Protein AF-A0A7S3H9K8-F1 (afdb_monomer)

Mean predicted aligned error: 17.93 Å

Solvent-accessible surface area (backbone atoms only — not comparable to full-atom values): 53953 Å² total; per-residue (Å²): 129,62,68,80,56,48,56,73,74,30,95,43,68,64,47,34,46,53,67,52,57,74,69,69,78,94,83,86,84,90,87,80,91,79,88,90,80,92,52,70,70,64,42,37,64,76,63,70,62,48,68,65,64,42,49,78,62,75,53,47,66,60,54,41,44,74,62,65,53,50,71,68,58,53,50,58,54,46,66,74,45,68,85,49,67,84,59,80,75,43,51,64,49,43,51,51,52,27,53,50,35,33,73,74,67,31,70,87,31,72,70,24,37,48,34,34,35,52,46,10,53,50,27,47,67,54,46,42,54,71,58,11,50,52,35,31,52,51,28,31,54,50,34,36,73,76,64,30,79,85,30,66,70,24,34,54,37,33,37,55,46,8,57,45,29,38,75,71,60,39,47,69,61,8,49,51,35,30,50,53,38,41,60,53,44,45,72,80,39,80,84,42,72,70,36,48,52,41,38,50,52,45,20,53,53,27,44,75,67,52,41,41,70,64,16,36,54,41,24,44,53,43,30,52,52,50,37,48,52,42,40,74,72,72,43,60,78,74,39,46,88,39,46,64,40,47,49,55,31,39,45,39,29,51,76,48,34,44,42,62,59,44,70,80,62,44,56,70,64,28,50,55,46,34,32,74,73,66,34,61,69,31,70,71,47,44,52,51,41,51,54,50,21,52,46,28,45,77,65,48,39,40,67,61,17,32,54,43,25,53,51,43,28,50,36,33,27,71,67,69,30,73,76,32,56,58,23,45,53,36,45,53,53,31,33,46,34,26,55,78,42,57,37,57,74,63,38,64,72,63,43,61,67,62,53,49,52,53,40,31,73,74,63,32,74,76,18,49,68,38,43,51,52,46,51,49,51,20,50,46,27,43,77,72,68,40,38,69,64,15,42,54,42,36,51,53,48,36,56,52,34,31,73,75,67,30,70,80,25,59,76,25,37,54,37,46,51,50,44,19,51,37,28,45,77,68,57,38,48,70,63,15,44,54,44,35,55,55,44,33,55,49,34,32,74,74,67,31,65,67,22,67,66,26,40,48,42,47,50,52,46,22,48,48,28,46,52,45,43,42,50,67,62,16,47,51,43,26,51,53,44,23,53,39,30,30,73,74,55,33,66,61,14,66,68,15,40,49,24,47,45,52,45,20,52,49,27,47,76,71,68,36,38,68,62,16,33,54,39,31,51,52,48,47,63,58,38,60,77,41,53,58,78,57,18,61,74,48,44,53,39,50,52,50,37,22,50,26,30,40,77,71,68,42,43,73,60,16,40,54,42,28,52,52,47,30,55,41,32,34,75,56,52,29,67,72,16,67,73,23,31,52,35,44,40,55,32,20,53,49,38,31,78,74,73,42,40,69,62,17,42,54,48,26,52,52,34,32,52,46,40,27,74,72,63,35,76,81,31,68,70,30,24,52,39,33,33,49,39,10,54,43,32,43,76,76,65,40,42,70,60,13,48,50,32,34,50,53,15,42,56,47,43,33,72,74,64,36,76,86,30,69,69,42,50,54,49,46,55,51,44,25,54,47,28,46,77,64,68,40,50,72,59,19,51,55,46,47,54,53,55,72,66,48,84,80,88,57,82,68,45,61,69,79,72,89,79,90,69,84,88,79,81,93,77,86,90,82,82,88,79,88,81,83,90,79,89,85,84,90,85,84,90,79,94,73,94,74,87,76,80,80,83,70,49,76,65,54,46,49,53,49,48,52,53,45,46,51,52,46,55,35,50,50,49,46,51,53,51,51,53,46,44,54,39,39,76,73,68,45,48,85,79,40,50,65,57,53,53,46,44,62,73,74,47,54,88,59,65,84,52,68,67,55,54,47,51,55,52,48,44,27,50,53,35,38,75,67,74,36,60,68,59,19,49,54,50,48,67,59,45,50,62,58,53,63,74,52,44,97,79,44,75,88,61,54,56,62,53,52,45,54,49,31,52,52,37,43,78,70,70,48,51,81,76,24,47,66,60,45,51,53,49,53,59,49,53,62,74,70,54,64,92,90,67,89,54,71,68,54,55,54,49,50,55,48,50,50,53,52,35,60,75,68,68,45,60,69,57,58,53,52,55,56,50,54,52,50,52,54,50,56,76,73,41,85,72,88,50,74,67,59,53,50,55,50,51,54,51,52,55,49,52,57,62,49,70,79,42,96,74,76,82,78,58,69,65,63,57,50,53,54,53,61,64,50,73,77,52,100,46,76,67,57,52,55,53,52,53,54,52,54,54,52,37,52,76,70,77,43,84,88,130

pLDDT: mean 72.86, std 20.72, range [20.48, 98.12]

Organism: NCBI:txid89044

Foldseek 3Di:
DPLVVLVVVQPALVSSVVVVVVVDDDDDDDDDDDDDDDQPLNCCVVVVPAVLVVVVVVAFLVNVVVSPDDLVSSVVRVVLCLLFADCVSCLVVLVVVLVVCCVPVNCLDPVSLVSLLVNLSSCVQLLVLVSSLVSLVVSLVSCCVNVNCLDVSNLVSLQVNLLSCLVLLVLVSSLVSLVSSLVSVVVVDCQDPSNLVSLLSNLVSCLQLLVLVVSLVSLVSSLVSQLVVCVVVVHDSLALSSQVSLLSNLVSCLQLLNQLCNVVSVNVVSLVVCCVPVNCLRSVSLVSLQSVLVSCVSQQVLVVSLVSLVSSLVSCCVRNNCLGLSSLLSLLSNLVSCLVLLNNVVNVVSVLVVSLVSCCVSSNCLGPSSLSSLQSVLVSCVSLLVLVSSLVSLVSSLVSCCVSSNCLGPVSLVSLLVNLVSCVSVLVLVVSLVSLVVSLVSCCVSSNCLGPSNLVSLQVNLVSCVQQVVLVSSLVSLVVSLVSPCVSSNCSRPSNLSSLLSNLVSCVVVLVLVVSLVSLVVSLVSCVSSHDCLRPSNLVSLLSNLVSCVSVVVLVVSLVSLVVSLVSPCVRSRCLDLVSLVSQLSNLVSCLVVPNLVVSLVSLVVSLVSCCVSSNCLDLVSLVSLLSSLVSCVSVVVLVSSLVSLLSSLVSCCVVQNCLAVVNLVSLVVNLVSCVSVVVNVVSVVSVVVSVVRDPPDDPGNRPDDPPDDDDDDDDDDDDDDDDDDDDDDDDDDDDDDPDDDPDDPVRVVSVVVVVVLVVLLVVLVVLLVVQLVCLLVLNPVVCLVVLVCCLPPSLLSHDDLVSLVSLLVSLVSCVVSVNPVSSLVSLVSSVVVCVVVVVPHPPPNLLSLLVSLVSSVVVPNLVSSQVSLLVSLVVVLVPDDPPDDDVSSVVSVVVNVVSCVVVVVVVVVVVSVVVSLVVVCVPDPDDDPSNVVVLVVVLVVVVVVVPDPPPPPPPPVVVVSLVVLVVDPDPVSVVSVVVVCVVCVVVVHHDD

Sequence (993 aa):
MDAKRVRRIADSPIEFFVLSAVQRIHFATLRKDAFFGGKRIKELADLEVTWLDLQQMEHTCVSLRALGFSVDELMAVDAQLDDMGDRSDIQKFYEDVYNERKASLGEEDRSTVEALHLLGVLFKDMGEHVRGLEYLTRCFKLRYKLFGEDDEDTLVSRQVLGEYYVLLGRSSDGIEHLQACFDIRKKSGEDTPEVLDCMRALGKCMLAVGLAADALKMLEERYVIVVKQTMEEKMRRDHPRTLPARLDYATALAESGCYTSVPALKLHAIMNRQKTIYGADDPATLKLMDQYAELLTKMGRTHQARDQLAECVSEKAATLGPTHSGTIYSKFALAGAYVELGRRMEVEKLQLEACLHEQETRLGETHPSTISSTVKLAAIYNLMNRNQEALDLFKTVHSVRTKVLGKDHELTLGVANNIAAVYISMERYQEGKNMYEETLALMEARLGKSHLLSTATQLNLGQVFQATGNLEKAMSMYKDTLALCTQAYGDKHPRSLLALESIGCVYILQQRWQEAHEIFEKSMALKVGIYEETHPLSLITLENIASCKKWLGQKPQALALFQKLCQLKEAGVGAKHVETIKARVNLAIVMAELGDPGEAIRITVAAVQDATAVLGPAAAPVQEYIGVAGYLYALVGHWDDAIRYTNMSLTGTIKIYGEYHYLVKALLERKAWMLTNAGRTAEAAQVQAIIDAIPTDGAVSGGGGSANVSAKSAGTPTSATASGASAATAATASAGQEESAEVLSPLQRQLQQEAAADANAENLIVAKVQQVMAMVAQGGVDQVQATITDILNKDLLKVQKTETLLLLINLAAVTLNAQRPALALQIMSKLHPVVQANFSKYDEIVLPSMSMLGMAMAYGGKVEGALPILEEYCTRAMKALVPGTPNPTLDASQNLLMQLYGSLKKFDKIIAFFTAQFEHFRDTQGEASEAAITAINNRAQYHFALSNIDAARADHKEVIRLLVVLQGADHPETIQSVEGFKALYASKGLVYE

Radius of gyration: 37.89 Å; Cα contacts (8 Å, |Δi|>4): 1055; chains: 1; bounding box: 85×121×111 Å

Nearest PDB structures (foldseek):
  6swu-assembly1_B  TM=7.196E-01  e=5.472E-07  Mus musculus
  4y6w-assembly1_A-2  TM=7.561E-01  e=3.308E-06  Podospora anserina
  4y6c-assembly1_A-2  TM=7.750E-01  e=4.676E-06  Podospora anserina
  7aie-assembly1_A  TM=7.375E-01  e=4.215E-06  Homo sapiens
  3edt-assembly3_H  TM=6.336E-01  e=1.367E-05  Homo sapiens

InterPro domains:
  IPR011990 Tetratricopeptide-like helical domain superfamily [G3DSA:1.25.40.10] (74-231)
  IPR011990 Tetratricopeptide-like helical domain superfamily [G3DSA:1.25.40.10] (232-373)
  IPR011990 Tetratricopeptide-like helical domain superfamily [G3DSA:1.25.40.10] (385-501)
  IPR011990 Tetratricopeptide-like helical domain superfamily [G3DSA:1.25.40.10] (502-698)
  IPR011990 Tetratricopeptide-like helical domain superfamily [G3DSA:1.25.40.10] (798-992)
  IPR011990 Tetratricopeptide-like helical domain superfamily [SSF48452] (107-259)
  IPR011990 Tetratricopeptide-like helical domain superfamily [SSF48452] (389-609)
  IPR011990 Tetratricopeptide-like helical domain superfamily [SSF48452] (575-686)
  IPR011990 Tetratricopeptide-like helical domain superfamily [SSF48452] (850-976)
  IPR019734 Tetratricopeptide repeat [PS50005] (455-488)
  IPR019734 Tetratricopeptide repeat [SM00028] (113-146)
  IPR019734 Tetratricopeptide repeat [SM00028] (155-188)
  IPR019734 Tetratricopeptide repeat [SM00028] (371-404)
  IPR019734 Tetratricopeptide repeat [SM00028] (413-446)
  IPR019734 Tetratricopeptide repeat [SM00028] (455-488)
  IPR019734 Tetratricopeptide repeat [SM00028] (497-530)
  IPR019734 Tetratricopeptide repeat [SM00028] (539-572)
  IPR019734 Tetratricopeptide repeat [SM00028] (933-966)
  IPR053137 Nucleotide-binding leucine-rich repeat (NLR)-like [PTHR46082] (353-608)

Secondary structure (DSSP, 8-state):
--HHHHTTT-SSHHHHHHHHHTT-------------SS-HHHHHHHTT--HHHHHTTT--HHHHHHTT--HHHHHHHHHTTTTT---TTTHHHHHHHHHHHHHHT-TTSHHHHHHHHHHHHHHHHTT-HHHHHHHHHHHHHHHHHHH-TT-HHHHHHHHHHHHHHHHTT-HHHHHHHHHHHHHHHHHH-TT-HHHHHHHHHHHHHHHHHT-HHHHHHHHHHHHHHHHHHHHHTT--TT-GGGHHHHHHHHHHHHHTT-GGGGGGG-HHHHHHHHHHHH-SS-HHHHHHHHHHHHHHHHTT-HHHHHHHHHHHHHHHHHHT-TTSHHHHHHHHHHHHHHHHTT-HHHHHHT-HHHHHHHHHHHH-TTSHHHHHHHHHHHHHHHHTT-HHHHHHHHHHHHHHHHHHT-TTSHHHHHHHHHHHHHHHHTT-HHHHHHHHHHHHHHHHHHH-TTSHHHHHHHHHHHHHHHHTT-HHHHHHHHHHHHHHHHHHH-TTSHHHHHHHHHHHHHHHHTT-HHHHHHHHHHHHHHHBTTB-TTSHHHHHHHHHHHHHHHHTT-HHHHHHHHHHHHHHHHHHH-TTSHHHHHHHHHHHHHHHHTT-HHHHHHHHHHHHHHHHHHH-TTSHHHHHHHHHHHHHHHHTT-HHHHHHHHHHHHHHHHHHH-TTSHHHHHHHHHHHHHHHHTT-HHHHHHHHHHHHHS----TT---------------------------------------------HHHHHHHHHHHHHHHHHHHHHHHHHHHHHHHHTT-HHHHHHHHHHIIIIIGGG---HHHHHHHHHHHHHHHHTT-HHHHHHHHHHHHHHHHHTGGG-TTTHHHHHHHHHHHHHHTT-HHHHHHHHHHHHHHHHHHPPTT---HHHHHHHHHHHHHHHHTT-HHHHHHHHHHHHHHHHHHSSS--HHHHHHHHHHHHHHHHHTTSTTTTS-HHHHHHHHHHHTT---HHHHHHHHHHHHHHHHTT----

Structure (mmCIF, N/CA/C/O backbone):
data_AF-A0A7S3H9K8-F1
#
_entry.id   AF-A0A7S3H9K8-F1
#
loop_
_atom_site.group_PDB
_atom_site.id
_atom_site.type_symbol
_atom_site.label_atom_id
_atom_site.label_alt_id
_atom_site.label_comp_id
_atom_site.label_asym_id
_atom_site.label_entity_id
_atom_site.label_seq_id
_atom_site.pdbx_PDB_ins_code
_atom_site.Cartn_x
_atom_site.Cartn_y
_atom_site.Cartn_z
_atom_site.occupancy
_atom_site.B_iso_or_equiv
_atom_site.auth_seq_id
_atom_site.auth_comp_id
_atom_site.auth_asym_id
_atom_site.auth_atom_id
_atom_site.pdbx_PDB_model_num
ATOM 1 N N . MET A 1 1 ? 50.992 -29.980 -9.472 1.00 41.84 1 MET A N 1
ATOM 2 C CA . MET A 1 1 ? 52.003 -29.612 -10.501 1.00 41.84 1 MET A CA 1
ATOM 3 C C . MET A 1 1 ? 52.054 -28.093 -10.585 1.00 41.84 1 MET A C 1
ATOM 5 O O . MET A 1 1 ? 51.001 -27.495 -10.455 1.00 41.84 1 MET A O 1
ATOM 9 N N . ASP A 1 2 ? 53.211 -27.467 -10.829 1.00 38.03 2 ASP A N 1
ATOM 10 C CA . ASP A 1 2 ? 53.268 -26.014 -11.093 1.00 38.03 2 ASP A CA 1
ATOM 11 C C . ASP A 1 2 ? 52.457 -25.666 -12.368 1.00 38.03 2 ASP A C 1
ATOM 13 O O . ASP A 1 2 ? 52.510 -26.411 -13.354 1.00 38.03 2 ASP A O 1
ATOM 17 N N . ALA A 1 3 ? 51.695 -24.565 -12.354 1.00 35.00 3 ALA A N 1
ATOM 18 C CA . ALA A 1 3 ? 50.733 -24.161 -13.389 1.00 35.00 3 ALA A CA 1
ATOM 19 C C . ALA A 1 3 ? 51.370 -24.061 -14.787 1.00 35.00 3 ALA A C 1
ATOM 21 O O . ALA A 1 3 ? 50.751 -24.409 -15.792 1.00 35.00 3 ALA A O 1
ATOM 22 N N . LYS A 1 4 ? 52.659 -23.698 -14.857 1.00 36.88 4 LYS A N 1
ATOM 23 C CA . LYS A 1 4 ? 53.450 -23.668 -16.105 1.00 36.88 4 LYS A CA 1
ATOM 24 C C . LYS A 1 4 ? 53.733 -25.049 -16.704 1.00 36.88 4 LYS A C 1
ATOM 26 O O . LYS A 1 4 ? 54.140 -25.145 -17.864 1.00 36.88 4 LYS A O 1
ATOM 31 N N . ARG A 1 5 ? 53.593 -26.115 -15.915 1.00 37.56 5 ARG A N 1
ATOM 32 C CA . ARG A 1 5 ? 53.727 -27.508 -16.355 1.00 37.56 5 ARG A CA 1
ATOM 33 C C . ARG A 1 5 ? 52.365 -28.064 -16.770 1.00 37.56 5 ARG A C 1
ATOM 35 O O . ARG A 1 5 ? 52.309 -28.692 -17.810 1.00 37.56 5 ARG A O 1
ATOM 42 N N . VAL A 1 6 ? 51.280 -27.720 -16.066 1.00 41.84 6 VAL A N 1
ATOM 43 C CA . VAL A 1 6 ? 49.891 -28.064 -16.453 1.00 41.84 6 VAL A CA 1
ATOM 44 C C . VAL A 1 6 ? 49.479 -27.379 -17.764 1.00 41.84 6 VAL A C 1
ATOM 46 O O . VAL A 1 6 ? 48.919 -28.023 -18.641 1.00 41.84 6 VAL A O 1
ATOM 49 N N . ARG A 1 7 ? 49.867 -26.111 -17.971 1.00 38.84 7 ARG A N 1
ATOM 50 C CA . ARG A 1 7 ? 49.662 -25.369 -19.233 1.00 38.84 7 ARG A CA 1
ATOM 51 C C . ARG A 1 7 ? 50.407 -25.972 -20.430 1.00 38.84 7 ARG A C 1
ATOM 53 O O . ARG A 1 7 ? 49.996 -25.762 -21.558 1.00 38.84 7 ARG A O 1
ATOM 60 N N . ARG A 1 8 ? 51.510 -26.692 -20.196 1.00 38.91 8 ARG A N 1
ATOM 61 C CA . ARG A 1 8 ? 52.308 -27.337 -21.256 1.00 38.91 8 ARG A CA 1
ATOM 62 C C . ARG A 1 8 ? 51.761 -28.696 -21.698 1.00 38.91 8 ARG A C 1
ATOM 64 O O . ARG A 1 8 ? 52.271 -29.236 -22.669 1.00 38.91 8 ARG A O 1
ATOM 71 N N . ILE A 1 9 ? 50.797 -29.244 -20.961 1.00 39.53 9 ILE A N 1
ATOM 72 C CA . ILE A 1 9 ? 50.215 -30.576 -21.188 1.00 39.53 9 ILE A CA 1
ATOM 73 C C . ILE A 1 9 ? 48.709 -30.455 -21.507 1.00 39.53 9 ILE A C 1
ATOM 75 O O . ILE A 1 9 ? 48.064 -31.453 -21.781 1.00 39.53 9 ILE A O 1
ATOM 79 N N . ALA A 1 10 ? 48.147 -29.243 -21.448 1.00 42.12 10 ALA A N 1
ATOM 80 C CA . ALA A 1 10 ? 46.758 -28.959 -21.777 1.00 42.12 10 ALA A CA 1
ATOM 81 C C . ALA A 1 10 ? 46.667 -28.383 -23.195 1.00 42.12 10 ALA A C 1
ATOM 83 O O . ALA A 1 10 ? 47.190 -27.297 -23.451 1.00 42.12 10 ALA A O 1
ATOM 84 N N . ASP A 1 11 ? 45.956 -29.075 -24.078 1.00 38.41 11 ASP A N 1
ATOM 85 C CA . ASP A 1 11 ? 45.726 -28.696 -25.472 1.00 38.41 11 ASP A CA 1
ATOM 86 C C . ASP A 1 11 ? 44.545 -27.711 -25.616 1.00 38.41 11 ASP A C 1
ATOM 88 O O . ASP A 1 11 ? 44.320 -27.148 -26.688 1.00 38.41 11 ASP A O 1
ATOM 92 N N . SER A 1 12 ? 43.798 -27.432 -24.533 1.00 39.44 12 SER A N 1
ATOM 93 C CA . SER A 1 12 ? 42.768 -26.379 -24.494 1.00 39.44 12 SER A CA 1
ATOM 94 C C . SER A 1 12 ? 42.631 -25.684 -23.124 1.00 39.44 12 SER A C 1
ATOM 96 O O . SER A 1 12 ? 42.993 -26.265 -22.097 1.00 39.44 12 SER A O 1
ATOM 98 N N . PRO A 1 13 ? 42.042 -24.467 -23.056 1.00 40.09 13 PRO A N 1
ATOM 99 C CA . PRO A 1 13 ? 41.775 -23.767 -21.790 1.00 40.09 13 PRO A CA 1
ATOM 100 C C . PRO A 1 13 ? 40.938 -24.583 -20.793 1.00 40.09 13 PRO A C 1
ATOM 102 O O . PRO A 1 13 ? 41.114 -24.466 -19.585 1.00 40.09 13 PRO A O 1
ATOM 105 N N . ILE A 1 14 ? 40.077 -25.468 -21.298 1.00 43.25 14 ILE A N 1
ATOM 106 C CA . ILE A 1 14 ? 39.225 -26.337 -20.477 1.00 43.25 14 ILE A CA 1
ATOM 107 C C . ILE A 1 14 ? 39.981 -27.564 -19.979 1.00 43.25 14 ILE A C 1
ATOM 109 O O . ILE A 1 14 ? 39.762 -28.011 -18.861 1.00 43.25 14 ILE A O 1
ATOM 113 N N . GLU A 1 15 ? 40.932 -28.078 -20.749 1.00 41.03 15 GLU A N 1
ATOM 114 C CA . GLU A 1 15 ? 41.820 -29.139 -20.271 1.00 41.03 15 GLU A CA 1
ATOM 115 C C . GLU A 1 15 ? 42.760 -28.615 -19.179 1.00 41.03 15 GLU A C 1
ATOM 117 O O . GLU A 1 15 ? 42.998 -29.280 -18.171 1.00 41.03 15 GLU A O 1
ATOM 122 N N . PHE A 1 16 ? 43.193 -27.359 -19.314 1.00 43.47 16 PHE A N 1
ATOM 123 C CA . PHE A 1 16 ? 43.907 -26.640 -18.265 1.00 43.47 16 PHE A CA 1
ATOM 124 C C . PHE A 1 16 ? 43.039 -26.473 -17.008 1.00 43.47 16 PHE A C 1
ATOM 126 O O . PHE A 1 16 ? 43.531 -26.683 -15.898 1.00 43.47 16 PHE A O 1
ATOM 133 N N . PHE A 1 17 ? 41.751 -26.158 -17.176 1.00 42.91 17 PHE A N 1
ATOM 134 C CA . PHE A 1 17 ? 40.782 -26.034 -16.086 1.00 42.91 17 PHE A CA 1
ATOM 135 C C . PHE A 1 17 ? 40.533 -27.372 -15.368 1.00 42.91 17 PHE A C 1
ATOM 137 O O . PHE A 1 17 ? 40.647 -27.437 -14.147 1.00 42.91 17 PHE A O 1
ATOM 144 N N . VAL A 1 18 ? 40.316 -28.469 -16.100 1.00 42.41 18 VAL A N 1
ATOM 145 C CA . VAL A 1 18 ? 40.097 -29.817 -15.537 1.00 42.41 18 VAL A CA 1
ATOM 146 C C . VAL A 1 18 ? 41.335 -30.328 -14.795 1.00 42.41 18 VAL A C 1
ATOM 148 O O . VAL A 1 18 ? 41.231 -30.819 -13.670 1.00 42.41 18 VAL A O 1
ATOM 151 N N . LEU A 1 19 ? 42.530 -30.159 -15.367 1.00 41.69 19 LEU A N 1
ATOM 152 C CA . LEU A 1 19 ? 43.786 -30.561 -14.722 1.00 41.69 19 LEU A CA 1
ATOM 153 C C . LEU A 1 19 ? 44.127 -29.708 -13.486 1.00 41.69 19 LEU A C 1
ATOM 155 O O . LEU A 1 19 ? 44.880 -30.160 -12.615 1.00 41.69 19 LEU A O 1
ATOM 159 N N . SER A 1 20 ? 43.566 -28.498 -13.398 1.00 41.69 20 SER A N 1
ATOM 160 C CA . SER A 1 20 ? 43.684 -27.609 -12.238 1.00 41.69 20 SER A CA 1
ATOM 161 C C . SER A 1 20 ? 42.638 -27.932 -11.161 1.00 41.69 20 SER A C 1
ATOM 163 O O . SER A 1 20 ? 42.986 -28.006 -9.986 1.00 41.69 20 SER A O 1
ATOM 165 N N . ALA A 1 21 ? 41.397 -28.241 -11.550 1.00 42.06 21 ALA A N 1
ATOM 166 C CA . ALA A 1 21 ? 40.305 -28.635 -10.654 1.00 42.06 21 ALA A CA 1
ATOM 167 C C . ALA A 1 21 ? 40.560 -29.985 -9.949 1.00 42.06 21 ALA A C 1
ATOM 169 O O . ALA A 1 21 ? 40.258 -30.147 -8.766 1.00 42.06 21 ALA A O 1
ATOM 170 N N . VAL A 1 22 ? 41.212 -30.942 -10.625 1.00 40.94 22 VAL A N 1
ATOM 171 C CA . VAL A 1 22 ? 41.621 -32.233 -10.029 1.00 40.94 22 VAL A CA 1
ATOM 172 C C . VAL A 1 22 ? 42.643 -32.058 -8.882 1.00 40.94 22 VAL A C 1
ATOM 174 O O . VAL A 1 22 ? 42.775 -32.950 -8.043 1.00 40.94 22 VAL A O 1
ATOM 177 N N . GLN A 1 23 ? 43.316 -30.901 -8.762 1.00 41.00 23 GLN A N 1
ATOM 178 C CA . GLN A 1 23 ? 44.275 -30.614 -7.677 1.00 41.00 23 GLN A CA 1
ATOM 179 C C . GLN A 1 23 ? 43.646 -30.114 -6.354 1.00 41.00 23 GLN A C 1
ATOM 181 O O . GLN A 1 23 ? 44.395 -29.781 -5.440 1.00 41.00 23 GLN A O 1
ATOM 186 N N . ARG A 1 24 ? 42.311 -30.195 -6.203 1.00 34.66 24 ARG A N 1
ATOM 187 C CA . ARG A 1 24 ? 41.532 -30.008 -4.953 1.00 34.66 24 ARG A CA 1
ATOM 188 C C . ARG A 1 24 ? 41.591 -28.605 -4.319 1.00 34.66 24 ARG A C 1
ATOM 190 O O . ARG A 1 24 ? 42.386 -28.358 -3.417 1.00 34.66 24 ARG A O 1
ATOM 197 N N . ILE A 1 25 ? 40.606 -27.771 -4.654 1.00 32.50 25 ILE A N 1
ATOM 198 C CA . ILE A 1 25 ? 40.001 -26.783 -3.738 1.00 32.50 25 ILE A CA 1
ATOM 199 C C . ILE A 1 25 ? 38.498 -27.125 -3.659 1.00 32.50 25 ILE A C 1
ATOM 201 O O . ILE A 1 25 ? 37.911 -27.555 -4.648 1.00 32.50 25 ILE A O 1
ATOM 205 N N . HIS A 1 26 ? 37.936 -27.116 -2.450 1.00 26.03 26 HIS A N 1
ATOM 206 C CA . HIS A 1 26 ? 36.715 -27.834 -2.053 1.00 26.03 26 HIS A CA 1
ATOM 207 C C . HIS A 1 26 ? 35.408 -27.239 -2.621 1.00 26.03 26 HIS A C 1
ATOM 209 O O . HIS A 1 26 ? 35.119 -26.075 -2.381 1.00 26.03 26 HIS A O 1
ATOM 215 N N . PHE A 1 27 ? 34.591 -28.092 -3.253 1.00 31.98 27 PHE A N 1
ATOM 216 C CA . PHE A 1 27 ? 33.158 -27.909 -3.530 1.00 31.98 27 PHE A CA 1
ATOM 217 C C . PHE A 1 27 ? 32.385 -29.082 -2.902 1.00 31.98 27 PHE A C 1
ATOM 219 O O . PHE A 1 27 ? 32.805 -30.237 -3.013 1.00 31.98 27 PHE A O 1
ATOM 226 N N . ALA A 1 28 ? 31.244 -28.794 -2.284 1.00 23.98 28 ALA A N 1
ATOM 227 C CA . ALA A 1 28 ? 30.243 -29.754 -1.819 1.00 23.98 28 ALA A CA 1
ATOM 228 C C . ALA A 1 28 ? 28.907 -29.301 -2.440 1.00 23.98 28 ALA A C 1
ATOM 230 O O . ALA A 1 28 ? 28.564 -28.141 -2.280 1.00 23.98 28 ALA A O 1
ATOM 231 N N . THR A 1 29 ? 28.129 -30.069 -3.208 1.00 26.52 29 THR A N 1
ATOM 232 C CA . THR A 1 29 ? 28.045 -31.521 -3.438 1.00 26.52 29 THR A CA 1
ATOM 233 C C . THR A 1 29 ? 27.275 -31.782 -4.755 1.00 26.52 29 THR A C 1
ATOM 235 O O . THR A 1 29 ? 26.328 -31.073 -5.064 1.00 26.52 29 THR A O 1
ATOM 238 N N . LEU A 1 30 ? 27.718 -32.800 -5.507 1.00 29.53 30 LEU A N 1
ATOM 239 C CA . LEU A 1 30 ? 27.394 -33.238 -6.894 1.00 29.53 30 LEU A CA 1
ATOM 240 C C . LEU A 1 30 ? 25.980 -33.889 -7.052 1.00 29.53 30 LEU A C 1
ATOM 242 O O . LEU A 1 30 ? 25.353 -34.134 -6.031 1.00 29.53 30 LEU A O 1
ATOM 246 N N . ARG A 1 31 ? 25.392 -34.332 -8.191 1.00 27.22 31 ARG A N 1
ATOM 247 C CA . ARG A 1 31 ? 25.764 -34.693 -9.590 1.00 27.22 31 ARG A CA 1
ATOM 248 C C . ARG A 1 31 ? 24.449 -34.952 -10.389 1.00 27.22 31 ARG A C 1
ATOM 250 O O . ARG A 1 31 ? 23.493 -35.432 -9.782 1.00 27.22 31 ARG A O 1
ATOM 257 N N . LYS A 1 32 ? 24.432 -34.857 -11.727 1.00 23.48 32 LYS A N 1
ATOM 258 C CA . LYS A 1 32 ? 23.670 -35.796 -12.589 1.00 23.48 32 LYS A CA 1
ATOM 259 C C . LYS A 1 32 ? 24.323 -35.865 -13.974 1.00 23.48 32 LYS A C 1
ATOM 261 O O . LYS A 1 32 ? 24.385 -34.880 -14.688 1.00 23.48 32 LYS A O 1
ATOM 266 N N . ASP A 1 33 ? 24.908 -37.018 -14.262 1.00 26.91 33 ASP A N 1
ATOM 267 C CA . ASP A 1 33 ? 25.685 -37.388 -15.454 1.00 26.91 33 ASP A CA 1
ATOM 268 C C . ASP A 1 33 ? 25.028 -36.854 -16.756 1.00 26.91 33 ASP A C 1
ATOM 270 O O . ASP A 1 33 ? 23.818 -36.962 -16.911 1.00 26.91 33 ASP A O 1
ATOM 274 N N . ALA A 1 34 ? 25.712 -36.278 -17.749 1.00 30.84 34 ALA A N 1
ATOM 275 C CA . ALA A 1 34 ? 26.989 -36.645 -18.344 1.00 30.84 34 ALA A CA 1
ATOM 276 C C . ALA A 1 34 ? 27.388 -35.640 -19.459 1.00 30.84 34 ALA A C 1
ATOM 278 O O . ALA A 1 34 ? 26.662 -34.690 -19.734 1.00 30.84 34 ALA A O 1
ATOM 279 N N . PHE A 1 35 ? 28.462 -36.002 -20.180 1.00 31.31 35 PHE A N 1
ATOM 280 C CA . PHE A 1 35 ? 28.841 -35.563 -21.532 1.00 31.31 35 PHE A CA 1
ATOM 281 C C . PHE A 1 35 ? 29.591 -34.238 -21.576 1.00 31.31 35 PHE A C 1
ATOM 283 O O . PHE A 1 35 ? 29.203 -33.329 -20.890 1.00 31.31 35 PHE A O 1
ATOM 290 N N . PHE A 1 36 ? 30.672 -34.133 -22.355 1.00 32.00 36 PHE A N 1
ATOM 291 C CA . PHE A 1 36 ? 30.741 -33.172 -23.460 1.00 32.00 36 PHE A CA 1
ATOM 292 C C . PHE A 1 36 ? 31.789 -33.600 -24.462 1.00 32.00 36 PHE A C 1
ATOM 294 O O . PHE A 1 36 ? 32.849 -34.137 -24.141 1.00 32.00 36 PHE A O 1
ATOM 301 N N . GLY A 1 37 ? 31.421 -33.348 -25.706 1.00 30.45 37 GLY A N 1
ATOM 302 C CA . GLY A 1 37 ? 32.197 -33.590 -26.898 1.00 30.45 37 GLY A CA 1
ATOM 303 C C . GLY A 1 37 ? 31.651 -32.677 -27.986 1.00 30.45 37 GLY A C 1
ATOM 304 O O . GLY A 1 37 ? 30.610 -32.983 -28.564 1.00 30.45 37 GLY A O 1
ATOM 305 N N . GLY A 1 38 ? 32.389 -31.584 -28.236 1.00 43.53 38 GLY A N 1
ATOM 306 C CA . GLY A 1 38 ? 32.429 -30.795 -29.481 1.00 43.53 38 GLY A CA 1
ATOM 307 C C . GLY A 1 38 ? 31.420 -29.650 -29.666 1.00 43.53 38 GLY A C 1
ATOM 308 O O . GLY A 1 38 ? 30.871 -29.548 -30.757 1.00 43.53 38 GLY A O 1
ATOM 309 N N . LYS A 1 39 ? 31.014 -28.918 -28.610 1.00 42.69 39 LYS A N 1
ATOM 310 C CA . LYS A 1 39 ? 29.581 -28.572 -28.502 1.00 42.69 39 LYS A CA 1
ATOM 311 C C . LYS A 1 39 ? 29.285 -27.432 -27.456 1.00 42.69 39 LYS A C 1
ATOM 313 O O . LYS A 1 39 ? 28.156 -27.291 -27.039 1.00 42.69 39 LYS A O 1
ATOM 318 N N . ARG A 1 40 ? 30.230 -26.522 -27.113 1.00 37.12 40 ARG A N 1
ATOM 319 C CA . ARG A 1 40 ? 30.254 -25.698 -25.853 1.00 37.12 40 ARG A CA 1
ATOM 320 C C . ARG A 1 40 ? 29.202 -24.589 -25.575 1.00 37.12 40 ARG A C 1
ATOM 322 O O . ARG A 1 40 ? 28.765 -24.512 -24.436 1.00 37.12 40 ARG A O 1
ATOM 329 N N . ILE A 1 41 ? 28.781 -23.728 -26.514 1.00 38.28 41 ILE A N 1
ATOM 330 C CA . ILE A 1 41 ? 27.737 -22.695 -26.227 1.00 38.28 41 ILE A CA 1
ATOM 331 C C . ILE A 1 41 ? 26.341 -23.321 -26.246 1.00 38.28 41 ILE A C 1
ATOM 333 O O . ILE A 1 41 ? 25.499 -23.048 -25.397 1.00 38.28 41 ILE A O 1
ATOM 337 N N . LYS A 1 42 ? 26.113 -24.197 -27.229 1.00 36.19 42 LYS A N 1
ATOM 338 C CA . LYS A 1 42 ? 24.870 -24.953 -27.345 1.00 36.19 42 LYS A CA 1
ATOM 339 C C . LYS A 1 42 ? 24.727 -25.944 -26.192 1.00 36.19 42 LYS A C 1
ATOM 341 O O . LYS A 1 42 ? 23.631 -26.105 -25.708 1.00 36.19 42 LYS A O 1
ATOM 346 N N . GLU A 1 43 ? 25.829 -26.512 -25.696 1.00 36.50 43 GLU A N 1
ATOM 347 C CA . GLU A 1 43 ? 25.881 -27.299 -24.459 1.00 36.50 43 GLU A CA 1
ATOM 348 C C . GLU A 1 43 ? 25.509 -26.455 -23.241 1.00 36.50 43 GLU A C 1
ATOM 350 O O . GLU A 1 43 ? 24.611 -26.867 -22.538 1.00 36.50 43 GLU A O 1
ATOM 355 N N . LEU A 1 44 ? 26.091 -25.273 -22.997 1.00 39.22 44 LEU A N 1
ATOM 356 C CA . LEU A 1 44 ? 25.685 -24.437 -21.848 1.00 39.22 44 LEU A CA 1
ATOM 357 C C . LEU A 1 44 ? 24.179 -24.107 -21.864 1.00 39.22 44 LEU A C 1
ATOM 359 O O . LEU A 1 44 ? 23.533 -24.178 -20.823 1.00 39.22 44 LEU A O 1
ATOM 363 N N . ALA A 1 45 ? 23.622 -23.843 -23.051 1.00 34.91 45 ALA A N 1
ATOM 364 C CA . ALA A 1 45 ? 22.187 -23.638 -23.251 1.00 34.91 45 ALA A CA 1
ATOM 365 C C . ALA A 1 45 ? 21.346 -24.934 -23.143 1.00 34.91 45 ALA A C 1
ATOM 367 O O . ALA A 1 45 ? 20.264 -24.902 -22.570 1.00 34.91 45 ALA A O 1
ATOM 368 N N . ASP A 1 46 ? 21.835 -26.072 -23.651 1.00 37.28 46 ASP A N 1
ATOM 369 C CA . ASP A 1 46 ? 21.186 -27.397 -23.583 1.00 37.28 46 ASP A CA 1
ATOM 370 C C . ASP A 1 46 ? 21.329 -28.050 -22.183 1.00 37.28 46 ASP A C 1
ATOM 372 O O . ASP A 1 46 ? 20.694 -29.066 -21.904 1.00 37.28 46 ASP A O 1
ATOM 376 N N . LEU A 1 47 ? 22.182 -27.494 -21.316 1.00 37.91 47 LEU A N 1
ATOM 377 C CA . LEU A 1 47 ? 22.450 -27.923 -19.935 1.00 37.91 47 LEU A CA 1
ATOM 378 C C . LEU A 1 47 ? 21.865 -26.999 -18.878 1.00 37.91 47 LEU A C 1
ATOM 380 O O . LEU A 1 47 ? 22.067 -27.261 -17.693 1.00 37.91 47 LEU A O 1
ATOM 384 N N . GLU A 1 48 ? 21.232 -25.906 -19.304 1.00 41.34 48 GLU A N 1
ATOM 385 C CA . GLU A 1 48 ? 20.662 -24.904 -18.404 1.00 41.34 48 GLU A CA 1
ATOM 386 C C . GLU A 1 48 ? 21.706 -24.307 -17.434 1.00 41.34 48 GLU A C 1
ATOM 388 O O . GLU A 1 48 ? 21.366 -23.903 -16.328 1.00 41.34 48 GLU A O 1
ATOM 393 N N . VAL A 1 49 ? 22.988 -24.233 -17.833 1.00 40.22 49 VAL A N 1
ATOM 394 C CA . VAL A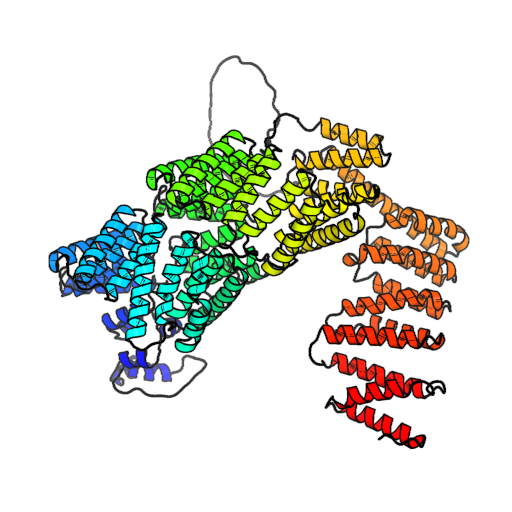 1 49 ? 24.028 -23.584 -17.015 1.00 40.22 49 VAL A CA 1
ATOM 395 C C . VAL A 1 49 ? 23.856 -22.077 -17.139 1.00 40.22 49 VAL A C 1
ATOM 397 O O . VAL A 1 49 ? 24.079 -21.487 -18.198 1.00 40.22 49 VAL A O 1
ATOM 400 N N . THR A 1 50 ? 23.465 -21.453 -16.040 1.00 41.53 50 THR A N 1
ATOM 401 C CA . THR A 1 50 ? 23.172 -20.027 -15.958 1.00 41.53 50 THR A CA 1
ATOM 402 C C . THR A 1 50 ? 24.434 -19.228 -15.626 1.00 41.53 50 THR A C 1
ATOM 404 O O . THR A 1 50 ? 25.399 -19.729 -15.051 1.00 41.53 50 THR A O 1
ATOM 407 N N . TRP A 1 51 ? 24.449 -17.930 -15.929 1.00 43.94 51 TRP A N 1
ATOM 408 C CA . TRP A 1 51 ? 25.492 -17.036 -15.403 1.00 43.94 51 TRP A CA 1
ATOM 409 C C . TRP A 1 51 ? 25.528 -16.976 -13.887 1.00 43.94 51 TRP A C 1
ATOM 411 O O . TRP A 1 51 ? 26.557 -16.676 -13.302 1.00 43.94 51 TRP A O 1
ATOM 421 N N . LEU A 1 52 ? 24.413 -17.291 -13.251 1.00 43.06 52 LEU A N 1
ATOM 422 C CA . LEU A 1 52 ? 24.308 -17.400 -11.813 1.00 43.06 52 LEU A CA 1
ATOM 423 C C . LEU A 1 52 ? 25.182 -18.543 -11.278 1.00 43.06 52 LEU A C 1
ATOM 425 O O . LEU A 1 52 ? 25.852 -18.365 -10.265 1.00 43.06 52 LEU A O 1
ATOM 429 N N . ASP A 1 53 ? 25.290 -19.648 -12.022 1.00 45.56 53 ASP A N 1
ATOM 430 C CA . ASP A 1 53 ? 26.253 -20.719 -11.745 1.00 45.56 53 ASP A CA 1
ATOM 431 C C . ASP A 1 53 ? 27.705 -20.243 -11.924 1.00 45.56 53 ASP A C 1
ATOM 433 O O . ASP A 1 53 ? 28.600 -20.702 -11.221 1.00 45.56 53 ASP A O 1
ATOM 437 N N . LEU A 1 54 ? 27.956 -19.284 -12.825 1.00 46.97 54 LEU A N 1
ATOM 438 C CA . LEU A 1 54 ? 29.271 -18.658 -13.036 1.00 46.97 54 LEU A CA 1
ATOM 439 C C . LEU A 1 54 ? 29.584 -17.565 -11.990 1.00 46.97 54 LEU A C 1
ATOM 441 O O . LEU A 1 54 ? 30.742 -17.393 -11.605 1.00 46.97 54 LEU A O 1
ATOM 445 N N . GLN A 1 55 ? 28.562 -16.880 -11.473 1.00 42.34 55 GLN A N 1
ATOM 446 C CA . GLN A 1 55 ? 28.654 -15.857 -10.430 1.00 42.34 55 GLN A CA 1
ATOM 447 C C . GLN A 1 55 ? 28.864 -16.490 -9.047 1.00 42.34 55 GLN A C 1
ATOM 449 O O . GLN A 1 55 ? 29.683 -16.004 -8.270 1.00 42.34 55 GLN A O 1
ATOM 454 N N . GLN A 1 56 ? 28.225 -17.636 -8.773 1.00 43.03 56 GLN A N 1
ATOM 455 C CA . GLN A 1 56 ? 28.528 -18.488 -7.613 1.00 43.03 56 GLN A CA 1
ATOM 456 C C . GLN A 1 56 ? 29.967 -19.046 -7.645 1.00 43.03 56 GLN A C 1
ATOM 458 O O . GLN A 1 56 ? 30.474 -19.487 -6.614 1.00 43.03 56 GLN A O 1
ATOM 463 N N . MET A 1 57 ? 30.646 -18.996 -8.800 1.00 39.53 57 MET A N 1
ATOM 464 C CA . MET A 1 57 ? 32.069 -19.328 -8.958 1.00 39.53 57 MET A CA 1
ATOM 465 C C . MET A 1 57 ? 33.016 -18.110 -8.866 1.00 39.53 57 MET A C 1
ATOM 467 O O . MET A 1 57 ? 34.201 -18.253 -9.160 1.00 39.53 57 MET A O 1
ATOM 471 N N . GLU A 1 58 ? 32.530 -16.932 -8.445 1.00 46.53 58 GLU A N 1
ATOM 472 C CA . GLU A 1 58 ? 33.306 -15.683 -8.271 1.00 46.53 58 GLU A CA 1
ATOM 473 C C . GLU A 1 58 ? 34.053 -15.200 -9.538 1.00 46.53 58 GLU A C 1
ATOM 475 O O . GLU A 1 58 ? 35.099 -14.545 -9.468 1.00 46.53 58 GLU A O 1
ATOM 480 N N . HIS A 1 59 ? 33.542 -15.508 -10.733 1.00 50.88 59 HIS A N 1
ATOM 481 C CA . HIS A 1 59 ? 34.175 -15.115 -11.992 1.00 50.88 59 HIS A CA 1
ATOM 482 C C . HIS A 1 59 ? 33.461 -13.921 -12.645 1.00 50.88 59 HIS A C 1
ATOM 484 O O . HIS A 1 59 ? 32.328 -14.026 -13.097 1.00 50.88 59 HIS A O 1
ATOM 490 N N . THR A 1 60 ? 34.142 -12.775 -12.759 1.00 53.25 60 THR A N 1
ATOM 491 C CA . THR A 1 60 ? 33.664 -11.603 -13.522 1.00 53.25 60 THR A CA 1
ATOM 492 C C . THR A 1 60 ? 33.752 -11.840 -15.036 1.00 53.25 60 THR A C 1
ATOM 494 O O . THR A 1 60 ? 34.593 -12.625 -15.489 1.00 53.25 60 THR A O 1
ATOM 497 N N . CYS A 1 61 ? 32.982 -11.112 -15.859 1.00 55.66 61 CYS A N 1
ATOM 498 C CA . CYS A 1 61 ? 33.105 -11.164 -17.331 1.00 55.66 61 CYS A CA 1
ATOM 499 C C . CYS A 1 61 ? 34.551 -10.920 -17.805 1.00 55.66 61 CYS A C 1
ATOM 501 O O . CYS A 1 61 ? 35.020 -11.542 -18.757 1.00 55.66 61 CYS A O 1
ATOM 503 N N . VAL A 1 62 ? 35.301 -10.081 -17.080 1.00 55.81 62 VAL A N 1
ATOM 504 C CA . VAL A 1 62 ? 36.735 -9.834 -17.301 1.00 55.81 62 VAL A CA 1
ATOM 505 C C . VAL A 1 62 ? 37.571 -11.103 -17.089 1.00 55.81 62 VAL A C 1
ATOM 507 O O . VAL A 1 62 ? 38.457 -11.410 -17.889 1.00 55.81 62 VAL A O 1
ATOM 510 N N . SER A 1 63 ? 37.283 -11.874 -16.039 1.00 54.53 63 SER A N 1
ATOM 511 C CA . SER A 1 63 ? 37.979 -13.135 -15.760 1.00 54.53 63 SER A CA 1
ATOM 512 C C . SER A 1 63 ? 37.652 -14.231 -16.782 1.00 54.53 63 SER A C 1
ATOM 514 O O . SER A 1 63 ? 38.538 -14.987 -17.176 1.00 54.53 63 SER A O 1
ATOM 516 N N . LEU A 1 64 ? 36.428 -14.266 -17.309 1.00 55.19 64 LEU A N 1
ATOM 517 C CA . LEU A 1 64 ? 36.032 -15.240 -18.333 1.00 55.19 64 LEU A CA 1
ATOM 518 C C . LEU A 1 64 ? 36.565 -14.897 -19.711 1.00 55.19 64 LEU A C 1
ATOM 520 O O . LEU A 1 64 ? 36.973 -15.785 -20.459 1.00 55.19 64 LEU A O 1
ATOM 524 N N . ARG A 1 65 ? 36.686 -13.606 -20.012 1.00 53.16 65 ARG A N 1
ATOM 525 C CA . ARG A 1 65 ? 37.440 -13.144 -21.174 1.00 53.16 65 ARG A CA 1
ATOM 526 C C . ARG A 1 65 ? 38.892 -13.629 -21.115 1.00 53.16 65 ARG A C 1
ATOM 528 O O . ARG A 1 65 ? 39.418 -14.124 -22.109 1.00 53.16 65 ARG A O 1
ATOM 535 N N . ALA A 1 66 ? 39.520 -13.587 -19.937 1.00 52.97 66 ALA A N 1
ATOM 536 C CA . ALA A 1 66 ? 40.863 -14.137 -19.725 1.00 52.97 66 ALA A CA 1
ATOM 537 C C . ALA A 1 66 ? 40.923 -15.679 -19.828 1.00 52.97 66 ALA A C 1
ATOM 539 O O . ALA A 1 66 ? 41.982 -16.240 -20.126 1.00 52.97 66 ALA A O 1
ATOM 540 N N . LEU A 1 67 ? 39.792 -16.365 -19.628 1.00 46.62 67 LEU A N 1
ATOM 541 C CA . LEU A 1 67 ? 39.630 -17.811 -19.822 1.00 46.62 67 LEU A CA 1
ATOM 542 C C . LEU A 1 67 ? 39.322 -18.201 -21.282 1.00 46.62 67 LEU A C 1
ATOM 544 O O . LEU A 1 67 ? 39.329 -19.391 -21.602 1.00 46.62 67 LEU A O 1
ATOM 548 N N . GLY A 1 68 ? 39.154 -17.219 -22.175 1.00 47.03 68 GLY A N 1
ATOM 549 C CA . GLY A 1 68 ? 39.030 -17.416 -23.620 1.00 47.03 68 GLY A CA 1
ATOM 550 C C . GLY A 1 68 ? 37.603 -17.389 -24.167 1.00 47.03 68 GLY A C 1
ATOM 551 O O . GLY A 1 68 ? 37.424 -17.781 -25.318 1.00 47.03 68 GLY A O 1
ATOM 552 N N . PHE A 1 69 ? 36.615 -16.939 -23.384 1.00 51.03 69 PHE A N 1
ATOM 553 C CA . PHE A 1 69 ? 35.274 -16.654 -23.902 1.00 51.03 69 PHE A CA 1
ATOM 554 C C . PHE A 1 69 ? 35.322 -15.469 -24.873 1.00 51.03 69 PHE A C 1
ATOM 556 O O . PHE A 1 69 ? 35.997 -14.463 -24.620 1.00 51.03 69 PHE A O 1
ATOM 563 N N . SER A 1 70 ? 34.623 -15.597 -25.998 1.00 56.50 70 SER A N 1
ATOM 564 C CA . SER A 1 70 ? 34.517 -14.534 -26.992 1.00 56.50 70 SER A CA 1
ATOM 565 C C . SER A 1 70 ? 33.656 -13.379 -26.477 1.00 56.50 70 SER A C 1
ATOM 567 O O . SER A 1 70 ? 32.853 -13.527 -25.556 1.00 56.50 70 SER A O 1
ATOM 569 N N . VAL A 1 71 ? 33.822 -12.204 -27.087 1.00 61.03 71 VAL A N 1
ATOM 570 C CA . VAL A 1 71 ? 33.001 -11.030 -26.763 1.00 61.03 71 VAL A CA 1
ATOM 571 C C . VAL A 1 71 ? 31.519 -11.335 -26.982 1.00 61.03 71 VAL A C 1
ATOM 573 O O . VAL A 1 71 ? 30.709 -11.018 -26.121 1.00 61.03 71 VAL A O 1
ATOM 576 N N . ASP A 1 72 ? 31.177 -12.014 -28.076 1.00 56.97 72 ASP A N 1
ATOM 577 C CA . ASP A 1 72 ? 29.784 -12.303 -28.427 1.00 56.97 72 ASP A CA 1
ATOM 578 C C . ASP A 1 72 ? 29.163 -13.370 -27.505 1.00 56.97 72 ASP A C 1
ATOM 580 O O . ASP A 1 72 ? 27.990 -13.277 -27.157 1.00 56.97 72 ASP A O 1
ATOM 584 N N . GLU A 1 73 ? 29.959 -14.333 -27.027 1.00 53.47 73 GLU A N 1
ATOM 585 C CA . GLU A 1 73 ? 29.544 -15.289 -25.986 1.00 53.47 73 GLU A CA 1
ATOM 586 C C . GLU A 1 73 ? 29.226 -14.586 -24.662 1.00 53.47 73 GLU A C 1
ATOM 588 O O . GLU A 1 73 ? 28.211 -14.879 -24.037 1.00 53.47 73 GLU A O 1
ATOM 593 N N . LEU A 1 74 ? 30.069 -13.639 -24.245 1.00 59.22 74 LEU A N 1
ATOM 594 C CA . LEU A 1 74 ? 29.873 -12.895 -22.999 1.00 59.22 74 LEU A CA 1
ATOM 595 C C . LEU A 1 74 ? 28.690 -11.920 -23.085 1.00 59.22 74 LEU A C 1
ATOM 597 O O . LEU A 1 74 ? 27.962 -11.783 -22.106 1.00 59.22 74 LEU A O 1
ATOM 601 N N . MET A 1 75 ? 28.455 -11.296 -24.245 1.00 58.31 75 MET A N 1
ATOM 602 C CA . MET A 1 75 ? 27.276 -10.443 -24.458 1.00 58.31 75 MET A CA 1
ATOM 603 C C . MET A 1 75 ? 25.971 -11.252 -24.505 1.00 58.31 75 MET A C 1
ATOM 605 O O . MET A 1 75 ? 24.961 -10.804 -23.971 1.00 58.31 75 MET A O 1
ATOM 609 N N . ALA A 1 76 ? 25.976 -12.458 -25.085 1.00 52.09 76 ALA A N 1
ATOM 610 C CA . ALA A 1 76 ? 24.802 -13.338 -25.088 1.00 52.09 76 ALA A CA 1
ATOM 611 C C . ALA A 1 76 ? 24.439 -13.841 -23.680 1.00 52.09 76 ALA A C 1
ATOM 613 O O . ALA A 1 76 ? 23.260 -13.973 -23.354 1.00 52.09 76 ALA A O 1
ATOM 614 N N . VAL A 1 77 ? 25.451 -14.094 -22.846 1.00 50.78 77 VAL A N 1
ATOM 615 C CA . VAL A 1 77 ? 25.271 -14.440 -21.433 1.00 50.78 77 VAL A CA 1
ATOM 616 C C . VAL A 1 77 ? 24.725 -13.241 -20.648 1.00 50.78 77 VAL A C 1
ATOM 618 O O . VAL A 1 77 ? 23.741 -13.406 -19.935 1.00 50.78 77 VAL A O 1
ATOM 621 N N . ASP A 1 78 ? 25.277 -12.033 -20.834 1.00 53.62 78 ASP A N 1
ATOM 622 C CA . ASP A 1 78 ? 24.783 -10.795 -20.202 1.00 53.62 78 ASP A CA 1
ATOM 623 C C . ASP A 1 78 ? 23.319 -10.481 -20.561 1.00 53.62 78 ASP A C 1
ATOM 625 O O . ASP A 1 78 ? 22.523 -10.169 -19.678 1.00 53.62 78 ASP A O 1
ATOM 629 N N . ALA A 1 79 ? 22.925 -10.647 -21.827 1.00 49.53 79 ALA A N 1
ATOM 630 C CA . ALA A 1 79 ? 21.550 -10.421 -22.283 1.00 49.53 79 ALA A CA 1
ATOM 631 C C . ALA A 1 79 ? 20.506 -11.310 -21.570 1.00 49.53 79 ALA A C 1
ATOM 633 O O . ALA A 1 79 ? 19.347 -10.921 -21.445 1.00 49.53 79 ALA A O 1
ATOM 634 N N . GLN A 1 80 ? 20.897 -12.488 -21.068 1.00 44.91 80 GLN A N 1
ATOM 635 C CA . GLN A 1 80 ? 20.013 -13.367 -20.288 1.00 44.91 80 GLN A CA 1
ATOM 636 C C . GLN A 1 80 ? 19.861 -12.931 -18.815 1.00 44.91 80 GLN A C 1
ATOM 638 O O . GLN A 1 80 ? 18.975 -13.423 -18.118 1.00 44.91 80 GLN A O 1
ATOM 643 N N . LEU A 1 81 ? 20.688 -11.995 -18.336 1.00 46.44 81 LEU A N 1
ATOM 644 C CA . LEU A 1 81 ? 20.734 -11.521 -16.938 1.00 46.44 81 LEU A CA 1
ATOM 645 C C . LEU A 1 81 ? 20.438 -10.042 -16.781 1.00 46.44 81 LEU A C 1
ATOM 647 O O . LEU A 1 81 ? 20.204 -9.584 -15.660 1.00 46.44 81 LEU A O 1
ATOM 651 N N . ASP A 1 82 ? 20.448 -9.327 -17.907 1.00 45.34 82 ASP A N 1
ATOM 652 C CA . ASP A 1 82 ? 19.922 -7.978 -18.134 1.00 45.34 82 ASP A CA 1
ATOM 653 C C . ASP A 1 82 ? 18.645 -7.731 -17.312 1.00 45.34 82 ASP A C 1
ATOM 655 O O . ASP A 1 82 ? 18.397 -6.694 -16.702 1.00 45.34 82 ASP A O 1
ATOM 659 N N . ASP A 1 83 ? 17.884 -8.803 -17.167 1.00 39.84 83 ASP A N 1
ATOM 660 C CA . ASP A 1 83 ? 16.630 -8.888 -16.482 1.00 39.84 83 ASP A CA 1
ATOM 661 C C . ASP A 1 83 ? 16.683 -8.799 -14.933 1.00 39.84 83 ASP A C 1
ATOM 663 O O . ASP A 1 83 ? 15.620 -8.654 -14.320 1.00 39.84 83 ASP A O 1
ATOM 667 N N . MET A 1 84 ? 17.857 -8.845 -14.281 1.00 46.12 84 MET A N 1
ATOM 668 C CA . MET A 1 84 ? 17.967 -9.102 -12.831 1.00 46.12 84 MET A CA 1
ATOM 669 C C . MET A 1 84 ? 18.848 -8.122 -12.010 1.00 46.12 84 MET A C 1
ATOM 671 O O . MET A 1 84 ? 18.603 -7.961 -10.813 1.00 46.12 84 MET A O 1
ATOM 675 N N . GLY A 1 85 ? 19.701 -7.297 -12.630 1.00 50.00 85 GLY A N 1
ATOM 676 C CA . GLY A 1 85 ? 20.072 -5.990 -12.046 1.00 50.00 85 GLY A CA 1
ATOM 677 C C . GLY A 1 85 ? 21.265 -5.928 -11.076 1.00 50.00 85 GLY A C 1
ATOM 678 O O . GLY A 1 85 ? 21.176 -5.273 -10.029 1.00 50.00 85 GLY A O 1
ATOM 679 N N . ASP A 1 86 ? 22.400 -6.515 -11.454 1.00 53.62 86 ASP A N 1
ATOM 680 C CA . ASP A 1 86 ? 23.718 -6.022 -11.025 1.00 53.62 86 ASP A CA 1
ATOM 681 C C . ASP A 1 86 ? 24.729 -6.124 -12.174 1.00 53.62 86 ASP A C 1
ATOM 683 O O . ASP A 1 86 ? 25.181 -7.212 -12.522 1.00 53.62 86 ASP A O 1
ATOM 687 N N . ARG A 1 87 ? 25.040 -4.982 -12.802 1.00 59.50 87 ARG A N 1
ATOM 688 C CA . ARG A 1 87 ? 25.932 -4.896 -13.974 1.00 59.50 87 ARG A CA 1
ATOM 689 C C . ARG A 1 87 ? 27.204 -4.083 -13.699 1.00 59.50 87 ARG A C 1
ATOM 691 O O . ARG A 1 87 ? 27.938 -3.744 -14.628 1.00 59.50 87 ARG A O 1
ATOM 698 N N . SER A 1 88 ? 27.473 -3.779 -12.428 1.00 53.62 88 SER A N 1
ATOM 699 C CA . SER A 1 88 ? 28.616 -2.959 -12.001 1.00 53.62 88 SER A CA 1
ATOM 700 C C . SER A 1 88 ? 29.963 -3.544 -12.461 1.00 53.62 88 SER A C 1
ATOM 702 O O . SER A 1 88 ? 30.823 -2.820 -12.962 1.00 53.62 88 SER A O 1
ATOM 704 N N . ASP A 1 89 ? 30.100 -4.871 -12.436 1.00 57.56 89 ASP A N 1
ATOM 705 C CA . ASP A 1 89 ? 31.309 -5.585 -12.871 1.00 57.56 89 ASP A CA 1
ATOM 706 C C . ASP A 1 89 ? 31.486 -5.676 -14.401 1.00 57.56 89 ASP A C 1
ATOM 708 O O . ASP A 1 89 ? 32.561 -6.045 -14.891 1.00 57.56 89 ASP A O 1
ATOM 712 N N . ILE A 1 90 ? 30.447 -5.343 -15.175 1.00 66.88 90 ILE A N 1
ATOM 713 C CA . ILE A 1 90 ? 30.395 -5.530 -16.636 1.00 66.88 90 ILE A CA 1
ATOM 714 C C . ILE A 1 90 ? 30.641 -4.206 -17.380 1.00 66.88 90 ILE A C 1
ATOM 716 O O . ILE A 1 90 ? 31.017 -4.216 -18.553 1.00 66.88 90 ILE A O 1
ATOM 720 N N . GLN A 1 91 ? 30.557 -3.061 -16.691 1.00 72.00 91 GLN A N 1
ATOM 721 C CA . GLN A 1 91 ? 30.885 -1.743 -17.254 1.00 72.00 91 GLN A CA 1
ATOM 722 C C . GLN A 1 91 ? 32.232 -1.740 -17.962 1.00 72.00 91 GLN A C 1
ATOM 724 O O . GLN A 1 91 ? 32.314 -1.438 -19.153 1.00 72.00 91 GLN A O 1
ATOM 729 N N . LYS A 1 92 ? 33.286 -2.130 -17.244 1.00 71.25 92 LYS A N 1
ATOM 730 C CA . LYS A 1 92 ? 34.639 -2.131 -17.795 1.00 71.25 92 LYS A CA 1
ATOM 731 C C . LYS A 1 92 ? 34.766 -3.072 -18.994 1.00 71.25 92 LYS A C 1
ATOM 733 O O . LYS A 1 92 ? 35.458 -2.750 -19.951 1.00 71.25 92 LYS A O 1
ATOM 738 N N . PHE A 1 93 ? 34.066 -4.206 -18.968 1.00 73.88 93 PHE A N 1
ATOM 739 C CA . PHE A 1 93 ? 34.051 -5.143 -20.087 1.00 73.88 93 PHE A CA 1
ATOM 740 C C . PHE A 1 93 ? 33.451 -4.504 -21.346 1.00 73.88 93 PHE A C 1
ATOM 742 O O . PHE A 1 93 ? 34.092 -4.527 -22.395 1.00 73.88 93 PHE A O 1
ATOM 749 N N . TYR A 1 94 ? 32.271 -3.889 -21.248 1.00 75.94 94 TYR A N 1
ATOM 750 C CA . TYR A 1 94 ? 31.641 -3.227 -22.391 1.00 75.94 94 TYR A CA 1
ATOM 751 C C . TYR A 1 94 ? 32.429 -2.002 -22.874 1.00 75.94 94 TYR A C 1
ATOM 753 O O . TYR A 1 94 ? 32.495 -1.754 -24.080 1.00 75.94 94 TYR A O 1
ATOM 761 N N . GLU A 1 95 ? 33.070 -1.265 -21.962 1.00 80.56 95 GLU A N 1
ATOM 762 C CA . GLU A 1 95 ? 33.951 -0.146 -22.311 1.00 80.56 95 GLU A CA 1
ATOM 763 C C . GLU A 1 95 ? 35.176 -0.637 -23.092 1.00 80.56 95 GLU A C 1
ATOM 765 O O . GLU A 1 95 ? 35.495 -0.084 -24.147 1.00 80.56 95 GLU A O 1
ATOM 770 N N . ASP A 1 96 ? 35.832 -1.701 -22.621 1.00 79.06 96 ASP A N 1
ATOM 771 C CA . ASP A 1 96 ? 36.977 -2.319 -23.294 1.00 79.06 96 ASP A CA 1
ATOM 772 C C . ASP A 1 96 ? 36.571 -2.856 -24.676 1.00 79.06 96 ASP A C 1
ATOM 774 O O . ASP A 1 96 ? 37.241 -2.575 -25.670 1.00 79.06 96 ASP A O 1
ATOM 778 N N . VAL A 1 97 ? 35.430 -3.547 -24.773 1.00 78.69 97 VAL A N 1
ATOM 779 C CA . VAL A 1 97 ? 34.882 -4.059 -26.040 1.00 78.69 97 VAL A CA 1
ATOM 780 C C . VAL A 1 97 ? 34.627 -2.931 -27.036 1.00 78.69 97 VAL A C 1
ATOM 782 O O . VAL A 1 97 ? 35.051 -3.018 -28.191 1.00 78.69 97 VAL A O 1
ATOM 785 N N . TYR A 1 98 ? 33.959 -1.860 -26.609 1.00 84.12 98 TYR A N 1
ATOM 786 C CA . TYR A 1 98 ? 33.687 -0.716 -27.472 1.00 84.12 98 TYR A CA 1
ATOM 787 C C . TYR A 1 98 ? 34.980 -0.026 -27.921 1.00 84.12 98 TYR A C 1
ATOM 789 O O . TYR A 1 98 ? 35.135 0.264 -29.107 1.00 84.12 98 TYR A O 1
ATOM 797 N N . ASN A 1 99 ? 35.930 0.198 -27.009 1.00 85.12 99 ASN A N 1
ATOM 798 C CA . ASN A 1 99 ? 37.200 0.851 -27.324 1.00 85.12 99 ASN A CA 1
ATOM 799 C C . ASN A 1 99 ? 38.060 0.014 -28.284 1.00 85.12 99 ASN A C 1
ATOM 801 O O . ASN A 1 99 ? 38.639 0.558 -29.226 1.00 85.12 99 ASN A O 1
ATOM 805 N N . GLU A 1 100 ? 38.112 -1.305 -28.093 1.00 82.56 100 GLU A N 1
ATOM 806 C CA . GLU A 1 100 ? 38.826 -2.225 -28.979 1.00 82.56 100 GLU A CA 1
ATOM 807 C C . GLU A 1 100 ? 38.195 -2.294 -30.374 1.00 82.56 100 GLU A C 1
ATOM 809 O O . GLU A 1 100 ? 38.908 -2.189 -31.378 1.00 82.56 100 GLU A O 1
ATOM 814 N N . ARG A 1 101 ? 36.862 -2.426 -30.465 1.00 83.88 101 ARG A N 1
ATOM 815 C CA . ARG A 1 101 ? 36.138 -2.426 -31.750 1.00 83.88 101 ARG A CA 1
ATOM 816 C C . ARG A 1 101 ? 36.302 -1.091 -32.468 1.00 83.88 101 ARG A C 1
ATOM 818 O O . ARG A 1 101 ? 36.648 -1.059 -33.645 1.00 83.88 101 ARG A O 1
ATOM 825 N N . LYS A 1 102 ? 36.206 0.018 -31.736 1.00 86.81 102 LYS A N 1
ATOM 826 C CA . LYS A 1 102 ? 36.462 1.359 -32.267 1.00 86.81 102 LYS A CA 1
ATOM 827 C C . LYS A 1 102 ? 37.883 1.516 -32.813 1.00 86.81 102 LYS A C 1
ATOM 829 O O . LYS A 1 102 ? 38.057 2.148 -33.852 1.00 86.81 102 LYS A O 1
ATOM 834 N N . ALA A 1 103 ? 38.887 0.959 -32.137 1.00 87.25 103 ALA A N 1
ATOM 835 C CA . ALA A 1 103 ? 40.281 1.034 -32.572 1.00 87.25 103 ALA A CA 1
ATOM 836 C C . ALA A 1 103 ? 40.593 0.125 -33.775 1.00 87.25 103 ALA A C 1
ATOM 838 O O . ALA A 1 103 ? 41.448 0.471 -34.588 1.00 87.25 103 ALA A O 1
ATOM 839 N N . SER A 1 104 ? 39.925 -1.027 -33.885 1.00 85.75 104 SER A N 1
ATOM 840 C CA . SER A 1 104 ? 40.201 -2.046 -34.910 1.00 85.75 104 SER A CA 1
ATOM 841 C C . SER A 1 104 ? 39.338 -1.916 -36.168 1.00 85.75 104 SER A C 1
ATOM 843 O O . SER A 1 104 ? 39.860 -2.034 -37.275 1.00 85.75 104 SER A O 1
ATOM 845 N N . LEU A 1 105 ? 38.038 -1.667 -36.006 1.00 85.19 105 LEU A N 1
ATOM 846 C CA . LEU A 1 105 ? 37.034 -1.635 -37.078 1.00 85.19 105 LEU A CA 1
ATOM 847 C C . LEU A 1 105 ? 36.589 -0.207 -37.427 1.00 85.19 105 LEU A C 1
ATOM 849 O O . LEU A 1 105 ? 36.024 0.027 -38.493 1.00 85.19 105 LEU A O 1
ATOM 853 N N . GLY A 1 106 ? 36.873 0.760 -36.553 1.00 86.31 106 GLY A N 1
ATOM 854 C CA . GLY A 1 106 ? 36.397 2.135 -36.678 1.00 86.31 106 GLY A CA 1
ATOM 855 C C . GLY A 1 106 ? 35.037 2.360 -36.010 1.00 86.31 106 GLY A C 1
ATOM 856 O O . GLY A 1 106 ? 34.349 1.432 -35.587 1.00 86.31 106 GLY A O 1
ATOM 857 N N . GLU A 1 107 ? 34.657 3.633 -35.874 1.00 83.12 107 GLU A N 1
ATOM 858 C CA . GLU A 1 107 ? 33.444 4.039 -35.144 1.00 83.12 107 GLU A CA 1
ATOM 859 C C . GLU A 1 107 ? 32.145 3.827 -35.941 1.00 83.12 107 GLU A C 1
ATOM 861 O O . GLU A 1 107 ? 31.083 3.672 -35.348 1.00 83.12 107 GLU A O 1
ATOM 866 N N . GLU A 1 108 ? 32.225 3.808 -37.274 1.00 85.25 108 GLU A N 1
ATOM 867 C CA . GLU A 1 108 ? 31.068 3.624 -38.164 1.00 85.25 108 GLU A CA 1
ATOM 868 C C . GLU A 1 108 ? 30.757 2.136 -38.449 1.00 85.25 108 GLU A C 1
ATOM 870 O O . GLU A 1 108 ? 29.823 1.834 -39.187 1.00 85.25 108 GLU A O 1
ATOM 875 N N . ASP A 1 109 ? 31.505 1.194 -37.863 1.00 86.81 109 ASP A N 1
ATOM 876 C CA . ASP A 1 109 ? 31.219 -0.240 -37.994 1.00 86.81 109 ASP A CA 1
ATOM 877 C C . ASP A 1 109 ? 29.966 -0.656 -37.195 1.00 86.81 109 ASP A C 1
ATOM 879 O O . ASP A 1 109 ? 29.774 -0.237 -36.049 1.00 86.81 109 ASP A O 1
ATOM 883 N N . ARG A 1 110 ? 29.118 -1.520 -37.779 1.00 83.56 110 ARG A N 1
ATOM 884 C CA . ARG A 1 110 ? 27.827 -1.935 -37.191 1.00 83.56 110 ARG A CA 1
ATOM 885 C C . ARG A 1 110 ? 27.995 -2.567 -35.802 1.00 83.56 110 ARG A C 1
ATOM 887 O O . ARG A 1 110 ? 27.226 -2.239 -34.898 1.00 83.56 110 ARG A O 1
ATOM 894 N N . SER A 1 111 ? 29.040 -3.374 -35.601 1.00 79.50 111 SER A N 1
ATOM 895 C CA . SER A 1 111 ? 29.324 -4.043 -34.321 1.00 79.50 111 SER A CA 1
ATOM 896 C C . SER A 1 111 ? 29.901 -3.096 -33.258 1.00 79.50 111 SER A C 1
ATOM 898 O O . SER A 1 111 ? 29.696 -3.300 -32.056 1.00 79.50 111 SER A O 1
ATOM 900 N N . THR A 1 112 ? 30.594 -2.030 -33.678 1.00 84.94 112 THR A N 1
ATOM 901 C CA . THR A 1 112 ? 31.051 -0.950 -32.787 1.00 84.94 112 THR A CA 1
ATOM 902 C C . THR A 1 112 ? 29.866 -0.120 -32.295 1.00 84.94 112 THR A C 1
ATOM 904 O O . THR A 1 112 ? 29.784 0.212 -31.111 1.00 84.94 112 THR A O 1
ATOM 907 N N . VAL A 1 113 ? 28.919 0.195 -33.185 1.00 87.25 113 VAL A N 1
ATOM 908 C CA . VAL A 1 113 ? 27.706 0.954 -32.840 1.00 87.25 113 VAL A CA 1
ATOM 909 C C . VAL A 1 113 ? 26.756 0.135 -31.953 1.00 87.25 113 VAL A C 1
ATOM 911 O O . VAL A 1 113 ? 26.071 0.700 -31.101 1.00 87.25 113 VAL A O 1
ATOM 914 N N . GLU A 1 114 ? 26.736 -1.190 -32.100 1.00 84.19 114 GLU A N 1
ATOM 915 C CA . GLU A 1 114 ? 26.051 -2.107 -31.180 1.00 84.19 114 GLU A CA 1
ATOM 916 C C . GLU A 1 114 ? 26.681 -2.125 -29.782 1.00 84.19 114 GLU A C 1
ATOM 918 O O . GLU A 1 114 ? 25.969 -1.959 -28.795 1.00 84.19 114 GLU A O 1
ATOM 923 N N . ALA A 1 115 ? 28.011 -2.199 -29.675 1.00 82.81 115 ALA A N 1
ATOM 924 C CA . ALA A 1 115 ? 28.685 -2.078 -28.379 1.00 82.81 115 ALA A CA 1
ATOM 925 C C . ALA A 1 115 ? 28.395 -0.719 -27.703 1.00 82.81 115 ALA A C 1
ATOM 927 O O . ALA A 1 115 ? 28.191 -0.651 -26.491 1.00 82.81 115 ALA A O 1
ATOM 928 N N . LEU A 1 116 ? 28.302 0.360 -28.492 1.00 88.19 116 LEU A N 1
ATOM 929 C CA . LEU A 1 116 ? 27.893 1.688 -28.020 1.00 88.19 116 LEU A CA 1
ATOM 930 C C . LEU A 1 116 ? 26.441 1.708 -27.499 1.00 88.19 116 LEU A C 1
ATOM 932 O O . LEU A 1 116 ? 26.158 2.393 -26.516 1.00 88.19 116 LEU A O 1
ATOM 936 N N . HIS A 1 117 ? 25.527 0.976 -28.149 1.00 88.00 117 HIS A N 1
ATOM 937 C CA . HIS A 1 117 ? 24.137 0.825 -27.704 1.00 88.00 117 HIS A CA 1
ATOM 938 C C . HIS A 1 117 ? 24.072 0.143 -26.334 1.00 88.00 117 HIS A C 1
ATOM 940 O O . HIS A 1 117 ? 23.472 0.687 -25.408 1.00 88.00 117 HIS A O 1
ATOM 946 N N . LEU A 1 118 ? 24.737 -1.008 -26.196 1.00 82.62 118 LEU A N 1
ATOM 947 C CA . LEU A 1 118 ? 24.748 -1.803 -24.965 1.00 82.62 118 LEU A CA 1
ATOM 948 C C . LEU A 1 118 ? 25.378 -1.035 -23.796 1.00 82.62 118 LEU A C 1
ATOM 950 O O . LEU A 1 118 ? 24.817 -1.018 -22.705 1.00 82.62 118 LEU A O 1
ATOM 954 N N . LEU A 1 119 ? 26.463 -0.289 -24.040 1.00 83.94 119 LEU A N 1
ATOM 955 C CA . LEU A 1 119 ? 27.021 0.649 -23.057 1.00 83.94 119 LEU A CA 1
ATOM 956 C C . LEU A 1 119 ? 26.004 1.693 -22.590 1.00 83.94 119 LEU A C 1
ATOM 958 O O . LEU A 1 119 ? 25.920 2.014 -21.407 1.00 83.94 119 LEU A O 1
ATOM 962 N N . GLY A 1 120 ? 25.227 2.237 -23.523 1.00 86.94 120 GLY A N 1
ATOM 963 C CA . GLY A 1 120 ? 24.186 3.204 -23.216 1.00 86.94 120 GLY A CA 1
ATOM 964 C C . GLY A 1 120 ? 23.071 2.631 -22.333 1.00 86.94 120 GLY A C 1
ATOM 965 O O . GLY A 1 120 ? 22.657 3.289 -21.374 1.00 86.94 120 GLY A O 1
ATOM 966 N N . VAL A 1 121 ? 22.627 1.402 -22.620 1.00 83.44 121 VAL A N 1
ATOM 967 C CA . VAL A 1 121 ? 21.657 0.655 -21.795 1.00 83.44 121 VAL A CA 1
ATOM 968 C C . VAL A 1 121 ? 22.232 0.367 -20.408 1.00 83.44 121 VAL A C 1
ATOM 970 O O . VAL A 1 121 ? 21.579 0.630 -19.404 1.00 83.44 121 VAL A O 1
ATOM 973 N N . LEU A 1 122 ? 23.489 -0.057 -20.336 1.00 80.31 122 LEU A N 1
ATOM 974 C CA . LEU A 1 122 ? 24.172 -0.336 -19.080 1.00 80.31 122 LEU A CA 1
ATOM 975 C C . LEU A 1 122 ? 24.248 0.891 -18.161 1.00 80.31 122 LEU A C 1
ATOM 977 O O . LEU A 1 122 ? 23.892 0.821 -16.986 1.00 80.31 122 LEU A O 1
ATOM 981 N N . PHE A 1 123 ? 24.654 2.046 -18.695 1.00 83.50 123 PHE A N 1
ATOM 982 C CA . PHE A 1 123 ? 24.676 3.288 -17.920 1.00 83.50 123 PHE A CA 1
ATOM 983 C C . PHE A 1 123 ? 23.277 3.733 -17.475 1.00 83.50 123 PHE A C 1
ATOM 985 O O . PHE A 1 123 ? 23.147 4.328 -16.404 1.00 83.50 123 PHE A O 1
ATOM 992 N N . LYS A 1 124 ? 22.227 3.439 -18.257 1.00 82.19 124 LYS A N 1
ATOM 993 C CA . LYS A 1 124 ? 20.835 3.652 -17.830 1.00 82.19 124 LYS A CA 1
ATOM 994 C C . LYS A 1 124 ? 20.516 2.814 -16.591 1.00 82.19 124 LYS A C 1
ATOM 996 O O . LYS A 1 124 ? 19.991 3.369 -15.626 1.00 82.19 124 LYS A O 1
ATOM 1001 N N . ASP A 1 125 ? 20.864 1.531 -16.594 1.00 77.12 125 ASP A N 1
ATOM 1002 C CA . ASP A 1 125 ? 20.553 0.609 -15.494 1.00 77.12 125 ASP A CA 1
ATOM 1003 C C . ASP A 1 125 ? 21.344 0.928 -14.216 1.00 77.12 125 ASP A C 1
ATOM 1005 O O . ASP A 1 125 ? 20.802 0.838 -13.115 1.00 77.12 125 ASP A O 1
ATOM 1009 N N . MET A 1 126 ? 22.591 1.392 -14.359 1.00 75.44 126 MET A N 1
ATOM 1010 C CA . MET A 1 126 ? 23.417 1.864 -13.237 1.00 75.44 126 MET A CA 1
ATOM 1011 C C . MET A 1 126 ? 22.978 3.231 -12.682 1.00 75.44 126 MET A C 1
ATOM 1013 O O . MET A 1 126 ? 23.456 3.656 -11.631 1.00 75.44 126 MET A O 1
ATOM 1017 N N . GLY A 1 127 ? 22.074 3.940 -13.368 1.00 76.19 127 GLY A N 1
ATOM 1018 C CA . GLY A 1 127 ? 21.619 5.282 -12.987 1.00 76.19 127 GLY A CA 1
ATOM 1019 C C . GLY A 1 127 ? 22.556 6.423 -13.398 1.00 76.19 127 GLY A C 1
ATOM 1020 O O . GLY A 1 127 ? 22.341 7.569 -12.999 1.00 76.19 127 GLY A O 1
ATOM 1021 N N . GLU A 1 128 ? 23.574 6.158 -14.225 1.00 82.81 128 GLU A N 1
ATOM 1022 C CA . GLU A 1 128 ? 24.447 7.179 -14.821 1.00 82.81 128 GLU A CA 1
ATOM 1023 C C . GLU A 1 128 ? 23.741 7.879 -15.992 1.00 82.81 128 GLU A C 1
ATOM 1025 O O . GLU A 1 128 ? 24.092 7.737 -17.170 1.00 82.81 128 GLU A O 1
ATOM 1030 N N . HIS A 1 129 ? 22.710 8.660 -15.659 1.00 82.38 129 HIS A N 1
ATOM 1031 C CA . HIS A 1 129 ? 21.728 9.067 -16.651 1.00 82.38 129 HIS A CA 1
ATOM 1032 C C . HIS A 1 129 ? 22.266 9.943 -17.787 1.00 82.38 129 HIS A C 1
ATOM 1034 O O . HIS A 1 129 ? 21.899 9.771 -18.951 1.00 82.38 129 HIS A O 1
ATOM 1040 N N . VAL A 1 130 ? 23.189 10.847 -17.454 1.00 83.00 130 VAL A N 1
ATOM 1041 C CA . VAL A 1 130 ? 23.830 11.757 -18.413 1.00 83.00 130 VAL A CA 1
ATOM 1042 C C . VAL A 1 130 ? 24.624 10.979 -19.460 1.00 83.00 130 VAL A C 1
ATOM 1044 O O . VAL A 1 130 ? 24.451 11.202 -20.658 1.00 83.00 130 VAL A O 1
ATOM 1047 N N . ARG A 1 131 ? 25.458 10.034 -19.012 1.00 84.81 131 ARG A N 1
ATOM 1048 C CA . ARG A 1 131 ? 26.278 9.205 -19.897 1.00 84.81 131 ARG A CA 1
ATOM 1049 C C . ARG A 1 131 ? 25.404 8.288 -20.730 1.00 84.81 131 ARG A C 1
ATOM 1051 O O . ARG A 1 131 ? 25.505 8.330 -21.951 1.00 84.81 131 ARG A O 1
ATOM 1058 N N . GLY A 1 132 ? 24.498 7.533 -20.110 1.00 88.06 132 GLY A N 1
ATOM 1059 C CA . GLY A 1 132 ? 23.621 6.627 -20.854 1.00 88.06 132 GLY A CA 1
ATOM 1060 C C . GLY A 1 132 ? 22.877 7.343 -21.983 1.00 88.06 132 GLY A C 1
ATOM 1061 O O . GLY A 1 132 ? 22.824 6.842 -23.106 1.00 88.06 132 GLY A O 1
ATOM 1062 N N . LEU A 1 133 ? 22.364 8.552 -21.719 1.00 88.69 133 LEU A N 1
ATOM 1063 C CA . LEU A 1 133 ? 21.658 9.331 -22.731 1.00 88.69 133 LEU A CA 1
ATOM 1064 C C . LEU A 1 133 ? 22.590 9.805 -23.855 1.00 88.69 133 LEU A C 1
ATOM 1066 O O . LEU A 1 133 ? 22.199 9.769 -25.022 1.00 88.69 133 LEU A O 1
ATOM 1070 N N . GLU A 1 134 ? 23.814 10.227 -23.531 1.00 89.62 134 GLU A N 1
ATOM 1071 C CA . GLU A 1 134 ? 24.830 10.606 -24.519 1.00 89.62 134 GLU A CA 1
ATOM 1072 C C . GLU A 1 134 ? 25.171 9.432 -25.449 1.00 89.62 134 GLU A C 1
ATOM 1074 O O . GLU A 1 134 ? 25.112 9.578 -26.675 1.00 89.62 134 GLU A O 1
ATOM 1079 N N . TYR A 1 135 ? 25.454 8.258 -24.874 1.00 89.88 135 TYR A N 1
ATOM 1080 C CA . TYR A 1 135 ? 25.776 7.031 -25.604 1.00 89.88 135 TYR A CA 1
ATOM 1081 C C . TYR A 1 135 ? 24.619 6.589 -26.514 1.00 89.88 135 TYR A C 1
ATOM 1083 O O . TYR A 1 135 ? 24.827 6.387 -27.713 1.00 89.88 135 TYR A O 1
ATOM 1091 N N . LEU A 1 136 ? 23.387 6.529 -25.993 1.00 91.44 136 LEU A N 1
ATOM 1092 C CA . LEU A 1 136 ? 22.206 6.131 -26.770 1.00 91.44 136 LEU A CA 1
ATOM 1093 C C . LEU A 1 136 ? 21.851 7.148 -27.860 1.00 91.44 136 LEU A C 1
ATOM 1095 O O . LEU A 1 136 ? 21.552 6.760 -28.989 1.00 91.44 136 LEU A O 1
ATOM 1099 N N . THR A 1 137 ? 21.954 8.450 -27.575 1.00 92.06 137 THR A N 1
ATOM 1100 C CA . THR A 1 137 ? 21.704 9.501 -28.576 1.00 92.06 137 THR A CA 1
ATOM 1101 C C . THR A 1 137 ? 22.744 9.452 -29.695 1.00 92.06 137 THR A C 1
ATOM 1103 O O . THR A 1 137 ? 22.402 9.599 -30.871 1.00 92.06 137 THR A O 1
ATOM 1106 N N . ARG A 1 138 ? 24.024 9.243 -29.355 1.00 91.88 138 ARG A N 1
ATOM 1107 C CA . ARG A 1 138 ? 25.102 9.087 -30.341 1.00 91.88 138 ARG A CA 1
ATOM 1108 C C . ARG A 1 138 ? 24.899 7.827 -31.179 1.00 91.88 138 ARG A C 1
ATOM 1110 O O . ARG A 1 138 ? 25.002 7.912 -32.400 1.00 91.88 138 ARG A O 1
ATOM 1117 N N . CYS A 1 139 ? 24.557 6.705 -30.545 1.00 93.00 139 CYS A N 1
ATOM 1118 C CA . CYS A 1 139 ? 24.235 5.453 -31.224 1.00 93.00 139 CYS A CA 1
ATOM 1119 C C . CYS A 1 139 ? 23.087 5.641 -32.221 1.00 93.00 139 CYS A C 1
ATOM 1121 O O . CYS A 1 139 ? 23.255 5.341 -33.401 1.00 93.00 139 CYS A O 1
ATOM 1123 N N . PHE A 1 140 ? 21.964 6.221 -31.788 1.00 92.81 140 PHE A N 1
ATOM 1124 C CA . PHE A 1 140 ? 20.825 6.493 -32.663 1.00 92.81 140 PHE A CA 1
ATOM 1125 C C . PHE A 1 140 ? 21.218 7.368 -33.862 1.00 92.81 140 PHE A C 1
ATOM 1127 O O . PHE A 1 140 ? 20.913 7.016 -34.996 1.00 92.81 140 PHE A O 1
ATOM 1134 N N . LYS A 1 141 ? 21.969 8.459 -33.645 1.00 92.50 141 LYS A N 1
ATOM 1135 C CA . LYS A 1 141 ? 22.439 9.334 -34.736 1.00 92.50 141 LYS A CA 1
ATOM 1136 C C . LYS A 1 141 ? 23.353 8.614 -35.732 1.00 92.50 141 LYS A C 1
ATOM 1138 O O . LYS A 1 141 ? 23.244 8.861 -36.931 1.00 92.50 141 LYS A O 1
ATOM 1143 N N . LEU A 1 142 ? 24.250 7.748 -35.252 1.00 91.88 142 LEU A N 1
ATOM 1144 C CA . LEU A 1 142 ? 25.131 6.955 -36.112 1.00 91.88 142 LEU A CA 1
ATOM 1145 C C . LEU A 1 142 ? 24.336 5.926 -36.921 1.00 91.88 142 LEU A C 1
ATOM 1147 O O . LEU A 1 142 ? 24.474 5.903 -38.142 1.00 91.88 142 LEU A O 1
ATOM 1151 N N . ARG A 1 143 ? 23.459 5.143 -36.276 1.00 93.56 143 ARG A N 1
ATOM 1152 C CA . ARG A 1 143 ? 22.605 4.157 -36.963 1.00 93.56 143 ARG A CA 1
ATOM 1153 C C . ARG A 1 143 ? 21.700 4.823 -38.002 1.00 93.56 143 ARG A C 1
ATOM 1155 O O . ARG A 1 143 ? 21.685 4.400 -39.152 1.00 93.56 143 ARG A O 1
ATOM 1162 N N . TYR A 1 144 ? 21.081 5.949 -37.650 1.00 91.38 144 TYR A N 1
ATOM 1163 C CA . TYR A 1 144 ? 20.246 6.729 -38.566 1.00 91.38 144 TYR A CA 1
ATOM 1164 C C . TYR A 1 144 ? 21.020 7.214 -39.803 1.00 91.38 144 TYR A C 1
ATOM 1166 O O . TYR A 1 144 ? 20.515 7.145 -40.920 1.00 91.38 144 TYR A O 1
ATOM 1174 N N . LYS A 1 145 ? 22.263 7.688 -39.627 1.00 92.81 145 LYS A N 1
ATOM 1175 C CA . LYS A 1 145 ? 23.115 8.155 -40.734 1.00 92.81 145 LYS A CA 1
ATOM 1176 C C . LYS A 1 145 ? 23.600 7.006 -41.628 1.00 92.81 145 LYS A C 1
ATOM 1178 O O . LYS A 1 145 ? 23.708 7.197 -42.835 1.00 92.81 145 LYS A O 1
ATOM 1183 N N . LEU A 1 146 ? 23.955 5.865 -41.038 1.00 90.00 146 LEU A N 1
ATOM 1184 C CA . LEU A 1 146 ? 24.620 4.757 -41.732 1.00 90.00 146 LEU A CA 1
ATOM 1185 C C . LEU A 1 146 ? 23.636 3.773 -42.369 1.00 90.00 146 LEU A C 1
ATOM 1187 O O . LEU A 1 146 ? 23.873 3.311 -43.482 1.00 90.00 146 LEU A O 1
ATOM 1191 N N . PHE A 1 147 ? 22.551 3.458 -41.664 1.00 88.56 147 PHE A N 1
ATOM 1192 C CA . PHE A 1 147 ? 21.607 2.403 -42.039 1.00 88.56 147 PHE A CA 1
ATOM 1193 C C . PHE A 1 147 ? 20.230 2.947 -42.438 1.00 88.56 147 PHE A C 1
ATOM 1195 O O . PHE A 1 147 ? 19.458 2.246 -43.085 1.00 88.56 147 PHE A O 1
ATOM 1202 N N . GLY A 1 148 ? 19.946 4.216 -42.129 1.00 89.25 148 GLY A N 1
ATOM 1203 C CA . GLY A 1 148 ? 18.663 4.853 -42.415 1.00 89.25 148 GLY A CA 1
ATOM 1204 C C . GLY A 1 148 ? 17.631 4.655 -41.303 1.00 89.25 148 GLY A C 1
ATOM 1205 O O . GLY A 1 148 ? 17.886 4.002 -40.291 1.00 89.25 148 GLY A O 1
ATOM 1206 N N . GLU A 1 149 ? 16.465 5.277 -41.488 1.00 88.19 149 GLU A N 1
ATOM 1207 C CA . GLU A 1 149 ? 15.377 5.309 -40.501 1.00 88.19 149 GLU A CA 1
ATOM 1208 C C . GLU A 1 149 ? 14.627 3.970 -40.378 1.00 88.19 149 GLU A C 1
ATOM 1210 O O . GLU A 1 149 ? 14.165 3.641 -39.288 1.00 88.19 149 GLU A O 1
ATOM 1215 N N . ASP A 1 150 ? 14.564 3.191 -41.463 1.00 87.06 150 ASP A N 1
ATOM 1216 C CA . ASP A 1 150 ? 13.827 1.920 -41.533 1.00 87.06 150 ASP A CA 1
ATOM 1217 C C . ASP A 1 150 ? 14.660 0.693 -41.096 1.00 87.06 150 ASP A C 1
ATOM 1219 O O . ASP A 1 150 ? 14.138 -0.420 -41.059 1.00 87.06 150 ASP A O 1
ATOM 1223 N N . ASP A 1 151 ? 15.956 0.857 -40.794 1.00 89.75 151 ASP A N 1
ATOM 1224 C CA . ASP A 1 151 ? 16.806 -0.247 -40.322 1.00 89.75 151 ASP A CA 1
ATOM 1225 C C . ASP A 1 151 ? 16.437 -0.658 -38.886 1.00 89.75 151 ASP A C 1
ATOM 1227 O O . ASP A 1 151 ? 16.276 0.187 -38.001 1.00 89.75 151 ASP A O 1
ATOM 1231 N N . GLU A 1 152 ? 16.333 -1.967 -38.639 1.00 87.31 152 GLU A N 1
ATOM 1232 C CA . GLU A 1 152 ? 15.846 -2.498 -37.360 1.00 87.31 152 GLU A CA 1
ATOM 1233 C C . GLU A 1 152 ? 16.739 -2.105 -36.173 1.00 87.31 152 GLU A C 1
ATOM 1235 O O . GLU A 1 152 ? 16.228 -1.766 -35.106 1.00 87.31 152 GLU A O 1
ATOM 1240 N N . ASP A 1 153 ? 18.061 -2.023 -36.352 1.00 85.88 153 ASP A N 1
ATOM 1241 C CA . ASP A 1 153 ? 18.953 -1.588 -35.273 1.00 85.88 153 ASP A CA 1
ATOM 1242 C C . ASP A 1 153 ? 18.731 -0.101 -34.951 1.00 85.88 153 ASP A C 1
ATOM 1244 O O . ASP A 1 153 ? 18.836 0.324 -33.789 1.00 85.88 153 ASP A O 1
ATOM 1248 N N . THR A 1 154 ? 18.417 0.718 -35.962 1.00 90.38 154 THR A N 1
ATOM 1249 C CA . THR A 1 154 ? 18.019 2.119 -35.762 1.00 90.38 154 THR A CA 1
ATOM 1250 C C . THR A 1 154 ? 16.721 2.199 -34.957 1.00 90.38 154 THR A C 1
ATOM 1252 O O . THR A 1 154 ? 16.640 2.998 -34.017 1.00 90.38 154 THR A O 1
ATOM 1255 N N . LEU A 1 155 ? 15.735 1.353 -35.270 1.00 90.62 155 LEU A N 1
ATOM 1256 C CA . LEU A 1 155 ? 14.439 1.299 -34.587 1.00 90.62 155 LEU A CA 1
ATOM 1257 C C . LEU A 1 155 ? 14.558 0.815 -33.135 1.00 90.62 155 LEU A C 1
ATOM 1259 O O . LEU A 1 155 ? 13.971 1.435 -32.246 1.00 90.62 155 LEU A O 1
ATOM 1263 N N . VAL A 1 156 ? 15.387 -0.199 -32.861 1.00 88.69 156 VAL A N 1
ATOM 1264 C CA . VAL A 1 156 ? 15.709 -0.651 -31.494 1.00 88.69 156 VAL A CA 1
ATOM 1265 C C . VAL A 1 156 ? 16.336 0.485 -30.682 1.00 88.69 156 VAL A C 1
ATOM 1267 O O . VAL A 1 156 ? 15.873 0.794 -29.583 1.00 88.69 156 VAL A O 1
ATOM 1270 N N . SER A 1 157 ? 17.335 1.184 -31.237 1.00 89.81 157 SER A N 1
ATOM 1271 C CA . SER A 1 157 ? 17.929 2.354 -30.572 1.00 89.81 157 SER A CA 1
ATOM 1272 C C . SER A 1 157 ? 16.916 3.472 -30.339 1.00 89.81 157 SER A C 1
ATOM 1274 O O . SER A 1 157 ? 16.953 4.115 -29.290 1.00 89.81 157 SER A O 1
ATOM 1276 N N . ARG A 1 158 ? 16.001 3.704 -31.287 1.00 92.56 158 ARG A N 1
ATOM 1277 C CA . ARG A 1 158 ? 14.936 4.705 -31.155 1.00 92.56 158 ARG A CA 1
ATOM 1278 C C . ARG A 1 158 ? 13.957 4.346 -30.042 1.00 92.56 158 ARG A C 1
ATOM 1280 O O . ARG A 1 158 ? 13.590 5.227 -29.270 1.00 92.56 158 ARG A O 1
ATOM 1287 N N . GLN A 1 159 ? 13.561 3.076 -29.945 1.00 92.00 159 GLN A N 1
ATOM 1288 C CA . GLN A 1 159 ? 12.664 2.593 -28.899 1.00 92.00 159 GLN A CA 1
ATOM 1289 C C . GLN A 1 159 ? 13.293 2.766 -27.513 1.00 92.00 159 GLN A C 1
ATOM 1291 O O . GLN A 1 159 ? 12.696 3.408 -26.652 1.00 92.00 159 GLN A O 1
ATOM 1296 N N . VAL A 1 160 ? 14.521 2.271 -27.322 1.00 89.56 160 VAL A N 1
ATOM 1297 C CA . VAL A 1 160 ? 15.249 2.385 -26.048 1.00 89.56 160 VAL A CA 1
ATOM 1298 C C . VAL A 1 160 ? 15.451 3.850 -25.655 1.00 89.56 160 VAL A C 1
ATOM 1300 O O . VAL A 1 160 ? 15.267 4.214 -24.495 1.00 89.56 160 VAL A O 1
ATOM 1303 N N . LEU A 1 161 ? 15.791 4.714 -26.617 1.00 90.31 161 LEU A N 1
ATOM 1304 C CA . LEU A 1 161 ? 15.919 6.151 -26.379 1.00 90.31 161 LEU A CA 1
ATOM 1305 C C . LEU A 1 161 ? 14.575 6.783 -25.977 1.00 90.31 161 LEU A C 1
ATOM 1307 O O . LEU A 1 161 ? 14.543 7.625 -25.083 1.00 90.31 161 LEU A O 1
ATOM 1311 N N . GLY A 1 162 ? 13.473 6.352 -26.597 1.00 89.25 162 GLY A N 1
ATOM 1312 C CA . GLY A 1 162 ? 12.122 6.786 -26.255 1.00 89.25 162 GLY A CA 1
ATOM 1313 C C . GLY A 1 162 ? 11.724 6.412 -24.826 1.00 89.25 162 GLY A C 1
ATOM 1314 O O . GLY A 1 162 ? 11.354 7.288 -24.044 1.00 89.25 162 GLY A O 1
ATOM 1315 N N . GLU A 1 163 ? 11.890 5.141 -24.445 1.00 86.88 163 GLU A N 1
ATOM 1316 C CA . GLU A 1 163 ? 11.679 4.663 -23.068 1.00 86.88 163 GLU A CA 1
ATOM 1317 C C . GLU A 1 163 ? 12.541 5.442 -22.065 1.00 86.88 163 GLU A C 1
ATOM 1319 O O . GLU A 1 163 ? 12.087 5.808 -20.977 1.00 86.88 163 GLU A O 1
ATOM 1324 N N . TYR A 1 164 ? 13.779 5.757 -22.449 1.00 87.38 164 TYR A N 1
ATOM 1325 C CA . TYR A 1 164 ? 14.686 6.496 -21.591 1.00 87.38 164 TYR A CA 1
ATOM 1326 C C . TYR A 1 164 ? 14.287 7.966 -21.416 1.00 87.38 164 TYR A C 1
ATOM 1328 O O . TYR A 1 164 ? 14.344 8.496 -20.306 1.00 87.38 164 TYR A O 1
ATOM 1336 N N . TYR A 1 165 ? 13.829 8.637 -22.474 1.00 86.88 165 TYR A N 1
ATOM 1337 C CA . TYR A 1 165 ? 13.304 9.995 -22.345 1.00 86.88 165 TYR A CA 1
ATOM 1338 C C . TYR A 1 165 ? 12.110 10.056 -21.394 1.00 86.88 165 TYR A C 1
ATOM 1340 O O . TYR A 1 165 ? 12.038 10.983 -20.587 1.00 86.88 165 TYR A O 1
ATOM 1348 N N . VAL A 1 166 ? 11.229 9.051 -21.415 1.00 81.44 166 VAL A N 1
ATOM 1349 C CA . VAL A 1 166 ? 10.128 8.952 -20.444 1.00 81.44 166 VAL A CA 1
ATOM 1350 C C . VAL A 1 166 ? 10.662 8.797 -19.020 1.00 81.44 166 VAL A C 1
ATOM 1352 O O . VAL A 1 166 ? 10.230 9.535 -18.139 1.00 81.44 166 VAL A O 1
ATOM 1355 N N . LEU A 1 167 ? 11.651 7.923 -18.795 1.00 79.88 167 LEU A N 1
ATOM 1356 C CA . LEU A 1 167 ? 12.277 7.752 -17.475 1.00 79.88 167 LEU A CA 1
ATOM 1357 C C . LEU A 1 167 ? 12.875 9.060 -16.925 1.00 79.88 167 LEU A C 1
ATOM 1359 O O . LEU A 1 167 ? 12.807 9.295 -15.722 1.00 79.88 167 LEU A O 1
ATOM 1363 N N . LEU A 1 168 ? 13.428 9.910 -17.798 1.00 79.88 168 LEU A N 1
ATOM 1364 C CA . LEU A 1 168 ? 13.999 11.221 -17.450 1.00 79.88 168 LEU A CA 1
ATOM 1365 C C . LEU A 1 168 ? 12.950 12.350 -17.360 1.00 79.88 168 LEU A C 1
ATOM 1367 O O . LEU A 1 168 ? 13.294 13.534 -17.244 1.00 79.88 168 LEU A O 1
ATOM 1371 N N . GLY A 1 169 ? 11.663 12.010 -17.455 1.00 74.19 169 GLY A N 1
ATOM 1372 C CA . GLY A 1 169 ? 10.552 12.953 -17.392 1.00 74.19 169 GLY A CA 1
ATOM 1373 C C . GLY A 1 169 ? 10.462 13.887 -18.603 1.00 74.19 169 GLY A C 1
ATOM 1374 O O . GLY A 1 169 ? 9.980 15.011 -18.451 1.00 74.19 169 GLY A O 1
ATOM 1375 N N . ARG A 1 170 ? 10.972 13.464 -19.771 1.00 79.75 170 ARG A N 1
ATOM 1376 C CA . ARG A 1 170 ? 10.799 14.089 -21.099 1.00 79.75 170 ARG A CA 1
ATOM 1377 C C . ARG A 1 170 ? 9.786 13.285 -21.914 1.00 79.75 170 ARG A C 1
ATOM 1379 O O . ARG A 1 170 ? 10.080 12.759 -22.987 1.00 79.75 170 ARG A O 1
ATOM 1386 N N . SER A 1 171 ? 8.590 13.134 -21.363 1.00 76.50 171 SER A N 1
ATOM 1387 C CA . SER A 1 171 ? 7.656 12.120 -21.841 1.00 76.50 171 SER A CA 1
ATOM 1388 C C . SER A 1 171 ? 7.048 12.422 -23.213 1.00 76.50 171 SER A C 1
ATOM 1390 O O . SER A 1 171 ? 6.737 11.484 -23.938 1.00 76.50 171 SER A O 1
ATOM 1392 N N . SER A 1 172 ? 6.943 13.698 -23.609 1.00 77.94 172 SER A N 1
ATOM 1393 C CA . SER A 1 172 ? 6.553 14.092 -24.974 1.00 77.94 172 SER A CA 1
ATOM 1394 C C . SER A 1 172 ? 7.520 13.538 -26.015 1.00 77.94 172 SER A C 1
ATOM 1396 O O . SER A 1 172 ? 7.104 12.869 -26.955 1.00 77.94 172 SER A O 1
ATOM 1398 N N . ASP A 1 173 ? 8.814 13.761 -25.791 1.00 83.00 173 ASP A N 1
ATOM 1399 C CA . ASP A 1 173 ? 9.881 13.352 -26.700 1.00 83.00 173 ASP A CA 1
ATOM 1400 C C . ASP A 1 173 ? 9.957 11.822 -26.741 1.00 83.00 173 ASP A C 1
ATOM 1402 O O . ASP A 1 173 ? 10.094 11.215 -27.801 1.00 83.00 173 ASP A O 1
ATOM 1406 N N . GLY A 1 174 ? 9.805 11.182 -25.577 1.00 88.25 174 GLY A N 1
ATOM 1407 C CA . GLY A 1 174 ? 9.765 9.730 -25.468 1.00 88.25 174 GLY A CA 1
ATOM 1408 C C . GLY A 1 174 ? 8.616 9.096 -26.253 1.00 88.25 174 GLY A C 1
ATOM 1409 O O . GLY A 1 174 ? 8.847 8.171 -27.033 1.00 88.25 174 GLY A O 1
ATOM 1410 N N . ILE A 1 175 ? 7.396 9.626 -26.107 1.00 86.69 175 ILE A N 1
ATOM 1411 C CA . ILE A 1 175 ? 6.224 9.171 -26.867 1.00 86.69 175 ILE A CA 1
ATOM 1412 C C . ILE A 1 175 ? 6.413 9.429 -28.364 1.00 86.69 175 ILE A C 1
ATOM 1414 O O . ILE A 1 175 ? 6.082 8.556 -29.154 1.00 86.69 175 ILE A O 1
ATOM 1418 N N . GLU A 1 176 ? 6.984 10.564 -28.775 1.00 89.69 176 GLU A N 1
ATOM 1419 C CA . GLU A 1 176 ? 7.263 10.848 -30.190 1.00 89.69 176 GLU A CA 1
ATOM 1420 C C . GLU A 1 176 ? 8.234 9.822 -30.797 1.00 89.69 176 GLU A C 1
ATOM 1422 O O . GLU A 1 176 ? 7.987 9.277 -31.877 1.00 89.69 176 GLU A O 1
ATOM 1427 N N . HIS A 1 177 ? 9.319 9.499 -30.085 1.00 91.00 177 HIS A N 1
ATOM 1428 C CA . HIS A 1 177 ? 10.270 8.477 -30.518 1.00 91.00 177 HIS A CA 1
ATOM 1429 C C . HIS A 1 177 ? 9.624 7.092 -30.636 1.00 91.00 177 HIS A C 1
ATOM 1431 O O . HIS A 1 177 ? 9.854 6.405 -31.636 1.00 91.00 177 HIS A O 1
ATOM 1437 N N . LEU A 1 178 ? 8.811 6.701 -29.649 1.00 91.75 178 LEU A N 1
ATOM 1438 C CA . LEU A 1 178 ? 8.112 5.415 -29.629 1.00 91.75 178 LEU A CA 1
ATOM 1439 C C . LEU A 1 178 ? 7.014 5.336 -30.694 1.00 91.75 178 LEU A C 1
ATOM 1441 O O . LEU A 1 178 ? 6.926 4.329 -31.390 1.00 91.75 178 LEU A O 1
ATOM 1445 N N . GLN A 1 179 ? 6.228 6.398 -30.877 1.00 91.62 179 GLN A N 1
ATOM 1446 C CA . GLN A 1 179 ? 5.172 6.464 -31.885 1.00 91.62 179 GLN A CA 1
ATOM 1447 C C . GLN A 1 179 ? 5.755 6.370 -33.294 1.00 91.62 179 GLN A C 1
ATOM 1449 O O . GLN A 1 179 ? 5.269 5.592 -34.105 1.00 91.62 179 GLN A O 1
ATOM 1454 N N . ALA A 1 180 ? 6.839 7.095 -33.576 1.00 90.94 180 ALA A N 1
ATOM 1455 C CA . ALA A 1 180 ? 7.498 7.001 -34.872 1.00 90.94 180 ALA A CA 1
ATOM 1456 C C . ALA A 1 180 ? 8.099 5.606 -35.117 1.00 90.94 180 ALA A C 1
ATOM 1458 O O . ALA A 1 180 ? 7.992 5.084 -36.223 1.00 90.94 180 ALA A O 1
ATOM 1459 N N . CYS A 1 181 ? 8.688 4.979 -34.089 1.00 92.06 181 CYS A N 1
ATOM 1460 C CA . CYS A 1 181 ? 9.159 3.593 -34.175 1.00 92.06 181 CYS A CA 1
ATOM 1461 C C . CYS A 1 181 ? 8.004 2.629 -34.502 1.00 92.06 181 CYS A C 1
ATOM 1463 O O . CYS A 1 181 ? 8.108 1.820 -35.426 1.00 92.06 181 CYS A O 1
ATOM 1465 N N . PHE A 1 182 ? 6.873 2.778 -33.808 1.00 91.75 182 PHE A N 1
ATOM 1466 C CA . PHE A 1 182 ? 5.659 2.005 -34.052 1.00 91.75 182 PHE A CA 1
ATOM 1467 C C . PHE A 1 182 ? 5.117 2.209 -35.473 1.00 91.75 182 PHE A C 1
ATOM 1469 O O . PHE A 1 182 ? 4.844 1.230 -36.162 1.00 91.75 182 PHE A O 1
ATOM 1476 N N . ASP A 1 183 ? 5.011 3.452 -35.947 1.00 90.81 183 ASP A N 1
ATOM 1477 C CA . ASP A 1 183 ? 4.468 3.773 -37.272 1.00 90.81 183 ASP A CA 1
ATOM 1478 C C . ASP A 1 183 ? 5.323 3.205 -38.416 1.00 90.81 183 ASP A C 1
ATOM 1480 O O . ASP A 1 183 ? 4.789 2.853 -39.471 1.00 90.81 183 ASP A O 1
ATOM 1484 N N . ILE A 1 184 ? 6.644 3.112 -38.226 1.00 90.00 184 ILE A N 1
ATOM 1485 C CA . ILE A 1 184 ? 7.562 2.497 -39.193 1.00 90.00 184 ILE A CA 1
ATOM 1486 C C . ILE A 1 184 ? 7.403 0.974 -39.176 1.00 90.00 184 ILE A C 1
ATOM 1488 O O . ILE A 1 184 ? 7.108 0.390 -40.220 1.00 90.00 184 ILE A O 1
ATOM 1492 N N . ARG A 1 185 ? 7.508 0.329 -38.004 1.00 89.69 185 ARG A N 1
ATOM 1493 C CA . ARG A 1 185 ? 7.372 -1.136 -37.891 1.00 89.69 185 ARG A CA 1
ATOM 1494 C C . ARG A 1 185 ? 5.988 -1.632 -38.317 1.00 89.69 185 ARG A C 1
ATOM 1496 O O . ARG A 1 185 ? 5.854 -2.668 -38.958 1.00 89.69 185 ARG A O 1
ATOM 1503 N N . LYS A 1 186 ? 4.935 -0.856 -38.056 1.00 87.56 186 LYS A N 1
ATOM 1504 C CA . LYS A 1 186 ? 3.575 -1.204 -38.484 1.00 87.56 186 LYS A CA 1
ATOM 1505 C C . LYS A 1 186 ? 3.441 -1.291 -40.010 1.00 87.56 186 LYS A C 1
ATOM 1507 O O . LYS A 1 186 ? 2.642 -2.083 -40.504 1.00 87.56 186 LYS A O 1
ATOM 1512 N N . LYS A 1 187 ? 4.225 -0.516 -40.774 1.00 86.94 187 LYS A N 1
ATOM 1513 C CA . LYS A 1 187 ? 4.234 -0.587 -42.249 1.00 86.94 187 LYS A CA 1
ATOM 1514 C C . LYS A 1 187 ? 4.903 -1.858 -42.774 1.00 86.94 187 LYS A C 1
ATOM 1516 O O . LYS A 1 187 ? 4.536 -2.301 -43.861 1.00 86.94 187 LYS A O 1
ATOM 1521 N N . SER A 1 188 ? 5.866 -2.426 -42.044 1.00 75.25 188 SER A N 1
ATOM 1522 C CA . SER A 1 188 ? 6.540 -3.676 -42.420 1.00 75.25 188 SER A CA 1
ATOM 1523 C C . SER A 1 188 ? 5.758 -4.933 -42.005 1.00 75.25 188 SER A C 1
ATOM 1525 O O . SER A 1 188 ? 5.952 -5.983 -42.616 1.00 75.25 188 SER A O 1
ATOM 1527 N N . GLY A 1 189 ? 4.813 -4.821 -41.063 1.00 76.75 189 GLY A N 1
ATOM 1528 C CA . GLY A 1 189 ? 3.790 -5.832 -40.765 1.00 76.75 189 GLY A CA 1
ATOM 1529 C C . GLY A 1 189 ? 3.146 -5.629 -39.389 1.00 76.75 189 GLY A C 1
ATOM 1530 O O . GLY A 1 189 ? 3.840 -5.318 -38.435 1.00 76.75 189 GLY A O 1
ATOM 1531 N N . GLU A 1 190 ? 1.827 -5.819 -39.254 1.00 72.25 190 GLU A N 1
ATOM 1532 C CA . GLU A 1 190 ? 1.107 -5.530 -37.992 1.00 72.25 190 GLU A CA 1
ATOM 1533 C C . GLU A 1 190 ? 1.333 -6.572 -36.876 1.00 72.25 190 GLU A C 1
ATOM 1535 O O . GLU A 1 190 ? 1.136 -6.265 -35.703 1.00 72.25 190 GLU A O 1
ATOM 1540 N N . ASP A 1 191 ? 1.781 -7.780 -37.230 1.00 77.12 191 ASP A N 1
ATOM 1541 C CA . ASP A 1 191 ? 1.809 -8.958 -36.351 1.00 77.12 191 ASP A CA 1
ATOM 1542 C C . ASP A 1 191 ? 3.250 -9.401 -35.972 1.00 77.12 191 ASP A C 1
ATOM 1544 O O . ASP A 1 191 ? 3.463 -10.548 -35.581 1.00 77.12 191 ASP A O 1
ATOM 1548 N N . THR A 1 192 ? 4.278 -8.552 -36.092 1.00 84.31 192 THR A N 1
ATOM 1549 C CA . THR A 1 192 ? 5.656 -8.961 -35.732 1.00 84.31 192 THR A CA 1
ATOM 1550 C C . THR A 1 192 ? 5.947 -8.802 -34.226 1.00 84.31 192 THR A C 1
ATOM 1552 O O . THR A 1 192 ? 5.360 -7.927 -33.579 1.00 84.31 192 THR A O 1
ATOM 1555 N N . PRO A 1 193 ? 6.848 -9.613 -33.627 1.00 84.06 193 PRO A N 1
ATOM 1556 C CA . PRO A 1 193 ? 7.242 -9.469 -32.219 1.00 84.06 193 PRO A CA 1
ATOM 1557 C C . PRO A 1 193 ? 7.715 -8.053 -31.857 1.00 84.06 193 PRO A C 1
ATOM 1559 O O . PRO A 1 193 ? 7.357 -7.524 -30.807 1.00 84.06 193 PRO A O 1
ATOM 1562 N N . GLU A 1 194 ? 8.439 -7.399 -32.764 1.00 85.25 194 GLU A N 1
ATOM 1563 C CA . GLU A 1 194 ? 9.016 -6.067 -32.571 1.00 85.25 194 GLU A CA 1
ATOM 1564 C C . GLU A 1 194 ? 7.940 -4.970 -32.530 1.00 85.25 194 GLU A C 1
ATOM 1566 O O . GLU A 1 194 ? 8.084 -3.973 -31.812 1.00 85.25 194 GLU A O 1
ATOM 1571 N N . VAL A 1 195 ? 6.837 -5.146 -33.271 1.00 88.50 195 VAL A N 1
ATOM 1572 C CA . VAL A 1 195 ? 5.655 -4.277 -33.166 1.00 88.50 195 VAL A CA 1
ATOM 1573 C C . VAL A 1 195 ? 4.991 -4.469 -31.811 1.00 88.50 195 VAL A C 1
ATOM 1575 O O . VAL A 1 195 ? 4.701 -3.486 -31.132 1.00 88.50 195 VAL A O 1
ATOM 1578 N N . LEU A 1 196 ? 4.797 -5.717 -31.378 1.00 90.06 196 LEU A N 1
ATOM 1579 C CA . LEU A 1 196 ? 4.153 -6.023 -30.099 1.00 90.06 196 LEU A CA 1
ATOM 1580 C C . LEU A 1 196 ? 4.960 -5.496 -28.906 1.00 90.06 196 LEU A C 1
ATOM 1582 O O . LEU A 1 196 ? 4.368 -5.030 -27.929 1.00 90.06 196 LEU A O 1
ATOM 1586 N N . ASP A 1 197 ? 6.287 -5.532 -28.968 1.00 87.44 197 ASP A N 1
ATOM 1587 C CA . ASP A 1 197 ? 7.145 -4.950 -27.934 1.00 87.44 197 ASP A CA 1
ATOM 1588 C C . ASP A 1 197 ? 7.116 -3.419 -27.955 1.00 87.44 197 ASP A C 1
ATOM 1590 O O . ASP A 1 197 ? 7.022 -2.794 -26.896 1.00 87.44 197 ASP A O 1
ATOM 1594 N N . CYS A 1 198 ? 7.062 -2.803 -29.139 1.00 89.94 198 CYS A N 1
ATOM 1595 C CA . CYS A 1 198 ? 6.872 -1.358 -29.258 1.00 89.94 198 CYS A CA 1
ATOM 1596 C C . CYS A 1 198 ? 5.507 -0.910 -28.702 1.00 89.94 198 CYS A C 1
ATOM 1598 O O . CYS A 1 198 ? 5.440 0.046 -27.930 1.00 89.94 198 CYS A O 1
ATOM 1600 N N . MET A 1 199 ? 4.425 -1.645 -28.997 1.00 93.31 199 MET A N 1
ATOM 1601 C CA . MET A 1 199 ? 3.088 -1.402 -28.430 1.00 93.31 199 MET A CA 1
ATOM 1602 C C . MET A 1 199 ? 3.096 -1.492 -26.903 1.00 93.31 199 MET A C 1
ATOM 1604 O O . MET A 1 199 ? 2.434 -0.705 -26.226 1.00 93.31 199 MET A O 1
ATOM 1608 N N . ARG A 1 200 ? 3.856 -2.444 -26.343 1.00 92.25 200 ARG A N 1
ATOM 1609 C CA . ARG A 1 200 ? 4.030 -2.581 -24.894 1.00 92.25 200 ARG A CA 1
ATOM 1610 C C . ARG A 1 200 ? 4.720 -1.357 -24.300 1.00 92.25 200 ARG A C 1
ATOM 1612 O O . ARG A 1 200 ? 4.226 -0.817 -23.310 1.00 92.25 200 ARG A O 1
ATOM 1619 N N . ALA A 1 201 ? 5.849 -0.950 -24.878 1.00 90.00 201 ALA A N 1
ATOM 1620 C CA . ALA A 1 201 ? 6.621 0.202 -24.427 1.00 90.00 201 ALA A CA 1
ATOM 1621 C C . ALA A 1 201 ? 5.780 1.482 -24.495 1.00 90.00 201 ALA A C 1
ATOM 1623 O O . ALA A 1 201 ? 5.602 2.161 -23.485 1.00 90.00 201 ALA A O 1
ATOM 1624 N N . LEU A 1 202 ? 5.162 1.743 -25.649 1.00 90.88 202 LEU A N 1
ATOM 1625 C CA . LEU A 1 202 ? 4.294 2.893 -25.877 1.00 90.88 202 LEU A CA 1
ATOM 1626 C C . LEU A 1 202 ? 3.104 2.911 -24.908 1.00 90.88 202 LEU A C 1
ATOM 1628 O O . LEU A 1 202 ? 2.861 3.931 -24.270 1.00 90.88 202 LEU A O 1
ATOM 1632 N N . GLY A 1 203 ? 2.417 1.777 -24.725 1.00 90.81 203 GLY A N 1
ATOM 1633 C CA . GLY A 1 203 ? 1.304 1.658 -23.782 1.00 90.81 203 GLY A CA 1
ATOM 1634 C C . GLY A 1 203 ? 1.713 1.950 -22.334 1.00 90.81 203 GLY A C 1
ATOM 1635 O O . GLY A 1 203 ? 1.044 2.722 -21.652 1.00 90.81 203 GLY A O 1
ATOM 1636 N N . LYS A 1 204 ? 2.846 1.408 -21.866 1.00 86.25 204 LYS A N 1
ATOM 1637 C CA . LYS A 1 204 ? 3.374 1.698 -20.518 1.00 86.25 204 LYS A CA 1
ATOM 1638 C C . LYS A 1 204 ? 3.766 3.166 -20.349 1.00 86.25 204 LYS A C 1
ATOM 1640 O O . LYS A 1 204 ? 3.474 3.764 -19.317 1.00 86.25 204 LYS A O 1
ATOM 1645 N N . CYS A 1 205 ? 4.394 3.759 -21.361 1.00 85.56 205 CYS A N 1
ATOM 1646 C CA . CYS A 1 205 ? 4.749 5.174 -21.353 1.00 85.56 205 CYS A CA 1
ATOM 1647 C C . CYS A 1 205 ? 3.507 6.077 -21.342 1.00 85.56 205 CYS A C 1
ATOM 1649 O O . CYS A 1 205 ? 3.469 7.051 -20.596 1.00 85.56 205 CYS A O 1
ATOM 1651 N N . MET A 1 206 ? 2.469 5.735 -22.107 1.00 86.44 206 MET A N 1
ATOM 1652 C CA . MET A 1 206 ? 1.189 6.447 -22.097 1.00 86.44 206 MET A CA 1
ATOM 1653 C C . MET A 1 206 ? 0.510 6.381 -20.722 1.00 86.44 206 MET A C 1
ATOM 1655 O O . MET A 1 206 ? 0.029 7.409 -20.245 1.00 86.44 206 MET A O 1
ATOM 1659 N N . LEU A 1 207 ? 0.526 5.220 -20.050 1.00 80.25 207 LEU A N 1
ATOM 1660 C CA . LEU A 1 207 ? 0.031 5.090 -18.671 1.00 80.25 207 LEU A CA 1
ATOM 1661 C C . LEU A 1 207 ? 0.782 6.015 -17.707 1.00 80.25 207 LEU A C 1
ATOM 1663 O O . LEU A 1 207 ? 0.145 6.740 -16.944 1.00 80.25 207 LEU A O 1
ATOM 1667 N N . ALA A 1 208 ? 2.116 6.051 -17.789 1.00 75.12 208 ALA A N 1
ATOM 1668 C CA . ALA A 1 208 ? 2.947 6.892 -16.926 1.00 75.12 208 ALA A CA 1
ATOM 1669 C C . ALA A 1 208 ? 2.627 8.394 -17.058 1.00 75.12 208 ALA A C 1
ATOM 1671 O O . ALA A 1 208 ? 2.675 9.116 -16.071 1.00 75.12 208 ALA A O 1
ATOM 1672 N N . VAL A 1 209 ? 2.243 8.850 -18.256 1.00 73.56 209 VAL A N 1
ATOM 1673 C CA . VAL A 1 209 ? 1.887 10.255 -18.545 1.00 73.56 209 VAL A CA 1
ATOM 1674 C C . VAL A 1 209 ? 0.404 10.558 -18.274 1.00 73.56 209 VAL A C 1
ATOM 1676 O O . VAL A 1 209 ? -0.037 11.704 -18.364 1.00 73.56 209 VAL A O 1
ATOM 1679 N N . GLY A 1 210 ? -0.398 9.546 -17.931 1.00 72.38 210 GLY A N 1
ATOM 1680 C CA . GLY A 1 210 ? -1.834 9.692 -17.683 1.00 72.38 210 GLY A CA 1
ATOM 1681 C C . GLY A 1 210 ? -2.715 9.641 -18.938 1.00 72.38 210 GLY A C 1
ATOM 1682 O O . GLY A 1 210 ? -3.898 9.966 -18.857 1.00 72.38 210 GLY A O 1
ATOM 1683 N N . LEU A 1 211 ? -2.194 9.191 -20.087 1.00 79.44 211 LEU A N 1
ATOM 1684 C CA . LEU A 1 211 ? -2.966 8.909 -21.309 1.00 79.44 211 LEU A CA 1
ATOM 1685 C C . LEU A 1 211 ? -3.607 7.510 -21.243 1.00 79.44 211 LEU A C 1
ATOM 1687 O O . LEU A 1 211 ? -3.386 6.650 -22.097 1.00 79.44 211 LEU A O 1
ATOM 1691 N N . ALA A 1 212 ? -4.392 7.263 -20.192 1.00 77.44 212 ALA A N 1
ATOM 1692 C CA . ALA A 1 212 ? -4.884 5.927 -19.853 1.00 77.44 212 ALA A CA 1
ATOM 1693 C C . ALA A 1 212 ? -5.794 5.308 -20.932 1.00 77.44 212 ALA A C 1
ATOM 1695 O O . ALA A 1 212 ? -5.707 4.111 -21.192 1.00 77.44 212 ALA A O 1
ATOM 1696 N N . ALA A 1 213 ? -6.630 6.112 -21.599 1.00 81.62 213 ALA A N 1
ATOM 1697 C CA . ALA A 1 213 ? -7.535 5.627 -22.644 1.00 81.62 213 ALA A CA 1
ATOM 1698 C C . ALA A 1 213 ? -6.783 5.122 -23.889 1.00 81.62 213 ALA A C 1
ATOM 1700 O O . ALA A 1 213 ? -7.083 4.040 -24.398 1.00 81.62 213 ALA A O 1
ATOM 1701 N N . ASP A 1 214 ? -5.782 5.879 -24.346 1.00 85.75 214 ASP A N 1
ATOM 1702 C CA . ASP A 1 214 ? -4.952 5.499 -25.493 1.00 85.75 214 ASP A CA 1
ATOM 1703 C C . ASP A 1 214 ? -4.083 4.284 -25.154 1.00 85.75 214 ASP A C 1
ATOM 1705 O O . ASP A 1 214 ? -4.003 3.335 -25.938 1.00 85.75 214 ASP A O 1
ATOM 1709 N N . ALA A 1 215 ? -3.516 4.259 -23.943 1.00 88.94 215 ALA A N 1
ATOM 1710 C CA . ALA A 1 215 ? -2.764 3.115 -23.447 1.00 88.94 215 ALA A CA 1
ATOM 1711 C C . ALA A 1 215 ? -3.612 1.840 -23.384 1.00 88.94 215 ALA A C 1
ATOM 1713 O O . ALA A 1 215 ? -3.151 0.769 -23.783 1.00 88.94 215 ALA A O 1
ATOM 1714 N N . LEU A 1 216 ? -4.852 1.948 -22.895 1.00 89.69 216 LEU A N 1
ATOM 1715 C CA . LEU A 1 216 ? -5.767 0.818 -22.786 1.00 89.69 216 LEU A CA 1
ATOM 1716 C C . LEU A 1 216 ? -6.060 0.226 -24.163 1.00 89.69 216 LEU A C 1
ATOM 1718 O O . LEU A 1 216 ? -5.957 -0.986 -24.329 1.00 89.69 216 LEU A O 1
ATOM 1722 N N . LYS A 1 217 ? -6.357 1.077 -25.152 1.00 91.25 217 LYS A N 1
ATOM 1723 C CA . LYS A 1 217 ? -6.601 0.646 -26.530 1.00 91.25 217 LYS A CA 1
ATOM 1724 C C . LYS A 1 217 ? -5.370 -0.038 -27.131 1.00 91.25 217 LYS A C 1
ATOM 1726 O O . LYS A 1 217 ? -5.488 -1.130 -27.679 1.00 91.25 217 LYS A O 1
ATOM 1731 N N . MET A 1 218 ? -4.190 0.563 -26.973 1.00 92.62 218 MET A N 1
ATOM 1732 C CA . MET A 1 218 ? -2.926 0.008 -27.467 1.00 92.62 218 MET A CA 1
ATOM 1733 C C . MET A 1 218 ? -2.634 -1.375 -26.860 1.00 92.62 218 MET A C 1
ATOM 1735 O O . MET A 1 218 ? -2.300 -2.327 -27.563 1.00 92.62 218 MET A O 1
ATOM 1739 N N . LEU A 1 219 ? -2.788 -1.516 -25.541 1.00 94.38 219 LEU A N 1
ATOM 1740 C CA . LEU A 1 219 ? -2.501 -2.768 -24.839 1.00 94.38 219 LEU A CA 1
ATOM 1741 C C . LEU A 1 219 ? -3.588 -3.831 -25.056 1.00 94.38 219 LEU A C 1
ATOM 1743 O O . LEU A 1 219 ? -3.273 -5.022 -25.042 1.00 94.38 219 LEU A O 1
ATOM 1747 N N . GLU A 1 220 ? -4.834 -3.424 -25.314 1.00 93.81 220 GLU A N 1
ATOM 1748 C CA . GLU A 1 220 ? -5.907 -4.319 -25.754 1.00 93.81 220 GLU A CA 1
ATOM 1749 C C . GLU A 1 220 ? -5.614 -4.898 -27.140 1.00 93.81 220 GLU A C 1
ATOM 1751 O O . GLU A 1 220 ? -5.659 -6.117 -27.313 1.00 93.81 220 GLU A O 1
ATOM 1756 N N . GLU A 1 221 ? -5.256 -4.048 -28.110 1.00 93.12 221 GLU A N 1
ATOM 1757 C CA . GLU A 1 221 ? -4.886 -4.474 -29.464 1.00 93.12 221 GLU A CA 1
ATOM 1758 C C . GLU A 1 221 ? -3.725 -5.478 -29.416 1.00 93.12 221 GLU A C 1
ATOM 1760 O O . GLU A 1 221 ? -3.825 -6.574 -29.975 1.00 93.12 221 GLU A O 1
ATOM 1765 N N . ARG A 1 222 ? -2.676 -5.174 -28.638 1.00 94.19 222 ARG A N 1
ATOM 1766 C CA . ARG A 1 222 ? -1.550 -6.092 -28.412 1.00 94.19 222 ARG A CA 1
ATOM 1767 C C . ARG A 1 222 ? -2.007 -7.427 -27.819 1.00 94.19 222 ARG A C 1
ATOM 1769 O O . ARG A 1 222 ? -1.586 -8.487 -28.280 1.00 94.19 222 ARG A O 1
ATOM 1776 N N . TYR A 1 223 ? -2.853 -7.394 -26.787 1.00 93.12 223 TYR A N 1
ATOM 1777 C CA . TYR A 1 223 ? -3.399 -8.602 -26.165 1.00 93.12 223 TYR A CA 1
ATOM 1778 C C . TYR A 1 223 ? -4.155 -9.472 -27.180 1.00 93.12 223 TYR A C 1
ATOM 1780 O O . TYR A 1 223 ? -3.948 -10.690 -27.219 1.00 93.12 223 TYR A O 1
ATOM 1788 N N . VAL A 1 224 ? -5.001 -8.864 -28.015 1.00 91.94 224 VAL A N 1
ATOM 1789 C CA . VAL A 1 224 ? -5.793 -9.576 -29.025 1.00 91.94 224 VAL A CA 1
ATOM 1790 C C . VAL A 1 224 ? -4.892 -10.236 -30.070 1.00 91.94 224 VAL A C 1
ATOM 1792 O O . VAL A 1 224 ? -5.095 -11.418 -30.364 1.00 91.94 224 VAL A O 1
ATOM 1795 N N . ILE A 1 225 ? -3.880 -9.523 -30.576 1.00 91.00 225 ILE A N 1
ATOM 1796 C CA . ILE A 1 225 ? -2.926 -10.058 -31.560 1.00 91.00 225 ILE A CA 1
ATOM 1797 C C . ILE A 1 225 ? -2.157 -11.249 -30.974 1.00 91.00 225 ILE A C 1
ATOM 1799 O O . ILE A 1 225 ? -2.171 -12.333 -31.557 1.00 91.00 225 ILE A O 1
ATOM 1803 N N . VAL A 1 226 ? -1.580 -11.106 -29.774 1.00 89.44 226 VAL A N 1
ATOM 1804 C CA . VAL A 1 226 ? -0.816 -12.184 -29.112 1.00 89.44 226 VAL A CA 1
ATOM 1805 C C . VAL A 1 226 ? -1.675 -13.434 -28.901 1.00 89.44 226 VAL A C 1
ATOM 1807 O O . VAL A 1 226 ? -1.229 -14.561 -29.139 1.00 89.44 226 VAL A O 1
ATOM 1810 N N . VAL A 1 227 ? -2.929 -13.267 -28.465 1.00 87.81 227 VAL A N 1
ATOM 1811 C CA . VAL A 1 227 ? -3.849 -14.399 -28.290 1.00 87.81 227 VAL A CA 1
ATOM 1812 C C . VAL A 1 227 ? -4.181 -15.056 -29.627 1.00 87.81 227 VAL A C 1
ATOM 1814 O O . VAL A 1 227 ? -4.218 -16.284 -29.691 1.00 87.81 227 VAL A O 1
ATOM 1817 N N . LYS A 1 228 ? -4.416 -14.271 -30.683 1.00 88.00 228 LYS A N 1
ATOM 1818 C CA . LYS A 1 228 ? -4.700 -14.784 -32.027 1.00 88.00 228 LYS A CA 1
ATOM 1819 C C . LYS A 1 228 ? -3.524 -15.605 -32.565 1.00 88.00 228 LYS A C 1
ATOM 1821 O O . LYS A 1 228 ? -3.737 -16.758 -32.925 1.00 88.00 228 LYS A O 1
ATOM 1826 N N . GLN A 1 229 ? -2.301 -15.076 -32.507 1.00 85.75 229 GLN A N 1
ATOM 1827 C CA . GLN A 1 229 ? -1.083 -15.782 -32.930 1.00 85.75 229 GLN A CA 1
ATOM 1828 C C . GLN A 1 229 ? -0.897 -17.101 -32.179 1.00 85.75 229 GLN A C 1
ATOM 1830 O O . GLN A 1 229 ? -0.704 -18.155 -32.778 1.00 85.75 229 GLN A O 1
ATOM 1835 N N . THR A 1 230 ? -1.067 -17.069 -30.856 1.00 83.94 230 THR A N 1
ATOM 1836 C CA . THR A 1 230 ? -0.963 -18.271 -30.018 1.00 83.94 230 THR A CA 1
ATOM 1837 C C . THR A 1 230 ? -1.983 -19.346 -30.433 1.00 83.94 230 THR A C 1
ATOM 1839 O O . THR A 1 230 ? -1.694 -20.543 -30.395 1.00 83.94 230 THR A O 1
ATOM 1842 N N . MET A 1 231 ? -3.187 -18.941 -30.847 1.00 83.25 231 MET A N 1
ATOM 1843 C CA . MET A 1 231 ? -4.226 -19.861 -31.328 1.00 83.25 231 MET A CA 1
ATOM 1844 C C . MET A 1 231 ? -3.929 -20.402 -32.732 1.00 83.25 231 MET A C 1
ATOM 1846 O O . MET A 1 231 ? -4.198 -21.574 -33.000 1.00 83.25 231 MET A O 1
ATOM 1850 N N . GLU A 1 232 ? -3.358 -19.582 -33.616 1.00 84.50 232 GLU A N 1
ATOM 1851 C CA . GLU A 1 232 ? -2.905 -19.990 -34.954 1.00 84.50 232 GLU A CA 1
ATOM 1852 C C . GLU A 1 232 ? -1.754 -21.005 -34.884 1.00 84.50 232 GLU A C 1
ATOM 1854 O O . GLU A 1 232 ? -1.739 -21.980 -35.638 1.00 84.50 232 GLU A O 1
ATOM 1859 N N . GLU A 1 233 ? -0.878 -20.882 -33.882 1.00 80.94 233 GLU A N 1
ATOM 1860 C CA . GLU A 1 233 ? 0.152 -21.872 -33.527 1.00 80.94 233 GLU A CA 1
ATOM 1861 C C . GLU A 1 233 ? -0.420 -23.181 -32.932 1.00 80.94 233 GLU A C 1
ATOM 1863 O O . GLU A 1 233 ? 0.324 -24.044 -32.463 1.00 80.94 233 GLU A O 1
ATOM 1868 N N . LYS A 1 234 ? -1.751 -23.365 -32.952 1.00 76.00 234 LYS A N 1
ATOM 1869 C CA . LYS A 1 234 ? -2.490 -24.512 -32.388 1.00 76.00 234 LYS A CA 1
ATOM 1870 C C . LYS A 1 234 ? -2.310 -24.688 -30.877 1.00 76.00 234 LYS A C 1
ATOM 1872 O O . LYS A 1 234 ? -2.610 -25.759 -30.338 1.00 76.00 234 LYS A O 1
ATOM 1877 N N . MET A 1 235 ? -1.860 -23.654 -30.169 1.00 78.25 235 MET A N 1
ATOM 1878 C CA . MET A 1 235 ? -1.841 -23.660 -28.711 1.00 78.25 235 MET A CA 1
ATOM 1879 C C . MET A 1 235 ? -3.232 -23.314 -28.160 1.00 78.25 235 MET A C 1
ATOM 1881 O O . MET A 1 235 ? -4.111 -22.808 -28.857 1.00 78.25 235 MET A O 1
ATOM 1885 N N . ARG A 1 236 ? -3.474 -23.609 -26.876 1.00 79.19 236 ARG A N 1
ATOM 1886 C CA . ARG A 1 236 ? -4.729 -23.204 -26.215 1.00 79.19 236 ARG A CA 1
ATOM 1887 C C . ARG A 1 236 ? -4.714 -21.697 -25.937 1.00 79.19 236 ARG A C 1
ATOM 1889 O O . ARG A 1 236 ? -3.673 -21.153 -25.597 1.00 79.19 236 ARG A O 1
ATOM 1896 N N . ARG A 1 237 ? -5.889 -21.052 -25.928 1.00 76.31 237 ARG A N 1
ATOM 1897 C CA . ARG A 1 237 ? -6.052 -19.611 -25.609 1.00 76.31 237 ARG A CA 1
ATOM 1898 C C . ARG A 1 237 ? -5.369 -19.182 -24.312 1.00 7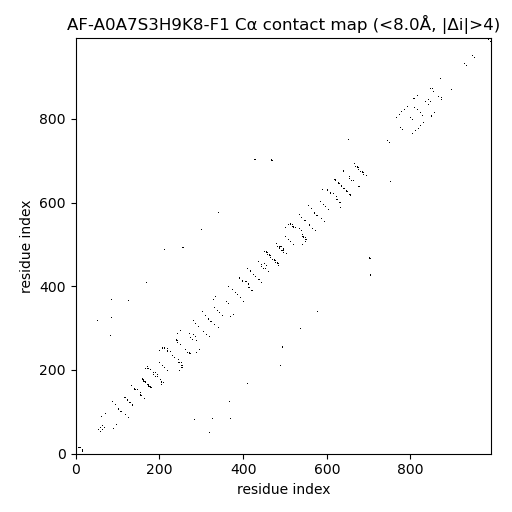6.31 237 ARG A C 1
ATOM 1900 O O . ARG A 1 237 ? -4.898 -18.058 -24.185 1.00 76.31 237 ARG A O 1
ATOM 1907 N N . ASP A 1 238 ? -5.378 -20.082 -23.337 1.00 80.31 238 ASP A N 1
ATOM 1908 C CA . ASP A 1 238 ? -4.850 -19.882 -21.989 1.00 80.31 238 ASP A CA 1
ATOM 1909 C C . ASP A 1 238 ? -3.404 -20.421 -21.869 1.00 80.31 238 ASP A C 1
ATOM 1911 O O . ASP A 1 238 ? -2.992 -20.892 -20.809 1.00 80.31 238 ASP A O 1
ATOM 1915 N N . HIS A 1 239 ? -2.642 -20.422 -22.971 1.00 85.19 239 HIS A N 1
ATOM 1916 C CA . HIS A 1 239 ? -1.225 -20.780 -22.974 1.00 85.19 239 HIS A CA 1
ATOM 1917 C C . HIS A 1 239 ? -0.391 -19.699 -22.260 1.00 85.19 239 HIS A C 1
ATOM 1919 O O . HIS A 1 239 ? -0.685 -18.506 -22.431 1.00 85.19 239 HIS A O 1
ATOM 1925 N N . PRO A 1 240 ? 0.664 -20.067 -21.506 1.00 86.12 240 PRO A N 1
ATOM 1926 C CA . PRO A 1 240 ? 1.408 -19.092 -20.711 1.00 86.12 240 PRO A CA 1
ATOM 1927 C C . PRO A 1 240 ? 2.143 -18.003 -21.508 1.00 86.12 240 PRO A C 1
ATOM 1929 O O . PRO A 1 240 ? 2.294 -16.899 -21.004 1.00 86.12 240 PRO A O 1
ATOM 1932 N N . ARG A 1 241 ? 2.456 -18.228 -22.795 1.00 84.94 241 ARG A N 1
ATOM 1933 C CA . ARG A 1 241 ? 2.947 -17.169 -23.714 1.00 84.94 241 ARG A CA 1
ATOM 1934 C C . ARG A 1 241 ? 2.049 -15.924 -23.770 1.00 84.94 241 ARG A C 1
ATOM 1936 O O . ARG A 1 241 ? 2.528 -14.835 -24.054 1.00 84.94 241 ARG A O 1
ATOM 1943 N N . THR A 1 242 ? 0.754 -16.065 -23.478 1.00 90.00 242 THR A N 1
ATOM 1944 C CA . THR A 1 242 ? -0.185 -14.929 -23.451 1.00 90.00 242 THR A CA 1
ATOM 1945 C C . THR A 1 242 ? -0.139 -14.134 -22.142 1.00 90.00 242 THR A C 1
ATOM 1947 O O . THR A 1 242 ? -0.714 -13.048 -22.071 1.00 90.00 242 THR A O 1
ATOM 1950 N N . LEU A 1 243 ? 0.514 -14.656 -21.096 1.00 91.81 243 LEU A N 1
ATOM 1951 C CA . LEU A 1 243 ? 0.514 -14.077 -19.753 1.00 91.81 243 LEU A CA 1
ATOM 1952 C C . LEU A 1 243 ? 1.111 -12.663 -19.698 1.00 91.81 243 LEU A C 1
ATOM 1954 O O . LEU A 1 243 ? 0.446 -11.810 -19.112 1.00 91.81 243 LEU A O 1
ATOM 1958 N N . PRO A 1 244 ? 2.265 -12.358 -20.330 1.00 91.62 244 PRO A N 1
ATOM 1959 C CA . PRO A 1 244 ? 2.810 -11.001 -20.312 1.00 91.62 244 PRO A CA 1
ATOM 1960 C C . PRO A 1 244 ? 1.826 -9.977 -20.892 1.00 91.62 244 PRO A C 1
ATOM 1962 O O . PRO A 1 244 ? 1.545 -8.963 -20.262 1.00 91.62 244 PRO A O 1
ATOM 1965 N N . ALA A 1 245 ? 1.218 -10.279 -22.044 1.00 92.50 245 ALA A N 1
ATOM 1966 C CA . ALA A 1 245 ? 0.249 -9.386 -22.678 1.00 92.50 245 ALA A CA 1
ATOM 1967 C C . ALA A 1 245 ? -1.041 -9.223 -21.874 1.00 92.50 245 ALA A C 1
ATOM 1969 O O . ALA A 1 245 ? -1.572 -8.118 -21.773 1.00 92.50 245 ALA A O 1
ATOM 1970 N N . ARG A 1 246 ? -1.514 -10.302 -21.241 1.00 94.75 246 ARG A N 1
ATOM 1971 C CA . ARG A 1 246 ? -2.655 -10.236 -20.323 1.00 94.75 246 ARG A CA 1
ATOM 1972 C C . ARG A 1 246 ? -2.341 -9.405 -19.078 1.00 94.75 246 ARG A C 1
ATOM 1974 O O . ARG A 1 246 ? -3.219 -8.676 -18.639 1.00 94.75 246 ARG A O 1
ATOM 1981 N N . LEU A 1 247 ? -1.135 -9.503 -18.514 1.00 94.44 247 LEU A N 1
ATOM 1982 C CA . LEU A 1 247 ? -0.721 -8.714 -17.348 1.00 94.44 247 LEU A CA 1
ATOM 1983 C C . LEU A 1 247 ? -0.571 -7.229 -17.686 1.00 94.44 247 LEU A C 1
ATOM 1985 O O . LEU A 1 247 ? -1.067 -6.396 -16.931 1.00 94.44 247 LEU A O 1
ATOM 1989 N N . ASP A 1 248 ? 0.046 -6.896 -18.825 1.00 93.06 248 ASP A N 1
ATOM 1990 C CA . ASP A 1 248 ? 0.167 -5.503 -19.267 1.00 93.06 248 ASP A CA 1
ATOM 1991 C C . ASP A 1 248 ? -1.238 -4.885 -19.469 1.00 93.06 248 ASP A C 1
ATOM 1993 O O . ASP A 1 248 ? -1.532 -3.820 -18.926 1.00 93.06 248 ASP A O 1
ATOM 1997 N N . TYR A 1 249 ? -2.149 -5.593 -20.156 1.00 94.38 249 TYR A N 1
ATOM 1998 C CA . TYR A 1 249 ? -3.535 -5.140 -20.346 1.00 94.38 249 TYR A CA 1
ATOM 1999 C C . TYR A 1 249 ? -4.323 -5.059 -19.028 1.00 94.38 249 TYR A C 1
ATOM 2001 O O . TYR A 1 249 ? -5.041 -4.091 -18.787 1.00 94.38 249 TYR A O 1
ATOM 2009 N N . ALA A 1 250 ? -4.161 -6.036 -18.131 1.00 92.94 250 ALA A N 1
ATOM 2010 C CA . ALA A 1 250 ? -4.795 -6.014 -16.815 1.00 92.94 250 ALA A CA 1
ATOM 2011 C C . ALA A 1 250 ? -4.319 -4.843 -15.948 1.00 92.94 250 ALA A C 1
ATOM 2013 O O . ALA A 1 250 ? -5.114 -4.261 -15.213 1.00 92.94 250 ALA A O 1
ATOM 2014 N N . THR A 1 251 ? -3.038 -4.487 -16.046 1.00 90.12 251 THR A N 1
ATOM 2015 C CA . THR A 1 251 ? -2.472 -3.330 -15.345 1.00 90.12 251 THR A CA 1
ATOM 2016 C C . THR A 1 251 ? -3.082 -2.038 -15.872 1.00 90.12 251 THR A C 1
ATOM 2018 O O . THR A 1 251 ? -3.542 -1.225 -15.075 1.00 90.12 251 THR A O 1
ATOM 2021 N N . ALA A 1 252 ? -3.201 -1.894 -17.195 1.00 89.06 252 ALA A N 1
ATOM 2022 C CA . ALA A 1 252 ? -3.873 -0.750 -17.811 1.00 89.06 252 ALA A CA 1
ATOM 2023 C C . ALA A 1 252 ? -5.350 -0.640 -17.398 1.00 89.06 252 ALA A C 1
ATOM 2025 O O . ALA A 1 252 ? -5.836 0.451 -17.094 1.00 89.06 252 ALA A O 1
ATOM 2026 N N . LEU A 1 253 ? -6.062 -1.772 -17.337 1.00 88.25 253 LEU A N 1
ATOM 2027 C CA . LEU A 1 253 ? -7.437 -1.834 -16.839 1.00 88.25 253 LEU A CA 1
ATOM 2028 C C . LEU A 1 253 ? -7.529 -1.375 -15.380 1.00 88.25 253 LEU A C 1
ATOM 2030 O O . LEU A 1 253 ? -8.395 -0.564 -15.059 1.00 88.25 253 LEU A O 1
ATOM 2034 N N . ALA A 1 254 ? -6.643 -1.864 -14.509 1.00 85.06 254 ALA A N 1
ATOM 2035 C CA . ALA A 1 254 ? -6.619 -1.487 -13.098 1.00 85.06 254 ALA A CA 1
ATOM 2036 C C . ALA A 1 254 ? -6.312 0.008 -12.909 1.00 85.06 254 ALA A C 1
ATOM 2038 O O . ALA A 1 254 ? -7.009 0.683 -12.155 1.00 85.06 254 ALA A O 1
ATOM 2039 N N . GLU A 1 255 ? -5.331 0.546 -13.637 1.00 80.56 255 GLU A N 1
ATOM 2040 C CA . GLU A 1 255 ? -4.983 1.974 -13.596 1.00 80.56 255 GLU A CA 1
ATOM 2041 C C . GLU A 1 255 ? -6.090 2.863 -14.163 1.00 80.56 255 GLU A C 1
ATOM 2043 O O . GLU A 1 255 ? -6.310 3.957 -13.662 1.00 80.56 255 GLU A O 1
ATOM 2048 N N . SER A 1 256 ? -6.868 2.365 -15.123 1.00 78.38 256 SER A N 1
ATOM 2049 C CA . SER A 1 256 ? -8.052 3.059 -15.645 1.00 78.38 256 SER A CA 1
ATOM 2050 C C . SER A 1 256 ? -9.301 2.890 -14.762 1.00 78.38 256 SER A C 1
ATOM 2052 O O . SER A 1 256 ? -10.375 3.377 -15.108 1.00 78.38 256 SER A O 1
ATOM 2054 N N . GLY A 1 257 ? -9.215 2.168 -13.637 1.00 77.00 257 GLY A N 1
ATOM 2055 C CA . GLY A 1 257 ? -10.355 1.877 -12.759 1.00 77.00 257 GLY A CA 1
ATOM 2056 C C . GLY A 1 257 ? -11.347 0.830 -13.294 1.00 77.00 257 GLY A C 1
ATOM 2057 O O . GLY A 1 257 ? -12.432 0.663 -12.738 1.00 77.00 257 GLY A O 1
ATOM 2058 N N . CYS A 1 258 ? -11.000 0.104 -14.359 1.00 79.94 258 CYS A N 1
ATOM 2059 C CA . CYS A 1 258 ? -11.833 -0.896 -15.039 1.00 79.94 258 CYS A CA 1
ATOM 2060 C C . CYS A 1 258 ? -11.581 -2.327 -14.523 1.00 79.94 258 CYS A C 1
ATOM 2062 O O . CYS A 1 258 ? -11.282 -3.251 -15.281 1.00 79.94 258 CYS A O 1
ATOM 2064 N N . TYR A 1 259 ? -11.724 -2.528 -13.215 1.00 78.00 259 TYR A N 1
ATOM 2065 C CA . TYR A 1 259 ? -11.402 -3.791 -12.538 1.00 78.00 259 TYR A CA 1
ATOM 2066 C C . TYR A 1 259 ? -12.290 -4.988 -12.939 1.00 78.00 259 TYR A C 1
ATOM 2068 O O . TYR A 1 259 ? -11.861 -6.138 -12.839 1.00 78.00 259 TYR A O 1
ATOM 2076 N N . THR A 1 260 ? -13.499 -4.741 -13.453 1.00 75.81 260 THR A N 1
ATOM 2077 C CA . THR A 1 260 ? -14.495 -5.777 -13.806 1.00 75.81 260 THR A CA 1
ATOM 2078 C C . THR A 1 260 ? -14.033 -6.739 -14.893 1.00 75.81 260 THR A C 1
ATOM 2080 O O . THR A 1 260 ? -14.435 -7.902 -14.915 1.00 75.81 260 THR A O 1
ATOM 2083 N N . SER A 1 261 ? -13.174 -6.258 -15.787 1.00 82.00 261 SER A N 1
ATOM 2084 C CA . SER A 1 261 ? -12.675 -7.019 -16.929 1.00 82.00 261 SER A CA 1
ATOM 2085 C C . SER A 1 261 ? -11.473 -7.896 -16.570 1.00 82.00 261 SER A C 1
ATOM 2087 O O . SER A 1 261 ? -11.185 -8.862 -17.275 1.00 82.00 261 SER A O 1
ATOM 2089 N N . VAL A 1 262 ? -10.781 -7.616 -15.457 1.00 85.81 262 VAL A N 1
ATOM 2090 C CA . VAL A 1 262 ? -9.538 -8.313 -15.084 1.00 85.81 262 VAL A CA 1
ATOM 2091 C C . VAL A 1 262 ? -9.751 -9.810 -14.800 1.00 85.81 262 VAL A C 1
ATOM 2093 O O . VAL A 1 262 ? -8.976 -10.620 -15.318 1.00 85.81 262 VAL A O 1
ATOM 2096 N N . PRO A 1 263 ? -10.798 -10.251 -14.066 1.00 84.12 263 PRO A N 1
ATOM 2097 C CA . PRO A 1 263 ? -11.039 -11.678 -13.835 1.00 84.12 263 PRO A CA 1
ATOM 2098 C C . PRO A 1 263 ? -11.199 -12.504 -15.122 1.00 84.12 263 PRO A C 1
ATOM 2100 O O . PRO A 1 263 ? -10.767 -13.660 -15.167 1.00 84.12 263 PRO A O 1
ATOM 2103 N N . ALA A 1 264 ? -11.747 -11.915 -16.193 1.00 86.06 264 ALA A N 1
ATOM 2104 C CA . ALA A 1 264 ? -11.923 -12.588 -17.483 1.00 86.06 264 ALA A CA 1
ATOM 2105 C C . ALA A 1 264 ? -10.586 -12.987 -18.141 1.00 86.06 264 ALA A C 1
ATOM 2107 O O . ALA A 1 264 ? -10.545 -13.905 -18.964 1.00 86.06 264 ALA A O 1
ATOM 2108 N N . LEU A 1 265 ? -9.477 -12.359 -17.733 1.00 89.56 265 LEU A N 1
ATOM 2109 C CA . LEU A 1 265 ? -8.132 -12.653 -18.226 1.00 89.56 265 LEU A CA 1
ATOM 2110 C C . LEU A 1 265 ? -7.506 -13.903 -17.587 1.00 89.56 265 LEU A C 1
ATOM 2112 O O . LEU A 1 265 ? -6.434 -14.315 -18.028 1.00 89.56 265 LEU A O 1
ATOM 2116 N N . LYS A 1 266 ? -8.155 -14.545 -16.602 1.00 90.50 266 LYS A N 1
ATOM 2117 C CA . LYS A 1 266 ? -7.725 -15.820 -15.980 1.00 90.50 266 LYS A CA 1
ATOM 2118 C C . LYS A 1 266 ? -6.257 -15.853 -15.513 1.00 90.50 266 LYS A C 1
ATOM 2120 O O . LYS A 1 266 ? -5.619 -16.906 -15.546 1.00 90.50 266 LYS A O 1
ATOM 2125 N N . LEU A 1 267 ? -5.728 -14.714 -15.062 1.00 92.69 267 LEU A N 1
ATOM 2126 C CA . LEU A 1 267 ? -4.304 -14.534 -14.750 1.00 92.69 267 LEU A CA 1
ATOM 2127 C C . LEU A 1 267 ? -3.767 -15.569 -13.759 1.00 92.69 267 LEU A C 1
ATOM 2129 O O . LEU A 1 267 ? -2.720 -16.147 -14.009 1.00 92.69 267 LEU A O 1
ATOM 2133 N N . HIS A 1 268 ? -4.517 -15.872 -12.696 1.00 90.94 268 HIS A N 1
ATOM 2134 C CA . HIS A 1 268 ? -4.104 -16.851 -11.686 1.00 90.94 268 HIS A CA 1
ATOM 2135 C C . HIS A 1 268 ? -3.848 -18.247 -12.280 1.00 90.94 268 HIS A C 1
ATOM 2137 O O . HIS A 1 268 ? -2.807 -18.857 -12.051 1.00 90.94 268 HIS A O 1
ATOM 2143 N N . ALA A 1 269 ? -4.785 -18.750 -13.090 1.00 90.12 269 ALA A N 1
ATOM 2144 C CA . ALA A 1 269 ? -4.678 -20.080 -13.686 1.00 90.12 269 ALA A CA 1
ATOM 2145 C C . ALA A 1 269 ? -3.523 -20.162 -14.694 1.00 90.12 269 ALA A C 1
ATOM 2147 O O . ALA A 1 269 ? -2.828 -21.174 -14.762 1.00 90.12 269 ALA A O 1
ATOM 2148 N N . ILE A 1 270 ? -3.311 -19.093 -15.467 1.00 91.81 270 ILE A N 1
ATOM 2149 C CA . ILE A 1 270 ? -2.228 -19.024 -16.451 1.00 91.81 270 ILE A CA 1
ATOM 2150 C C . ILE A 1 270 ? -0.877 -18.854 -15.751 1.00 91.81 270 ILE A C 1
ATOM 2152 O O . ILE A 1 270 ? 0.085 -19.478 -16.179 1.00 91.81 270 ILE A O 1
ATOM 2156 N N . MET A 1 271 ? -0.815 -18.099 -14.651 1.00 93.81 271 MET A N 1
ATOM 2157 C CA . MET A 1 271 ? 0.375 -17.982 -13.807 1.00 93.81 271 MET A CA 1
ATOM 2158 C C . MET A 1 271 ? 0.774 -19.338 -13.223 1.00 93.81 271 MET A C 1
ATOM 2160 O O . MET A 1 271 ? 1.912 -19.759 -13.380 1.00 93.81 271 MET A O 1
ATOM 2164 N N . ASN A 1 272 ? -0.161 -20.088 -12.635 1.00 90.31 272 ASN A N 1
ATOM 2165 C CA . ASN A 1 272 ? 0.147 -21.437 -12.149 1.00 90.31 272 ASN A CA 1
ATOM 2166 C C . ASN A 1 272 ? 0.606 -22.351 -13.293 1.00 90.31 272 ASN A C 1
ATOM 2168 O O . ASN A 1 272 ? 1.527 -23.142 -13.125 1.00 90.31 272 ASN A O 1
ATOM 2172 N N . ARG A 1 273 ? 0.019 -22.202 -14.487 1.00 86.75 273 ARG A N 1
ATOM 2173 C CA . ARG A 1 273 ? 0.456 -22.949 -15.667 1.00 86.75 273 ARG A CA 1
ATOM 2174 C C . ARG A 1 273 ? 1.862 -22.554 -16.137 1.00 86.75 273 ARG A C 1
ATOM 2176 O O . ARG A 1 273 ? 2.614 -23.446 -16.519 1.00 86.75 273 ARG A O 1
ATOM 2183 N N . GLN A 1 274 ? 2.211 -21.266 -16.103 1.00 86.00 274 GLN A N 1
ATOM 2184 C CA . GLN A 1 274 ? 3.560 -20.758 -16.378 1.00 86.00 274 GLN A CA 1
ATOM 2185 C C . GLN A 1 274 ? 4.564 -21.482 -15.476 1.00 86.00 274 GLN A C 1
ATOM 2187 O O . GLN A 1 274 ? 5.449 -22.149 -16.000 1.00 86.00 274 GLN A O 1
ATOM 2192 N N . LYS A 1 275 ? 4.322 -21.487 -14.156 1.00 84.19 275 LYS A N 1
ATOM 2193 C CA . LYS A 1 275 ? 5.165 -22.196 -13.179 1.00 84.19 275 LYS A CA 1
ATOM 2194 C C . LYS A 1 275 ? 5.286 -23.694 -13.475 1.00 84.19 275 LYS A C 1
ATOM 2196 O O . LYS A 1 275 ? 6.366 -24.254 -13.385 1.00 84.19 275 LYS A O 1
ATOM 2201 N N . THR A 1 276 ? 4.193 -24.362 -13.862 1.00 81.62 276 THR A N 1
ATOM 2202 C CA . THR A 1 276 ? 4.240 -25.811 -14.153 1.00 81.62 276 THR A CA 1
ATOM 2203 C C . THR A 1 276 ? 4.969 -26.175 -15.446 1.00 81.62 276 THR A C 1
ATOM 2205 O O . THR A 1 276 ? 5.433 -27.302 -15.566 1.00 81.62 276 THR A O 1
ATOM 2208 N N . ILE A 1 277 ? 4.994 -25.278 -16.440 1.00 79.38 277 ILE A N 1
ATOM 2209 C CA . ILE A 1 277 ? 5.579 -25.560 -17.761 1.00 79.38 277 ILE A CA 1
ATOM 2210 C C . ILE A 1 277 ? 7.039 -25.124 -17.814 1.00 79.38 277 ILE A C 1
ATOM 2212 O O . ILE A 1 277 ? 7.855 -25.864 -18.351 1.00 79.38 277 ILE A O 1
ATOM 2216 N N . TYR A 1 278 ? 7.336 -23.933 -17.297 1.00 75.44 278 TYR A N 1
ATOM 2217 C CA . TYR A 1 278 ? 8.655 -23.311 -17.393 1.00 75.44 278 TYR A CA 1
ATOM 2218 C C . TYR A 1 278 ? 9.469 -23.417 -16.100 1.00 75.44 278 TYR A C 1
ATOM 2220 O O . TYR A 1 278 ? 10.662 -23.171 -16.143 1.00 75.44 278 TYR A O 1
ATOM 2228 N N . GLY A 1 279 ? 8.854 -23.817 -14.983 1.00 74.00 279 GLY A N 1
ATOM 2229 C CA . GLY A 1 279 ? 9.473 -23.759 -13.657 1.00 74.00 279 GLY A CA 1
ATOM 2230 C C . GLY A 1 279 ? 9.075 -22.487 -12.908 1.00 74.00 279 GLY A C 1
ATOM 2231 O O . GLY A 1 279 ? 8.713 -21.478 -13.514 1.00 74.00 279 GLY A O 1
ATOM 2232 N N . ALA A 1 280 ? 9.065 -22.548 -11.576 1.00 72.06 280 ALA A N 1
ATOM 2233 C CA . ALA A 1 280 ? 8.847 -21.366 -10.733 1.00 72.06 280 ALA A CA 1
ATOM 2234 C C . ALA A 1 280 ? 10.137 -20.540 -10.563 1.00 72.06 280 ALA A C 1
ATOM 2236 O O . ALA A 1 280 ? 10.070 -19.346 -10.294 1.00 72.06 280 ALA A O 1
ATOM 2237 N N . ASP A 1 281 ? 11.280 -21.190 -10.767 1.00 71.50 281 ASP A N 1
ATOM 2238 C CA . ASP A 1 281 ? 12.652 -20.693 -10.739 1.00 71.50 281 ASP A CA 1
ATOM 2239 C C . ASP A 1 281 ? 13.087 -19.995 -12.040 1.00 71.50 281 ASP A C 1
ATOM 2241 O O . ASP A 1 281 ? 14.057 -19.238 -12.037 1.00 71.50 281 ASP A O 1
ATOM 2245 N N . ASP A 1 282 ? 12.352 -20.190 -13.138 1.00 70.69 282 ASP A N 1
ATOM 2246 C CA . ASP A 1 282 ? 12.619 -19.532 -14.420 1.00 70.69 282 ASP A CA 1
ATOM 2247 C C . ASP A 1 282 ? 12.604 -17.987 -14.292 1.00 70.69 282 ASP A C 1
ATOM 2249 O O . ASP A 1 282 ? 11.606 -17.413 -13.829 1.00 70.69 282 ASP A O 1
ATOM 2253 N N . PRO A 1 283 ? 13.657 -17.271 -14.747 1.00 70.00 283 PRO A N 1
ATOM 2254 C CA . PRO A 1 283 ? 13.765 -15.816 -14.606 1.00 70.00 283 PRO A CA 1
ATOM 2255 C C . PRO A 1 283 ? 12.574 -15.032 -15.173 1.00 70.00 283 PRO A C 1
ATOM 2257 O O . PRO A 1 283 ? 12.103 -14.068 -14.556 1.00 70.00 283 PRO A O 1
ATOM 2260 N N . ALA A 1 284 ? 12.040 -15.452 -16.325 1.00 75.12 284 ALA A N 1
ATOM 2261 C CA . ALA A 1 284 ? 10.876 -14.803 -16.924 1.00 75.12 284 ALA A CA 1
ATOM 2262 C C . ALA A 1 284 ? 9.618 -15.022 -16.068 1.00 75.12 284 ALA A C 1
ATOM 2264 O O . ALA A 1 284 ? 8.818 -14.100 -15.876 1.00 75.12 284 ALA A O 1
ATOM 2265 N N . THR A 1 285 ? 9.463 -16.215 -15.495 1.00 80.75 285 THR A N 1
ATOM 2266 C CA . THR A 1 285 ? 8.383 -16.544 -14.562 1.00 80.75 285 THR A CA 1
ATOM 2267 C C . THR A 1 285 ? 8.461 -15.693 -13.299 1.00 80.75 285 THR A C 1
ATOM 2269 O O . THR A 1 285 ? 7.464 -15.055 -12.957 1.00 80.75 285 THR A O 1
ATOM 2272 N N . LEU A 1 286 ? 9.634 -15.560 -12.676 1.00 82.25 286 LEU A N 1
ATOM 2273 C CA . LEU A 1 286 ? 9.843 -14.724 -11.484 1.00 82.25 286 LEU A CA 1
ATOM 2274 C C . LEU A 1 286 ? 9.445 -13.254 -11.708 1.00 82.25 286 LEU A C 1
ATOM 2276 O O . LEU A 1 286 ? 8.825 -12.623 -10.847 1.00 82.25 286 LEU A O 1
ATOM 2280 N N . LYS A 1 287 ? 9.724 -12.703 -12.894 1.00 84.38 287 LYS A N 1
ATOM 2281 C CA . LYS A 1 287 ? 9.269 -11.352 -13.269 1.00 84.38 287 LYS A CA 1
ATOM 2282 C C . LYS A 1 287 ? 7.761 -11.235 -13.390 1.00 84.38 287 LYS A C 1
ATOM 2284 O O . LYS A 1 287 ? 7.167 -10.250 -12.947 1.00 84.38 287 LYS A O 1
ATOM 2289 N N . LEU A 1 288 ? 7.135 -12.223 -14.021 1.00 90.19 288 LEU A N 1
ATOM 2290 C CA . LEU A 1 288 ? 5.684 -12.255 -14.155 1.00 90.19 288 LEU A CA 1
ATOM 2291 C C . LEU A 1 288 ? 5.033 -12.419 -12.775 1.00 90.19 288 LEU A C 1
ATOM 2293 O O . LEU A 1 288 ? 3.975 -11.835 -12.543 1.00 90.19 288 LEU A O 1
ATOM 2297 N N . MET A 1 289 ? 5.663 -13.152 -11.848 1.00 93.19 289 MET A N 1
ATOM 2298 C CA . MET A 1 289 ? 5.197 -13.289 -10.467 1.00 93.19 289 MET A CA 1
ATOM 2299 C C . MET A 1 289 ? 5.150 -11.941 -9.739 1.00 93.19 289 MET A C 1
ATOM 2301 O O . MET A 1 289 ? 4.130 -11.654 -9.112 1.00 93.19 289 MET A O 1
ATOM 2305 N N . ASP A 1 290 ? 6.181 -11.100 -9.871 1.00 90.88 290 ASP A N 1
ATOM 2306 C CA . ASP A 1 290 ? 6.173 -9.737 -9.317 1.00 90.88 290 ASP A CA 1
ATOM 2307 C C . ASP A 1 290 ? 5.086 -8.860 -9.943 1.00 90.88 290 ASP A C 1
ATOM 2309 O O . ASP A 1 290 ? 4.331 -8.209 -9.224 1.00 90.88 290 ASP A O 1
ATOM 2313 N N . GLN A 1 291 ? 4.976 -8.856 -11.277 1.00 91.94 291 GLN A N 1
ATOM 2314 C CA . GLN A 1 291 ? 3.965 -8.056 -11.982 1.00 91.94 291 GLN A CA 1
ATOM 2315 C C . GLN A 1 291 ? 2.549 -8.468 -11.577 1.00 91.94 291 GLN A C 1
ATOM 2317 O O . GLN A 1 291 ? 1.670 -7.632 -11.369 1.00 91.94 291 GLN A O 1
ATOM 2322 N N . TYR A 1 292 ? 2.324 -9.773 -11.433 1.00 95.25 292 TYR A N 1
ATOM 2323 C CA . TYR A 1 292 ? 1.047 -10.292 -10.979 1.00 95.25 292 TYR A CA 1
ATOM 2324 C C . TYR A 1 292 ? 0.765 -9.921 -9.520 1.00 95.25 292 TYR A C 1
ATOM 2326 O O . TYR A 1 292 ? -0.358 -9.532 -9.204 1.00 95.25 292 TYR A O 1
ATOM 2334 N N . ALA A 1 293 ? 1.770 -9.978 -8.644 1.00 94.38 293 ALA A N 1
ATOM 2335 C CA . ALA A 1 293 ? 1.639 -9.515 -7.269 1.00 94.38 293 ALA A CA 1
ATOM 2336 C C . ALA A 1 293 ? 1.321 -8.014 -7.178 1.00 94.38 293 ALA A C 1
ATOM 2338 O O . ALA A 1 293 ? 0.425 -7.634 -6.428 1.00 94.38 293 ALA A O 1
ATOM 2339 N N . GLU A 1 294 ? 1.991 -7.169 -7.966 1.00 90.75 294 GLU A N 1
ATOM 2340 C CA . GLU A 1 294 ? 1.714 -5.728 -8.016 1.00 90.75 294 GLU A CA 1
ATOM 2341 C C . GLU A 1 294 ? 0.266 -5.456 -8.441 1.00 90.75 294 GLU A C 1
ATOM 2343 O O . GLU A 1 294 ? -0.437 -4.664 -7.807 1.00 90.75 294 GLU A O 1
ATOM 2348 N N . LEU A 1 295 ? -0.216 -6.162 -9.469 1.00 91.56 295 LEU A N 1
ATOM 2349 C CA . LEU A 1 295 ? -1.608 -6.081 -9.895 1.00 91.56 295 LEU A CA 1
ATOM 2350 C C . LEU A 1 295 ? -2.566 -6.521 -8.778 1.00 91.56 295 LEU A C 1
ATOM 2352 O O . LEU A 1 295 ? -3.566 -5.849 -8.537 1.00 91.56 295 LEU A O 1
ATOM 2356 N N . LEU A 1 296 ? -2.277 -7.623 -8.078 1.00 90.62 296 LEU A N 1
ATOM 2357 C CA . LEU A 1 296 ? -3.094 -8.088 -6.951 1.00 90.62 296 LEU A CA 1
ATOM 2358 C C . LEU A 1 296 ? -3.179 -7.034 -5.839 1.00 90.62 296 LEU A C 1
ATOM 2360 O O . LEU A 1 296 ? -4.275 -6.796 -5.330 1.00 90.62 296 LEU A O 1
ATOM 2364 N N . THR A 1 297 ? -2.072 -6.360 -5.518 1.00 87.31 297 THR A N 1
ATOM 2365 C CA . THR A 1 297 ? -2.051 -5.237 -4.567 1.00 87.31 297 THR A CA 1
ATOM 2366 C C . THR A 1 297 ? -2.897 -4.063 -5.068 1.00 87.31 297 THR A C 1
ATOM 2368 O O . THR A 1 297 ? -3.745 -3.570 -4.329 1.00 87.31 297 THR A O 1
ATOM 2371 N N . LYS A 1 298 ? -2.766 -3.661 -6.344 1.00 84.06 298 LYS A N 1
ATOM 2372 C CA . LYS A 1 298 ? -3.595 -2.595 -6.955 1.00 84.06 298 LYS A CA 1
ATOM 2373 C C . LYS A 1 298 ? -5.093 -2.923 -6.962 1.00 84.06 298 LYS A C 1
ATOM 2375 O O . LYS A 1 298 ? -5.918 -2.013 -6.942 1.00 84.06 298 LYS A O 1
ATOM 2380 N N . MET A 1 299 ? -5.447 -4.207 -7.007 1.00 83.25 299 MET A N 1
ATOM 2381 C CA . MET A 1 299 ? -6.824 -4.699 -6.901 1.00 83.25 299 MET A CA 1
ATOM 2382 C C . MET A 1 299 ? -7.289 -4.906 -5.450 1.00 83.25 299 MET A C 1
ATOM 2384 O O . MET A 1 299 ? -8.361 -5.471 -5.245 1.00 83.25 299 MET A O 1
ATOM 2388 N N . GLY A 1 300 ? -6.486 -4.546 -4.444 1.00 81.81 300 GLY A N 1
ATOM 2389 C CA . GLY A 1 300 ? -6.812 -4.734 -3.027 1.00 81.81 300 GLY A CA 1
ATOM 2390 C C . GLY A 1 300 ? -6.874 -6.197 -2.571 1.00 81.81 300 GLY A C 1
ATOM 2391 O O . GLY A 1 300 ? -7.400 -6.486 -1.498 1.00 81.81 300 GLY A O 1
ATOM 2392 N N . ARG A 1 301 ? -6.342 -7.142 -3.360 1.00 86.19 301 ARG A N 1
ATOM 2393 C CA . ARG A 1 301 ? -6.276 -8.574 -3.022 1.00 86.19 301 ARG A CA 1
ATOM 2394 C C . ARG A 1 301 ? -5.004 -8.890 -2.231 1.00 86.19 301 ARG A C 1
ATOM 2396 O O . ARG A 1 301 ? -4.228 -9.772 -2.605 1.00 86.19 301 ARG A O 1
ATOM 2403 N N . THR A 1 302 ? -4.795 -8.182 -1.122 1.00 86.19 302 THR A N 1
ATOM 2404 C CA . THR A 1 302 ? -3.536 -8.185 -0.357 1.00 86.19 302 THR A CA 1
ATOM 2405 C C . THR A 1 302 ? -3.123 -9.578 0.138 1.00 86.19 302 THR A C 1
ATOM 2407 O O . THR A 1 302 ? -1.940 -9.904 0.132 1.00 86.19 302 THR A O 1
ATOM 2410 N N . HIS A 1 303 ? -4.069 -10.459 0.493 1.00 87.94 303 HIS A N 1
ATOM 2411 C CA . HIS A 1 303 ? -3.753 -11.850 0.858 1.00 87.94 303 HIS A CA 1
ATOM 2412 C C . HIS A 1 303 ? -3.128 -12.646 -0.295 1.00 87.94 303 HIS A C 1
ATOM 2414 O O . HIS A 1 303 ? -2.115 -13.310 -0.086 1.00 87.94 303 HIS A O 1
ATOM 2420 N N . GLN A 1 304 ? -3.706 -12.554 -1.498 1.00 89.94 304 GLN A N 1
ATOM 2421 C CA . GLN A 1 304 ? -3.180 -13.229 -2.688 1.00 89.94 304 GLN A CA 1
ATOM 2422 C C . GLN A 1 304 ? -1.843 -12.613 -3.107 1.00 89.94 304 GLN A C 1
ATOM 2424 O O . GLN A 1 304 ? -0.926 -13.344 -3.471 1.00 89.94 304 GLN A O 1
ATOM 2429 N N . ALA A 1 305 ? -1.720 -11.282 -3.020 1.00 93.06 305 ALA A N 1
ATOM 2430 C CA . ALA A 1 305 ? -0.470 -10.582 -3.293 1.00 93.06 305 ALA A CA 1
ATOM 2431 C C . ALA A 1 305 ? 0.644 -11.052 -2.349 1.00 93.06 305 ALA A C 1
ATOM 2433 O O . ALA A 1 305 ? 1.722 -11.405 -2.813 1.00 93.06 305 ALA A O 1
ATOM 2434 N N . ARG A 1 306 ? 0.370 -11.138 -1.039 1.00 94.38 306 ARG A N 1
ATOM 2435 C CA . ARG A 1 306 ? 1.308 -11.676 -0.044 1.00 94.38 306 ARG A CA 1
ATOM 2436 C C . ARG A 1 306 ? 1.747 -13.093 -0.398 1.00 94.38 306 ARG A C 1
ATOM 2438 O O . ARG A 1 306 ? 2.942 -13.353 -0.377 1.00 94.38 306 ARG A O 1
ATOM 2445 N N . ASP A 1 307 ? 0.813 -14.000 -0.684 1.00 93.62 307 ASP A N 1
ATOM 2446 C CA . ASP A 1 307 ? 1.155 -15.402 -0.966 1.00 93.62 307 ASP A CA 1
ATOM 2447 C C . ASP A 1 307 ? 2.033 -15.520 -2.216 1.00 93.62 307 ASP A C 1
ATOM 2449 O O . ASP A 1 307 ? 3.076 -16.168 -2.185 1.00 93.62 307 ASP A O 1
ATOM 2453 N N . GLN A 1 308 ? 1.671 -14.789 -3.272 1.00 94.62 308 GLN A N 1
ATOM 2454 C CA . GLN A 1 308 ? 2.451 -14.711 -4.502 1.00 94.62 308 GLN A CA 1
ATOM 2455 C C . GLN A 1 308 ? 3.848 -14.101 -4.273 1.00 94.62 308 GLN A C 1
ATOM 2457 O O . GLN A 1 308 ? 4.825 -14.575 -4.847 1.00 94.62 308 GLN A O 1
ATOM 2462 N N . LEU A 1 309 ? 3.958 -13.060 -3.438 1.00 95.38 309 LEU A N 1
ATOM 2463 C CA . LEU A 1 309 ? 5.231 -12.414 -3.099 1.00 95.38 309 LEU A CA 1
ATOM 2464 C C . LEU A 1 309 ? 6.111 -13.293 -2.212 1.00 95.38 309 LEU A C 1
ATOM 2466 O O . LEU A 1 309 ? 7.320 -13.305 -2.403 1.00 95.38 309 LEU A O 1
ATOM 2470 N N . ALA A 1 310 ? 5.533 -14.026 -1.259 1.00 95.19 310 ALA A N 1
ATOM 2471 C CA . ALA A 1 310 ? 6.273 -14.937 -0.392 1.00 95.19 310 ALA A CA 1
ATOM 2472 C C . ALA A 1 310 ? 6.902 -16.080 -1.200 1.00 95.19 310 ALA A C 1
ATOM 2474 O O . ALA A 1 310 ? 8.085 -16.368 -1.028 1.00 95.19 310 ALA A O 1
ATOM 2475 N N . GLU A 1 311 ? 6.139 -16.663 -2.128 1.00 93.56 311 GLU A N 1
ATOM 2476 C CA . GLU A 1 311 ? 6.646 -17.645 -3.091 1.00 93.56 311 GLU A CA 1
ATOM 2477 C C . GLU A 1 311 ? 7.735 -17.022 -3.980 1.00 93.56 311 GLU A C 1
ATOM 2479 O O . GLU A 1 311 ? 8.843 -17.543 -4.035 1.00 93.56 311 GLU A O 1
ATOM 2484 N N . CYS A 1 312 ? 7.479 -15.851 -4.580 1.00 92.31 312 CYS A N 1
ATOM 2485 C CA . CYS A 1 312 ? 8.451 -15.146 -5.428 1.00 92.31 312 CYS A CA 1
ATOM 2486 C C . CYS A 1 312 ? 9.774 -14.863 -4.696 1.00 92.31 312 CYS A C 1
ATOM 2488 O O . CYS A 1 312 ? 10.848 -15.086 -5.245 1.00 92.31 312 CYS A O 1
ATOM 2490 N N . VAL A 1 313 ? 9.714 -14.396 -3.444 1.00 93.12 313 VAL A N 1
ATOM 2491 C CA . VAL A 1 313 ? 10.902 -14.139 -2.615 1.00 93.12 313 VAL A CA 1
ATOM 2492 C C . VAL A 1 313 ? 11.657 -15.430 -2.316 1.00 93.12 313 VAL A C 1
ATOM 2494 O O . VAL A 1 313 ? 12.884 -15.416 -2.363 1.00 93.12 313 VAL A O 1
ATOM 2497 N N . SER A 1 314 ? 10.952 -16.524 -2.016 1.00 88.62 314 SER A N 1
ATOM 2498 C CA . SER A 1 314 ? 11.569 -17.829 -1.757 1.00 88.62 314 SER A CA 1
ATOM 2499 C C . SER A 1 314 ? 12.305 -18.348 -2.992 1.00 88.62 314 SER A C 1
ATOM 2501 O O . SER A 1 314 ? 13.493 -18.653 -2.908 1.00 88.62 314 SER A O 1
ATOM 2503 N N . GLU A 1 315 ? 11.634 -18.375 -4.144 1.00 82.31 315 GLU A N 1
ATOM 2504 C CA . GLU A 1 315 ? 12.215 -18.862 -5.400 1.00 82.31 315 GLU A CA 1
ATOM 2505 C C . GLU A 1 315 ? 13.369 -17.968 -5.874 1.00 82.31 315 GLU A C 1
ATOM 2507 O O . GLU A 1 315 ? 14.432 -18.466 -6.239 1.00 82.31 315 GLU A O 1
ATOM 2512 N N . LYS A 1 316 ? 13.236 -16.637 -5.772 1.00 79.88 316 LYS A N 1
ATOM 2513 C CA . LYS A 1 316 ? 14.336 -15.699 -6.059 1.00 79.88 316 LYS A CA 1
ATOM 2514 C C . LYS A 1 316 ? 15.512 -15.840 -5.105 1.00 79.88 316 LYS A C 1
ATOM 2516 O O . LYS A 1 316 ? 16.651 -15.680 -5.523 1.00 79.88 316 LYS A O 1
ATOM 2521 N N . ALA A 1 317 ? 15.265 -16.102 -3.824 1.00 81.06 317 ALA A N 1
ATOM 2522 C CA . ALA A 1 317 ? 16.342 -16.307 -2.864 1.00 81.06 317 ALA A CA 1
ATOM 2523 C C . ALA A 1 317 ? 17.081 -17.628 -3.117 1.00 81.06 317 ALA A C 1
ATOM 2525 O O . ALA A 1 317 ? 18.293 -17.672 -2.922 1.00 81.06 317 ALA A O 1
ATOM 2526 N N . ALA A 1 318 ? 16.369 -18.673 -3.552 1.00 74.81 318 ALA A N 1
ATOM 2527 C CA . ALA A 1 318 ? 16.950 -19.968 -3.896 1.00 74.81 318 ALA A CA 1
ATOM 2528 C C . ALA A 1 318 ? 17.746 -19.926 -5.208 1.00 74.81 318 ALA A C 1
ATOM 2530 O O . ALA A 1 318 ? 18.821 -20.512 -5.287 1.00 74.81 318 ALA A O 1
ATOM 2531 N N . THR A 1 319 ? 17.234 -19.210 -6.209 1.00 69.44 319 THR A N 1
ATOM 2532 C CA . THR A 1 319 ? 17.905 -19.024 -7.500 1.00 69.44 319 THR A CA 1
ATOM 2533 C C . THR A 1 319 ? 19.012 -17.982 -7.374 1.00 69.44 319 THR A C 1
ATOM 2535 O O . THR A 1 319 ? 20.190 -18.321 -7.368 1.00 69.44 319 THR A O 1
ATOM 2538 N N . LEU A 1 320 ? 18.643 -16.710 -7.214 1.00 69.81 320 LEU A N 1
ATOM 2539 C CA . LEU A 1 320 ? 19.520 -15.534 -7.325 1.00 69.81 320 LEU A CA 1
ATOM 2540 C C . LEU A 1 320 ? 20.348 -15.251 -6.073 1.00 69.81 320 LEU A C 1
ATOM 2542 O O . LEU A 1 320 ? 21.262 -14.430 -6.098 1.00 69.81 320 LEU A O 1
ATOM 2546 N N . GLY A 1 321 ? 19.990 -15.882 -4.961 1.00 70.31 321 GLY A N 1
ATOM 2547 C CA . GLY A 1 321 ? 20.520 -15.565 -3.648 1.00 70.31 321 GLY A CA 1
ATOM 2548 C C . GLY A 1 321 ? 19.684 -14.515 -2.895 1.00 70.31 321 GLY A C 1
ATOM 2549 O O . GLY A 1 321 ? 18.925 -13.724 -3.475 1.00 70.31 321 GLY A O 1
ATOM 2550 N N . PRO A 1 322 ? 19.809 -14.479 -1.556 1.00 76.62 322 PRO A N 1
ATOM 2551 C CA . PRO A 1 322 ? 18.970 -13.649 -0.690 1.00 76.62 322 PRO A CA 1
ATOM 2552 C C . PRO A 1 322 ? 19.264 -12.143 -0.766 1.00 76.62 322 PRO A C 1
ATOM 2554 O O . PRO A 1 322 ? 18.438 -11.354 -0.287 1.00 76.62 322 PRO A O 1
ATOM 2557 N N . THR A 1 323 ? 20.409 -11.762 -1.336 1.00 74.75 323 THR A N 1
ATOM 2558 C CA . THR A 1 323 ? 20.976 -10.398 -1.335 1.00 74.75 323 THR A CA 1
ATOM 2559 C C . THR A 1 323 ? 20.966 -9.752 -2.723 1.00 74.75 323 THR A C 1
ATOM 2561 O O . THR A 1 323 ? 21.321 -8.587 -2.911 1.00 74.75 323 THR A O 1
ATOM 2564 N N . HIS A 1 324 ? 20.483 -10.497 -3.715 1.00 76.25 324 HIS A N 1
ATOM 2565 C CA . HIS A 1 324 ? 20.311 -10.018 -5.069 1.00 76.25 324 HIS A CA 1
ATOM 2566 C C . HIS A 1 324 ? 19.226 -8.924 -5.151 1.00 76.25 324 HIS A C 1
ATOM 2568 O O . HIS A 1 324 ? 18.179 -9.007 -4.499 1.00 76.25 324 HIS A O 1
ATOM 2574 N N . SER A 1 325 ? 19.447 -7.907 -5.992 1.00 78.88 325 SER A N 1
ATOM 2575 C CA . SER A 1 325 ? 18.616 -6.692 -6.089 1.00 78.88 325 SER A CA 1
ATOM 2576 C C . SER A 1 325 ? 17.136 -7.007 -6.341 1.00 78.88 325 SER A C 1
ATOM 2578 O O . SER A 1 325 ? 16.247 -6.437 -5.706 1.00 78.88 325 SER A O 1
ATOM 2580 N N . GLY A 1 326 ? 16.864 -7.968 -7.230 1.00 78.56 326 GLY A N 1
ATOM 2581 C CA . GLY A 1 326 ? 15.511 -8.440 -7.526 1.00 78.56 326 GLY A CA 1
ATOM 2582 C C . GLY A 1 326 ? 14.837 -9.177 -6.360 1.00 78.56 326 GLY A C 1
ATOM 2583 O O . GLY A 1 326 ? 13.623 -9.063 -6.200 1.00 78.56 326 GLY A O 1
ATOM 2584 N N . THR A 1 327 ? 15.600 -9.893 -5.527 1.00 84.12 327 THR A N 1
ATOM 2585 C CA . THR A 1 327 ? 15.091 -10.569 -4.319 1.00 84.12 327 THR A CA 1
ATOM 2586 C C . THR A 1 327 ? 14.742 -9.538 -3.254 1.00 84.12 327 THR A C 1
ATOM 2588 O O . THR A 1 327 ? 13.665 -9.586 -2.660 1.00 84.12 327 THR A O 1
ATOM 2591 N N . ILE A 1 328 ? 15.628 -8.558 -3.055 1.00 88.75 328 ILE A N 1
ATOM 2592 C CA . ILE A 1 328 ? 15.419 -7.447 -2.126 1.00 88.75 328 ILE A CA 1
ATOM 2593 C C . ILE A 1 328 ? 14.178 -6.640 -2.528 1.00 88.75 328 ILE A C 1
ATOM 2595 O O . ILE A 1 328 ? 13.321 -6.370 -1.686 1.00 88.75 328 ILE A O 1
ATOM 2599 N N . TYR A 1 329 ? 14.011 -6.330 -3.817 1.00 87.19 329 TYR A N 1
ATOM 2600 C CA . TYR A 1 329 ? 12.823 -5.638 -4.321 1.00 87.19 329 TYR A CA 1
ATOM 2601 C C . TYR A 1 329 ? 11.516 -6.357 -3.944 1.00 87.19 329 TYR A C 1
ATOM 2603 O O . TYR A 1 329 ? 10.586 -5.717 -3.434 1.00 87.19 329 TYR A O 1
ATOM 2611 N N . SER A 1 330 ? 11.447 -7.676 -4.158 1.00 90.88 330 SER A N 1
ATOM 2612 C CA . SER A 1 330 ? 10.270 -8.481 -3.812 1.00 90.88 330 SER A CA 1
ATOM 2613 C C . SER A 1 330 ? 10.086 -8.606 -2.295 1.00 90.88 330 SER A C 1
ATOM 2615 O O . SER A 1 330 ? 8.948 -8.560 -1.830 1.00 90.88 330 SER A O 1
ATOM 2617 N N . LYS A 1 331 ? 11.168 -8.658 -1.497 1.00 94.38 331 LYS A N 1
ATOM 2618 C CA . LYS A 1 331 ? 11.099 -8.599 -0.020 1.00 94.38 331 LYS A CA 1
ATOM 2619 C C . LYS A 1 331 ? 10.453 -7.301 0.463 1.00 94.38 331 LYS A C 1
ATOM 2621 O O . LYS A 1 331 ? 9.587 -7.341 1.332 1.00 94.38 331 LYS A O 1
ATOM 2626 N N . PHE A 1 332 ? 10.812 -6.159 -0.124 1.00 93.44 332 PHE A N 1
ATOM 2627 C CA . PHE A 1 332 ? 10.180 -4.875 0.197 1.00 93.44 332 PHE A CA 1
ATOM 2628 C C . PHE A 1 332 ? 8.695 -4.839 -0.186 1.00 93.44 332 PHE A C 1
ATOM 2630 O O . PHE A 1 332 ? 7.875 -4.321 0.570 1.00 93.44 332 PHE A O 1
ATOM 2637 N N . ALA A 1 333 ? 8.324 -5.404 -1.338 1.00 92.56 333 ALA A N 1
ATOM 2638 C CA . ALA A 1 333 ? 6.916 -5.522 -1.719 1.00 92.56 333 ALA A CA 1
ATOM 2639 C C . ALA A 1 333 ? 6.138 -6.436 -0.751 1.00 92.56 333 ALA A C 1
ATOM 2641 O O . ALA A 1 333 ? 5.037 -6.085 -0.323 1.00 92.56 333 ALA A O 1
ATOM 2642 N N . LEU A 1 334 ? 6.731 -7.566 -0.348 1.00 95.62 334 LEU A N 1
ATOM 2643 C CA . LEU A 1 334 ? 6.162 -8.487 0.638 1.00 95.62 334 LEU A CA 1
ATOM 2644 C C . LEU A 1 334 ? 5.974 -7.812 2.000 1.00 95.62 334 LEU A C 1
ATOM 2646 O O . LEU A 1 334 ? 4.933 -7.975 2.631 1.00 95.62 334 LEU A O 1
ATOM 2650 N N . ALA A 1 335 ? 6.952 -7.017 2.433 1.00 94.62 335 ALA A N 1
ATOM 2651 C CA . ALA A 1 335 ? 6.856 -6.231 3.653 1.00 94.62 335 ALA A CA 1
ATOM 2652 C C . ALA A 1 335 ? 5.686 -5.241 3.608 1.00 94.62 335 ALA A C 1
ATOM 2654 O O . ALA A 1 335 ? 4.925 -5.168 4.569 1.00 94.62 335 ALA A O 1
ATOM 2655 N N . GLY A 1 336 ? 5.486 -4.546 2.483 1.00 92.12 336 GLY A N 1
ATOM 2656 C CA . GLY A 1 336 ? 4.311 -3.693 2.275 1.00 92.12 336 GLY A CA 1
ATOM 2657 C C . GLY A 1 336 ? 2.998 -4.461 2.463 1.00 92.12 336 GLY A C 1
ATOM 2658 O O . GLY A 1 336 ? 2.152 -4.046 3.253 1.00 92.12 336 GLY A O 1
ATOM 2659 N N . ALA A 1 337 ? 2.874 -5.637 1.838 1.00 91.81 337 ALA A N 1
ATOM 2660 C CA . ALA A 1 337 ? 1.702 -6.499 2.006 1.00 91.81 337 ALA A CA 1
ATOM 2661 C C . ALA A 1 337 ? 1.527 -6.981 3.461 1.00 91.81 337 ALA A C 1
ATOM 2663 O O . ALA A 1 337 ? 0.405 -7.065 3.957 1.00 91.81 337 ALA A O 1
ATOM 2664 N N . TYR A 1 338 ? 2.612 -7.272 4.186 1.00 91.12 338 TYR A N 1
ATOM 2665 C CA . TYR A 1 338 ? 2.528 -7.608 5.608 1.00 91.12 338 TYR A CA 1
ATOM 2666 C C . TYR A 1 338 ? 2.064 -6.436 6.470 1.00 91.12 338 TYR A C 1
ATOM 2668 O O . TYR A 1 338 ? 1.253 -6.657 7.372 1.00 91.12 338 TYR A O 1
ATOM 2676 N N . VAL A 1 339 ? 2.526 -5.212 6.198 1.00 87.81 339 VAL A N 1
ATOM 2677 C CA . VAL A 1 339 ? 2.061 -4.019 6.917 1.00 87.81 339 VAL A CA 1
ATOM 2678 C C . VAL A 1 339 ? 0.572 -3.783 6.673 1.00 87.81 339 VAL A C 1
ATOM 2680 O O . VAL A 1 339 ? -0.161 -3.586 7.641 1.00 87.81 339 VAL A O 1
ATOM 2683 N N . GLU A 1 340 ? 0.107 -3.889 5.425 1.00 84.31 340 GLU A N 1
ATOM 2684 C CA . GLU A 1 340 ? -1.320 -3.778 5.076 1.00 84.31 340 GLU A CA 1
ATOM 2685 C C . GLU A 1 340 ? -2.193 -4.852 5.742 1.00 84.31 340 GLU A C 1
ATOM 2687 O O . GLU A 1 340 ? -3.367 -4.618 6.005 1.00 84.31 340 GLU A O 1
ATOM 2692 N N . LEU A 1 341 ? -1.630 -6.027 6.038 1.00 84.75 341 LEU A N 1
ATOM 2693 C CA . LEU A 1 341 ? -2.303 -7.097 6.782 1.00 84.75 341 LEU A CA 1
ATOM 2694 C C . LEU A 1 341 ? -2.098 -6.999 8.303 1.00 84.75 341 LEU A C 1
ATOM 2696 O O . LEU A 1 341 ? -2.504 -7.900 9.040 1.00 84.75 341 LEU A O 1
ATOM 2700 N N . GLY A 1 342 ? -1.449 -5.942 8.801 1.00 78.94 342 GLY A N 1
ATOM 2701 C CA . GLY A 1 342 ? -1.166 -5.745 10.226 1.00 78.94 342 GLY A CA 1
ATOM 2702 C C . GLY A 1 342 ? -0.154 -6.737 10.818 1.00 78.94 342 GLY A C 1
ATOM 2703 O O . GLY A 1 342 ? -0.042 -6.859 12.037 1.00 78.94 342 GLY A O 1
ATOM 2704 N N . ARG A 1 343 ? 0.604 -7.456 9.983 1.00 83.69 343 ARG A N 1
ATOM 2705 C CA . ARG A 1 343 ? 1.570 -8.495 10.380 1.00 83.69 343 ARG A CA 1
ATOM 2706 C C . ARG A 1 343 ? 2.964 -7.915 10.630 1.00 83.69 343 ARG A C 1
ATOM 2708 O O . ARG A 1 343 ? 3.936 -8.307 9.993 1.00 83.69 343 ARG A O 1
ATOM 2715 N N . ARG A 1 344 ? 3.072 -6.995 11.593 1.00 81.12 344 ARG A N 1
ATOM 2716 C CA . ARG A 1 344 ? 4.325 -6.275 11.910 1.00 81.12 344 ARG A CA 1
ATOM 2717 C C . ARG A 1 344 ? 5.502 -7.201 12.243 1.00 81.12 344 ARG A C 1
ATOM 2719 O O . ARG A 1 344 ? 6.599 -6.976 11.754 1.00 81.12 344 ARG A O 1
ATOM 2726 N N . MET A 1 345 ? 5.267 -8.279 12.993 1.00 82.50 345 MET A N 1
ATOM 2727 C CA . MET A 1 345 ? 6.318 -9.252 13.338 1.00 82.50 345 MET A CA 1
ATOM 2728 C C . MET A 1 345 ? 6.936 -9.937 12.111 1.00 82.50 345 MET A C 1
ATOM 2730 O O . MET A 1 345 ? 8.115 -10.271 12.131 1.00 82.50 345 MET A O 1
ATOM 2734 N N . GLU A 1 346 ? 6.160 -10.150 11.044 1.00 88.81 346 GLU A N 1
ATOM 2735 C CA . GLU A 1 346 ? 6.677 -10.747 9.807 1.00 88.81 346 GLU A CA 1
ATOM 2736 C C . GLU A 1 346 ? 7.526 -9.750 9.007 1.00 88.81 346 GLU A C 1
ATOM 2738 O O . GLU A 1 346 ? 8.460 -10.162 8.329 1.00 88.81 346 GLU A O 1
ATOM 2743 N N . VAL A 1 347 ? 7.262 -8.444 9.132 1.00 89.50 347 VAL A N 1
ATOM 2744 C CA . VAL A 1 347 ? 8.090 -7.389 8.523 1.00 89.50 347 VAL A CA 1
ATOM 2745 C C . VAL A 1 347 ? 9.484 -7.373 9.148 1.00 89.50 347 VAL A C 1
ATOM 2747 O O . VAL A 1 347 ? 10.474 -7.378 8.423 1.00 89.50 347 VAL A O 1
ATOM 2750 N N . GLU A 1 348 ? 9.568 -7.429 10.480 1.00 85.38 348 GLU A N 1
ATOM 2751 C CA . GLU A 1 348 ? 10.850 -7.434 11.203 1.00 85.38 348 GLU A CA 1
ATOM 2752 C C . GLU A 1 348 ? 11.714 -8.658 10.843 1.00 85.38 348 GLU A C 1
ATOM 2754 O O . GLU A 1 348 ? 12.931 -8.554 10.687 1.00 85.38 348 GLU A O 1
ATOM 2759 N N . LYS A 1 349 ? 11.090 -9.822 10.606 1.00 89.69 349 LYS A N 1
ATOM 2760 C CA . LYS A 1 349 ? 11.794 -11.041 10.163 1.00 89.69 349 LYS A CA 1
ATOM 2761 C C . LYS A 1 349 ? 12.451 -10.909 8.787 1.00 89.69 349 LYS A C 1
ATOM 2763 O O . LYS A 1 349 ? 13.375 -11.665 8.501 1.00 89.69 349 LYS A O 1
ATOM 2768 N N . LEU A 1 350 ? 12.001 -9.983 7.935 1.00 91.38 350 LEU A N 1
ATOM 2769 C CA . LEU A 1 350 ? 12.570 -9.787 6.597 1.00 91.38 350 LEU A CA 1
ATOM 2770 C C . LEU A 1 350 ? 13.915 -9.044 6.608 1.00 91.38 350 LEU A C 1
ATOM 2772 O O . LEU A 1 350 ? 14.568 -9.010 5.566 1.00 91.38 350 LEU A O 1
ATOM 2776 N N . GLN A 1 351 ? 14.332 -8.473 7.749 1.00 90.50 351 GLN A N 1
ATOM 2777 C CA . GLN A 1 351 ? 15.632 -7.806 7.931 1.00 90.50 351 GLN A CA 1
ATOM 2778 C C . GLN A 1 351 ? 15.945 -6.780 6.824 1.00 90.50 351 GLN A C 1
ATOM 2780 O O . GLN A 1 351 ? 17.022 -6.776 6.223 1.00 90.50 351 GLN A O 1
ATOM 2785 N N . LEU A 1 352 ? 14.975 -5.909 6.531 1.00 91.50 352 LEU A N 1
ATOM 2786 C CA . LEU A 1 352 ? 15.039 -4.979 5.398 1.00 91.50 352 LEU A CA 1
ATOM 2787 C C . LEU A 1 352 ? 16.201 -3.980 5.493 1.00 91.50 352 LEU A C 1
ATOM 2789 O O . LEU A 1 352 ? 16.788 -3.646 4.468 1.00 91.50 352 LEU A O 1
ATOM 2793 N N . GLU A 1 353 ? 16.555 -3.531 6.701 1.00 90.69 353 GLU A N 1
ATOM 2794 C CA . GLU A 1 353 ? 17.696 -2.630 6.925 1.00 90.69 353 GLU A CA 1
ATOM 2795 C C . GLU A 1 353 ? 19.026 -3.295 6.557 1.00 90.69 353 GLU A C 1
ATOM 2797 O O . GLU A 1 353 ? 19.845 -2.689 5.873 1.00 90.69 353 GLU A O 1
ATOM 2802 N N . ALA A 1 354 ? 19.219 -4.560 6.945 1.00 90.00 354 ALA A N 1
ATOM 2803 C CA . ALA A 1 354 ? 20.418 -5.316 6.594 1.00 90.00 354 ALA A CA 1
ATOM 2804 C C . ALA A 1 354 ? 20.511 -5.534 5.077 1.00 90.00 354 ALA A C 1
ATOM 2806 O O . ALA A 1 354 ? 21.572 -5.330 4.491 1.00 90.00 354 ALA A O 1
ATOM 2807 N N . CYS A 1 355 ? 19.383 -5.866 4.433 1.00 89.25 355 CYS A N 1
ATOM 2808 C CA . CYS A 1 355 ? 19.313 -5.995 2.976 1.00 89.25 355 CYS A CA 1
ATOM 2809 C C . CYS A 1 355 ? 19.677 -4.677 2.273 1.00 89.25 355 CYS A C 1
ATOM 2811 O O . CYS A 1 355 ? 20.424 -4.687 1.297 1.00 89.25 355 CYS A O 1
ATOM 2813 N N . LEU A 1 356 ? 19.159 -3.544 2.762 1.00 90.31 356 LEU A N 1
ATOM 2814 C CA . LEU A 1 356 ? 19.468 -2.231 2.200 1.00 90.31 356 LEU A CA 1
ATOM 2815 C C . LEU A 1 356 ? 20.947 -1.873 2.389 1.00 90.31 356 LEU A C 1
ATOM 2817 O O . LEU A 1 356 ? 21.580 -1.452 1.429 1.00 90.31 356 LEU A O 1
ATOM 2821 N N . HIS A 1 357 ? 21.505 -2.093 3.580 1.00 89.44 357 HIS A N 1
ATOM 2822 C CA . HIS A 1 357 ? 22.905 -1.787 3.877 1.00 89.44 357 HIS A CA 1
ATOM 2823 C C . HIS A 1 3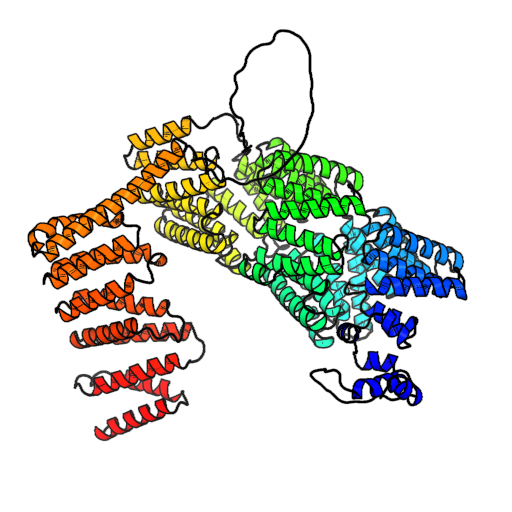57 ? 23.887 -2.595 3.013 1.00 89.44 357 HIS A C 1
ATOM 2825 O O . HIS A 1 357 ? 24.874 -2.062 2.501 1.00 89.44 357 HIS A O 1
ATOM 2831 N N . GLU A 1 358 ? 23.610 -3.883 2.806 1.00 84.88 358 GLU A N 1
ATOM 2832 C CA . GLU A 1 358 ? 24.408 -4.717 1.905 1.00 84.88 358 GLU A CA 1
ATOM 2833 C C . GLU A 1 358 ? 24.305 -4.227 0.455 1.00 84.88 358 GLU A C 1
ATOM 2835 O O . GLU A 1 358 ? 25.311 -4.114 -0.250 1.00 84.88 358 GLU A O 1
ATOM 2840 N N . GLN A 1 359 ? 23.095 -3.871 0.019 1.00 84.12 359 GLN A N 1
ATOM 2841 C CA . GLN A 1 359 ? 22.868 -3.330 -1.314 1.00 84.12 359 GLN A CA 1
ATOM 2842 C C . GLN A 1 359 ? 23.576 -1.978 -1.522 1.00 84.12 359 GLN A C 1
ATOM 2844 O O . GLN A 1 359 ? 24.175 -1.769 -2.576 1.00 84.12 359 GLN A O 1
ATOM 2849 N N . GLU A 1 360 ? 23.564 -1.091 -0.524 1.00 86.50 360 GLU A N 1
ATOM 2850 C CA . GLU A 1 360 ? 24.316 0.172 -0.507 1.00 86.50 360 GLU A CA 1
ATOM 2851 C C . GLU A 1 360 ? 25.827 -0.064 -0.585 1.00 86.50 360 GLU A C 1
ATOM 2853 O O . GLU A 1 360 ? 26.512 0.610 -1.350 1.00 86.50 360 GLU A O 1
ATOM 2858 N N . THR A 1 361 ? 26.345 -1.050 0.152 1.00 83.75 361 THR A N 1
ATOM 2859 C CA . THR A 1 361 ? 27.777 -1.390 0.153 1.00 83.75 361 THR A CA 1
ATOM 2860 C C . THR A 1 361 ? 28.238 -1.919 -1.207 1.00 83.75 361 THR A C 1
ATOM 2862 O O . THR A 1 361 ? 29.338 -1.594 -1.650 1.00 83.75 361 THR A O 1
ATOM 2865 N N . ARG A 1 362 ? 27.400 -2.718 -1.881 1.00 78.50 362 ARG A N 1
ATOM 2866 C CA . ARG A 1 362 ? 27.712 -3.332 -3.180 1.00 78.50 362 ARG A CA 1
ATOM 2867 C C . ARG A 1 362 ? 27.529 -2.370 -4.357 1.00 78.50 362 ARG A C 1
ATOM 2869 O O . ARG A 1 362 ? 28.407 -2.284 -5.206 1.00 78.50 362 ARG A O 1
ATOM 2876 N N . LEU A 1 363 ? 26.393 -1.671 -4.423 1.00 76.94 363 LEU A N 1
ATOM 2877 C CA . LEU A 1 363 ? 25.989 -0.873 -5.593 1.00 76.94 363 LEU A CA 1
ATOM 2878 C C . LEU A 1 363 ? 26.220 0.635 -5.421 1.00 76.94 363 LEU A C 1
ATOM 2880 O O . LEU A 1 363 ? 26.196 1.382 -6.398 1.00 76.94 363 LEU A O 1
ATOM 2884 N N . GLY A 1 364 ? 26.403 1.098 -4.186 1.00 82.50 364 GLY A N 1
ATOM 2885 C CA . GLY A 1 364 ? 26.442 2.514 -3.841 1.00 82.50 364 GLY A CA 1
ATOM 2886 C C . GLY A 1 364 ? 25.058 3.148 -3.646 1.00 82.50 364 GLY A C 1
ATOM 2887 O O . GLY A 1 364 ? 24.015 2.618 -4.041 1.00 82.50 364 GLY A O 1
ATOM 2888 N N . GLU A 1 365 ? 25.061 4.335 -3.037 1.00 82.94 365 GLU A N 1
ATOM 2889 C CA . GLU A 1 365 ? 23.857 5.094 -2.653 1.00 82.94 365 GLU A CA 1
ATOM 2890 C C . GLU A 1 365 ? 23.112 5.720 -3.847 1.00 82.94 365 GLU A C 1
ATOM 2892 O O . GLU A 1 365 ? 21.914 5.994 -3.769 1.00 82.94 365 GLU A O 1
ATOM 2897 N N . THR A 1 366 ? 23.804 5.968 -4.965 1.00 83.25 366 THR A N 1
ATOM 2898 C CA . THR A 1 366 ? 23.222 6.601 -6.163 1.00 83.25 366 THR A CA 1
ATOM 2899 C C . THR A 1 366 ? 22.566 5.607 -7.117 1.00 83.25 366 THR A C 1
ATOM 2901 O O . THR A 1 366 ? 21.901 6.028 -8.062 1.00 83.25 366 THR A O 1
ATOM 2904 N N . HIS A 1 367 ? 22.742 4.303 -6.891 1.00 81.75 367 HIS A N 1
ATOM 2905 C CA . HIS A 1 367 ? 22.227 3.275 -7.787 1.00 81.75 367 HIS A CA 1
ATOM 2906 C C . HIS A 1 367 ? 20.683 3.232 -7.759 1.00 81.75 367 HIS A C 1
ATOM 2908 O O . HIS A 1 367 ? 20.095 3.259 -6.669 1.00 81.75 367 HIS A O 1
ATOM 2914 N N . PRO A 1 368 ? 19.985 3.103 -8.910 1.00 82.75 368 PRO A N 1
ATOM 2915 C CA . PRO A 1 368 ? 18.520 3.122 -8.979 1.00 82.75 368 PRO A CA 1
ATOM 2916 C C . PRO A 1 368 ? 17.842 2.102 -8.062 1.00 82.75 368 PRO A C 1
ATOM 2918 O O . PRO A 1 368 ? 16.881 2.435 -7.364 1.00 82.75 368 PRO A O 1
ATOM 2921 N N . SER A 1 369 ? 18.371 0.876 -8.009 1.00 82.69 369 SER A N 1
ATOM 2922 C CA . SER A 1 369 ? 17.875 -0.169 -7.105 1.00 82.69 369 SER A CA 1
ATOM 2923 C C . SER A 1 369 ? 17.987 0.242 -5.638 1.00 82.69 369 SER A C 1
ATOM 2925 O O . SER A 1 369 ? 17.063 -0.020 -4.871 1.00 82.69 369 SER A O 1
ATOM 2927 N N . THR A 1 370 ? 19.096 0.873 -5.233 1.00 87.06 370 THR A N 1
ATOM 2928 C CA . THR A 1 370 ? 19.330 1.294 -3.841 1.00 87.06 370 THR A CA 1
ATOM 2929 C C . THR A 1 370 ? 18.337 2.373 -3.463 1.00 87.06 370 THR A C 1
ATOM 2931 O O . THR A 1 370 ? 17.564 2.196 -2.528 1.00 87.06 370 THR A O 1
ATOM 2934 N N . ILE A 1 371 ? 18.232 3.411 -4.296 1.00 89.50 371 ILE A N 1
ATOM 2935 C CA . ILE A 1 371 ? 17.253 4.486 -4.136 1.00 89.50 371 ILE A CA 1
ATOM 2936 C C . ILE A 1 371 ? 15.823 3.929 -4.042 1.00 89.50 371 ILE A C 1
ATOM 2938 O O . ILE A 1 371 ? 15.041 4.364 -3.197 1.00 89.50 371 ILE A O 1
ATOM 2942 N N . SER A 1 372 ? 15.459 2.976 -4.907 1.00 88.00 372 SER A N 1
ATOM 2943 C CA . SER A 1 372 ? 14.140 2.336 -4.882 1.00 88.00 372 SER A CA 1
ATOM 2944 C C . SER A 1 372 ? 13.890 1.592 -3.565 1.00 88.00 372 SER A C 1
ATOM 2946 O O . SER A 1 372 ? 12.828 1.762 -2.964 1.00 88.00 372 SER A O 1
ATOM 2948 N N . SER A 1 373 ? 14.857 0.800 -3.096 1.00 90.62 373 SER A N 1
ATOM 2949 C CA . SER A 1 373 ? 14.782 0.096 -1.810 1.00 90.62 373 SER A CA 1
ATOM 2950 C C . SER A 1 373 ? 14.647 1.076 -0.635 1.00 90.62 373 SER A C 1
ATOM 2952 O O . SER A 1 373 ? 13.755 0.902 0.194 1.00 90.62 373 SER A O 1
ATOM 2954 N N . THR A 1 374 ? 15.425 2.166 -0.608 1.00 94.25 374 THR A N 1
ATOM 2955 C CA . THR A 1 374 ? 15.342 3.213 0.428 1.00 94.25 374 THR A CA 1
ATOM 2956 C C . THR A 1 374 ? 13.968 3.894 0.455 1.00 94.25 374 THR A C 1
ATOM 2958 O O . THR A 1 374 ? 13.389 4.077 1.525 1.00 94.25 374 THR A O 1
ATOM 2961 N N . VAL A 1 375 ? 13.393 4.224 -0.713 1.00 93.69 375 VAL A N 1
ATOM 2962 C CA . VAL A 1 375 ? 12.033 4.797 -0.817 1.00 93.69 375 VAL A CA 1
ATOM 2963 C C . VAL A 1 375 ? 10.980 3.835 -0.273 1.00 93.69 375 VAL A C 1
ATOM 2965 O O . VAL A 1 375 ? 10.073 4.262 0.444 1.00 93.69 375 VAL A O 1
ATOM 2968 N N . LYS A 1 376 ? 11.082 2.543 -0.607 1.00 93.50 376 LYS A N 1
ATOM 2969 C CA . LYS A 1 376 ? 10.141 1.527 -0.122 1.00 93.50 376 LYS A CA 1
ATOM 2970 C C . LYS A 1 376 ? 10.263 1.322 1.387 1.00 93.50 376 LYS A C 1
ATOM 2972 O O . LYS A 1 376 ? 9.233 1.254 2.052 1.00 93.50 376 LYS A O 1
ATOM 2977 N N . LEU A 1 377 ? 11.482 1.290 1.932 1.00 95.12 377 LEU A N 1
ATOM 2978 C CA . LEU A 1 377 ? 11.707 1.220 3.378 1.00 95.12 377 LEU A CA 1
ATOM 2979 C C . LEU A 1 377 ? 11.078 2.418 4.097 1.00 95.12 377 LEU A C 1
ATOM 2981 O O . LEU A 1 377 ? 10.336 2.240 5.059 1.00 95.12 377 LEU A O 1
ATOM 2985 N N . ALA A 1 378 ? 11.298 3.630 3.583 1.00 95.12 378 ALA A N 1
ATOM 2986 C CA . ALA A 1 378 ? 10.707 4.844 4.135 1.00 95.12 378 ALA A CA 1
ATOM 2987 C C . ALA A 1 378 ? 9.167 4.805 4.108 1.00 95.12 378 ALA A C 1
ATOM 2989 O O . ALA A 1 378 ? 8.514 5.179 5.082 1.00 95.12 378 ALA A O 1
ATOM 2990 N N . ALA A 1 379 ? 8.570 4.295 3.025 1.00 92.56 379 ALA A N 1
ATOM 2991 C CA . ALA A 1 379 ? 7.122 4.109 2.936 1.00 92.56 379 ALA A CA 1
ATOM 2992 C C . ALA A 1 379 ? 6.600 3.080 3.958 1.00 92.56 379 ALA A C 1
ATOM 2994 O O . ALA A 1 379 ? 5.593 3.336 4.616 1.00 92.56 379 ALA A O 1
ATOM 2995 N N . ILE A 1 380 ? 7.302 1.956 4.139 1.00 93.06 380 ILE A N 1
ATOM 2996 C CA . ILE A 1 380 ? 6.987 0.938 5.157 1.00 93.06 380 ILE A CA 1
ATOM 2997 C C . ILE A 1 380 ? 7.051 1.544 6.563 1.00 93.06 380 ILE A C 1
ATOM 2999 O O . ILE A 1 380 ? 6.130 1.348 7.354 1.00 93.06 380 ILE A O 1
ATOM 3003 N N . TYR A 1 381 ? 8.083 2.335 6.863 1.00 91.62 381 TYR A N 1
ATOM 3004 C CA . TYR A 1 381 ? 8.214 3.028 8.146 1.00 91.62 381 TYR A CA 1
ATOM 3005 C C . TYR A 1 381 ? 7.088 4.021 8.388 1.00 91.62 381 TYR A C 1
ATOM 3007 O O . TYR A 1 381 ? 6.488 3.998 9.462 1.00 91.62 381 TYR A O 1
ATOM 3015 N N . ASN A 1 382 ? 6.710 4.806 7.380 1.00 88.94 382 ASN A N 1
ATOM 3016 C CA . ASN A 1 382 ? 5.562 5.699 7.492 1.00 88.94 382 ASN A CA 1
ATOM 3017 C C . ASN A 1 382 ? 4.265 4.918 7.792 1.00 88.94 382 ASN A C 1
ATOM 3019 O O . ASN A 1 382 ? 3.529 5.272 8.708 1.00 88.94 382 ASN A O 1
ATOM 3023 N N . LEU A 1 383 ? 4.017 3.796 7.103 1.00 84.62 383 LEU A N 1
ATOM 3024 C CA . LEU A 1 383 ? 2.848 2.937 7.362 1.00 84.62 383 LEU A CA 1
ATOM 3025 C C . LEU A 1 383 ? 2.880 2.268 8.752 1.00 84.62 383 LEU A C 1
ATOM 3027 O O . LEU A 1 383 ? 1.838 1.943 9.322 1.00 84.62 383 LEU A O 1
ATOM 3031 N N . MET A 1 384 ? 4.066 2.069 9.329 1.00 83.06 384 MET A N 1
ATOM 3032 C CA . MET A 1 384 ? 4.240 1.552 10.690 1.00 83.06 384 MET A CA 1
ATOM 3033 C C . MET A 1 384 ? 4.155 2.640 11.778 1.00 83.06 384 MET A C 1
ATOM 3035 O O . MET A 1 384 ? 4.196 2.291 12.962 1.00 83.06 384 MET A O 1
ATOM 3039 N N . ASN A 1 385 ? 3.955 3.913 11.408 1.00 80.19 385 ASN A N 1
ATOM 3040 C CA . ASN A 1 385 ? 4.035 5.112 12.260 1.00 80.19 385 ASN A CA 1
ATOM 3041 C C . ASN A 1 385 ? 5.451 5.430 12.785 1.00 80.19 385 ASN A C 1
ATOM 3043 O O . ASN A 1 385 ? 5.616 6.157 13.765 1.00 80.19 385 ASN A O 1
ATOM 3047 N N . ARG A 1 386 ? 6.489 4.916 12.121 1.00 85.81 386 ARG A N 1
ATOM 3048 C CA . ARG A 1 386 ? 7.909 5.238 12.339 1.00 85.81 386 ARG A CA 1
ATOM 3049 C C . ARG A 1 386 ? 8.290 6.493 11.535 1.00 85.81 386 ARG A C 1
ATOM 3051 O O . ARG A 1 386 ? 9.155 6.479 10.662 1.00 85.81 386 ARG A O 1
ATOM 3058 N N . ASN A 1 387 ? 7.580 7.593 11.796 1.00 88.69 387 ASN A N 1
ATOM 3059 C CA . ASN A 1 387 ? 7.562 8.769 10.914 1.00 88.69 387 ASN A CA 1
ATOM 3060 C C . ASN A 1 387 ? 8.911 9.503 10.840 1.00 88.69 387 ASN A C 1
ATOM 3062 O O . ASN A 1 387 ? 9.279 9.985 9.774 1.00 88.69 387 ASN A O 1
ATOM 3066 N N . GLN A 1 388 ? 9.668 9.571 11.940 1.00 90.62 388 GLN A N 1
ATOM 3067 C CA . GLN A 1 388 ? 10.973 10.242 11.942 1.00 90.62 388 GLN A CA 1
ATOM 3068 C C . GLN A 1 388 ? 11.997 9.492 11.075 1.00 90.62 388 GLN A C 1
ATOM 3070 O O . GLN A 1 388 ? 12.667 10.104 10.250 1.00 90.62 388 GLN A O 1
ATOM 3075 N N . GLU A 1 389 ? 12.054 8.165 11.184 1.00 93.31 389 GLU A N 1
ATOM 3076 C CA . GLU A 1 389 ? 12.951 7.339 10.366 1.00 93.31 389 GLU A CA 1
ATOM 3077 C C . GLU A 1 389 ? 12.548 7.381 8.885 1.00 93.31 389 GLU A C 1
ATOM 3079 O O . GLU A 1 389 ? 13.401 7.503 8.006 1.00 93.31 389 GLU A O 1
ATOM 3084 N N . ALA A 1 390 ? 11.240 7.368 8.595 1.00 95.81 390 ALA A N 1
ATOM 3085 C CA . ALA A 1 390 ? 10.735 7.585 7.241 1.00 95.81 390 ALA A CA 1
ATOM 3086 C C . ALA A 1 390 ? 11.162 8.952 6.676 1.00 95.81 390 ALA A C 1
ATOM 3088 O O . ALA A 1 390 ? 11.588 9.040 5.523 1.00 95.81 390 ALA A O 1
ATOM 3089 N N . LEU A 1 391 ? 11.069 10.015 7.484 1.00 96.12 391 LEU A N 1
ATOM 3090 C CA . LEU A 1 391 ? 11.450 11.372 7.091 1.00 96.12 391 LEU A CA 1
ATOM 3091 C C . LEU A 1 391 ? 12.933 11.460 6.724 1.00 96.12 391 LEU A C 1
ATOM 3093 O O . LEU A 1 391 ? 13.274 12.065 5.705 1.00 96.12 391 LEU A O 1
ATOM 3097 N N . ASP A 1 392 ? 13.801 10.865 7.540 1.00 96.06 392 ASP A N 1
ATOM 3098 C CA . ASP A 1 392 ? 15.248 10.906 7.338 1.00 96.06 392 ASP A CA 1
ATOM 3099 C C . ASP A 1 392 ? 15.645 10.155 6.058 1.00 96.06 392 ASP A C 1
ATOM 3101 O O . ASP A 1 392 ? 16.355 10.707 5.213 1.00 96.06 392 ASP A O 1
ATOM 3105 N N . LEU A 1 393 ? 15.082 8.962 5.831 1.00 96.31 393 LEU A N 1
ATOM 3106 C CA . LEU A 1 393 ? 15.297 8.197 4.598 1.00 96.31 393 LEU A CA 1
ATOM 3107 C C . LEU A 1 393 ? 14.780 8.935 3.353 1.00 96.31 393 LEU A C 1
ATOM 3109 O O . LEU A 1 393 ? 15.491 9.031 2.348 1.00 96.31 393 LEU A O 1
ATOM 3113 N N . PHE A 1 394 ? 13.570 9.510 3.400 1.00 97.12 394 PHE A N 1
ATOM 3114 C CA . PHE A 1 394 ? 13.049 10.278 2.267 1.00 97.12 394 PHE A CA 1
ATOM 3115 C C . PHE A 1 394 ? 13.885 11.530 1.977 1.00 97.12 394 PHE A C 1
ATOM 3117 O O . PHE A 1 394 ? 14.092 11.852 0.807 1.00 97.12 394 PHE A O 1
ATOM 3124 N N . LYS A 1 395 ? 14.407 12.224 2.999 1.00 96.12 395 LYS A N 1
ATOM 3125 C CA . LYS A 1 395 ? 15.309 13.375 2.812 1.00 96.12 395 LYS A CA 1
ATOM 3126 C C . LYS A 1 395 ? 16.624 12.976 2.151 1.00 96.12 395 LYS A C 1
ATOM 3128 O O . LYS A 1 395 ? 17.068 13.679 1.239 1.00 96.12 395 LYS A O 1
ATOM 3133 N N . THR A 1 396 ? 17.211 11.850 2.555 1.00 94.69 396 THR A N 1
ATOM 3134 C CA . THR A 1 396 ? 18.407 11.292 1.908 1.00 94.69 396 THR A CA 1
ATOM 3135 C C . THR A 1 396 ? 18.139 11.026 0.430 1.00 94.69 396 THR A C 1
ATOM 3137 O O . THR A 1 396 ? 18.845 11.556 -0.431 1.00 94.69 396 THR A O 1
ATOM 3140 N N . VAL A 1 397 ? 17.047 10.322 0.112 1.00 95.00 397 VAL A N 1
ATOM 3141 C CA . VAL A 1 397 ? 16.660 10.058 -1.281 1.00 95.00 397 VAL A CA 1
ATOM 3142 C C . VAL A 1 397 ? 16.404 11.350 -2.057 1.00 95.00 397 VAL A C 1
ATOM 3144 O O . VAL A 1 397 ? 16.839 11.472 -3.201 1.00 95.00 397 VAL A O 1
ATOM 3147 N N . HIS A 1 398 ? 15.704 12.321 -1.469 1.00 95.12 398 HIS A N 1
ATOM 3148 C CA . HIS A 1 398 ? 15.404 13.587 -2.132 1.00 95.12 398 HIS A CA 1
ATOM 3149 C C . HIS A 1 398 ? 16.684 14.354 -2.486 1.00 95.12 398 HIS A C 1
ATOM 3151 O O . HIS A 1 398 ? 16.797 14.872 -3.596 1.00 95.12 398 HIS A O 1
ATOM 3157 N N . SER A 1 399 ? 17.678 14.364 -1.591 1.00 94.19 399 SER A N 1
ATOM 3158 C CA . SER A 1 399 ? 19.002 14.947 -1.845 1.00 94.19 399 SER A CA 1
ATOM 3159 C C . SER A 1 399 ? 19.727 14.243 -2.996 1.00 94.19 399 SER A C 1
ATOM 3161 O O . SER A 1 399 ? 20.201 14.905 -3.924 1.00 94.19 399 SER A O 1
ATOM 3163 N N . VAL A 1 400 ? 19.759 12.905 -2.987 1.00 91.31 400 VAL A N 1
ATOM 3164 C CA . VAL A 1 400 ? 20.388 12.103 -4.049 1.00 91.31 400 VAL A CA 1
ATOM 3165 C C . VAL A 1 400 ? 19.693 12.333 -5.395 1.00 91.31 400 VAL A C 1
ATOM 3167 O O . VAL A 1 400 ? 20.348 12.710 -6.367 1.00 91.31 400 VAL A O 1
ATOM 3170 N N . ARG A 1 401 ? 18.361 12.208 -5.461 1.00 90.69 401 ARG A N 1
ATOM 3171 C CA . ARG A 1 401 ? 17.590 12.423 -6.698 1.00 90.69 401 ARG A CA 1
ATOM 3172 C C . ARG A 1 401 ? 17.689 13.855 -7.212 1.00 90.69 401 ARG A C 1
ATOM 3174 O O . ARG A 1 401 ? 17.804 14.049 -8.415 1.00 90.69 401 ARG A O 1
ATOM 3181 N N . THR A 1 402 ? 17.730 14.852 -6.330 1.00 91.62 402 THR A N 1
ATOM 3182 C CA . THR A 1 402 ? 17.922 16.251 -6.742 1.00 91.62 402 THR A CA 1
ATOM 3183 C C . THR A 1 402 ? 19.268 16.457 -7.436 1.00 91.62 402 THR A C 1
ATOM 3185 O O . THR A 1 402 ? 19.331 17.192 -8.418 1.00 91.62 402 THR A O 1
ATOM 3188 N N . LYS A 1 403 ? 20.334 15.790 -6.971 1.00 88.31 403 LYS A N 1
ATOM 3189 C CA . LYS A 1 403 ? 21.659 15.852 -7.610 1.00 88.31 403 LYS A CA 1
ATOM 3190 C C . LYS A 1 403 ? 21.706 15.110 -8.948 1.00 88.31 403 LYS A C 1
ATOM 3192 O O . LYS A 1 403 ? 22.357 15.593 -9.867 1.00 88.31 403 LYS A O 1
ATOM 3197 N N . VAL A 1 404 ? 21.049 13.951 -9.043 1.00 84.12 404 VAL A N 1
ATOM 3198 C CA . VAL A 1 404 ? 21.137 13.057 -10.214 1.00 84.12 404 VAL A CA 1
ATOM 3199 C C . VAL A 1 404 ? 20.141 13.430 -11.321 1.00 84.12 404 VAL A C 1
ATOM 3201 O O . VAL A 1 404 ? 20.510 13.465 -12.490 1.00 84.12 404 VAL A O 1
ATOM 3204 N N . LEU A 1 405 ? 18.886 13.708 -10.963 1.00 84.00 405 LEU A N 1
ATOM 3205 C CA . LEU A 1 405 ? 17.769 13.927 -11.894 1.00 84.00 405 LEU A CA 1
ATOM 3206 C C . LEU A 1 405 ? 17.300 15.388 -11.951 1.00 84.00 405 LEU A C 1
ATOM 3208 O O . LEU A 1 405 ? 16.613 15.777 -12.894 1.00 84.00 405 LEU A O 1
ATOM 3212 N N . GLY A 1 406 ? 17.651 16.195 -10.948 1.00 86.56 406 GLY A N 1
ATOM 3213 C CA . GLY A 1 406 ? 17.139 17.552 -10.775 1.00 86.56 406 GLY A CA 1
ATOM 3214 C C . GLY A 1 406 ? 15.935 17.629 -9.831 1.00 86.56 406 GLY A C 1
ATOM 3215 O O . GLY A 1 406 ? 15.278 16.632 -9.515 1.00 86.56 406 GLY A O 1
ATOM 3216 N N . LYS A 1 407 ? 15.659 18.846 -9.346 1.00 87.81 407 LYS A N 1
ATOM 3217 C CA . LYS A 1 407 ? 14.615 19.130 -8.341 1.00 87.81 407 LYS A CA 1
ATOM 3218 C C . LYS A 1 407 ? 13.185 19.023 -8.877 1.00 87.81 407 LYS A C 1
ATOM 3220 O O . LYS A 1 407 ? 12.261 18.754 -8.122 1.00 87.81 407 LYS A O 1
ATOM 3225 N N . ASP A 1 408 ? 13.012 19.262 -10.169 1.00 85.50 408 ASP A N 1
ATOM 3226 C CA . ASP A 1 408 ? 11.733 19.314 -10.876 1.00 85.50 408 ASP A CA 1
ATOM 3227 C C . ASP A 1 408 ? 11.404 17.995 -11.591 1.00 85.50 408 ASP A C 1
ATOM 3229 O O . ASP A 1 408 ? 10.369 17.886 -12.240 1.00 85.50 408 ASP A O 1
ATOM 3233 N N . HIS A 1 409 ? 12.268 16.984 -11.475 1.00 84.75 409 HIS A N 1
ATOM 3234 C CA . HIS A 1 409 ? 12.021 15.662 -12.031 1.00 84.75 409 HIS A CA 1
ATOM 3235 C C . HIS A 1 409 ? 10.870 14.955 -11.304 1.00 84.75 409 HIS A C 1
ATOM 3237 O O . HIS A 1 409 ? 10.783 14.993 -10.077 1.00 84.75 409 HIS A O 1
ATOM 3243 N N . GLU A 1 410 ? 10.039 14.222 -12.046 1.00 83.62 410 GLU A N 1
ATOM 3244 C CA . GLU A 1 410 ? 8.849 13.528 -11.537 1.00 83.62 410 GLU A CA 1
ATOM 3245 C C . GLU A 1 410 ? 9.142 12.646 -10.311 1.00 83.62 410 GLU A C 1
ATOM 3247 O O . GLU A 1 410 ? 8.530 12.802 -9.256 1.00 83.62 410 GLU A O 1
ATOM 3252 N N . LEU A 1 411 ? 10.149 11.772 -10.409 1.00 85.44 411 LEU A N 1
ATOM 3253 C CA . LEU A 1 411 ? 10.593 10.927 -9.294 1.00 85.44 411 LEU A CA 1
ATOM 3254 C C . LEU A 1 411 ? 11.111 11.722 -8.078 1.00 85.44 411 LEU A C 1
ATOM 3256 O O . LEU A 1 411 ? 11.005 11.238 -6.949 1.00 85.44 411 LEU A O 1
ATOM 3260 N N . THR A 1 412 ? 11.677 12.917 -8.270 1.00 90.75 412 THR A N 1
ATOM 3261 C CA . THR A 1 412 ? 12.130 13.787 -7.169 1.00 90.75 412 THR A CA 1
ATOM 3262 C C . THR A 1 412 ? 10.937 14.454 -6.488 1.00 90.75 412 THR A C 1
ATOM 3264 O O . THR A 1 412 ? 10.852 14.454 -5.257 1.00 90.75 412 THR A O 1
ATOM 3267 N N . LEU A 1 413 ? 9.983 14.946 -7.283 1.00 91.75 413 LEU A N 1
ATOM 3268 C CA . LEU A 1 413 ? 8.733 15.545 -6.813 1.00 91.75 413 LEU A CA 1
ATOM 3269 C C . LEU A 1 413 ? 7.847 14.521 -6.091 1.00 91.75 413 LEU A C 1
ATOM 3271 O O . LEU A 1 413 ? 7.252 14.844 -5.067 1.00 91.75 413 LEU A O 1
ATOM 3275 N N . GLY A 1 414 ? 7.816 13.266 -6.548 1.00 90.31 414 GLY A N 1
ATOM 3276 C CA . GLY A 1 414 ? 7.128 12.179 -5.846 1.00 90.31 414 GLY A CA 1
ATOM 3277 C C . GLY A 1 414 ? 7.676 11.944 -4.433 1.00 90.31 414 GLY A C 1
ATOM 3278 O O . GLY A 1 414 ? 6.909 11.732 -3.495 1.00 90.31 414 GLY A O 1
ATOM 3279 N N . VAL A 1 415 ? 8.996 12.059 -4.242 1.00 93.31 415 VAL A N 1
ATOM 3280 C CA . VAL A 1 415 ? 9.610 11.970 -2.905 1.00 93.31 415 VAL A CA 1
ATOM 3281 C C . VAL A 1 415 ? 9.302 13.215 -2.076 1.00 93.31 415 VAL A C 1
ATOM 3283 O O . VAL A 1 415 ? 8.992 13.072 -0.899 1.00 93.31 415 VAL A O 1
ATOM 3286 N N . ALA A 1 416 ? 9.312 14.414 -2.667 1.00 95.25 416 ALA A N 1
ATOM 3287 C CA . ALA A 1 416 ? 8.908 15.640 -1.970 1.00 95.25 416 ALA A CA 1
ATOM 3288 C C . ALA A 1 416 ? 7.451 15.567 -1.471 1.00 95.25 416 ALA A C 1
ATOM 3290 O O . ALA A 1 416 ? 7.174 15.891 -0.317 1.00 95.25 416 ALA A O 1
ATOM 3291 N N . ASN A 1 417 ? 6.540 15.035 -2.293 1.00 93.81 417 ASN A N 1
ATOM 3292 C CA . ASN A 1 417 ? 5.161 14.753 -1.896 1.00 93.81 417 ASN A CA 1
ATOM 3293 C C . ASN A 1 417 ? 5.098 13.764 -0.712 1.00 93.81 417 ASN A C 1
ATOM 3295 O O . ASN A 1 417 ? 4.325 13.974 0.219 1.00 93.81 417 ASN A O 1
ATOM 3299 N N . ASN A 1 418 ? 5.936 12.722 -0.694 1.00 94.75 418 ASN A N 1
ATOM 3300 C CA . ASN A 1 418 ? 5.995 11.790 0.437 1.00 94.75 418 ASN A CA 1
ATOM 3301 C C . ASN A 1 418 ? 6.582 12.431 1.705 1.00 94.75 418 ASN A C 1
ATOM 3303 O O . ASN A 1 418 ? 6.067 12.187 2.791 1.00 94.75 418 ASN A O 1
ATOM 3307 N N . ILE A 1 419 ? 7.608 13.284 1.592 1.00 96.38 419 ILE A N 1
ATOM 3308 C CA . ILE A 1 419 ? 8.150 14.049 2.731 1.00 96.38 419 ILE A CA 1
ATOM 3309 C C . ILE A 1 419 ? 7.058 14.934 3.335 1.00 96.38 419 ILE A C 1
ATOM 3311 O O . ILE A 1 419 ? 6.877 14.946 4.552 1.00 96.38 419 ILE A O 1
ATOM 3315 N N . ALA A 1 420 ? 6.303 15.641 2.491 1.00 94.81 420 ALA A N 1
ATOM 3316 C CA . ALA A 1 420 ? 5.173 16.442 2.935 1.00 94.81 420 ALA A CA 1
ATOM 3317 C C . ALA A 1 420 ? 4.127 15.580 3.658 1.00 94.81 420 ALA A C 1
ATOM 3319 O O . ALA A 1 420 ? 3.693 15.958 4.744 1.00 94.81 420 ALA A O 1
ATOM 3320 N N . ALA A 1 421 ? 3.797 14.395 3.134 1.00 92.69 421 ALA A N 1
ATOM 3321 C CA . ALA A 1 421 ? 2.899 13.448 3.798 1.00 92.69 421 ALA A CA 1
ATOM 3322 C C . ALA A 1 421 ? 3.408 13.030 5.183 1.00 92.69 421 ALA A C 1
ATOM 3324 O O . ALA A 1 421 ? 2.632 13.030 6.135 1.00 92.69 421 ALA A O 1
ATOM 3325 N N . VAL A 1 422 ? 4.707 12.748 5.325 1.00 93.81 422 VAL A N 1
ATOM 3326 C CA . VAL A 1 422 ? 5.309 12.420 6.625 1.00 93.81 422 VAL A CA 1
ATOM 3327 C C . VAL A 1 422 ? 5.225 13.605 7.591 1.00 93.81 422 VAL A C 1
ATOM 3329 O O . VAL A 1 422 ? 4.887 13.404 8.756 1.00 93.81 422 VAL A O 1
ATOM 3332 N N . TYR A 1 423 ? 5.443 14.846 7.133 1.00 92.12 423 TYR A N 1
ATOM 3333 C CA . TYR A 1 423 ? 5.212 16.023 7.978 1.00 92.12 423 TYR A CA 1
ATOM 3334 C C . TYR A 1 423 ? 3.764 16.099 8.473 1.00 92.12 423 TYR A C 1
ATOM 3336 O O . TYR A 1 423 ? 3.550 16.401 9.646 1.00 92.12 423 TYR A O 1
ATOM 3344 N N . ILE A 1 424 ? 2.778 15.774 7.631 1.00 89.56 424 ILE A N 1
ATOM 3345 C CA . ILE A 1 424 ? 1.370 15.712 8.051 1.00 89.56 424 ILE A CA 1
ATOM 3346 C C . ILE A 1 424 ? 1.136 14.597 9.075 1.00 89.56 424 ILE A C 1
ATOM 3348 O O . ILE A 1 424 ? 0.493 14.851 10.089 1.00 89.56 424 ILE A O 1
ATOM 3352 N N . SER A 1 425 ? 1.705 13.405 8.873 1.00 84.88 425 SER A N 1
ATOM 3353 C CA . SER A 1 425 ? 1.629 12.300 9.844 1.00 84.88 425 SER A CA 1
ATOM 3354 C C . SER A 1 425 ? 2.299 12.621 11.188 1.00 84.88 425 SER A C 1
ATOM 3356 O O . SER A 1 425 ? 1.996 11.989 12.195 1.00 84.88 425 SER A O 1
ATOM 3358 N N . MET A 1 426 ? 3.210 13.596 11.219 1.00 83.19 426 MET A N 1
ATOM 3359 C CA . MET A 1 426 ? 3.824 14.141 12.437 1.00 83.19 426 MET A CA 1
ATOM 3360 C C . MET A 1 426 ? 3.105 15.393 12.970 1.00 83.19 426 MET A C 1
ATOM 3362 O O . MET A 1 426 ? 3.655 16.082 13.823 1.00 83.19 426 MET A O 1
ATOM 3366 N N . GLU A 1 427 ? 1.931 15.736 12.431 1.00 82.62 427 GLU A N 1
ATOM 3367 C CA . GLU A 1 427 ? 1.148 16.935 12.775 1.00 82.62 427 GLU A CA 1
ATOM 3368 C C . GLU A 1 427 ? 1.874 18.272 12.519 1.00 82.62 427 GLU A C 1
ATOM 3370 O O . GLU A 1 427 ? 1.455 19.345 12.958 1.00 82.62 427 GLU A O 1
ATOM 3375 N N . ARG A 1 428 ? 2.944 18.250 11.717 1.00 85.88 428 ARG A N 1
ATOM 3376 C CA . ARG A 1 428 ? 3.705 19.429 11.276 1.00 85.88 428 ARG A CA 1
ATOM 3377 C C . ARG A 1 428 ? 3.045 20.046 10.044 1.00 85.88 428 ARG A C 1
ATOM 3379 O O . ARG A 1 428 ? 3.644 20.169 8.973 1.00 85.88 428 ARG A O 1
ATOM 3386 N N . TYR A 1 429 ? 1.780 20.441 10.202 1.00 86.94 429 TYR A N 1
ATOM 3387 C CA . TYR A 1 429 ? 0.903 20.849 9.101 1.00 86.94 429 TYR A CA 1
ATOM 3388 C C . TYR A 1 429 ? 1.454 22.011 8.270 1.00 86.94 429 TYR A C 1
ATOM 3390 O O . TYR A 1 429 ? 1.305 21.999 7.053 1.00 86.94 429 TYR A O 1
ATOM 3398 N N . GLN A 1 430 ? 2.117 22.997 8.886 1.00 89.06 430 GLN A N 1
ATOM 3399 C CA . GLN A 1 430 ? 2.651 24.153 8.157 1.00 89.06 430 GLN A CA 1
ATOM 3400 C C . GLN A 1 430 ? 3.816 23.776 7.230 1.00 89.06 430 GLN A C 1
ATOM 3402 O O . GLN A 1 430 ? 3.904 24.284 6.113 1.00 89.06 430 GLN A O 1
ATOM 3407 N N . GLU A 1 431 ? 4.695 22.877 7.672 1.00 92.62 431 GLU A N 1
ATOM 3408 C CA . GLU A 1 431 ? 5.821 22.400 6.866 1.00 92.62 431 GLU A CA 1
ATOM 3409 C C . GLU A 1 431 ? 5.333 21.515 5.720 1.00 92.62 431 GLU A C 1
ATOM 3411 O O . GLU A 1 431 ? 5.724 21.730 4.572 1.00 92.62 431 GLU A O 1
ATOM 3416 N N . GLY A 1 432 ? 4.413 20.588 6.012 1.00 94.12 432 GLY A N 1
ATOM 3417 C CA . GLY A 1 432 ? 3.773 19.766 4.987 1.00 94.12 432 GLY A CA 1
ATOM 3418 C C . GLY A 1 432 ? 3.001 20.608 3.968 1.00 94.12 432 GLY A C 1
ATOM 3419 O O . GLY A 1 432 ? 3.143 20.393 2.768 1.00 94.12 432 GLY A O 1
ATOM 3420 N N . LYS A 1 433 ? 2.258 21.629 4.419 1.00 94.62 433 LYS A N 1
ATOM 3421 C CA . LYS A 1 433 ? 1.542 22.569 3.544 1.00 94.62 433 LYS A CA 1
ATOM 3422 C C . LYS A 1 433 ? 2.485 23.287 2.582 1.00 94.62 433 LYS A C 1
ATOM 3424 O O . LYS A 1 433 ? 2.254 23.242 1.379 1.00 94.62 433 LYS A O 1
ATOM 3429 N N . ASN A 1 434 ? 3.529 23.937 3.103 1.00 94.75 434 ASN A N 1
ATOM 3430 C CA . ASN A 1 434 ? 4.472 24.701 2.281 1.00 94.75 434 ASN A CA 1
ATOM 3431 C C . ASN A 1 434 ? 5.122 23.805 1.219 1.00 94.75 434 ASN A C 1
ATOM 3433 O O . ASN A 1 434 ? 5.224 24.187 0.056 1.00 94.75 434 ASN A O 1
ATOM 3437 N N . MET A 1 435 ? 5.516 22.592 1.617 1.00 95.12 435 MET A N 1
ATOM 3438 C CA . MET A 1 435 ? 6.136 21.637 0.706 1.00 95.12 435 MET A CA 1
ATOM 3439 C C . MET A 1 435 ? 5.153 21.115 -0.348 1.00 95.12 435 MET A C 1
ATOM 3441 O O . MET A 1 435 ? 5.539 20.993 -1.510 1.00 95.12 435 MET A O 1
ATOM 3445 N N . TYR A 1 436 ? 3.890 20.853 0.005 1.00 96.12 436 TYR A N 1
ATOM 3446 C CA . TYR A 1 436 ? 2.866 20.502 -0.981 1.00 96.12 436 TYR A CA 1
ATOM 3447 C C . TYR A 1 436 ? 2.571 21.645 -1.954 1.00 96.12 436 TYR A C 1
ATOM 3449 O O . TYR A 1 436 ? 2.445 21.379 -3.143 1.00 96.12 436 TYR A O 1
ATOM 3457 N N . GLU A 1 437 ? 2.487 22.898 -1.495 1.00 95.56 437 GLU A N 1
ATOM 3458 C CA . GLU A 1 437 ? 2.265 24.059 -2.371 1.00 95.56 437 GLU A CA 1
ATOM 3459 C C . GLU A 1 437 ? 3.418 24.235 -3.377 1.00 95.56 437 GLU A C 1
ATOM 3461 O O . GLU A 1 437 ? 3.169 24.394 -4.574 1.00 95.56 437 GLU A O 1
ATOM 3466 N N . GLU A 1 438 ? 4.674 24.131 -2.925 1.00 95.19 438 GLU A N 1
ATOM 3467 C CA . GLU A 1 438 ? 5.852 24.185 -3.804 1.00 95.19 438 GLU A CA 1
ATOM 3468 C C . GLU A 1 438 ? 5.886 23.004 -4.788 1.00 95.19 438 GLU A C 1
ATOM 3470 O O . GLU A 1 438 ? 6.054 23.194 -5.996 1.00 95.19 438 GLU A O 1
ATOM 3475 N N . THR A 1 439 ? 5.678 21.784 -4.285 1.00 94.62 439 THR A N 1
ATOM 3476 C CA . THR A 1 439 ? 5.697 20.558 -5.097 1.00 94.62 439 THR A CA 1
ATOM 3477 C C . THR A 1 439 ? 4.588 20.576 -6.144 1.00 94.62 439 THR A C 1
ATOM 3479 O O . THR A 1 439 ? 4.837 20.250 -7.304 1.00 94.62 439 THR A O 1
ATOM 3482 N N . LEU A 1 440 ? 3.378 21.003 -5.768 1.00 95.25 440 LEU A N 1
ATOM 3483 C CA . LEU A 1 440 ? 2.240 21.102 -6.675 1.00 95.25 440 LEU A CA 1
ATOM 3484 C C . LEU A 1 440 ? 2.505 22.116 -7.789 1.00 95.25 440 LEU A C 1
ATOM 3486 O O . LEU A 1 440 ? 2.249 21.808 -8.948 1.00 95.25 440 LEU A O 1
ATOM 3490 N N . ALA A 1 441 ? 3.059 23.289 -7.468 1.00 95.00 441 ALA A N 1
ATOM 3491 C CA . ALA A 1 441 ? 3.387 24.294 -8.478 1.00 95.00 441 ALA A CA 1
ATOM 3492 C C . ALA A 1 441 ? 4.382 23.755 -9.524 1.00 95.00 441 ALA A C 1
ATOM 3494 O O . ALA A 1 441 ? 4.203 23.979 -10.722 1.00 95.00 441 ALA A O 1
ATOM 3495 N N . LEU A 1 442 ? 5.398 23.002 -9.085 1.00 93.19 442 LEU A N 1
ATOM 3496 C CA . LEU A 1 442 ? 6.360 22.356 -9.983 1.00 93.19 442 LEU A CA 1
ATOM 3497 C C . LEU A 1 442 ? 5.716 21.232 -10.812 1.00 93.19 442 LEU A C 1
ATOM 3499 O O . LEU A 1 442 ? 5.945 21.161 -12.020 1.00 93.19 442 LEU A O 1
ATOM 3503 N N . MET A 1 443 ? 4.885 20.386 -10.194 1.00 90.56 443 MET A N 1
ATOM 3504 C CA . MET A 1 443 ? 4.168 19.313 -10.894 1.00 90.56 443 MET A CA 1
ATOM 3505 C C . MET A 1 443 ? 3.195 19.863 -11.943 1.00 90.56 443 MET A C 1
ATOM 3507 O O . MET A 1 443 ? 3.188 19.382 -13.073 1.00 90.56 443 MET A O 1
ATOM 3511 N N . GLU A 1 444 ? 2.412 20.895 -11.618 1.00 91.00 444 GLU A N 1
ATOM 3512 C CA . GLU A 1 444 ? 1.476 21.512 -12.563 1.00 91.00 444 GLU A CA 1
ATOM 3513 C C . GLU A 1 444 ? 2.199 22.179 -13.735 1.00 91.00 444 GLU A C 1
ATOM 3515 O O . GLU A 1 444 ? 1.742 22.061 -14.872 1.00 91.00 444 GLU A O 1
ATOM 3520 N N . ALA A 1 445 ? 3.330 22.846 -13.479 1.00 89.00 445 ALA A N 1
ATOM 3521 C CA . ALA A 1 445 ? 4.127 23.482 -14.524 1.00 89.00 445 ALA A CA 1
ATOM 3522 C C . ALA A 1 445 ? 4.751 22.466 -15.493 1.00 89.00 445 ALA A C 1
ATOM 3524 O O . ALA A 1 445 ? 4.877 22.757 -16.681 1.00 89.00 445 ALA A O 1
ATOM 3525 N N . ARG A 1 446 ? 5.143 21.285 -14.995 1.00 82.56 446 ARG A N 1
ATOM 3526 C CA . ARG A 1 446 ? 5.853 20.271 -15.785 1.00 82.56 446 ARG A CA 1
ATOM 3527 C C . ARG A 1 446 ? 4.939 19.229 -16.429 1.00 82.56 446 ARG A C 1
ATOM 3529 O O . ARG A 1 446 ? 5.144 18.882 -17.585 1.00 82.56 446 ARG A O 1
ATOM 3536 N N . LEU A 1 447 ? 3.971 18.710 -15.677 1.00 80.19 447 LEU A N 1
ATOM 3537 C CA . LEU A 1 447 ? 3.127 17.569 -16.062 1.00 80.19 447 LEU A CA 1
ATOM 3538 C C . LEU A 1 447 ? 1.696 17.994 -16.422 1.00 80.19 447 LEU A C 1
ATOM 3540 O O . LEU A 1 447 ? 0.941 17.223 -17.010 1.00 80.19 447 LEU A O 1
ATOM 3544 N N . GLY A 1 448 ? 1.306 19.218 -16.062 1.00 84.25 448 GLY A N 1
ATOM 3545 C CA . GLY A 1 448 ? -0.061 19.707 -16.192 1.00 84.25 448 GLY A CA 1
ATOM 3546 C C . GLY A 1 448 ? -0.938 19.384 -14.980 1.00 84.25 448 GLY A C 1
ATOM 3547 O O . GLY A 1 448 ? -0.620 18.554 -14.124 1.00 84.25 448 GLY A O 1
ATOM 3548 N N . LYS A 1 449 ? -2.081 20.071 -14.896 1.00 87.75 449 LYS A N 1
ATOM 3549 C CA . LYS A 1 449 ? -2.989 20.009 -13.735 1.00 87.75 449 LYS A CA 1
ATOM 3550 C C . LYS A 1 449 ? -3.747 18.693 -13.605 1.00 87.75 449 LYS A C 1
ATOM 3552 O O . LYS A 1 449 ? -4.039 18.269 -12.494 1.00 87.75 449 LYS A O 1
ATOM 3557 N N . SER A 1 450 ? -4.082 18.063 -14.728 1.00 83.56 450 SER A N 1
ATOM 3558 C CA . SER A 1 450 ? -4.843 16.811 -14.755 1.00 83.56 450 SER A CA 1
ATOM 3559 C C . SER A 1 450 ? -3.988 15.579 -14.466 1.00 83.56 450 SER A C 1
ATOM 3561 O O . SER A 1 450 ? -4.559 14.520 -14.223 1.00 83.56 450 SER A O 1
ATOM 3563 N N . HIS A 1 451 ? -2.654 15.690 -14.463 1.00 81.44 451 HIS A N 1
ATOM 3564 C CA . HIS A 1 451 ? -1.754 14.556 -14.249 1.00 81.44 451 HIS A CA 1
ATOM 3565 C C . HIS A 1 451 ? -2.012 13.850 -12.906 1.00 81.44 451 HIS A C 1
ATOM 3567 O O . HIS A 1 451 ? -2.379 14.484 -11.908 1.00 81.44 451 HIS A O 1
ATOM 3573 N N . LEU A 1 452 ? -1.794 12.530 -12.857 1.00 81.25 452 LEU A N 1
ATOM 3574 C CA . LEU A 1 452 ? -2.066 11.701 -11.674 1.00 81.25 452 LEU A CA 1
ATOM 3575 C C . LEU A 1 452 ? -1.313 12.182 -10.426 1.00 81.25 452 LEU A C 1
ATOM 3577 O O . LEU A 1 452 ? -1.877 12.190 -9.333 1.00 81.25 452 LEU A O 1
ATOM 3581 N N . LEU A 1 453 ? -0.062 12.622 -10.583 1.00 83.31 453 LEU A N 1
ATOM 3582 C CA . LEU A 1 453 ? 0.733 13.157 -9.471 1.00 83.31 453 LEU A CA 1
ATOM 3583 C C . LEU A 1 453 ? 0.289 14.559 -9.030 1.00 83.31 453 LEU A C 1
ATOM 3585 O O . LEU A 1 453 ? 0.223 14.822 -7.828 1.00 83.31 453 LEU A O 1
ATOM 3589 N N . SER A 1 454 ? -0.081 15.436 -9.969 1.00 90.00 454 SER A N 1
ATOM 3590 C CA . SER A 1 454 ? -0.598 16.776 -9.655 1.00 90.00 454 SER A CA 1
ATOM 3591 C C . SER A 1 454 ? -1.898 16.673 -8.861 1.00 90.00 454 SER A C 1
ATOM 3593 O O . SER A 1 454 ? -2.022 17.235 -7.776 1.00 90.00 454 SER A O 1
ATOM 3595 N N . THR A 1 455 ? -2.842 15.864 -9.345 1.00 91.25 455 THR A N 1
ATOM 3596 C CA . THR A 1 455 ? -4.127 15.628 -8.668 1.00 91.25 455 THR A CA 1
ATOM 3597 C C . THR A 1 455 ? -3.960 14.899 -7.332 1.00 91.25 455 THR A C 1
ATOM 3599 O O . THR A 1 455 ? -4.672 15.211 -6.380 1.00 91.25 455 THR A O 1
ATOM 3602 N N . ALA A 1 456 ? -2.994 13.980 -7.198 1.00 90.50 456 ALA A N 1
ATOM 3603 C CA . ALA A 1 456 ? -2.654 13.379 -5.906 1.00 90.50 456 ALA A CA 1
ATOM 3604 C C . ALA A 1 456 ? -2.177 14.429 -4.892 1.00 90.50 456 ALA A C 1
ATOM 3606 O O . ALA A 1 456 ? -2.661 14.456 -3.762 1.00 90.50 456 ALA A O 1
ATOM 3607 N N . THR A 1 457 ? -1.284 15.322 -5.319 1.00 93.38 457 THR A N 1
ATOM 3608 C CA . THR A 1 457 ? -0.751 16.399 -4.476 1.00 93.38 457 THR A CA 1
ATOM 3609 C C . THR A 1 457 ? -1.845 17.405 -4.101 1.00 93.38 457 THR A C 1
ATOM 3611 O O . THR A 1 457 ? -1.904 17.834 -2.952 1.00 93.38 457 THR A O 1
ATOM 3614 N N . GLN A 1 458 ? -2.772 17.721 -5.017 1.00 95.19 458 GLN A N 1
ATOM 3615 C CA . GLN A 1 458 ? -3.955 18.542 -4.717 1.00 95.19 458 GLN A CA 1
ATOM 3616 C C . GLN A 1 458 ? -4.849 17.897 -3.651 1.00 95.19 458 GLN A C 1
ATOM 3618 O O . GLN A 1 458 ? -5.251 18.569 -2.707 1.00 95.19 458 GLN A O 1
ATOM 3623 N N . LEU A 1 459 ? -5.142 16.595 -3.753 1.00 94.69 459 LEU A N 1
ATOM 3624 C CA . LEU A 1 459 ? -5.925 15.906 -2.720 1.00 94.69 459 LEU A CA 1
ATOM 3625 C C . LEU A 1 459 ? -5.217 15.937 -1.367 1.00 94.69 459 LEU A C 1
ATOM 3627 O O . LEU A 1 459 ? -5.853 16.230 -0.357 1.00 94.69 459 LEU A O 1
ATOM 3631 N N . ASN A 1 460 ? -3.908 15.693 -1.346 1.00 94.69 460 ASN A N 1
ATOM 3632 C CA . ASN A 1 460 ? -3.130 15.732 -0.113 1.00 94.69 460 ASN A CA 1
ATOM 3633 C C . ASN A 1 460 ? -3.112 17.140 0.500 1.00 94.69 460 ASN A C 1
ATOM 3635 O O . ASN A 1 460 ? -3.319 17.293 1.701 1.00 94.69 460 ASN A O 1
ATOM 3639 N N . LEU A 1 461 ? -2.943 18.189 -0.309 1.00 95.25 461 LEU A N 1
ATOM 3640 C CA . LEU A 1 461 ? -3.021 19.575 0.155 1.00 95.25 461 LEU A CA 1
ATOM 3641 C C . LEU A 1 461 ? -4.431 19.930 0.662 1.00 95.25 461 LEU A C 1
ATOM 3643 O O . LEU A 1 461 ? -4.571 20.608 1.683 1.00 95.25 461 LEU A O 1
ATOM 3647 N N . GLY A 1 462 ? -5.477 19.414 0.013 1.00 94.62 462 GLY A N 1
ATOM 3648 C CA . GLY A 1 462 ? -6.856 19.501 0.488 1.00 94.62 462 GLY A CA 1
ATOM 3649 C C . GLY A 1 462 ? -7.032 18.868 1.870 1.00 94.62 462 GLY A C 1
ATOM 3650 O O . GLY A 1 462 ? -7.679 19.466 2.733 1.00 94.62 462 GLY A O 1
ATOM 3651 N N . GLN A 1 463 ? -6.382 17.726 2.127 1.00 92.38 463 GLN A N 1
ATOM 3652 C CA . GLN A 1 463 ? -6.377 17.082 3.447 1.00 92.38 463 GLN A CA 1
ATOM 3653 C C . GLN A 1 463 ? -5.678 17.944 4.498 1.00 92.38 463 GLN A C 1
ATOM 3655 O O . GLN A 1 463 ? -6.144 18.007 5.633 1.00 92.38 463 GLN A O 1
ATOM 3660 N N . VAL A 1 464 ? -4.619 18.672 4.132 1.00 92.69 464 VAL A N 1
ATOM 3661 C CA . VAL A 1 464 ? -3.982 19.632 5.047 1.00 92.69 464 VAL A CA 1
ATOM 3662 C C . VAL A 1 464 ? -4.929 20.774 5.400 1.00 92.69 464 VAL A C 1
ATOM 3664 O O . VAL A 1 464 ? -5.064 21.124 6.574 1.00 92.69 464 VAL A O 1
ATOM 3667 N N . PHE A 1 465 ? -5.629 21.345 4.415 1.00 91.50 465 PHE A N 1
ATOM 3668 C CA . PHE A 1 465 ? -6.643 22.368 4.685 1.00 91.50 465 PHE A CA 1
ATOM 3669 C C . PHE A 1 465 ? -7.784 21.828 5.548 1.00 91.50 465 PHE A C 1
ATOM 3671 O O . PHE A 1 465 ? -8.242 22.521 6.453 1.00 91.50 465 PHE A O 1
ATOM 3678 N N . GLN A 1 466 ? -8.201 20.583 5.321 1.00 88.62 466 GLN A N 1
ATOM 3679 C CA . GLN A 1 466 ? -9.204 19.912 6.136 1.00 88.62 466 GLN A CA 1
ATOM 3680 C C . GLN A 1 466 ? -8.734 19.738 7.589 1.00 88.62 466 GLN A C 1
ATOM 3682 O O . GLN A 1 466 ? -9.466 20.101 8.507 1.00 88.62 466 GLN A O 1
ATOM 3687 N N . ALA A 1 467 ? -7.517 19.231 7.804 1.00 83.44 467 ALA A N 1
ATOM 3688 C CA . ALA A 1 467 ? -6.949 19.006 9.135 1.00 83.44 467 ALA A CA 1
ATOM 3689 C C . ALA A 1 467 ? -6.730 20.314 9.914 1.00 83.44 467 ALA A C 1
ATOM 3691 O O . ALA A 1 467 ? -6.983 20.376 11.115 1.00 83.44 467 ALA A O 1
ATOM 3692 N N . THR A 1 468 ? -6.343 21.383 9.214 1.00 83.56 468 THR A N 1
ATOM 3693 C CA . THR A 1 468 ? -6.157 22.724 9.796 1.00 83.56 468 THR A CA 1
ATOM 3694 C C . THR A 1 468 ? -7.457 23.524 9.940 1.00 83.56 468 THR A C 1
ATOM 3696 O O . THR A 1 468 ? -7.420 24.663 10.401 1.00 83.56 468 THR A O 1
ATOM 3699 N N . GLY A 1 469 ? -8.608 22.950 9.564 1.00 82.88 469 GLY A N 1
ATOM 3700 C CA . GLY A 1 469 ? -9.931 23.559 9.731 1.00 82.88 469 GLY A CA 1
ATOM 3701 C C . GLY A 1 469 ? -10.359 24.541 8.639 1.00 82.88 469 GLY A C 1
ATOM 3702 O O . GLY A 1 469 ? -11.464 25.082 8.689 1.00 82.88 469 GLY A O 1
ATOM 3703 N N . ASN A 1 470 ? -9.546 24.747 7.600 1.00 91.44 470 ASN A N 1
ATOM 3704 C CA . ASN A 1 470 ? -9.918 25.560 6.442 1.00 91.44 470 ASN A CA 1
ATOM 3705 C C . ASN A 1 470 ? -10.807 24.763 5.468 1.00 91.44 470 ASN A C 1
ATOM 3707 O O . ASN A 1 470 ? -10.414 24.417 4.350 1.00 91.44 470 ASN A O 1
ATOM 3711 N N . LEU A 1 471 ? -12.025 24.456 5.922 1.00 92.31 471 LEU A N 1
ATOM 3712 C CA . LEU A 1 471 ? -12.964 23.588 5.211 1.00 92.31 471 LEU A CA 1
ATOM 3713 C C . LEU A 1 471 ? -13.420 24.171 3.865 1.00 92.31 471 LEU A C 1
ATOM 3715 O O . LEU A 1 471 ? -13.710 23.408 2.948 1.00 92.31 471 LEU A O 1
ATOM 3719 N N . GLU A 1 472 ? -13.457 25.499 3.716 1.00 94.12 472 GLU A N 1
ATOM 3720 C CA . GLU A 1 472 ? -13.812 26.155 2.450 1.00 94.12 472 GLU A CA 1
ATOM 3721 C C . GLU A 1 472 ? -12.759 25.909 1.364 1.00 94.12 472 GLU A C 1
ATOM 3723 O O . GLU A 1 472 ? -13.105 25.493 0.255 1.00 94.12 472 GLU A O 1
ATOM 3728 N N . LYS A 1 473 ? -11.468 26.094 1.683 1.00 93.94 473 LYS A N 1
ATOM 3729 C CA . LYS A 1 473 ? -10.382 25.793 0.739 1.00 93.94 473 LYS A CA 1
ATOM 3730 C C . LYS A 1 473 ? -10.293 24.304 0.436 1.00 93.94 473 LYS A C 1
ATOM 3732 O O . LYS A 1 473 ? -10.135 23.952 -0.730 1.00 93.94 473 LYS A O 1
ATOM 3737 N N . ALA A 1 474 ? -10.442 23.447 1.450 1.00 95.62 474 ALA A N 1
ATOM 3738 C CA . ALA A 1 474 ? -10.485 22.000 1.251 1.00 95.62 474 ALA A CA 1
ATOM 3739 C C . ALA A 1 474 ? -11.617 21.609 0.283 1.00 95.62 474 ALA A C 1
ATOM 3741 O O . ALA A 1 474 ? -11.382 20.910 -0.698 1.00 95.62 474 ALA A O 1
ATOM 3742 N N . MET A 1 475 ? -12.827 22.138 0.500 1.00 96.75 475 MET A N 1
ATOM 3743 C CA . MET A 1 475 ? -13.988 21.897 -0.360 1.00 96.75 475 MET A CA 1
ATOM 3744 C C . MET A 1 475 ? -13.760 22.366 -1.803 1.00 96.75 475 MET A C 1
ATOM 3746 O O . MET A 1 475 ? -14.081 21.625 -2.731 1.00 96.75 475 MET A O 1
ATOM 3750 N N . SER A 1 476 ? -13.227 23.578 -2.003 1.00 96.56 476 SER A N 1
ATOM 3751 C CA . SER A 1 476 ? -12.918 24.092 -3.347 1.00 96.56 476 SER A CA 1
ATOM 3752 C C . SER A 1 476 ? -11.926 23.177 -4.055 1.00 96.56 476 SER A C 1
ATOM 3754 O O . SER A 1 476 ? -12.194 22.717 -5.160 1.00 96.56 476 SER A O 1
ATOM 3756 N N . MET A 1 477 ? -10.829 22.840 -3.376 1.00 95.88 477 MET A N 1
ATOM 3757 C CA . MET A 1 477 ? -9.769 22.010 -3.932 1.00 95.88 477 MET A CA 1
ATOM 3758 C C . MET A 1 477 ? -10.275 20.616 -4.309 1.00 95.88 477 MET A C 1
ATOM 3760 O O . MET A 1 477 ? -10.042 20.168 -5.425 1.00 95.88 477 MET A O 1
ATOM 3764 N N . TYR A 1 478 ? -11.040 19.952 -3.436 1.00 97.44 478 TYR A N 1
ATOM 3765 C CA . TYR A 1 478 ? -11.599 18.636 -3.751 1.00 97.44 478 TYR A CA 1
ATOM 3766 C C . TYR A 1 478 ? -12.600 18.670 -4.911 1.00 97.44 478 TYR A C 1
ATOM 3768 O O . TYR A 1 478 ? -12.621 17.737 -5.712 1.00 97.44 478 TYR A O 1
ATOM 3776 N N . LYS A 1 479 ? -13.409 19.731 -5.043 1.00 97.44 479 LYS A N 1
ATOM 3777 C CA . LYS A 1 479 ? -14.321 19.902 -6.187 1.00 97.44 479 LYS A CA 1
ATOM 3778 C C . LYS A 1 479 ? -13.566 20.126 -7.493 1.00 97.44 479 LYS A C 1
ATOM 3780 O O . LYS A 1 479 ? -13.907 19.493 -8.492 1.00 97.44 479 LYS A O 1
ATOM 3785 N N . ASP A 1 480 ? -12.539 20.969 -7.470 1.00 95.81 480 ASP A N 1
ATOM 3786 C CA . ASP A 1 480 ? -11.691 21.233 -8.632 1.00 95.81 480 ASP A CA 1
ATOM 3787 C C . ASP A 1 480 ? -10.963 19.953 -9.065 1.00 95.81 480 ASP A C 1
ATOM 3789 O O . ASP A 1 480 ? -11.013 19.568 -10.235 1.00 95.81 480 ASP A O 1
ATOM 3793 N N . THR A 1 481 ? -10.373 19.219 -8.115 1.00 96.00 481 THR A N 1
ATOM 3794 C CA . THR A 1 481 ? -9.719 17.937 -8.397 1.00 96.00 481 THR A CA 1
ATOM 3795 C C . THR A 1 481 ? -10.710 16.876 -8.877 1.00 96.00 481 THR A C 1
ATOM 3797 O O . THR A 1 481 ? -10.384 16.132 -9.801 1.00 96.00 481 THR A O 1
ATOM 3800 N N . LEU A 1 482 ? -11.928 16.810 -8.324 1.00 96.81 482 LEU A N 1
ATOM 3801 C CA . LEU A 1 482 ? -12.975 15.903 -8.808 1.00 96.81 482 LEU A CA 1
ATOM 3802 C C . LEU A 1 482 ? -13.341 16.208 -10.264 1.00 96.81 482 LEU A C 1
ATOM 3804 O O . LEU A 1 482 ? -13.460 15.277 -11.059 1.00 96.81 482 LEU A O 1
ATOM 3808 N N . ALA A 1 483 ? -13.499 17.485 -10.625 1.00 95.62 483 ALA A N 1
ATOM 3809 C CA . ALA A 1 483 ? -13.799 17.890 -11.995 1.00 95.62 483 ALA A CA 1
ATOM 3810 C C . ALA A 1 483 ? -12.664 17.501 -12.956 1.00 95.62 483 ALA A C 1
ATOM 3812 O O . ALA A 1 483 ? -12.925 16.855 -13.972 1.00 95.62 483 ALA A O 1
ATOM 3813 N N . LEU A 1 484 ? -11.412 17.806 -12.592 1.00 92.50 484 LEU A N 1
ATOM 3814 C CA . LEU A 1 484 ? -10.227 17.432 -13.371 1.00 92.50 484 LEU A CA 1
ATOM 3815 C C . LEU A 1 484 ? -10.124 15.913 -13.559 1.00 92.50 484 LEU A C 1
ATOM 3817 O O . LEU A 1 484 ? -9.948 15.443 -14.681 1.00 92.50 484 LEU A O 1
ATOM 3821 N N . CYS A 1 485 ? -10.270 15.138 -12.480 1.00 90.75 485 CYS A N 1
ATOM 3822 C CA . CYS A 1 485 ? -10.151 13.682 -12.535 1.00 90.75 485 CYS A CA 1
ATOM 3823 C C . CYS A 1 485 ? -11.309 13.037 -13.301 1.00 90.75 485 CYS A C 1
ATOM 3825 O O . CYS A 1 485 ? -11.082 12.120 -14.081 1.00 90.75 485 CYS A O 1
ATOM 3827 N N . THR A 1 486 ? -12.536 13.535 -13.127 1.00 90.88 486 THR A N 1
ATOM 3828 C CA . THR A 1 486 ? -13.705 13.021 -13.855 1.00 90.88 486 THR A CA 1
ATOM 3829 C C . THR A 1 486 ? -13.574 13.288 -15.350 1.00 90.88 486 THR A C 1
ATOM 3831 O O . THR A 1 486 ? -13.898 12.418 -16.153 1.00 90.88 486 THR A O 1
ATOM 3834 N N . GLN A 1 487 ? -13.066 14.464 -15.733 1.00 87.88 487 GLN A N 1
ATOM 3835 C CA . GLN A 1 487 ? -12.833 14.804 -17.135 1.00 87.88 487 GLN A CA 1
ATOM 3836 C C . GLN A 1 487 ? -11.703 13.971 -17.756 1.00 87.88 487 GLN A C 1
ATOM 3838 O O . GLN A 1 487 ? -11.837 13.540 -18.898 1.00 87.88 487 GLN A O 1
ATOM 3843 N N . ALA A 1 488 ? -10.601 13.760 -17.031 1.00 82.75 488 ALA A N 1
ATOM 3844 C CA . ALA A 1 488 ? -9.426 13.066 -17.556 1.00 82.75 488 ALA A CA 1
ATOM 3845 C C . ALA A 1 488 ? -9.556 11.532 -17.533 1.00 82.75 488 ALA A C 1
ATOM 3847 O O . ALA A 1 488 ? -9.108 10.869 -18.464 1.00 82.75 488 ALA A O 1
ATOM 3848 N N . TYR A 1 489 ? -10.170 10.971 -16.487 1.00 81.12 489 TYR A N 1
ATOM 3849 C CA . TYR A 1 489 ? -10.143 9.530 -16.196 1.00 81.12 489 TYR A CA 1
ATOM 3850 C C . TYR A 1 489 ? -11.533 8.896 -16.034 1.00 81.12 489 TYR A C 1
ATOM 3852 O O . TYR A 1 489 ? -11.644 7.679 -15.894 1.00 81.12 489 TYR A O 1
ATOM 3860 N N . GLY A 1 490 ? -12.602 9.694 -16.029 1.00 84.50 490 GLY A N 1
ATOM 3861 C CA . GLY A 1 490 ? -13.959 9.231 -15.739 1.00 84.50 490 GLY A CA 1
ATOM 3862 C C . GLY A 1 490 ? -14.305 9.228 -14.245 1.00 84.50 490 GLY A C 1
ATOM 3863 O O . GLY A 1 490 ? -13.464 9.409 -13.363 1.00 84.50 490 GLY A O 1
ATOM 3864 N N . ASP A 1 491 ? -15.587 9.034 -13.947 1.00 87.56 491 ASP A N 1
ATOM 3865 C CA . ASP A 1 491 ? -16.165 9.103 -12.596 1.00 87.56 491 ASP A CA 1
ATOM 3866 C C . ASP A 1 491 ? -15.835 7.887 -11.713 1.00 87.56 491 ASP A C 1
ATOM 3868 O O . ASP A 1 491 ? -15.781 7.998 -10.488 1.00 87.56 491 ASP A O 1
ATOM 3872 N N . LYS A 1 492 ? -15.575 6.736 -12.338 1.00 86.00 492 LYS A N 1
ATOM 3873 C CA . LYS A 1 492 ? -15.249 5.458 -11.685 1.00 86.00 492 LYS A CA 1
ATOM 3874 C C . LYS A 1 492 ? -13.776 5.292 -11.315 1.00 86.00 492 LYS A C 1
ATOM 3876 O O . LYS A 1 492 ? -13.431 4.371 -10.575 1.00 86.00 492 LYS A O 1
ATOM 3881 N N . HIS A 1 493 ? -12.904 6.159 -11.820 1.00 84.00 493 HIS A N 1
ATOM 3882 C CA . HIS A 1 493 ? -11.475 6.072 -11.553 1.00 84.00 493 HIS A CA 1
ATOM 3883 C C . HIS A 1 493 ? -11.179 6.271 -10.047 1.00 84.00 493 HIS A C 1
ATOM 3885 O O . HIS A 1 493 ? -11.780 7.160 -9.430 1.00 84.00 493 HIS A O 1
ATOM 3891 N N . PRO A 1 494 ? -10.235 5.514 -9.439 1.00 85.44 494 PRO A N 1
ATOM 3892 C CA . PRO A 1 494 ? -9.920 5.610 -8.009 1.00 85.44 494 PRO A CA 1
ATOM 3893 C C . PRO A 1 494 ? -9.693 7.043 -7.507 1.00 85.44 494 PRO A C 1
ATOM 3895 O O . PRO A 1 494 ? -10.145 7.404 -6.422 1.00 85.44 494 PRO A O 1
ATOM 3898 N N . ARG A 1 495 ? -9.033 7.890 -8.310 1.00 87.31 495 ARG A N 1
ATOM 3899 C CA . ARG A 1 495 ? -8.762 9.295 -7.957 1.00 87.31 495 ARG A CA 1
ATOM 3900 C C . ARG A 1 495 ? -10.028 10.160 -7.929 1.00 87.31 495 ARG A C 1
ATOM 3902 O O . ARG A 1 495 ? -10.157 10.994 -7.036 1.00 87.31 495 ARG A O 1
ATOM 3909 N N . SER A 1 496 ? -10.962 9.939 -8.855 1.00 91.50 496 SER A N 1
ATOM 3910 C CA . SER A 1 496 ? -12.256 10.635 -8.893 1.00 91.50 496 SER A CA 1
ATOM 3911 C C . SER A 1 496 ? -13.110 10.246 -7.689 1.00 91.50 496 SER A C 1
ATOM 3913 O O . SER A 1 496 ? -13.657 11.111 -7.009 1.00 91.50 496 SER A O 1
ATOM 3915 N N . LEU A 1 497 ? -13.146 8.951 -7.362 1.00 92.38 497 LEU A N 1
ATOM 3916 C CA . LEU A 1 497 ? -13.841 8.446 -6.178 1.00 92.38 497 LEU A CA 1
ATOM 3917 C C . LEU A 1 497 ? -13.238 9.004 -4.884 1.00 92.38 497 LEU A C 1
ATOM 3919 O O . LEU A 1 497 ? -13.985 9.442 -4.015 1.00 92.38 497 LEU A O 1
ATOM 3923 N N . LEU A 1 498 ? -11.907 9.060 -4.770 1.00 92.50 498 LEU A N 1
ATOM 3924 C CA . LEU A 1 498 ? -11.245 9.642 -3.601 1.00 92.50 498 LEU A CA 1
ATOM 3925 C C . LEU A 1 498 ? -11.575 11.135 -3.444 1.00 92.50 498 LEU A C 1
ATOM 3927 O O . LEU A 1 498 ? -11.897 11.571 -2.344 1.00 92.50 498 LEU A O 1
ATOM 3931 N N . ALA A 1 499 ? -11.553 11.914 -4.531 1.00 95.31 499 ALA A N 1
ATOM 3932 C CA . ALA A 1 499 ? -11.945 13.325 -4.502 1.00 95.31 499 ALA A CA 1
ATOM 3933 C C . ALA A 1 499 ? -13.413 13.509 -4.070 1.00 95.31 499 ALA A C 1
ATOM 3935 O O . ALA A 1 499 ? -13.718 14.366 -3.239 1.00 95.31 499 ALA A O 1
ATOM 3936 N N . LEU A 1 500 ? -14.315 12.668 -4.594 1.00 96.94 500 LEU A N 1
ATOM 3937 C CA . LEU A 1 500 ? -15.729 12.648 -4.221 1.00 96.94 500 LEU A CA 1
ATOM 3938 C C . LEU A 1 500 ? -15.917 12.320 -2.732 1.00 96.94 500 LEU A C 1
ATOM 3940 O O . LEU A 1 500 ? -16.671 12.998 -2.041 1.00 96.94 500 LEU A O 1
ATOM 3944 N N . GLU A 1 501 ? -15.219 11.314 -2.214 1.00 95.75 501 GLU A N 1
ATOM 3945 C CA . GLU A 1 501 ? -15.320 10.920 -0.805 1.00 95.75 501 GLU A CA 1
ATOM 3946 C C . GLU A 1 501 ? -14.728 11.957 0.142 1.00 95.75 501 GLU A C 1
ATOM 3948 O O . GLU A 1 501 ? -15.304 12.209 1.200 1.00 95.75 501 GLU A O 1
ATOM 3953 N N . SER A 1 502 ? -13.647 12.626 -0.259 1.00 96.88 502 SER A N 1
ATOM 3954 C CA . SER A 1 502 ? -13.086 13.750 0.489 1.00 96.88 502 SER A CA 1
ATOM 3955 C C . SER A 1 502 ? -14.090 14.899 0.646 1.00 96.88 502 SER A C 1
ATOM 3957 O O . SER A 1 502 ? -14.175 15.488 1.723 1.00 96.88 502 SER A O 1
ATOM 3959 N N . ILE A 1 503 ? -14.932 15.171 -0.362 1.00 97.56 503 ILE A N 1
ATOM 3960 C CA . ILE A 1 503 ? -16.060 16.116 -0.233 1.00 97.56 503 ILE A CA 1
ATOM 3961 C C . ILE A 1 503 ? -17.053 15.639 0.840 1.00 97.56 503 ILE A C 1
ATOM 3963 O O . ILE A 1 503 ? -17.478 16.432 1.683 1.00 97.56 503 ILE A O 1
ATOM 3967 N N . GLY A 1 504 ? -17.389 14.345 0.851 1.00 96.31 504 GLY A N 1
ATOM 3968 C CA . GLY A 1 504 ? -18.234 13.731 1.882 1.00 96.31 504 GLY A CA 1
ATOM 3969 C C . GLY A 1 504 ? -17.656 13.900 3.292 1.00 96.31 504 GLY A C 1
ATOM 3970 O O . GLY A 1 504 ? -18.377 14.267 4.221 1.00 96.31 504 GLY A O 1
ATOM 3971 N N . CYS A 1 505 ? -16.342 13.727 3.447 1.00 94.81 505 CYS A N 1
ATOM 3972 C CA . CYS A 1 505 ? -15.635 13.961 4.708 1.00 94.81 505 CYS A CA 1
ATOM 3973 C C . CYS A 1 505 ? -15.700 15.430 5.157 1.00 94.81 505 CYS A C 1
ATOM 3975 O O . CYS A 1 505 ? -15.869 15.696 6.348 1.00 94.81 505 CYS A O 1
ATOM 3977 N N . VAL A 1 506 ? -15.630 16.399 4.236 1.00 94.94 506 VAL A N 1
ATOM 3978 C CA . VAL A 1 506 ? -15.830 17.816 4.594 1.00 94.94 506 VAL A CA 1
ATOM 3979 C C . VAL A 1 506 ? -17.262 18.064 5.073 1.00 94.94 506 VAL A C 1
ATOM 3981 O O . VAL A 1 506 ? -17.454 18.768 6.064 1.00 94.94 506 VAL A O 1
ATOM 3984 N N . TYR A 1 507 ? -18.272 17.453 4.443 1.00 96.25 507 TYR A N 1
ATOM 3985 C CA . TYR A 1 507 ? -19.653 17.544 4.927 1.00 96.25 507 TYR A CA 1
ATOM 3986 C C . TYR A 1 507 ? -19.836 16.939 6.326 1.00 96.25 507 TYR A C 1
ATOM 3988 O O . TYR A 1 507 ? -20.538 17.536 7.143 1.00 96.25 507 TYR A O 1
ATOM 3996 N N . ILE A 1 508 ? -19.165 15.821 6.640 1.00 92.19 508 ILE A N 1
ATOM 3997 C CA . ILE A 1 508 ? -19.098 15.271 8.008 1.00 92.19 508 ILE A CA 1
ATOM 3998 C C . ILE A 1 508 ? -18.553 16.329 8.977 1.00 92.19 508 ILE A C 1
ATOM 4000 O O . ILE A 1 508 ? -19.178 16.604 9.997 1.00 92.19 508 ILE A O 1
ATOM 4004 N N . LEU A 1 509 ? -17.426 16.973 8.664 1.00 89.69 509 LEU A N 1
ATOM 4005 C CA . LEU A 1 509 ? -16.829 17.984 9.550 1.00 89.69 509 LEU A CA 1
ATOM 4006 C C . LEU A 1 509 ? -17.711 19.229 9.731 1.00 89.69 509 LEU A C 1
ATOM 4008 O O . LEU A 1 509 ? -17.682 19.858 10.785 1.00 89.69 509 LEU A O 1
ATOM 4012 N N . GLN A 1 510 ? -18.540 19.553 8.737 1.00 90.75 510 GLN A N 1
ATOM 4013 C CA . GLN A 1 510 ? -19.556 20.608 8.820 1.00 90.75 510 GLN A CA 1
ATOM 4014 C C . GLN A 1 510 ? -20.849 20.166 9.529 1.00 90.75 510 GLN A C 1
ATOM 4016 O O . GLN A 1 510 ? -21.796 20.946 9.596 1.00 90.75 510 GLN A O 1
ATOM 4021 N N . GLN A 1 511 ? -20.919 18.929 10.032 1.00 93.06 511 GLN A N 1
ATOM 4022 C CA . GLN A 1 511 ? -22.116 18.319 10.626 1.00 93.06 511 GLN A CA 1
ATOM 4023 C C . GLN A 1 511 ? -23.314 18.211 9.667 1.00 93.06 511 GLN A C 1
ATOM 4025 O O . GLN A 1 511 ? -24.473 18.118 10.074 1.00 93.06 511 GLN A O 1
ATOM 4030 N N . ARG A 1 512 ? -23.044 18.187 8.360 1.00 95.94 512 ARG A N 1
ATOM 4031 C CA . ARG A 1 512 ? -24.038 18.061 7.286 1.00 95.94 512 ARG A CA 1
ATOM 4032 C C . ARG A 1 512 ? -24.174 16.594 6.890 1.00 95.94 512 ARG A C 1
ATOM 4034 O O . ARG A 1 512 ? -23.851 16.186 5.776 1.00 95.94 512 ARG A O 1
ATOM 4041 N N . TRP A 1 513 ? -24.640 15.785 7.841 1.00 95.25 513 TRP A N 1
ATOM 4042 C CA . TRP A 1 513 ? -24.646 14.317 7.755 1.00 95.25 513 TRP A CA 1
ATOM 4043 C C . TRP A 1 513 ? -25.451 13.768 6.574 1.00 95.25 513 TRP A C 1
ATOM 4045 O O . TRP A 1 513 ? -25.085 12.740 6.012 1.00 95.25 513 TRP A O 1
ATOM 4055 N N . GLN A 1 514 ? -26.533 14.452 6.191 1.00 97.38 514 GLN A N 1
ATOM 4056 C CA . GLN A 1 514 ? -27.389 14.040 5.078 1.00 97.38 514 GLN A CA 1
ATOM 4057 C C . GLN A 1 514 ? -26.673 14.181 3.726 1.00 97.38 514 GLN A C 1
ATOM 4059 O O . GLN A 1 514 ? -26.670 13.245 2.934 1.00 97.38 514 GLN A O 1
ATOM 4064 N N . GLU A 1 515 ? -25.998 15.307 3.489 1.00 97.69 515 GLU A N 1
ATOM 4065 C CA . GLU A 1 515 ? -25.218 15.517 2.261 1.00 97.69 515 GLU A CA 1
ATOM 4066 C C . GLU A 1 515 ? -24.003 14.590 2.203 1.00 97.69 515 GLU A C 1
ATOM 4068 O O . GLU A 1 515 ? -23.709 14.016 1.157 1.00 97.69 515 GLU A O 1
ATOM 4073 N N . ALA A 1 516 ? -23.328 14.376 3.338 1.00 97.50 516 ALA A N 1
ATOM 4074 C CA . ALA A 1 516 ? -22.258 13.387 3.431 1.00 97.50 516 ALA A CA 1
ATOM 4075 C C . ALA A 1 516 ? -22.755 11.982 3.052 1.00 97.50 516 ALA A C 1
ATOM 4077 O O . ALA A 1 516 ? -22.137 11.304 2.233 1.00 97.50 516 ALA A O 1
ATOM 4078 N N . HIS A 1 517 ? -23.899 11.569 3.604 1.00 97.50 517 HIS A N 1
ATOM 4079 C CA . HIS A 1 517 ? -24.527 10.288 3.297 1.00 97.50 517 HIS A CA 1
ATOM 4080 C C . HIS A 1 517 ? -24.826 10.138 1.798 1.00 97.50 517 HIS A C 1
ATOM 4082 O O . HIS A 1 517 ? -24.495 9.111 1.215 1.00 97.50 517 HIS A O 1
ATOM 4088 N N . GLU A 1 518 ? -25.406 11.155 1.155 1.00 97.88 518 GLU A N 1
ATOM 4089 C CA . GLU A 1 518 ? -25.691 11.144 -0.289 1.00 97.88 518 GLU A CA 1
ATOM 4090 C C . GLU A 1 518 ? -24.421 10.998 -1.139 1.00 97.88 518 GLU A C 1
ATOM 4092 O O . GLU A 1 518 ? -24.407 10.243 -2.114 1.00 97.88 518 GLU A O 1
ATOM 4097 N N . ILE A 1 519 ? -23.334 11.668 -0.747 1.00 98.12 519 ILE A N 1
ATOM 4098 C CA . ILE A 1 519 ? -22.034 11.549 -1.415 1.00 98.12 519 ILE A CA 1
ATOM 4099 C C . ILE A 1 519 ? -21.459 10.134 -1.274 1.00 98.12 519 ILE A C 1
ATOM 4101 O O . ILE A 1 519 ? -21.011 9.560 -2.270 1.00 98.12 519 ILE A O 1
ATOM 4105 N N . PHE A 1 520 ? -21.488 9.548 -0.073 1.00 97.44 520 PHE A N 1
ATOM 4106 C CA . PHE A 1 520 ? -20.959 8.197 0.136 1.00 97.44 520 PHE A CA 1
ATOM 4107 C C . PHE A 1 520 ? -21.820 7.115 -0.525 1.00 97.44 520 PHE A C 1
ATOM 4109 O O . PHE A 1 520 ? -21.261 6.178 -1.087 1.00 97.44 520 PHE A O 1
ATOM 4116 N N . GLU A 1 521 ? -23.147 7.262 -0.549 1.00 97.00 521 GLU A N 1
ATOM 4117 C CA . GLU A 1 521 ? -24.046 6.386 -1.319 1.00 97.00 521 GLU A CA 1
ATOM 4118 C C . GLU A 1 521 ? -23.755 6.470 -2.822 1.00 97.00 521 GLU A C 1
ATOM 4120 O O . GLU A 1 521 ? -23.636 5.446 -3.494 1.00 97.00 521 GLU A O 1
ATOM 4125 N N . LYS A 1 522 ? -23.550 7.683 -3.355 1.00 96.25 522 LYS A N 1
ATOM 4126 C CA . LYS A 1 522 ? -23.144 7.869 -4.754 1.00 96.25 522 LYS A CA 1
ATOM 4127 C C . LYS A 1 522 ? -21.804 7.189 -5.045 1.00 96.25 522 LYS A C 1
ATOM 4129 O O . LYS A 1 522 ? -21.681 6.506 -6.059 1.00 96.25 522 LYS A O 1
ATOM 4134 N N . SER A 1 523 ? -20.813 7.354 -4.167 1.00 95.19 523 SER A N 1
ATOM 4135 C CA . SER A 1 523 ? -19.516 6.679 -4.297 1.00 95.19 523 SER A CA 1
ATOM 4136 C C . SER A 1 523 ? -19.667 5.155 -4.258 1.00 95.19 523 SER A C 1
ATOM 4138 O O . SER A 1 523 ? -19.130 4.459 -5.118 1.00 95.19 523 SER A O 1
ATOM 4140 N N . MET A 1 524 ? -20.460 4.625 -3.320 1.00 94.88 524 MET A N 1
ATOM 4141 C CA . MET A 1 524 ? -20.729 3.190 -3.216 1.00 94.88 524 MET A CA 1
ATOM 4142 C C . MET A 1 524 ? -21.395 2.655 -4.486 1.00 94.88 524 MET A C 1
ATOM 4144 O O . MET A 1 524 ? -20.945 1.650 -5.029 1.00 94.88 524 MET A O 1
ATOM 4148 N N . ALA A 1 525 ? -22.399 3.354 -5.020 1.00 93.12 525 ALA A N 1
ATOM 4149 C CA . ALA A 1 525 ? -23.068 2.972 -6.262 1.00 93.12 525 ALA A CA 1
ATOM 4150 C C . ALA A 1 525 ? -22.111 2.923 -7.467 1.00 93.12 525 ALA A C 1
ATOM 4152 O O . ALA A 1 525 ? -22.259 2.056 -8.326 1.00 93.12 525 ALA A O 1
ATOM 4153 N N . LEU A 1 526 ? -21.109 3.811 -7.520 1.00 90.38 526 LEU A N 1
ATOM 4154 C CA . LEU A 1 526 ? -20.062 3.776 -8.546 1.00 90.38 526 LEU A CA 1
ATOM 4155 C C . LEU A 1 526 ? -19.070 2.621 -8.341 1.00 90.38 526 LEU A C 1
ATOM 4157 O O . LEU A 1 526 ? -18.548 2.099 -9.322 1.00 90.38 526 LEU A O 1
ATOM 4161 N N . LYS A 1 527 ? -18.817 2.214 -7.090 1.00 88.94 527 LYS A N 1
ATOM 4162 C CA . LYS A 1 527 ? -17.910 1.110 -6.731 1.00 88.94 527 LYS A CA 1
ATOM 4163 C C . LYS A 1 527 ? -18.537 -0.273 -6.932 1.00 88.94 527 LYS A C 1
ATOM 4165 O O . LYS A 1 527 ? -17.803 -1.224 -7.213 1.00 88.94 527 LYS A O 1
ATOM 4170 N N . VAL A 1 528 ? -19.864 -0.397 -6.807 1.00 85.44 528 VAL A N 1
ATOM 4171 C CA . VAL A 1 528 ? -20.593 -1.665 -6.983 1.00 85.44 528 VAL A CA 1
ATOM 4172 C C . VAL A 1 528 ? -20.298 -2.264 -8.356 1.00 85.44 528 VAL A C 1
ATOM 4174 O O . VAL A 1 528 ? -20.440 -1.625 -9.396 1.00 85.44 528 VAL A O 1
ATOM 4177 N N . GLY A 1 529 ? -19.878 -3.527 -8.345 1.00 75.00 529 GLY A N 1
ATOM 4178 C CA . GLY A 1 529 ? -19.519 -4.272 -9.544 1.00 75.00 529 GLY A CA 1
ATOM 4179 C C . GLY A 1 529 ? -18.095 -4.022 -10.033 1.00 75.00 529 GLY A C 1
ATOM 4180 O O . GLY A 1 529 ? -17.614 -4.875 -10.761 1.00 75.00 529 GLY A O 1
ATOM 4181 N N . ILE A 1 530 ? -17.425 -2.937 -9.616 1.00 78.00 530 ILE A N 1
ATOM 4182 C CA . ILE A 1 530 ? -16.024 -2.616 -9.949 1.00 78.00 530 ILE A CA 1
ATOM 4183 C C . ILE A 1 530 ? -15.072 -3.244 -8.941 1.00 78.00 530 ILE A C 1
ATOM 4185 O O . ILE A 1 530 ? -14.198 -4.025 -9.308 1.00 78.00 530 ILE A O 1
ATOM 4189 N N . TYR A 1 531 ? -15.258 -2.903 -7.670 1.00 80.12 531 TYR A N 1
ATOM 4190 C CA . TYR A 1 531 ? -14.456 -3.436 -6.582 1.00 80.12 531 TYR A CA 1
ATOM 4191 C C . TYR A 1 531 ? -15.189 -4.595 -5.912 1.00 80.12 531 TYR A C 1
ATOM 4193 O O . TYR A 1 531 ? -16.418 -4.597 -5.808 1.00 80.12 531 TYR A O 1
ATOM 4201 N N . GLU A 1 532 ? -14.430 -5.568 -5.414 1.00 76.25 532 GLU A N 1
ATOM 4202 C CA . GLU A 1 532 ? -14.969 -6.581 -4.505 1.00 76.25 532 GLU A CA 1
ATOM 4203 C C . GLU A 1 532 ? -15.494 -5.913 -3.221 1.00 76.25 532 GLU A C 1
ATOM 4205 O O . GLU A 1 532 ? -15.007 -4.855 -2.811 1.00 76.25 532 GLU A O 1
ATOM 4210 N N . GLU A 1 533 ? -16.479 -6.524 -2.553 1.00 82.00 533 GLU A N 1
ATOM 4211 C CA . GLU A 1 533 ? -17.024 -5.968 -1.299 1.00 82.00 533 GLU A CA 1
ATOM 4212 C C . GLU A 1 533 ? -15.957 -5.863 -0.198 1.00 82.00 533 GLU A C 1
ATOM 4214 O O . GLU A 1 533 ? -16.021 -4.970 0.643 1.00 82.00 533 GLU A O 1
ATOM 4219 N N . THR A 1 534 ? -14.954 -6.743 -0.233 1.00 83.12 534 THR A N 1
ATOM 4220 C CA . THR A 1 534 ? -13.805 -6.768 0.682 1.00 83.12 534 THR A CA 1
ATOM 4221 C C . THR A 1 534 ? -12.701 -5.780 0.304 1.00 83.12 534 THR A C 1
ATOM 4223 O O . THR A 1 534 ? -11.710 -5.681 1.024 1.00 83.12 534 THR A O 1
ATOM 4226 N N . HIS A 1 535 ? -12.833 -5.048 -0.806 1.00 83.06 535 HIS A N 1
ATOM 4227 C CA . HIS A 1 535 ? -11.820 -4.087 -1.224 1.00 83.06 535 HIS A CA 1
ATOM 4228 C C . HIS A 1 535 ? -11.687 -2.947 -0.198 1.00 83.06 535 HIS A C 1
ATOM 4230 O O . HIS A 1 535 ? -12.713 -2.379 0.197 1.00 83.06 535 HIS A O 1
ATOM 4236 N N . PRO A 1 536 ? -10.464 -2.520 0.179 1.00 83.62 536 PRO A N 1
ATOM 4237 C CA . PRO A 1 536 ? -10.263 -1.478 1.189 1.00 83.62 536 PRO A CA 1
ATOM 4238 C C . PRO A 1 536 ? -11.065 -0.195 0.928 1.00 83.62 536 PRO A C 1
ATOM 4240 O O . PRO A 1 536 ? -11.726 0.320 1.829 1.00 83.62 536 PRO A O 1
ATOM 4243 N N . LEU A 1 537 ? -11.099 0.277 -0.326 1.00 83.88 537 LEU A N 1
ATOM 4244 C CA . LEU A 1 537 ? -11.877 1.466 -0.696 1.00 83.88 537 LEU A CA 1
ATOM 4245 C C . LEU A 1 537 ? -13.392 1.280 -0.531 1.00 83.88 537 LEU A C 1
ATOM 4247 O O . LEU A 1 537 ? -14.068 2.261 -0.246 1.00 83.88 537 LEU A O 1
ATOM 4251 N N . SER A 1 538 ? -13.939 0.075 -0.713 1.00 89.56 538 SER A N 1
ATOM 4252 C CA . SER A 1 538 ? -15.372 -0.198 -0.508 1.00 89.56 538 SER A CA 1
ATOM 4253 C C . SER A 1 538 ? -15.709 -0.235 0.982 1.00 89.56 538 SER A C 1
ATOM 4255 O O . SER A 1 538 ? -16.719 0.318 1.416 1.00 89.56 538 SER A O 1
ATOM 4257 N N . LEU A 1 539 ? -14.830 -0.839 1.784 1.00 91.38 539 LEU A N 1
ATOM 4258 C CA . LEU A 1 539 ? -15.004 -0.956 3.231 1.00 91.38 539 LEU A CA 1
ATOM 4259 C C . LEU A 1 539 ? -14.964 0.410 3.928 1.00 91.38 539 LEU A C 1
ATOM 4261 O O . LEU A 1 539 ? -15.774 0.654 4.820 1.00 91.38 539 LEU A O 1
ATOM 4265 N N . ILE A 1 540 ? -14.088 1.322 3.490 1.00 90.38 540 ILE A N 1
ATOM 4266 C CA . ILE A 1 540 ? -14.045 2.704 3.998 1.00 90.38 540 ILE A CA 1
ATOM 4267 C C . ILE A 1 540 ? -15.360 3.439 3.695 1.00 90.38 540 ILE A C 1
ATOM 4269 O O . ILE A 1 540 ? -15.927 4.082 4.579 1.00 90.38 540 ILE A O 1
ATOM 4273 N N . THR A 1 541 ? -15.897 3.314 2.477 1.00 94.25 541 THR A N 1
ATOM 4274 C CA . THR A 1 541 ? -17.194 3.919 2.128 1.00 94.25 541 THR A CA 1
ATOM 4275 C C . THR A 1 541 ? -18.321 3.356 2.984 1.00 94.25 541 THR A C 1
ATOM 4277 O O . THR A 1 541 ? -19.144 4.117 3.485 1.00 94.25 541 THR A O 1
ATOM 4280 N N . LEU A 1 542 ? -18.347 2.035 3.194 1.00 95.75 542 LEU A N 1
ATOM 4281 C CA . LEU A 1 542 ? -19.347 1.375 4.033 1.00 95.75 542 LEU A CA 1
ATOM 4282 C C . LEU A 1 542 ? -19.289 1.877 5.486 1.00 95.75 542 LEU A C 1
ATOM 4284 O O . LEU A 1 542 ? -20.330 2.151 6.082 1.00 95.75 542 LEU A O 1
ATOM 4288 N N . GLU A 1 543 ? -18.084 2.053 6.036 1.00 95.31 543 GLU A N 1
ATOM 4289 C CA . GLU A 1 543 ? -17.863 2.628 7.369 1.00 95.31 543 GLU A CA 1
ATOM 4290 C C . GLU A 1 543 ? -18.380 4.071 7.471 1.00 95.31 543 GLU A C 1
ATOM 4292 O O . GLU A 1 543 ? -19.034 4.438 8.455 1.00 95.31 543 GLU A O 1
ATOM 4297 N N . ASN A 1 544 ? -18.149 4.880 6.436 1.00 95.75 544 ASN A N 1
ATOM 4298 C CA . ASN A 1 544 ? -18.625 6.260 6.377 1.00 95.75 544 ASN A CA 1
ATOM 4299 C C . ASN A 1 544 ? -20.155 6.344 6.253 1.00 95.75 544 ASN A C 1
ATOM 4301 O O . ASN A 1 544 ? -20.773 7.159 6.943 1.00 95.75 544 ASN A O 1
ATOM 4305 N N . ILE A 1 545 ? -20.786 5.477 5.450 1.00 97.06 545 ILE A N 1
ATOM 4306 C CA . ILE A 1 545 ? -22.255 5.376 5.362 1.00 97.06 545 ILE A CA 1
ATOM 4307 C C . ILE A 1 545 ? -22.832 4.978 6.725 1.00 97.06 545 ILE A C 1
ATOM 4309 O O . ILE A 1 545 ? -23.734 5.651 7.226 1.00 97.06 545 ILE A O 1
ATOM 4313 N N . ALA A 1 546 ? -22.283 3.937 7.365 1.00 96.31 546 ALA A N 1
ATOM 4314 C CA . ALA A 1 546 ? -22.714 3.488 8.691 1.00 96.31 546 ALA A CA 1
ATOM 4315 C C . ALA A 1 546 ? -22.599 4.608 9.739 1.00 96.31 546 ALA A C 1
ATOM 4317 O O . ALA A 1 546 ? -23.523 4.843 10.523 1.00 96.31 546 ALA A O 1
ATOM 4318 N N . SER A 1 547 ? -21.500 5.364 9.698 1.00 94.19 547 SER A N 1
ATOM 4319 C CA . SER A 1 547 ? -21.284 6.524 10.562 1.00 94.19 547 SER A CA 1
ATOM 4320 C C . SER A 1 547 ? -22.310 7.631 10.304 1.00 94.19 547 SER A C 1
ATOM 4322 O O . SER A 1 547 ? -22.907 8.133 11.254 1.00 94.19 547 SER A O 1
ATOM 4324 N N . CYS A 1 548 ? -22.592 7.981 9.044 1.00 95.94 548 CYS A N 1
ATOM 4325 C CA . CYS A 1 548 ? -23.615 8.980 8.715 1.00 95.94 548 CYS A CA 1
ATOM 4326 C C . CYS A 1 548 ? -25.009 8.544 9.188 1.00 95.94 548 CYS A C 1
ATOM 4328 O O . CYS A 1 548 ? -25.726 9.335 9.798 1.00 95.94 548 CYS A O 1
ATOM 4330 N N . LYS A 1 549 ? -25.376 7.269 8.988 1.00 95.62 549 LYS A N 1
ATOM 4331 C CA . LYS A 1 549 ? -26.631 6.693 9.498 1.00 95.62 549 LYS A CA 1
ATOM 4332 C C . LYS A 1 549 ? -26.748 6.822 11.016 1.00 95.62 549 LYS A C 1
ATOM 4334 O O . LYS A 1 549 ? -27.820 7.176 11.507 1.00 95.62 549 LYS A O 1
ATOM 4339 N N . LYS A 1 550 ? -25.654 6.587 11.753 1.00 94.25 550 LYS A N 1
ATOM 4340 C CA . LYS A 1 550 ? -25.603 6.786 13.210 1.00 94.25 550 LYS A CA 1
ATOM 4341 C C . LYS A 1 550 ? -25.931 8.237 13.574 1.00 94.25 550 LYS A C 1
ATOM 4343 O O . LYS A 1 550 ? -26.829 8.465 14.381 1.00 94.25 550 LYS A O 1
ATOM 4348 N N . TRP A 1 551 ? -25.249 9.204 12.956 1.00 91.94 551 TRP A N 1
ATOM 4349 C CA . TRP A 1 551 ? -25.440 10.635 13.235 1.00 91.94 551 TRP A CA 1
ATOM 4350 C C . TRP A 1 551 ? -26.823 11.161 12.825 1.00 91.94 551 TRP A C 1
ATOM 4352 O O . TRP A 1 551 ? -27.358 12.048 13.481 1.00 91.94 551 TRP A O 1
ATOM 4362 N N . LEU A 1 552 ? -27.446 10.564 11.806 1.00 94.56 552 LEU A N 1
ATOM 4363 C CA . LEU A 1 552 ? -28.832 10.835 11.401 1.00 94.56 552 LEU A CA 1
ATOM 4364 C C . LEU A 1 552 ? -29.884 10.199 12.334 1.00 94.56 552 LEU A C 1
ATOM 4366 O O . LEU A 1 552 ? -31.080 10.288 12.061 1.00 94.56 552 LEU A O 1
ATOM 4370 N N . GLY A 1 553 ? -29.471 9.511 13.404 1.00 92.44 553 GLY A N 1
ATOM 4371 C CA . GLY A 1 553 ? -30.370 8.821 14.333 1.00 92.44 553 GLY A CA 1
ATOM 4372 C C . GLY A 1 553 ? -30.928 7.493 13.806 1.00 92.44 553 GLY A C 1
ATOM 4373 O O . GLY A 1 553 ? -31.704 6.834 14.496 1.00 92.44 553 GLY A O 1
ATOM 4374 N N . GLN A 1 554 ? -30.502 7.037 12.624 1.00 95.56 554 GLN A N 1
ATOM 4375 C CA . GLN A 1 554 ? -30.908 5.767 12.007 1.00 95.56 554 GLN A CA 1
ATOM 4376 C C . GLN A 1 554 ? -30.077 4.598 12.572 1.00 95.56 554 GLN A C 1
ATOM 4378 O O . GLN A 1 554 ? -29.502 3.791 11.838 1.00 95.56 554 GLN A O 1
ATOM 4383 N N . LYS A 1 555 ? -30.001 4.513 13.906 1.00 93.62 555 LYS A N 1
ATOM 4384 C CA . LYS A 1 555 ? -29.105 3.608 14.644 1.00 93.62 555 LYS A CA 1
ATOM 4385 C C . LYS A 1 555 ? -29.281 2.118 14.304 1.00 93.62 555 LYS A C 1
ATOM 4387 O O . LYS A 1 555 ? -28.258 1.461 14.141 1.00 93.62 555 LYS A O 1
ATOM 4392 N N . PRO A 1 556 ? -30.500 1.565 14.107 1.00 95.19 556 PRO A N 1
ATOM 4393 C CA . PRO A 1 556 ? -30.650 0.158 13.714 1.00 95.19 556 PRO A CA 1
ATOM 4394 C C . PRO A 1 556 ? -30.029 -0.165 12.347 1.00 95.19 556 PRO A C 1
ATOM 4396 O O . PRO A 1 556 ? -29.456 -1.235 12.161 1.00 95.19 556 PRO A O 1
ATOM 4399 N N . GLN A 1 557 ? -30.097 0.771 11.395 1.00 95.50 557 GLN A N 1
ATOM 4400 C CA . GLN A 1 557 ? -29.458 0.605 10.085 1.00 95.50 557 GLN A CA 1
ATOM 4401 C C . GLN A 1 557 ? -27.936 0.720 10.206 1.00 95.50 557 GLN A C 1
ATOM 4403 O O . GLN A 1 557 ? -27.214 -0.088 9.630 1.00 95.50 557 GLN A O 1
ATOM 4408 N N . ALA A 1 558 ? -27.446 1.680 11.001 1.00 96.12 558 ALA A N 1
ATOM 4409 C CA . ALA A 1 558 ? -26.020 1.809 11.297 1.00 96.12 558 ALA A CA 1
ATOM 4410 C C . ALA A 1 558 ? -25.456 0.534 11.944 1.00 96.12 558 ALA A C 1
ATOM 4412 O O . ALA A 1 558 ? -24.393 0.070 11.541 1.00 96.12 558 ALA A O 1
ATOM 4413 N N . LEU A 1 559 ? -26.192 -0.064 12.889 1.00 95.44 559 LEU A N 1
ATOM 4414 C CA . LEU A 1 559 ? -25.822 -1.318 13.543 1.00 95.44 559 LEU A CA 1
ATOM 4415 C C . LEU A 1 559 ? -25.633 -2.445 12.520 1.00 95.44 559 LEU A C 1
ATOM 4417 O O . LEU A 1 559 ? -24.578 -3.074 12.498 1.00 95.44 559 LEU A O 1
ATOM 4421 N N . ALA A 1 560 ? -26.617 -2.659 11.641 1.00 96.38 560 ALA A N 1
ATOM 4422 C CA . ALA A 1 560 ? -26.547 -3.692 10.609 1.00 96.38 560 ALA A CA 1
ATOM 4423 C C . ALA A 1 560 ? -25.356 -3.483 9.654 1.00 96.38 560 ALA A C 1
ATOM 4425 O O . ALA A 1 560 ? -24.666 -4.437 9.292 1.00 96.38 560 ALA A O 1
ATOM 4426 N N . LEU A 1 561 ? -25.072 -2.230 9.279 1.00 96.81 561 LEU A N 1
ATOM 4427 C CA . LEU A 1 561 ? -23.928 -1.903 8.426 1.00 96.81 561 LEU A CA 1
ATOM 4428 C C . LEU A 1 561 ? -22.590 -2.119 9.142 1.00 96.81 561 LEU A C 1
ATOM 4430 O O . LEU A 1 561 ? -21.683 -2.686 8.540 1.00 96.81 561 LEU A O 1
ATOM 4434 N N . PHE A 1 562 ? -22.458 -1.734 10.417 1.00 96.31 562 PHE A N 1
ATOM 4435 C CA . PHE A 1 562 ? -21.244 -2.000 11.196 1.00 96.31 562 PHE A CA 1
ATOM 4436 C C . PHE A 1 562 ? -21.025 -3.500 11.440 1.00 96.31 562 PHE A C 1
ATOM 4438 O O . PHE A 1 562 ? -19.882 -3.952 11.393 1.00 96.31 562 PHE A O 1
ATOM 4445 N N . GLN A 1 563 ? -22.088 -4.291 11.629 1.00 95.38 563 GLN A N 1
ATOM 4446 C CA . GLN A 1 563 ? -21.995 -5.756 11.699 1.00 95.38 563 GLN A CA 1
ATOM 4447 C C . GLN A 1 563 ? -21.477 -6.340 10.382 1.00 95.38 563 GLN A C 1
ATOM 4449 O O . GLN A 1 563 ? -20.514 -7.109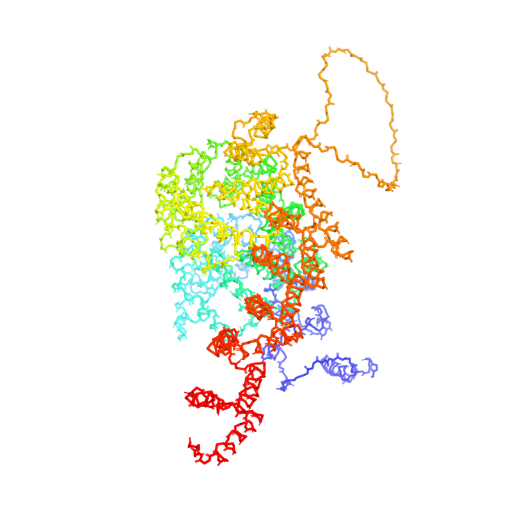 10.392 1.00 95.38 563 GLN A O 1
ATOM 4454 N N . LYS A 1 564 ? -22.057 -5.923 9.245 1.00 96.50 564 LYS A N 1
ATOM 4455 C CA . LYS A 1 564 ? -21.579 -6.322 7.912 1.00 96.50 564 LYS A CA 1
ATOM 4456 C C . LYS A 1 564 ? -20.117 -5.913 7.702 1.00 96.50 564 LYS A C 1
ATOM 4458 O O . LYS A 1 564 ? -19.318 -6.715 7.230 1.00 96.50 564 LYS A O 1
ATOM 4463 N N . LEU A 1 565 ? -19.750 -4.688 8.084 1.00 96.25 565 LEU A N 1
ATOM 4464 C CA . LEU A 1 565 ? -18.384 -4.176 7.976 1.00 96.25 565 LEU A CA 1
ATOM 4465 C C . LEU A 1 565 ? -17.392 -5.019 8.783 1.00 96.25 565 LEU A C 1
ATOM 4467 O O . LEU A 1 565 ? -16.333 -5.354 8.259 1.00 96.25 565 LEU A O 1
ATOM 4471 N N . CYS A 1 566 ? -17.727 -5.376 10.028 1.00 95.00 566 CYS A N 1
ATOM 4472 C CA . CYS A 1 566 ? -16.877 -6.232 10.858 1.00 95.00 566 CYS A CA 1
ATOM 4473 C C . CYS A 1 566 ? -16.668 -7.596 10.196 1.00 95.00 566 CYS A C 1
ATOM 4475 O O . CYS A 1 566 ? -15.527 -8.007 10.037 1.00 95.00 566 CYS A O 1
ATOM 4477 N N . GLN A 1 567 ? -17.739 -8.244 9.723 1.00 94.19 567 GLN A N 1
ATOM 4478 C CA . GLN A 1 567 ? -17.652 -9.538 9.033 1.00 94.19 567 GLN A CA 1
ATOM 4479 C C . GLN A 1 567 ? -16.762 -9.472 7.784 1.00 94.19 567 GLN A C 1
ATOM 4481 O O . GLN A 1 567 ? -15.904 -10.330 7.584 1.00 94.19 567 GLN A O 1
ATOM 4486 N N . LEU A 1 568 ? -16.930 -8.435 6.955 1.00 93.06 568 LEU A N 1
ATOM 4487 C CA . LEU A 1 568 ? -16.124 -8.257 5.747 1.00 93.06 568 LEU A CA 1
ATOM 4488 C C . LEU A 1 568 ? -14.652 -7.953 6.065 1.00 93.06 568 LEU A C 1
ATOM 4490 O O . LEU A 1 568 ? -13.770 -8.519 5.421 1.00 93.06 568 LEU A O 1
ATOM 4494 N N . LYS A 1 569 ? -14.368 -7.094 7.056 1.00 91.75 569 LYS A N 1
ATOM 4495 C CA . LYS A 1 569 ? -12.990 -6.800 7.487 1.00 91.75 569 LYS A CA 1
ATOM 4496 C C . LYS A 1 569 ? -12.327 -8.030 8.125 1.00 91.75 569 LYS A C 1
ATOM 4498 O O . LYS A 1 569 ? -11.171 -8.317 7.827 1.00 91.75 569 LYS A O 1
ATOM 4503 N N . GLU A 1 570 ? -13.054 -8.805 8.929 1.00 91.00 570 GLU A N 1
ATOM 4504 C CA . GLU A 1 570 ? -12.565 -10.064 9.507 1.00 91.00 570 GLU A CA 1
ATOM 4505 C C . GLU A 1 570 ? -12.225 -11.098 8.431 1.00 91.00 570 GLU A C 1
ATOM 4507 O O . GLU A 1 570 ? -11.151 -11.695 8.487 1.00 91.00 570 GLU A O 1
ATOM 4512 N N . ALA A 1 571 ? -13.090 -11.268 7.428 1.00 86.75 571 ALA A N 1
ATOM 4513 C CA . ALA A 1 571 ? -12.833 -12.166 6.304 1.00 86.75 571 ALA A CA 1
ATOM 4514 C C . ALA A 1 571 ? -11.691 -11.672 5.396 1.00 86.75 571 ALA A C 1
ATOM 4516 O O . ALA A 1 571 ? -10.962 -12.485 4.831 1.00 86.75 571 ALA A O 1
ATOM 4517 N N . GLY A 1 572 ? -11.549 -10.351 5.241 1.00 82.81 572 GLY A N 1
ATOM 4518 C CA . GLY A 1 572 ? -10.604 -9.731 4.313 1.00 82.81 572 GLY A CA 1
ATOM 4519 C C . GLY A 1 572 ? -9.181 -9.571 4.850 1.00 82.81 572 GLY A C 1
ATOM 4520 O O . GLY A 1 572 ? -8.242 -9.890 4.133 1.00 82.81 572 GLY A O 1
ATOM 4521 N N . VAL A 1 573 ? -9.014 -9.065 6.077 1.00 82.69 573 VAL A N 1
ATOM 4522 C CA . VAL A 1 573 ? -7.698 -8.751 6.685 1.00 82.69 573 VAL A CA 1
ATOM 4523 C C . VAL A 1 573 ? -7.481 -9.419 8.050 1.00 82.69 573 VAL A C 1
ATOM 4525 O O . VAL A 1 573 ? -6.373 -9.402 8.586 1.00 82.69 573 VAL A O 1
ATOM 4528 N N . GLY A 1 574 ? -8.519 -10.041 8.616 1.00 85.88 574 GLY A N 1
ATOM 4529 C CA . GLY A 1 574 ? -8.469 -10.741 9.899 1.00 85.88 574 GLY A CA 1
ATOM 4530 C C . GLY A 1 574 ? -8.976 -9.922 11.093 1.00 85.88 574 GLY A C 1
ATOM 4531 O O . GLY A 1 574 ? -9.038 -8.691 11.075 1.00 85.88 574 GLY A O 1
ATOM 4532 N N . ALA A 1 575 ? -9.318 -10.627 12.177 1.00 86.06 575 ALA A N 1
ATOM 4533 C CA . ALA A 1 575 ? -9.933 -10.050 13.381 1.00 86.06 575 ALA A CA 1
ATOM 4534 C C . ALA A 1 575 ? -9.022 -9.109 14.185 1.00 86.06 575 ALA A C 1
ATOM 4536 O O . ALA A 1 575 ? -9.501 -8.165 14.810 1.00 86.06 575 ALA A O 1
ATOM 4537 N N . LYS A 1 576 ? -7.705 -9.346 14.155 1.00 84.25 576 LYS A N 1
ATOM 4538 C CA . LYS A 1 576 ? -6.709 -8.545 14.887 1.00 84.25 576 LYS A CA 1
ATOM 4539 C C . LYS A 1 576 ? -6.171 -7.356 14.087 1.00 84.25 576 LYS A C 1
ATOM 4541 O O . LYS A 1 576 ? -5.314 -6.630 14.578 1.00 84.25 576 LYS A O 1
ATOM 4546 N N . HIS A 1 577 ? -6.643 -7.147 12.860 1.00 86.31 577 HIS A N 1
ATOM 4547 C CA . HIS A 1 577 ? -6.228 -5.996 12.071 1.00 86.31 577 HIS A CA 1
ATOM 4548 C C . HIS A 1 577 ? -6.785 -4.696 12.672 1.00 86.31 577 HIS A C 1
ATOM 4550 O O . HIS A 1 577 ? -7.943 -4.652 13.087 1.00 86.31 577 HIS A O 1
ATOM 4556 N N . VAL A 1 578 ? -5.990 -3.621 12.682 1.00 85.56 578 VAL A N 1
ATOM 4557 C CA . VAL A 1 578 ? -6.338 -2.339 13.332 1.00 85.56 578 VAL A CA 1
ATOM 4558 C C . VAL A 1 578 ? -7.680 -1.795 12.834 1.00 85.56 578 VAL A C 1
ATOM 4560 O O . VAL A 1 578 ? -8.539 -1.416 13.627 1.00 85.56 578 VAL A O 1
ATOM 4563 N N . GLU A 1 579 ? -7.910 -1.854 11.524 1.00 87.56 579 GLU A N 1
ATOM 4564 C CA . GLU A 1 579 ? -9.161 -1.405 10.904 1.00 87.56 579 GLU A CA 1
ATOM 4565 C C . GLU A 1 579 ? -10.380 -2.262 11.273 1.00 87.56 579 GLU A C 1
ATOM 4567 O O . GLU A 1 579 ? -11.505 -1.753 11.305 1.00 87.56 579 GLU A O 1
ATOM 4572 N N . THR A 1 580 ? -10.175 -3.551 11.554 1.00 91.81 580 THR A N 1
ATOM 4573 C CA . THR A 1 580 ? -11.224 -4.455 12.044 1.00 91.81 580 THR A CA 1
ATOM 4574 C C . THR A 1 580 ? -11.548 -4.136 13.496 1.00 91.81 580 THR A C 1
ATOM 4576 O O . THR A 1 580 ? -12.714 -4.012 13.865 1.00 91.81 580 THR A O 1
ATOM 4579 N N . ILE A 1 581 ? -10.516 -3.917 14.314 1.00 91.56 581 ILE A N 1
ATOM 4580 C CA . ILE A 1 581 ? -10.666 -3.534 15.718 1.00 91.56 581 ILE A CA 1
ATOM 4581 C C . ILE A 1 581 ? -11.450 -2.220 15.831 1.00 91.56 581 ILE A C 1
ATOM 4583 O O . ILE A 1 581 ? -12.422 -2.159 16.584 1.00 91.56 581 ILE A O 1
ATOM 4587 N N . LYS A 1 582 ? -11.097 -1.210 15.027 1.00 92.62 582 LYS A N 1
ATOM 4588 C CA . LYS A 1 582 ? -11.824 0.063 14.933 1.00 92.62 582 LYS A CA 1
ATOM 4589 C C . LYS A 1 582 ? -13.303 -0.141 14.590 1.00 92.62 582 LYS A C 1
ATOM 4591 O O . LYS A 1 582 ? -14.173 0.429 15.248 1.00 92.62 582 LYS A O 1
ATOM 4596 N N . ALA A 1 583 ? -13.600 -0.986 13.600 1.00 94.19 583 ALA A N 1
ATOM 4597 C CA . ALA A 1 583 ? -14.976 -1.295 13.214 1.00 94.19 583 ALA A CA 1
ATOM 4598 C C . ALA A 1 583 ? -15.771 -1.947 14.361 1.00 94.19 583 ALA A C 1
ATOM 4600 O O . ALA A 1 583 ? -16.912 -1.552 14.597 1.00 94.19 583 ALA A O 1
ATOM 4601 N N . ARG A 1 584 ? -15.161 -2.865 15.130 1.00 94.81 584 ARG A N 1
ATOM 4602 C CA . ARG A 1 584 ? -15.790 -3.472 16.321 1.00 94.81 584 ARG A CA 1
ATOM 4603 C C . ARG A 1 584 ? -16.068 -2.448 17.422 1.00 94.81 584 ARG A C 1
ATOM 4605 O O . ARG A 1 584 ? -17.112 -2.518 18.063 1.00 94.81 584 ARG A O 1
ATOM 4612 N N . VAL A 1 585 ? -15.171 -1.484 17.637 1.00 94.06 585 VAL A N 1
ATOM 4613 C CA . VAL A 1 585 ? -15.395 -0.396 18.607 1.00 94.06 585 VAL A CA 1
ATOM 4614 C C . VAL A 1 585 ? -16.557 0.494 18.161 1.00 94.06 585 VAL A C 1
ATOM 4616 O O . VAL A 1 585 ? -17.438 0.796 18.963 1.00 94.06 585 VAL A O 1
ATOM 4619 N N . ASN A 1 586 ? -16.621 0.855 16.876 1.00 93.94 586 ASN A N 1
ATOM 4620 C CA . ASN A 1 586 ? -17.746 1.615 16.324 1.00 93.94 586 ASN A CA 1
ATOM 4621 C C . ASN A 1 586 ? -19.074 0.848 16.426 1.00 93.94 586 ASN A C 1
ATOM 4623 O O . ASN A 1 586 ? -20.097 1.437 16.779 1.00 93.94 586 ASN A O 1
ATOM 4627 N N . LEU A 1 587 ? -19.047 -0.464 16.180 1.00 95.12 587 LEU A N 1
ATOM 4628 C CA . LEU A 1 587 ? -20.184 -1.355 16.391 1.00 95.12 587 LEU A CA 1
ATOM 4629 C C . LEU A 1 587 ? -20.653 -1.324 17.854 1.00 95.12 587 LEU A C 1
ATOM 4631 O O . LEU A 1 587 ? -21.837 -1.103 18.108 1.00 95.12 587 LEU A O 1
ATOM 4635 N N . ALA A 1 588 ? -19.727 -1.483 18.805 1.00 93.25 588 ALA A N 1
ATOM 4636 C CA . ALA A 1 588 ? -20.016 -1.474 20.238 1.00 93.25 588 ALA A CA 1
ATOM 4637 C C . ALA A 1 588 ? -20.669 -0.159 20.695 1.00 93.25 588 ALA A C 1
ATOM 4639 O O . ALA A 1 588 ? -21.642 -0.183 21.447 1.00 93.25 588 ALA A O 1
ATOM 4640 N N . ILE A 1 589 ? -20.205 0.990 20.189 1.00 91.75 589 ILE A N 1
ATOM 4641 C CA . ILE A 1 589 ? -20.818 2.295 20.489 1.00 91.75 589 ILE A CA 1
ATOM 4642 C C . ILE A 1 589 ? -22.297 2.312 20.072 1.00 91.75 589 ILE A C 1
ATOM 4644 O O . ILE A 1 589 ? -23.157 2.690 20.866 1.00 91.75 589 ILE A O 1
ATOM 4648 N N . VAL A 1 590 ? -22.617 1.867 18.851 1.00 93.56 590 VAL A N 1
ATOM 4649 C CA . VAL A 1 590 ? -24.008 1.845 18.363 1.00 93.56 590 VAL A CA 1
ATOM 4650 C C . VAL A 1 590 ? -24.866 0.836 19.136 1.00 93.56 590 VAL A C 1
ATOM 4652 O O . VAL A 1 590 ? -26.029 1.126 19.414 1.00 93.56 590 VAL A O 1
ATOM 4655 N N . MET A 1 591 ? -24.307 -0.318 19.520 1.00 92.06 591 MET A N 1
ATOM 4656 C CA . MET A 1 591 ? -24.992 -1.315 20.357 1.00 92.06 591 MET A CA 1
ATOM 4657 C C . MET A 1 591 ? -25.373 -0.751 21.728 1.00 92.06 591 MET A C 1
ATOM 4659 O O . MET A 1 591 ? -26.523 -0.878 22.152 1.00 92.06 591 MET A O 1
ATOM 4663 N N . ALA A 1 592 ? -24.437 -0.071 22.394 1.00 89.38 592 ALA A N 1
ATOM 4664 C CA . ALA A 1 592 ? -24.687 0.534 23.697 1.00 89.38 592 ALA A CA 1
ATOM 4665 C C . ALA A 1 592 ? -25.790 1.596 23.630 1.00 89.38 592 ALA A C 1
ATOM 4667 O O . ALA A 1 592 ? -26.692 1.616 24.465 1.00 89.38 592 ALA A O 1
ATOM 4668 N N . GLU A 1 593 ? -25.769 2.436 22.594 1.00 87.44 593 GLU A N 1
ATOM 4669 C CA . GLU A 1 593 ? -26.794 3.455 22.365 1.00 87.44 593 GLU A CA 1
ATOM 4670 C C . GLU A 1 593 ? -28.190 2.887 22.042 1.00 87.44 593 GLU A C 1
ATOM 4672 O O . GLU A 1 593 ? -29.179 3.614 22.153 1.00 87.44 593 GLU A O 1
ATOM 4677 N N . LEU A 1 594 ? -28.276 1.623 21.615 1.00 89.00 594 LEU A N 1
ATOM 4678 C CA . LEU A 1 594 ? -29.525 0.899 21.355 1.00 89.00 594 LEU A CA 1
ATOM 4679 C C . LEU A 1 594 ? -30.009 0.071 22.558 1.00 89.00 594 LEU A C 1
ATOM 4681 O O . LEU A 1 594 ? -31.068 -0.549 22.470 1.00 89.00 594 LEU A O 1
ATOM 4685 N N . GLY A 1 595 ? -29.283 0.098 23.680 1.00 84.44 595 GLY A N 1
ATOM 4686 C CA . GLY A 1 595 ? -29.692 -0.540 24.932 1.00 84.44 595 GLY A CA 1
ATOM 4687 C C . GLY A 1 595 ? -28.983 -1.852 25.268 1.00 84.44 595 GLY A C 1
ATOM 4688 O O . GLY A 1 595 ? -29.429 -2.532 26.188 1.00 84.44 595 GLY A O 1
ATOM 4689 N N . ASP A 1 596 ? -27.879 -2.193 24.591 1.00 83.56 596 ASP A N 1
ATOM 4690 C CA . ASP A 1 596 ? -27.040 -3.353 24.940 1.00 83.56 596 ASP A CA 1
ATOM 4691 C C . ASP A 1 596 ? -25.601 -2.950 25.342 1.00 83.56 596 ASP A C 1
ATOM 4693 O O . ASP A 1 596 ? -24.625 -3.246 24.643 1.00 83.56 596 ASP A O 1
ATOM 4697 N N . PRO A 1 597 ? -25.428 -2.202 26.449 1.00 82.00 597 PRO A N 1
ATOM 4698 C CA . PRO A 1 597 ? -24.123 -1.680 26.840 1.00 82.00 597 PRO A CA 1
ATOM 4699 C C . PRO A 1 597 ? -23.202 -2.737 27.471 1.00 82.00 597 PRO A C 1
ATOM 4701 O O . PRO A 1 597 ? -21.986 -2.572 27.438 1.00 82.00 597 PRO A O 1
ATOM 4704 N N . GLY A 1 598 ? -23.742 -3.831 28.022 1.00 80.00 598 GLY A N 1
ATOM 4705 C CA . GLY A 1 598 ? -22.934 -4.895 28.630 1.00 80.00 598 GLY A CA 1
ATOM 4706 C C . GLY A 1 598 ? -22.096 -5.647 27.594 1.00 80.00 598 GLY A C 1
ATOM 4707 O O . GLY A 1 598 ? -20.884 -5.803 27.758 1.00 80.00 598 GLY A O 1
ATOM 4708 N N . GLU A 1 599 ? -22.725 -6.045 26.487 1.00 82.75 599 GLU A N 1
ATOM 4709 C CA . GLU A 1 599 ? -22.027 -6.681 25.372 1.00 82.75 599 GLU A CA 1
ATOM 4710 C C . GLU A 1 599 ? -21.081 -5.699 24.665 1.00 82.75 599 GLU A C 1
ATOM 4712 O O . GLU A 1 599 ? -19.953 -6.057 24.319 1.00 82.75 599 GLU A O 1
ATOM 4717 N N . ALA A 1 600 ? -21.479 -4.427 24.539 1.00 87.06 600 ALA A N 1
ATOM 4718 C CA . ALA A 1 600 ? -20.614 -3.375 24.011 1.00 87.06 600 ALA A CA 1
ATOM 4719 C C . ALA A 1 600 ? -19.314 -3.216 24.821 1.00 87.06 600 ALA A C 1
ATOM 4721 O O . ALA A 1 600 ? -18.233 -3.159 24.235 1.00 87.06 600 ALA A O 1
ATOM 4722 N N . ILE A 1 601 ? -19.390 -3.211 26.159 1.00 83.31 601 ILE A N 1
ATOM 4723 C CA . ILE A 1 601 ? -18.204 -3.165 27.032 1.00 83.31 601 ILE A CA 1
ATOM 4724 C C . ILE A 1 601 ? -17.297 -4.369 26.763 1.00 83.31 601 ILE A C 1
ATOM 4726 O O . ILE A 1 601 ? -16.086 -4.198 26.611 1.00 83.31 601 ILE A O 1
ATOM 4730 N N . ARG A 1 602 ? -17.864 -5.578 26.657 1.00 84.25 602 ARG A N 1
ATOM 4731 C CA . ARG A 1 602 ? -17.101 -6.806 26.380 1.00 84.25 602 ARG A CA 1
ATOM 4732 C C . ARG A 1 602 ? -16.332 -6.705 25.062 1.00 84.25 602 ARG A C 1
ATOM 4734 O O . ARG A 1 602 ? -15.135 -6.997 25.030 1.00 84.25 602 ARG A O 1
ATOM 4741 N N . ILE A 1 603 ? -17.000 -6.250 23.999 1.00 86.38 603 ILE A N 1
ATOM 4742 C CA . ILE A 1 603 ? -16.396 -6.052 22.675 1.00 86.38 603 ILE A CA 1
ATOM 4743 C C . ILE A 1 603 ? -15.289 -4.993 22.736 1.00 86.38 603 ILE A C 1
ATOM 4745 O O . ILE A 1 603 ? -14.192 -5.228 22.227 1.00 86.38 603 ILE A O 1
ATOM 4749 N N . THR A 1 604 ? -15.530 -3.846 23.378 1.00 85.88 604 THR A N 1
ATOM 4750 C CA . THR A 1 604 ? -14.538 -2.765 23.469 1.00 85.88 604 THR A CA 1
ATOM 4751 C C . THR A 1 604 ? -13.323 -3.158 24.309 1.00 85.88 604 THR A C 1
ATOM 4753 O O . THR A 1 604 ? -12.200 -2.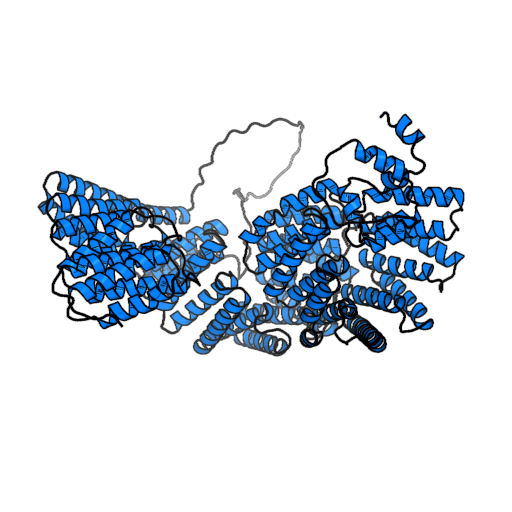851 23.919 1.00 85.88 604 THR A O 1
ATOM 4756 N N . VAL A 1 605 ? -13.494 -3.874 25.424 1.00 81.00 605 VAL A N 1
ATOM 4757 C CA . VAL A 1 605 ? -12.362 -4.349 26.241 1.00 81.00 605 VAL A CA 1
ATOM 4758 C C . VAL A 1 605 ? -11.506 -5.350 25.462 1.00 81.00 605 VAL A C 1
ATOM 4760 O O . VAL A 1 605 ? -10.282 -5.217 25.452 1.00 81.00 605 VAL A O 1
ATOM 4763 N N . ALA A 1 606 ? -12.127 -6.296 24.750 1.00 82.06 606 ALA A N 1
ATOM 4764 C CA . ALA A 1 606 ? -11.402 -7.202 23.857 1.00 82.06 606 ALA A CA 1
ATOM 4765 C C . ALA A 1 606 ? -10.678 -6.432 22.735 1.00 82.06 606 ALA A C 1
ATOM 4767 O O . ALA A 1 606 ? -9.527 -6.721 22.416 1.00 82.06 606 ALA A O 1
ATOM 4768 N N . ALA A 1 607 ? -11.309 -5.389 22.186 1.00 86.81 607 ALA A N 1
ATOM 4769 C CA . ALA A 1 607 ? -10.696 -4.510 21.197 1.00 86.81 607 ALA A CA 1
ATOM 4770 C C . ALA A 1 607 ? -9.478 -3.746 21.728 1.00 86.81 607 ALA A C 1
ATOM 4772 O O . ALA A 1 607 ? -8.473 -3.663 21.025 1.00 86.81 607 ALA A O 1
ATOM 4773 N N . VAL A 1 608 ? -9.524 -3.246 22.965 1.00 81.25 608 VAL A N 1
ATOM 4774 C CA . VAL A 1 608 ? -8.369 -2.624 23.630 1.00 81.25 608 VAL A CA 1
ATOM 4775 C C . VAL A 1 608 ? -7.234 -3.633 23.803 1.00 81.25 608 VAL A C 1
ATOM 4777 O O . VAL A 1 608 ? -6.083 -3.292 23.539 1.00 81.25 608 VAL A O 1
ATOM 4780 N N . GLN A 1 609 ? -7.535 -4.868 24.216 1.00 78.69 609 GLN A N 1
ATOM 4781 C CA . GLN A 1 609 ? -6.531 -5.925 24.380 1.00 78.69 609 GLN A CA 1
ATOM 4782 C C . GLN A 1 609 ? -5.860 -6.279 23.050 1.00 78.69 609 GLN A C 1
ATOM 4784 O O . GLN A 1 609 ? -4.633 -6.257 22.962 1.00 78.69 609 GLN A O 1
ATOM 4789 N N . ASP A 1 610 ? -6.655 -6.531 22.008 1.00 83.00 610 ASP A N 1
ATOM 4790 C CA . ASP A 1 610 ? -6.146 -6.823 20.667 1.00 83.00 610 ASP A CA 1
ATOM 4791 C C . ASP A 1 610 ? -5.309 -5.650 20.128 1.00 83.00 610 ASP A C 1
ATOM 4793 O O . ASP A 1 610 ? -4.195 -5.855 19.648 1.00 83.00 610 ASP A O 1
ATOM 4797 N N . ALA A 1 611 ? -5.795 -4.409 20.261 1.00 80.31 611 ALA A N 1
ATOM 4798 C CA . ALA A 1 611 ? -5.065 -3.225 19.808 1.00 80.31 611 ALA A CA 1
ATOM 4799 C C . ALA A 1 611 ? -3.758 -3.026 20.585 1.00 80.31 611 ALA A C 1
ATOM 4801 O O . ALA A 1 611 ? -2.737 -2.697 19.987 1.00 80.31 611 ALA A O 1
ATOM 4802 N N . THR A 1 612 ? -3.764 -3.271 21.898 1.00 77.94 612 THR A N 1
ATOM 4803 C CA . THR A 1 612 ? -2.564 -3.199 22.747 1.00 77.94 612 THR A CA 1
ATOM 4804 C C . THR A 1 612 ? -1.537 -4.246 22.330 1.00 77.94 612 THR A C 1
ATOM 4806 O O . THR A 1 612 ? -0.352 -3.936 22.267 1.00 77.94 612 THR A O 1
ATOM 4809 N N . ALA A 1 613 ? -1.974 -5.465 22.006 1.00 76.00 613 ALA A N 1
ATOM 4810 C CA . ALA A 1 613 ? -1.085 -6.526 21.542 1.00 76.00 613 ALA A CA 1
ATOM 4811 C C . ALA A 1 613 ? -0.458 -6.214 20.170 1.00 76.00 613 ALA A C 1
ATOM 4813 O O . ALA A 1 613 ? 0.681 -6.594 19.920 1.00 76.00 613 ALA A O 1
ATOM 4814 N N . VAL A 1 614 ? -1.188 -5.524 19.286 1.00 76.00 614 VAL A N 1
ATOM 4815 C CA . VAL A 1 614 ? -0.744 -5.230 17.911 1.00 76.00 614 VAL A CA 1
ATOM 4816 C C . VAL A 1 614 ? 0.075 -3.939 17.812 1.00 76.00 614 VAL A C 1
ATOM 4818 O O . VAL A 1 614 ? 1.063 -3.886 17.080 1.00 76.00 614 VAL A O 1
ATOM 4821 N N . LEU A 1 615 ? -0.340 -2.883 18.513 1.00 75.25 615 LEU A N 1
ATOM 4822 C CA . LEU A 1 615 ? 0.233 -1.537 18.399 1.00 75.25 615 LEU A CA 1
ATOM 4823 C C . LEU A 1 615 ? 1.077 -1.128 19.610 1.00 75.25 615 LEU A C 1
ATOM 4825 O O . LEU A 1 615 ? 1.823 -0.154 19.528 1.00 75.25 615 LEU A O 1
ATOM 4829 N N . GLY A 1 616 ? 0.963 -1.854 20.720 1.00 70.50 616 GLY A N 1
ATOM 4830 C CA . GLY A 1 616 ? 1.523 -1.467 22.007 1.00 70.50 616 GLY A CA 1
ATOM 4831 C C . GLY A 1 616 ? 0.599 -0.530 22.798 1.00 70.50 616 GLY A C 1
ATOM 4832 O O . GLY A 1 616 ? -0.256 0.155 22.233 1.00 70.50 616 GLY A O 1
ATOM 4833 N N . PRO A 1 617 ? 0.768 -0.458 24.130 1.00 67.75 617 PRO A N 1
ATOM 4834 C CA . PRO A 1 617 ? -0.125 0.300 25.007 1.00 67.75 617 PRO A CA 1
ATOM 4835 C C . PRO A 1 617 ? -0.048 1.816 24.795 1.00 67.75 617 PRO A C 1
ATOM 4837 O O . PRO A 1 617 ? -1.000 2.516 25.111 1.00 67.75 617 PRO A O 1
ATOM 4840 N N . ALA A 1 618 ? 1.059 2.341 24.267 1.00 68.88 618 ALA A N 1
ATOM 4841 C CA . ALA A 1 618 ? 1.260 3.777 24.062 1.00 68.88 618 ALA A CA 1
ATOM 4842 C C . ALA A 1 618 ? 0.689 4.305 22.732 1.00 68.88 618 ALA A C 1
ATOM 4844 O O . ALA A 1 618 ? 0.817 5.490 22.447 1.00 68.88 618 ALA A O 1
ATOM 4845 N N . ALA A 1 619 ? 0.079 3.453 21.903 1.00 75.00 619 ALA A N 1
ATOM 4846 C CA . ALA A 1 619 ? -0.461 3.878 20.618 1.00 75.00 619 ALA A CA 1
ATOM 4847 C C . ALA A 1 619 ? -1.747 4.705 20.782 1.00 75.00 619 ALA A C 1
ATOM 4849 O O . ALA A 1 619 ? -2.625 4.357 21.573 1.00 75.00 619 ALA A O 1
ATOM 4850 N N . ALA A 1 620 ? -1.902 5.761 19.981 1.00 81.31 620 ALA A N 1
ATOM 4851 C CA . ALA A 1 620 ? -3.071 6.640 20.042 1.00 81.31 620 ALA A CA 1
ATOM 4852 C C . ALA A 1 620 ? -4.427 5.919 19.893 1.00 81.31 620 ALA A C 1
ATOM 4854 O O . ALA A 1 620 ? -5.298 6.164 20.732 1.00 81.31 620 ALA A O 1
ATOM 4855 N N . PRO A 1 621 ? -4.616 4.968 18.948 1.00 83.88 621 PRO A N 1
ATOM 4856 C CA . PRO A 1 621 ? -5.878 4.230 18.846 1.00 83.88 621 PRO A CA 1
ATOM 4857 C C . PRO A 1 621 ? -6.212 3.444 20.118 1.00 83.88 621 PRO A C 1
ATOM 4859 O O . PRO A 1 621 ? -7.369 3.359 20.514 1.00 83.88 621 PRO A O 1
ATOM 4862 N N . VAL A 1 622 ? -5.198 2.904 20.807 1.00 81.81 622 VAL A N 1
ATOM 4863 C CA . VAL A 1 622 ? -5.394 2.184 22.074 1.00 81.81 622 VAL A CA 1
ATOM 4864 C C . VAL A 1 622 ? -5.926 3.134 23.145 1.00 81.81 622 VAL A C 1
ATOM 4866 O O . VAL A 1 622 ? -6.884 2.795 23.838 1.00 81.81 622 VAL A O 1
ATOM 4869 N N . GLN A 1 623 ? -5.356 4.337 23.250 1.00 85.31 623 GLN A N 1
ATOM 4870 C CA . GLN A 1 623 ? -5.814 5.348 24.207 1.00 85.31 623 GLN A CA 1
ATOM 4871 C C . GLN A 1 623 ? -7.239 5.816 23.913 1.00 85.31 623 GLN A C 1
ATOM 4873 O O . GLN A 1 623 ? -8.036 5.970 24.842 1.00 85.31 623 GLN A O 1
ATOM 4878 N N . GLU A 1 624 ? -7.595 5.966 22.639 1.00 87.25 624 GLU A N 1
ATOM 4879 C CA . GLU A 1 624 ? -8.960 6.283 22.227 1.00 87.25 624 GLU A CA 1
ATOM 4880 C C . GLU A 1 624 ? -9.941 5.171 22.632 1.00 87.25 624 GLU A C 1
ATOM 4882 O O . GLU A 1 624 ? -10.962 5.449 23.264 1.00 87.25 624 GLU A O 1
ATOM 4887 N N . TYR A 1 625 ? -9.617 3.902 22.359 1.00 87.19 625 TYR A N 1
ATOM 4888 C CA . TYR A 1 625 ? -10.483 2.766 22.697 1.00 87.19 625 TYR A CA 1
ATOM 4889 C C . TYR A 1 625 ? -10.650 2.581 24.213 1.00 87.19 625 TYR A C 1
ATOM 4891 O O . TYR A 1 625 ? -11.743 2.246 24.672 1.00 87.19 625 TYR A O 1
ATOM 4899 N N . ILE A 1 626 ? -9.609 2.865 25.005 1.00 83.31 626 ILE A N 1
ATOM 4900 C CA . ILE A 1 626 ? -9.694 2.932 26.474 1.00 83.31 626 ILE A CA 1
ATOM 4901 C C . ILE A 1 626 ? -10.682 4.031 26.900 1.00 83.31 626 ILE A C 1
ATOM 4903 O O . ILE A 1 626 ? -11.516 3.808 27.779 1.00 83.31 626 ILE A O 1
ATOM 4907 N N . GLY A 1 627 ? -10.638 5.200 26.255 1.00 85.62 627 GLY A N 1
ATOM 4908 C CA . GLY A 1 627 ? -11.584 6.290 26.506 1.00 85.62 627 GLY A CA 1
ATOM 4909 C C . GLY A 1 627 ? -13.026 5.925 26.131 1.00 85.62 627 GLY A C 1
ATOM 4910 O O . GLY A 1 627 ? -13.963 6.287 26.846 1.00 85.62 627 GLY A O 1
ATOM 4911 N N . VAL A 1 628 ? -13.218 5.159 25.050 1.00 88.94 628 VAL A N 1
ATOM 4912 C CA . VAL A 1 628 ? -14.528 4.595 24.684 1.00 88.94 628 VAL A CA 1
ATOM 4913 C C . VAL A 1 628 ? -15.010 3.613 25.749 1.00 88.94 628 VAL A C 1
ATOM 4915 O O . VAL A 1 628 ? -16.163 3.710 26.155 1.00 88.94 628 VAL A O 1
ATOM 4918 N N . ALA A 1 629 ? -14.150 2.729 26.267 1.00 85.62 629 ALA A N 1
ATOM 4919 C CA . ALA A 1 629 ? -14.524 1.831 27.361 1.00 85.62 629 ALA A CA 1
ATOM 4920 C C . ALA A 1 629 ? -15.030 2.618 28.582 1.00 85.62 629 ALA A C 1
ATOM 4922 O O . ALA A 1 629 ? -16.094 2.301 29.112 1.00 85.62 629 ALA A O 1
ATOM 4923 N N . GLY A 1 630 ? -14.332 3.693 28.971 1.00 85.06 630 GLY A N 1
ATOM 4924 C CA . GLY A 1 630 ? -14.770 4.584 30.051 1.00 85.06 630 GLY A CA 1
ATOM 4925 C C . GLY A 1 630 ? -16.150 5.202 29.800 1.00 85.06 630 GLY A C 1
ATOM 4926 O O . GLY A 1 630 ? -17.004 5.200 30.685 1.00 85.06 630 GLY A O 1
ATOM 4927 N N . TYR A 1 631 ? -16.412 5.656 28.572 1.00 88.62 631 TYR A N 1
ATOM 4928 C CA . TYR A 1 631 ? -17.737 6.138 28.172 1.00 88.62 631 TYR A CA 1
ATOM 4929 C C . TYR A 1 631 ? -18.819 5.051 28.280 1.00 88.62 631 TYR A C 1
ATOM 4931 O O . TYR A 1 631 ? -19.896 5.313 28.813 1.00 88.62 631 TYR A O 1
ATOM 4939 N N . LEU A 1 632 ? -18.536 3.827 27.831 1.00 86.62 632 LEU A N 1
ATOM 4940 C CA . LEU A 1 632 ? -19.496 2.723 27.894 1.00 86.62 632 LEU A CA 1
ATOM 4941 C C . LEU A 1 632 ? -19.824 2.315 29.338 1.00 86.62 632 LEU A C 1
ATOM 4943 O O . LEU A 1 632 ? -20.994 2.109 29.650 1.00 86.62 632 LEU A O 1
ATOM 4947 N N . TYR A 1 633 ? -18.838 2.277 30.241 1.00 84.38 633 TYR A N 1
ATOM 4948 C CA . TYR A 1 633 ? -19.086 2.048 31.673 1.00 84.38 633 TYR A CA 1
ATOM 4949 C C . TYR A 1 633 ? -19.972 3.137 32.293 1.00 84.38 633 TYR A C 1
ATOM 4951 O O . TYR A 1 633 ? -20.842 2.832 33.113 1.00 84.38 633 TYR A O 1
ATOM 4959 N N . ALA A 1 634 ? -19.813 4.394 31.864 1.00 87.06 634 ALA A N 1
ATOM 4960 C CA . ALA A 1 634 ? -20.662 5.486 32.331 1.00 87.06 634 ALA A CA 1
ATOM 4961 C C . ALA A 1 634 ? -22.130 5.307 31.911 1.00 87.06 634 ALA A C 1
ATOM 4963 O O . ALA A 1 634 ? -23.024 5.622 32.693 1.00 87.06 634 ALA A O 1
ATOM 4964 N N . LEU A 1 635 ? -22.398 4.750 30.721 1.00 84.50 635 LEU A N 1
ATOM 4965 C CA . LEU A 1 635 ? -23.768 4.473 30.261 1.00 84.50 635 LEU A CA 1
ATOM 4966 C C . LEU A 1 635 ? -24.501 3.442 31.135 1.00 84.50 635 LEU A C 1
ATOM 4968 O O . LEU A 1 635 ? -25.724 3.498 31.235 1.00 84.50 635 LEU A O 1
ATOM 4972 N N . VAL A 1 636 ? -23.773 2.527 31.785 1.00 83.81 636 VAL A N 1
ATOM 4973 C CA . VAL A 1 636 ? -24.335 1.519 32.712 1.00 83.81 636 VAL A CA 1
ATOM 4974 C C . VAL A 1 636 ? -24.367 2.026 34.163 1.00 83.81 636 VAL A C 1
ATOM 4976 O O . VAL A 1 636 ? -24.837 1.334 35.060 1.00 83.81 636 VAL A O 1
ATOM 4979 N N . GLY A 1 637 ? -23.878 3.243 34.423 1.00 80.44 637 GLY A N 1
ATOM 4980 C CA . GLY A 1 637 ? -23.806 3.819 35.769 1.00 80.44 637 GLY A CA 1
ATOM 4981 C C . GLY A 1 637 ? -22.658 3.277 36.629 1.00 80.44 637 GLY A C 1
ATOM 4982 O O . GLY A 1 637 ? -22.651 3.479 37.842 1.00 80.44 637 GLY A O 1
ATOM 4983 N N . HIS A 1 638 ? -21.671 2.606 36.026 1.00 80.50 638 HIS A N 1
ATOM 4984 C CA . HIS A 1 638 ? -20.447 2.165 36.701 1.00 80.50 638 HIS A CA 1
ATOM 4985 C C . HIS A 1 638 ? -19.437 3.320 36.749 1.00 80.50 638 HIS A C 1
ATOM 4987 O O . HIS A 1 638 ? -18.439 3.343 36.028 1.00 80.50 638 HIS A O 1
ATOM 4993 N N . TRP A 1 639 ? -19.735 4.329 37.568 1.00 80.19 639 TRP A N 1
ATOM 4994 C CA . TRP A 1 639 ? -19.023 5.609 37.546 1.00 80.19 639 TRP A CA 1
ATOM 4995 C C . TRP A 1 639 ? -17.541 5.512 37.922 1.00 80.19 639 TRP A C 1
ATOM 4997 O O . TRP A 1 639 ? -16.719 6.182 37.301 1.00 80.19 639 TRP A O 1
ATOM 5007 N N . ASP A 1 640 ? -17.182 4.668 38.891 1.00 74.94 640 ASP A N 1
ATOM 5008 C CA . ASP A 1 640 ? -15.786 4.514 39.318 1.00 74.94 640 ASP A CA 1
ATOM 5009 C C . ASP A 1 640 ? -14.918 3.885 38.216 1.00 74.94 640 ASP A C 1
ATOM 5011 O O . ASP A 1 640 ? -13.840 4.398 37.908 1.00 74.94 640 ASP A O 1
ATOM 5015 N N . ASP A 1 641 ? -15.416 2.838 37.548 1.00 75.75 641 ASP A N 1
ATOM 5016 C CA . ASP A 1 641 ? -14.742 2.233 36.393 1.00 75.75 641 ASP A CA 1
ATOM 5017 C C . ASP A 1 641 ? -14.661 3.223 35.223 1.00 75.75 641 ASP A C 1
ATOM 5019 O O . ASP A 1 641 ? -13.605 3.375 34.605 1.00 75.75 641 ASP A O 1
ATOM 5023 N N . ALA A 1 642 ? -15.743 3.958 34.952 1.00 79.12 642 ALA A N 1
ATOM 5024 C CA . ALA A 1 642 ? -15.780 4.971 33.902 1.00 79.12 642 ALA A CA 1
ATOM 5025 C C . ALA A 1 642 ? -14.701 6.049 34.088 1.00 79.12 642 ALA A C 1
ATOM 5027 O O . ALA A 1 642 ? -13.958 6.362 33.150 1.00 79.12 642 ALA A O 1
ATOM 5028 N N . ILE A 1 643 ? -14.572 6.580 35.308 1.00 81.44 643 ILE A N 1
ATOM 5029 C CA . ILE A 1 643 ? -13.557 7.579 35.664 1.00 81.44 643 ILE A CA 1
ATOM 5030 C C . ILE A 1 643 ? -12.154 6.972 35.558 1.00 81.44 643 ILE A C 1
ATOM 5032 O O . ILE A 1 643 ? -11.260 7.607 34.998 1.00 81.44 643 ILE A O 1
ATOM 5036 N N . ARG A 1 644 ? -11.959 5.730 36.018 1.00 78.69 644 ARG A N 1
ATOM 5037 C CA . ARG A 1 644 ? -10.669 5.028 35.946 1.00 78.69 644 ARG A CA 1
ATOM 5038 C C . ARG A 1 644 ? -10.186 4.846 34.508 1.00 78.69 644 ARG A C 1
ATOM 5040 O O . ARG A 1 644 ? -9.066 5.244 34.188 1.00 78.69 644 ARG A O 1
ATOM 5047 N N . TYR A 1 645 ? -11.017 4.282 33.631 1.00 79.31 645 TYR A N 1
ATOM 5048 C CA . TYR A 1 645 ? -10.670 4.109 32.216 1.00 79.31 645 TYR A CA 1
ATOM 5049 C C . TYR A 1 645 ? -10.447 5.464 31.527 1.00 79.31 645 TYR A C 1
ATOM 5051 O O . TYR A 1 645 ? -9.493 5.619 30.765 1.00 79.31 645 TYR A O 1
ATOM 5059 N N . THR A 1 646 ? -11.246 6.483 31.858 1.00 84.81 646 THR A N 1
ATOM 5060 C CA . THR A 1 646 ? -11.051 7.844 31.332 1.00 84.81 646 THR A CA 1
ATOM 5061 C C . THR A 1 646 ? -9.714 8.443 31.777 1.00 84.81 646 THR A C 1
ATOM 5063 O O . THR A 1 646 ? -9.003 9.006 30.952 1.00 84.81 646 THR A O 1
ATOM 5066 N N . ASN A 1 647 ? -9.307 8.261 33.036 1.00 82.00 647 ASN A N 1
ATOM 5067 C CA . ASN A 1 647 ? -8.002 8.700 33.544 1.00 82.00 647 ASN A CA 1
ATOM 5068 C C . ASN A 1 647 ? -6.826 7.974 32.873 1.00 82.00 647 ASN A C 1
ATOM 5070 O O . ASN A 1 647 ? -5.807 8.601 32.569 1.00 82.00 647 ASN A O 1
ATOM 5074 N N . MET A 1 648 ? -6.961 6.668 32.614 1.00 79.56 648 MET A N 1
ATOM 5075 C CA . MET A 1 648 ? -5.958 5.901 31.866 1.00 79.56 648 MET A CA 1
ATOM 5076 C C . MET A 1 648 ? -5.779 6.465 30.453 1.00 79.56 648 MET A C 1
ATOM 5078 O O . MET A 1 648 ? -4.653 6.762 30.055 1.00 79.56 648 MET A O 1
ATOM 5082 N N . SER A 1 649 ? -6.893 6.676 29.743 1.00 84.44 649 SER A N 1
ATOM 5083 C CA . SER A 1 649 ? -6.909 7.285 28.409 1.00 84.44 649 SER A CA 1
ATOM 5084 C C . SER A 1 649 ? -6.304 8.689 28.423 1.00 84.44 649 SER A C 1
ATOM 5086 O O . SER A 1 649 ? -5.458 9.007 27.588 1.00 84.44 649 SER A O 1
ATOM 5088 N N . LEU A 1 650 ? -6.662 9.517 29.409 1.00 83.31 650 LEU A N 1
ATOM 5089 C CA . LEU A 1 650 ? -6.147 10.875 29.559 1.00 83.31 650 LEU A CA 1
ATOM 5090 C C . LEU A 1 650 ? -4.625 10.882 29.758 1.00 83.31 650 LEU A C 1
ATOM 5092 O O . LEU A 1 650 ? -3.916 11.626 29.087 1.00 83.31 650 LEU A O 1
ATOM 5096 N N . THR A 1 651 ? -4.116 10.005 30.627 1.00 80.81 651 THR A N 1
ATOM 5097 C CA . THR A 1 651 ? -2.678 9.881 30.909 1.00 80.81 651 THR A CA 1
ATOM 5098 C C . THR A 1 651 ? -1.896 9.500 29.654 1.00 80.81 651 THR A C 1
ATOM 5100 O O . THR A 1 651 ? -0.850 10.087 29.378 1.00 80.81 651 THR A O 1
ATOM 5103 N N . GLY A 1 652 ? -2.388 8.529 28.877 1.00 77.06 652 GLY A N 1
ATOM 5104 C CA . GLY A 1 652 ? -1.745 8.147 27.622 1.00 77.06 652 GLY A CA 1
ATOM 5105 C C . GLY A 1 652 ? -1.859 9.233 26.553 1.00 77.06 652 GLY A C 1
ATOM 5106 O O . GLY A 1 652 ? -0.870 9.553 25.905 1.00 77.06 652 GLY A O 1
ATOM 5107 N N . THR A 1 653 ? -3.026 9.864 26.425 1.00 78.00 653 THR A N 1
ATOM 5108 C CA . THR A 1 653 ? -3.269 10.941 25.451 1.00 78.00 653 THR A CA 1
ATOM 5109 C C . THR A 1 653 ? -2.369 12.151 25.712 1.00 78.00 653 THR A C 1
ATOM 5111 O O . THR A 1 653 ? -1.789 12.681 24.770 1.00 78.00 653 THR A O 1
ATOM 5114 N N . ILE A 1 654 ? -2.175 12.545 26.977 1.00 79.88 654 ILE A N 1
ATOM 5115 C CA . ILE A 1 654 ? -1.250 13.626 27.359 1.00 79.88 654 ILE A CA 1
ATOM 5116 C C . ILE A 1 654 ? 0.192 13.283 26.971 1.00 79.88 654 ILE A C 1
ATOM 5118 O O . ILE A 1 654 ? 0.912 14.152 26.491 1.00 79.88 654 ILE A O 1
ATOM 5122 N N . LYS A 1 655 ? 0.623 12.028 27.142 1.00 78.88 655 LYS A N 1
ATOM 5123 C CA . LYS A 1 655 ? 1.977 11.608 26.743 1.00 78.88 655 LYS A CA 1
ATOM 5124 C C . LYS A 1 655 ? 2.196 11.659 25.232 1.00 78.88 655 LYS A C 1
ATOM 5126 O O . LYS A 1 655 ? 3.317 11.899 24.805 1.00 78.88 655 LYS A O 1
ATOM 5131 N N . ILE A 1 656 ? 1.152 11.402 24.446 1.00 72.88 656 ILE A N 1
ATOM 5132 C CA . ILE A 1 656 ? 1.237 11.370 22.981 1.00 72.88 656 ILE A CA 1
ATOM 5133 C C . ILE A 1 656 ? 1.162 12.785 22.403 1.00 72.88 656 ILE A C 1
ATOM 5135 O O . ILE A 1 656 ? 1.993 13.152 21.580 1.00 72.88 656 ILE A O 1
ATOM 5139 N N . TYR A 1 657 ? 0.174 13.573 22.833 1.00 75.94 657 TYR A N 1
ATOM 5140 C CA . TYR A 1 657 ? -0.190 14.835 22.182 1.00 75.94 657 TYR A CA 1
ATOM 5141 C C . TYR A 1 657 ? 0.093 16.087 23.020 1.00 75.94 657 TYR A C 1
ATOM 5143 O O . TYR A 1 657 ? -0.039 17.209 22.533 1.00 75.94 657 TYR A O 1
ATOM 5151 N N . GLY A 1 658 ? 0.452 15.921 24.292 1.00 76.81 658 GLY A N 1
ATOM 5152 C CA . GLY A 1 658 ? 0.562 17.017 25.249 1.00 76.81 658 GLY A CA 1
ATOM 5153 C C . GLY A 1 658 ? -0.777 17.422 25.875 1.00 76.81 658 GLY A C 1
ATOM 5154 O O . GLY A 1 658 ? -1.857 16.993 25.473 1.00 76.81 658 GLY A O 1
ATOM 5155 N N . GLU A 1 659 ? -0.701 18.264 26.904 1.00 78.06 659 GLU A N 1
ATOM 5156 C CA . GLU A 1 659 ? -1.837 18.613 27.775 1.00 78.06 659 GLU A CA 1
ATOM 5157 C C . GLU A 1 659 ? -2.896 19.492 27.113 1.00 78.06 659 GLU A C 1
ATOM 5159 O O . GLU A 1 659 ? -4.070 19.429 27.468 1.00 78.06 659 GLU A O 1
ATOM 5164 N N . TYR A 1 660 ? -2.484 20.304 26.144 1.00 75.19 660 TYR A N 1
ATOM 5165 C CA . TYR A 1 660 ? -3.346 21.287 25.488 1.00 75.19 660 TYR A CA 1
ATOM 5166 C C . TYR A 1 660 ? -4.028 20.738 24.231 1.00 75.19 660 TYR A C 1
ATOM 5168 O O . TYR A 1 660 ? -4.686 21.480 23.503 1.00 75.19 660 TYR A O 1
ATOM 5176 N N . HIS A 1 661 ? -3.875 19.443 23.952 1.00 74.56 661 HIS A N 1
ATOM 5177 C CA . HIS A 1 661 ? -4.493 18.821 22.793 1.00 74.56 661 HIS A CA 1
ATOM 5178 C C . HIS A 1 661 ? -6.018 18.710 22.958 1.00 74.56 661 HIS A C 1
ATOM 5180 O O . HIS A 1 661 ? -6.528 18.409 24.040 1.00 74.56 661 HIS A O 1
ATOM 5186 N N . TYR A 1 662 ? -6.772 18.890 21.869 1.00 75.31 662 TYR A N 1
ATOM 5187 C CA . TYR A 1 662 ? -8.241 18.921 21.910 1.00 75.31 662 TYR A CA 1
ATOM 5188 C C . TYR A 1 662 ? -8.862 17.620 22.456 1.00 75.31 662 TYR A C 1
ATOM 5190 O O . TYR A 1 662 ? -9.893 17.664 23.128 1.00 75.31 662 TYR A O 1
ATOM 5198 N N . LEU A 1 663 ? -8.223 16.466 22.221 1.00 78.56 663 LEU A N 1
ATOM 5199 C CA . LEU A 1 663 ? -8.667 15.180 22.777 1.00 78.56 663 LEU A CA 1
ATOM 5200 C C . LEU A 1 663 ? -8.571 15.146 24.306 1.00 78.56 663 LEU A C 1
ATOM 5202 O O . LEU A 1 663 ? -9.446 14.577 24.955 1.00 78.56 663 LEU A O 1
ATOM 5206 N N . VAL A 1 664 ? -7.547 15.780 24.888 1.00 83.75 664 VAL A N 1
ATOM 5207 C CA . VAL A 1 664 ? -7.395 15.880 26.347 1.00 83.75 664 VAL A CA 1
ATOM 5208 C C . VAL A 1 664 ? -8.541 16.705 26.917 1.00 83.75 664 VAL A C 1
ATOM 5210 O O . VAL A 1 664 ? -9.203 16.254 27.848 1.00 83.75 664 VAL A O 1
ATOM 5213 N N . LYS A 1 665 ? -8.858 17.851 26.303 1.00 85.00 665 LYS A N 1
ATOM 5214 C CA . LYS A 1 665 ? -10.014 18.668 26.695 1.00 85.00 665 LYS A CA 1
ATOM 5215 C C . LYS A 1 665 ? -11.327 17.878 26.629 1.00 85.00 665 LYS A C 1
ATOM 5217 O O . LYS A 1 665 ? -12.066 17.860 27.607 1.00 85.00 665 LYS A O 1
ATOM 5222 N N . ALA A 1 666 ? -11.582 17.160 25.534 1.00 85.06 666 ALA A N 1
ATOM 5223 C CA . ALA A 1 666 ? -12.793 16.349 25.385 1.00 85.06 666 ALA A CA 1
ATOM 5224 C C . ALA A 1 666 ? -12.901 15.231 26.444 1.00 85.06 666 ALA A C 1
ATOM 5226 O O . ALA A 1 666 ? -13.985 14.948 26.960 1.00 85.06 666 ALA A O 1
ATOM 5227 N N . LEU A 1 667 ? -11.781 14.592 26.797 1.00 87.75 667 LEU A N 1
ATOM 5228 C CA . LEU A 1 667 ? -11.730 13.595 27.869 1.00 87.75 667 LEU A CA 1
ATOM 5229 C C . LEU A 1 667 ? -11.939 14.225 29.255 1.00 87.75 667 LEU A C 1
ATOM 5231 O O . LEU A 1 667 ? -12.627 13.629 30.083 1.00 87.75 667 LEU A O 1
ATOM 5235 N N . LEU A 1 668 ? -11.408 15.427 29.506 1.00 89.88 668 LEU A N 1
ATOM 5236 C CA . LEU A 1 668 ? -11.657 16.179 30.742 1.00 89.88 668 LEU A CA 1
ATOM 5237 C C . LEU A 1 668 ? -13.131 16.571 30.875 1.00 89.88 668 LEU A C 1
ATOM 5239 O O . LEU A 1 668 ? -13.709 16.384 31.941 1.00 89.88 668 LEU A O 1
ATOM 5243 N N . GLU A 1 669 ? -13.761 17.049 29.801 1.00 90.00 669 GLU A N 1
ATOM 5244 C CA . GLU A 1 669 ? -15.193 17.374 29.775 1.00 90.00 669 GLU A CA 1
ATOM 5245 C C . GLU A 1 669 ? -16.046 16.133 30.082 1.00 90.00 669 GLU A C 1
ATOM 5247 O O . GLU A 1 669 ? -16.952 16.180 30.919 1.00 90.00 669 GLU A O 1
ATOM 5252 N N . ARG A 1 670 ? -15.707 14.981 29.482 1.00 89.75 670 ARG A N 1
ATOM 5253 C CA . ARG A 1 670 ? -16.345 13.697 29.815 1.00 89.75 670 ARG A CA 1
ATOM 5254 C C . ARG A 1 670 ? -16.128 13.315 31.277 1.00 89.75 670 ARG A C 1
ATOM 5256 O O . ARG A 1 670 ? -17.085 12.910 31.933 1.00 89.75 670 ARG A O 1
ATOM 5263 N N . LYS A 1 671 ? -14.910 13.467 31.802 1.00 91.94 671 LYS A N 1
ATOM 5264 C CA . LYS A 1 671 ? -14.592 13.192 33.211 1.00 91.94 671 LYS A CA 1
ATOM 5265 C C . LYS A 1 671 ? -15.404 14.087 34.151 1.00 91.94 671 LYS A C 1
ATOM 5267 O O . LYS A 1 671 ? -15.970 13.579 35.114 1.00 91.94 671 LYS A O 1
ATOM 5272 N N . ALA A 1 672 ? -15.512 15.386 33.871 1.00 91.00 672 ALA A N 1
ATOM 5273 C CA . ALA A 1 672 ? -16.308 16.324 34.665 1.00 91.00 672 ALA A CA 1
ATOM 5274 C C . ALA A 1 672 ? -17.793 15.922 34.702 1.00 91.00 672 ALA A C 1
ATOM 5276 O O . ALA A 1 672 ? -18.409 15.890 35.774 1.00 91.00 672 ALA A O 1
ATOM 5277 N N . TRP A 1 673 ? -18.344 15.535 33.545 1.00 93.38 673 TRP A N 1
ATOM 5278 C CA . TRP A 1 673 ? -19.698 14.990 33.442 1.00 93.38 673 TRP A CA 1
ATOM 5279 C C . TRP A 1 673 ? -19.865 13.696 34.257 1.00 93.38 673 TRP A C 1
ATOM 5281 O O . TRP A 1 673 ? -20.815 13.583 35.034 1.00 93.38 673 TRP A O 1
ATOM 5291 N N . MET A 1 674 ? -18.930 12.744 34.157 1.00 90.81 674 MET A N 1
ATOM 5292 C CA . MET A 1 674 ? -18.954 11.502 34.948 1.00 90.81 674 MET A CA 1
ATOM 5293 C C . MET A 1 674 ? -18.896 11.785 36.455 1.00 90.81 674 MET A C 1
ATOM 5295 O O . MET A 1 674 ? -19.693 11.235 37.210 1.00 90.81 674 MET A O 1
ATOM 5299 N N . LEU A 1 675 ? -18.004 12.678 36.897 1.00 87.81 675 LEU A N 1
ATOM 5300 C CA . LEU A 1 675 ? -17.849 13.057 38.306 1.00 87.81 675 LEU A CA 1
ATOM 5301 C C . LEU A 1 675 ? -19.108 13.721 38.868 1.00 87.81 675 LEU A C 1
ATOM 5303 O O . LEU A 1 675 ? -19.507 13.431 39.995 1.00 87.81 675 LEU A O 1
ATOM 5307 N N . THR A 1 676 ? -19.764 14.574 38.079 1.00 90.25 676 THR A N 1
ATOM 5308 C CA . THR A 1 676 ? -21.025 15.210 38.483 1.00 90.25 676 THR A CA 1
ATOM 5309 C C . THR A 1 676 ? -22.127 14.170 38.680 1.00 90.25 676 THR A C 1
ATOM 5311 O O . THR A 1 676 ? -22.790 14.185 39.715 1.00 90.25 676 THR A O 1
ATOM 5314 N N . ASN A 1 677 ? -22.279 13.221 37.749 1.00 87.50 677 ASN A N 1
ATOM 5315 C CA . ASN A 1 677 ? -23.274 12.147 37.875 1.00 87.50 677 ASN A CA 1
ATOM 5316 C C . ASN A 1 677 ? -22.941 11.135 38.984 1.00 87.50 677 ASN A C 1
ATOM 5318 O O . ASN A 1 677 ? -23.849 10.549 39.568 1.00 87.50 677 ASN A O 1
ATOM 5322 N N . ALA A 1 678 ? -21.660 10.977 39.327 1.00 85.94 678 ALA A N 1
ATOM 5323 C CA . ALA A 1 678 ? -21.205 10.183 40.468 1.00 85.94 678 ALA A CA 1
ATOM 5324 C C . ALA A 1 678 ? -21.415 10.878 41.832 1.00 85.94 678 ALA A C 1
ATOM 5326 O O . ALA A 1 678 ? -21.109 10.297 42.871 1.00 85.94 678 ALA A O 1
ATOM 5327 N N . GLY A 1 679 ? -21.878 12.136 41.854 1.00 86.25 679 GLY A N 1
ATOM 5328 C CA . GLY A 1 679 ? -22.023 12.937 43.076 1.00 86.25 679 GLY A CA 1
ATOM 5329 C C . GLY A 1 679 ? -20.717 13.549 43.606 1.00 86.25 679 GLY A C 1
ATOM 5330 O O . GLY A 1 679 ? -20.708 14.135 44.688 1.00 86.25 679 GLY A O 1
ATOM 5331 N N . ARG A 1 680 ? -19.613 13.470 42.850 1.00 86.06 680 ARG A N 1
ATOM 5332 C CA . ARG A 1 680 ? -18.277 14.000 43.195 1.00 86.06 680 ARG A CA 1
ATOM 5333 C C . ARG A 1 680 ? -18.112 15.443 42.699 1.00 86.06 680 ARG A C 1
ATOM 5335 O O . ARG A 1 680 ? -17.208 15.769 41.932 1.00 86.06 680 ARG A O 1
ATOM 5342 N N . THR A 1 681 ? -19.011 16.328 43.126 1.00 85.12 681 THR A N 1
ATOM 5343 C CA . THR A 1 681 ? -19.144 17.699 42.589 1.00 85.12 681 THR A CA 1
ATOM 5344 C C . THR A 1 681 ? -17.929 18.596 42.843 1.00 85.12 681 THR A C 1
ATOM 5346 O O . THR A 1 681 ? -17.594 19.419 41.995 1.00 85.12 681 THR A O 1
ATOM 5349 N N . ALA A 1 682 ? -17.233 18.423 43.971 1.00 81.69 682 ALA A N 1
ATOM 5350 C CA . ALA A 1 682 ? -16.011 19.175 44.272 1.00 81.69 682 ALA A CA 1
ATOM 5351 C C . ALA A 1 682 ? -14.870 18.837 43.298 1.00 81.69 682 ALA A C 1
ATOM 5353 O O . ALA A 1 682 ? -14.163 19.727 42.833 1.00 81.69 682 ALA A O 1
ATOM 5354 N N . GLU A 1 683 ? -14.724 17.561 42.949 1.00 82.06 683 GLU A N 1
ATOM 5355 C CA . GLU A 1 683 ? -13.731 17.100 41.976 1.00 82.06 683 GLU A CA 1
ATOM 5356 C C . GLU A 1 683 ? -14.121 17.503 40.553 1.00 82.06 683 GLU A C 1
ATOM 5358 O O . GLU A 1 683 ? -13.270 17.929 39.777 1.00 82.06 683 GLU A O 1
ATOM 5363 N N . ALA A 1 684 ? -15.416 17.450 40.221 1.00 85.56 684 ALA A N 1
ATOM 5364 C CA . ALA A 1 684 ? -15.918 17.959 38.947 1.00 85.56 684 ALA A CA 1
ATOM 5365 C C . ALA A 1 684 ? -15.595 19.453 38.767 1.00 85.56 684 ALA A C 1
ATOM 5367 O O . ALA A 1 684 ? -15.153 19.854 37.694 1.00 85.56 684 ALA A O 1
ATOM 5368 N N . ALA A 1 685 ? -15.738 20.265 39.822 1.00 85.06 685 ALA A N 1
ATOM 5369 C CA . ALA A 1 685 ? -15.387 21.685 39.796 1.00 85.06 685 ALA A CA 1
ATOM 5370 C C . ALA A 1 685 ? -13.877 21.922 39.608 1.00 85.06 685 ALA A C 1
ATOM 5372 O O . ALA A 1 685 ? -13.487 22.851 38.904 1.00 85.06 685 ALA A O 1
ATOM 5373 N N . GLN A 1 686 ? -13.024 21.071 40.189 1.00 84.94 686 GLN A N 1
ATOM 5374 C CA . GLN A 1 686 ? -11.574 21.125 39.963 1.00 84.94 686 GLN A CA 1
ATOM 5375 C C . GLN A 1 686 ? -11.220 20.807 38.508 1.00 84.94 686 GLN A C 1
ATOM 5377 O O . GLN A 1 686 ? -10.454 21.541 37.890 1.00 84.94 686 GLN A O 1
ATOM 5382 N N . VAL A 1 687 ? -11.818 19.754 37.940 1.00 85.38 687 VAL A N 1
ATOM 5383 C CA . VAL A 1 687 ? -11.624 19.400 36.526 1.00 85.38 687 VAL A CA 1
ATOM 5384 C C . VAL A 1 687 ? -12.139 20.516 35.613 1.00 85.38 687 VAL A C 1
ATOM 5386 O O . VAL A 1 687 ? -11.462 20.866 34.651 1.00 85.38 687 VAL A O 1
ATOM 5389 N N . GLN A 1 688 ? -13.279 21.132 35.937 1.00 87.12 688 GLN A N 1
ATOM 5390 C CA . GLN A 1 688 ? -13.814 22.261 35.174 1.00 87.12 688 GLN A CA 1
ATOM 5391 C C . GLN A 1 688 ? -12.876 23.473 35.195 1.00 87.12 688 GLN A C 1
ATOM 5393 O O . GLN A 1 688 ? -12.624 24.059 34.149 1.00 87.12 688 GLN A O 1
ATOM 5398 N N . ALA A 1 689 ? -12.275 23.794 36.344 1.00 83.75 689 ALA A N 1
ATOM 5399 C CA . ALA A 1 689 ? -11.286 24.867 36.432 1.00 83.75 689 ALA A CA 1
ATOM 5400 C C . ALA A 1 689 ? -10.046 24.603 35.555 1.00 83.75 689 ALA A C 1
ATOM 5402 O O . ALA A 1 689 ? -9.467 25.542 35.012 1.00 83.75 689 ALA A O 1
ATOM 5403 N N . ILE A 1 690 ? -9.649 23.335 35.386 1.00 83.06 690 ILE A N 1
ATOM 5404 C CA . ILE A 1 690 ? -8.579 22.956 34.454 1.00 83.06 690 ILE A CA 1
ATOM 5405 C C . ILE A 1 690 ? -9.035 23.140 33.006 1.00 83.06 690 ILE A C 1
ATOM 5407 O O . ILE A 1 690 ? -8.278 23.690 32.212 1.00 83.06 690 ILE A O 1
ATOM 5411 N N . ILE A 1 691 ? -10.258 22.722 32.662 1.00 83.50 691 ILE A N 1
ATOM 5412 C CA . ILE A 1 691 ? -10.828 22.913 31.318 1.00 83.50 691 ILE A CA 1
ATOM 5413 C C . ILE A 1 691 ? -10.856 24.401 30.949 1.00 83.50 691 ILE A C 1
ATOM 5415 O O . ILE A 1 691 ? -10.446 24.760 29.846 1.00 83.50 691 ILE A O 1
ATOM 5419 N N . ASP A 1 692 ? -11.293 25.257 31.872 1.00 82.00 692 ASP A N 1
ATOM 5420 C CA . ASP A 1 692 ? -11.408 26.705 31.664 1.00 82.00 692 ASP A CA 1
ATOM 5421 C C . ASP A 1 692 ? -10.034 27.391 31.533 1.00 82.00 692 ASP A C 1
ATOM 5423 O O . ASP A 1 692 ? -9.917 28.441 30.900 1.00 82.00 692 ASP A O 1
ATOM 5427 N N . ALA A 1 693 ? -8.982 26.791 32.102 1.00 75.81 693 ALA A N 1
ATOM 5428 C CA . ALA A 1 693 ? -7.603 27.260 31.985 1.00 75.81 693 ALA A CA 1
ATOM 5429 C C . ALA A 1 693 ? -6.926 26.862 30.658 1.00 75.81 693 ALA A C 1
ATOM 5431 O O . ALA A 1 693 ? -5.860 27.395 30.338 1.00 75.81 693 ALA A O 1
ATOM 5432 N N . ILE A 1 694 ? -7.518 25.949 29.875 1.00 72.12 694 ILE A N 1
ATOM 5433 C CA . ILE A 1 694 ? -7.030 25.603 28.534 1.00 72.12 694 ILE A CA 1
ATOM 5434 C C . ILE A 1 694 ? -7.431 26.741 27.572 1.00 72.12 694 ILE A C 1
ATOM 5436 O O . ILE A 1 694 ? -8.628 27.010 27.432 1.00 72.12 694 ILE A O 1
ATOM 5440 N N . PRO A 1 695 ? -6.475 27.410 26.891 1.00 61.75 695 PRO A N 1
ATOM 5441 C CA . PRO A 1 695 ? -6.767 28.541 26.010 1.00 61.75 695 PRO A CA 1
ATOM 5442 C C . PRO A 1 695 ? -7.842 28.203 24.969 1.00 61.75 695 PRO A C 1
ATOM 5444 O O . PRO A 1 695 ? -7.784 27.163 24.315 1.00 61.75 695 PRO A O 1
ATOM 5447 N N . THR A 1 696 ? -8.830 29.087 24.813 1.00 48.94 696 THR A N 1
ATOM 5448 C CA . THR A 1 696 ? -9.957 28.923 23.875 1.00 48.94 696 THR A CA 1
ATOM 5449 C C . THR A 1 696 ? -9.724 29.569 22.505 1.00 48.94 696 THR A C 1
ATOM 5451 O O . THR A 1 696 ? -10.596 29.486 21.640 1.00 48.94 696 THR A O 1
ATOM 5454 N N . ASP A 1 697 ? -8.549 30.157 22.263 1.00 34.59 697 ASP A N 1
ATOM 5455 C CA . ASP A 1 697 ? -8.236 30.801 20.987 1.00 34.59 697 ASP A CA 1
ATOM 5456 C C . ASP A 1 697 ? -7.825 29.787 19.914 1.00 34.59 697 ASP A C 1
ATOM 5458 O O . ASP A 1 697 ? -6.695 29.304 19.855 1.00 34.59 697 ASP A O 1
ATOM 5462 N N . GLY A 1 698 ? -8.790 29.500 19.043 1.00 31.88 698 GLY A N 1
ATOM 5463 C CA . GLY A 1 698 ? -8.626 28.734 17.815 1.00 31.88 698 GLY A CA 1
ATOM 5464 C C . GLY A 1 698 ? -9.935 28.068 17.423 1.00 31.88 698 GLY A C 1
ATOM 5465 O O . GLY A 1 698 ? -10.133 26.882 17.676 1.00 31.88 698 GLY A O 1
ATOM 5466 N N . ALA A 1 699 ? -10.856 28.830 16.828 1.00 29.45 699 ALA A N 1
ATOM 5467 C CA . ALA A 1 699 ? -12.025 28.270 16.158 1.00 29.45 699 ALA A CA 1
ATOM 5468 C C . ALA A 1 699 ? -11.584 27.111 15.251 1.00 29.45 699 ALA A C 1
ATOM 5470 O O . ALA A 1 699 ? -10.845 27.349 14.304 1.00 29.45 699 ALA A O 1
ATOM 5471 N N . VAL A 1 700 ? -12.006 25.882 15.579 1.00 36.66 700 VAL A N 1
ATOM 5472 C CA . VAL A 1 700 ? -11.812 24.651 14.790 1.00 36.66 700 VAL A CA 1
ATOM 5473 C C . VAL A 1 700 ? -10.478 24.655 14.029 1.00 36.66 700 VAL A C 1
ATOM 5475 O O . VAL A 1 700 ? -10.458 24.696 12.808 1.00 36.66 700 VAL A O 1
ATOM 5478 N N . SER A 1 701 ? -9.350 24.660 14.734 1.00 30.45 701 SER A N 1
ATOM 5479 C CA . SER A 1 701 ? -8.036 24.498 14.108 1.00 30.45 701 SER A CA 1
ATOM 5480 C C . SER A 1 701 ? -7.264 23.409 14.841 1.00 30.45 701 SER A C 1
ATOM 5482 O O . SER A 1 701 ? -6.665 23.650 15.889 1.00 30.45 701 SER A O 1
ATOM 5484 N N . GLY A 1 702 ? -7.293 22.193 14.289 1.00 33.41 702 GLY A N 1
ATOM 5485 C CA . GLY A 1 702 ? -6.307 21.165 14.599 1.00 33.41 702 GLY A CA 1
ATOM 5486 C C . GLY A 1 702 ? -4.937 21.680 14.169 1.00 33.41 702 GLY A C 1
ATOM 5487 O O . GLY A 1 702 ? -4.645 21.790 12.981 1.00 33.41 702 GLY A O 1
ATOM 5488 N N . GLY A 1 703 ? -4.130 22.094 15.137 1.00 29.86 703 GLY A N 1
ATOM 5489 C CA . GLY A 1 703 ? -2.846 22.739 14.890 1.00 29.86 703 GLY A CA 1
ATOM 5490 C C . GLY A 1 703 ? -2.060 22.884 16.184 1.00 29.86 703 GLY A C 1
ATOM 5491 O O . GLY A 1 703 ? -1.908 23.987 16.698 1.00 29.86 703 GLY A O 1
ATOM 5492 N N . GLY A 1 704 ? -1.586 21.761 16.728 1.00 27.19 704 GLY A N 1
ATOM 5493 C CA . GLY A 1 704 ? -0.668 21.731 17.864 1.00 27.19 704 GLY A CA 1
ATOM 5494 C C . GLY A 1 704 ? 0.749 22.106 17.436 1.00 27.19 704 GLY A C 1
ATOM 5495 O O . GLY A 1 704 ? 1.589 21.243 17.212 1.00 27.19 704 GLY A O 1
ATOM 5496 N N . GLY A 1 705 ? 1.025 23.403 17.307 1.00 25.83 705 GLY A N 1
ATOM 5497 C CA . GLY A 1 705 ? 2.390 23.914 17.231 1.00 25.83 705 GLY A CA 1
ATOM 5498 C C . GLY A 1 705 ? 3.022 23.941 18.623 1.00 25.83 705 GLY A C 1
ATOM 5499 O O . GLY A 1 705 ? 2.540 24.642 19.509 1.00 25.83 705 GLY A O 1
ATOM 5500 N N . SER A 1 706 ? 4.118 23.203 18.803 1.00 23.81 706 SER A N 1
ATOM 5501 C CA . SER A 1 706 ? 5.034 23.322 19.943 1.00 23.81 706 SER A CA 1
ATOM 5502 C C . SER A 1 706 ? 5.464 24.785 20.135 1.00 23.81 706 SER A C 1
ATOM 5504 O O . SER A 1 706 ? 6.332 25.283 19.417 1.00 23.81 706 SER A O 1
ATOM 5506 N N . ALA A 1 707 ? 4.901 25.466 21.132 1.00 22.52 707 ALA A N 1
ATOM 5507 C CA . ALA A 1 707 ? 5.410 26.739 21.626 1.00 22.52 707 ALA A CA 1
ATOM 5508 C C . ALA A 1 707 ? 6.231 26.493 22.894 1.00 22.52 707 ALA A C 1
ATOM 5510 O O . ALA A 1 707 ? 5.767 26.687 24.015 1.00 22.52 707 ALA A O 1
ATOM 5511 N N . ASN A 1 708 ? 7.485 26.088 22.703 1.00 23.30 708 ASN A N 1
ATOM 5512 C CA . ASN A 1 708 ? 8.519 26.307 23.701 1.00 23.30 708 ASN A CA 1
ATOM 5513 C C . ASN A 1 708 ? 9.035 27.740 23.491 1.00 23.30 708 ASN A C 1
ATOM 5515 O O . ASN A 1 708 ? 9.974 27.970 22.731 1.00 23.30 708 ASN A O 1
ATOM 5519 N N . VAL A 1 709 ? 8.359 28.728 24.083 1.00 22.75 709 VAL A N 1
ATOM 5520 C CA . VAL A 1 709 ? 8.850 30.112 24.133 1.00 22.75 709 VAL A CA 1
ATOM 5521 C C . VAL A 1 709 ? 8.823 30.572 25.579 1.00 22.75 709 VAL A C 1
ATOM 5523 O O . VAL A 1 709 ? 7.787 30.906 26.150 1.00 22.75 709 VAL A O 1
ATOM 5526 N N . SER A 1 710 ? 10.017 30.582 26.162 1.00 22.69 710 SER A N 1
ATOM 5527 C CA . SER A 1 710 ? 10.341 31.280 27.395 1.00 22.69 710 SER A CA 1
ATOM 5528 C C . SER A 1 710 ? 9.849 32.727 27.344 1.00 22.69 710 SER A C 1
ATOM 5530 O O . SER A 1 710 ? 10.172 33.476 26.420 1.00 22.69 710 SER A O 1
ATOM 5532 N N . ALA A 1 711 ? 9.112 33.125 28.375 1.00 20.84 711 ALA A N 1
ATOM 5533 C CA . ALA A 1 711 ? 8.671 34.488 28.606 1.00 20.84 711 ALA A CA 1
ATOM 5534 C C . ALA A 1 711 ? 9.835 35.497 28.591 1.00 20.84 711 ALA A C 1
ATOM 5536 O O . ALA A 1 711 ? 10.824 35.319 29.303 1.00 20.84 711 ALA A O 1
ATOM 5537 N N . LYS A 1 712 ? 9.657 36.618 27.877 1.00 23.75 712 LYS A N 1
ATOM 5538 C CA . LYS A 1 712 ? 10.133 37.937 28.321 1.00 23.75 712 LYS A CA 1
ATOM 5539 C C . LYS A 1 712 ? 9.287 39.067 27.718 1.00 23.75 712 LYS A C 1
ATOM 5541 O O . LYS A 1 712 ? 9.230 39.264 26.512 1.00 23.75 712 LYS A O 1
ATOM 5546 N N . SER A 1 713 ? 8.614 39.742 28.647 1.00 23.88 713 SER A N 1
ATOM 5547 C CA . SER A 1 713 ? 7.933 41.042 28.649 1.00 23.88 713 SER A CA 1
ATOM 5548 C C . SER A 1 713 ? 8.108 41.995 27.460 1.00 23.88 713 SER A C 1
ATOM 5550 O O . SER A 1 713 ? 9.223 42.327 27.061 1.00 23.88 713 SER A O 1
ATOM 5552 N N . ALA A 1 714 ? 6.979 42.580 27.052 1.00 21.23 714 ALA A N 1
ATOM 5553 C CA . ALA A 1 714 ? 6.899 43.822 26.295 1.00 21.23 714 ALA A CA 1
ATOM 5554 C C . ALA A 1 714 ? 7.556 45.002 27.041 1.00 21.23 714 ALA A C 1
ATOM 5556 O O . ALA A 1 714 ? 7.318 45.213 28.230 1.00 21.23 714 ALA A O 1
ATOM 5557 N N . GLY A 1 715 ? 8.331 45.797 26.304 1.00 21.27 715 GLY A N 1
ATOM 5558 C CA . GLY A 1 715 ? 8.845 47.106 26.695 1.00 21.27 715 GLY A CA 1
ATOM 5559 C C . GLY A 1 715 ? 9.131 47.924 25.434 1.00 21.27 715 GLY A C 1
ATOM 5560 O O . GLY A 1 715 ? 9.894 47.502 24.573 1.00 21.27 715 GLY A O 1
ATOM 5561 N N . THR A 1 716 ? 8.439 49.049 25.311 1.00 21.83 716 THR A N 1
ATOM 5562 C CA . THR A 1 716 ? 8.408 50.042 24.222 1.00 21.83 716 THR A CA 1
ATOM 5563 C C . THR A 1 716 ? 9.770 50.684 23.865 1.00 21.83 716 THR A C 1
ATOM 5565 O O . THR A 1 716 ? 10.738 50.517 24.604 1.00 21.83 716 THR A O 1
ATOM 5568 N N . PRO A 1 717 ? 9.872 51.424 22.735 1.00 27.41 717 PRO A N 1
ATOM 5569 C CA . PRO A 1 717 ? 11.130 51.693 22.037 1.00 27.41 717 PRO A CA 1
ATOM 5570 C C . PRO A 1 717 ? 11.798 53.002 22.474 1.00 27.41 717 PRO A C 1
ATOM 5572 O O . PRO A 1 717 ? 11.114 54.013 22.556 1.00 27.41 717 PRO A O 1
ATOM 5575 N N . THR A 1 718 ? 13.129 53.024 22.623 1.00 21.11 718 THR A N 1
ATOM 5576 C CA . THR A 1 718 ? 13.951 54.248 22.480 1.00 21.11 718 THR A CA 1
ATOM 5577 C C . THR A 1 718 ? 15.459 53.950 22.399 1.00 21.11 718 THR A C 1
ATOM 5579 O O . THR A 1 718 ? 15.990 53.189 23.198 1.00 21.11 718 THR A O 1
ATOM 5582 N N . SER A 1 719 ? 16.115 54.652 21.463 1.00 21.20 719 SER A N 1
ATOM 5583 C CA . SER A 1 719 ? 17.515 55.134 21.438 1.00 21.20 719 SER A CA 1
ATOM 5584 C C . SER A 1 719 ? 18.718 54.166 21.408 1.00 21.20 719 SER A C 1
ATOM 5586 O O . SER A 1 719 ? 19.129 53.631 22.425 1.00 21.20 719 SER A O 1
ATOM 5588 N N . ALA A 1 720 ? 19.357 54.134 20.229 1.00 20.95 720 ALA A N 1
ATOM 5589 C CA . ALA A 1 720 ? 20.740 54.563 19.936 1.00 20.95 720 ALA A CA 1
ATOM 5590 C C . ALA A 1 720 ? 21.987 53.877 20.564 1.00 20.95 720 ALA A C 1
ATOM 5592 O O . ALA A 1 720 ? 22.085 53.656 21.763 1.00 20.95 720 ALA A O 1
ATOM 5593 N N . THR A 1 721 ? 23.015 53.778 19.697 1.00 20.48 721 THR A N 1
ATOM 5594 C CA . THR A 1 721 ? 24.472 53.526 19.897 1.00 20.48 721 THR A CA 1
ATOM 5595 C C . THR A 1 721 ? 24.894 52.050 20.040 1.00 20.48 721 THR A C 1
ATOM 5597 O O . THR A 1 721 ? 24.437 51.347 20.926 1.00 20.48 721 THR A O 1
ATOM 5600 N N . ALA A 1 722 ? 25.556 51.459 19.026 1.00 21.03 722 ALA A N 1
ATOM 5601 C CA . ALA A 1 722 ? 27.023 51.415 18.810 1.00 21.03 722 ALA A CA 1
ATOM 5602 C C . ALA A 1 722 ? 27.726 50.728 20.003 1.00 21.03 722 ALA A C 1
ATOM 5604 O O . ALA A 1 722 ? 27.582 51.193 21.118 1.00 21.03 722 ALA A O 1
ATOM 5605 N N . SER A 1 723 ? 28.516 49.653 19.933 1.00 21.53 723 SER A N 1
ATOM 5606 C CA . SER A 1 723 ? 29.553 49.190 18.996 1.00 21.53 723 SER A CA 1
ATOM 5607 C C . SER A 1 723 ? 30.405 48.153 19.773 1.00 21.53 723 SER A C 1
ATOM 5609 O O . SER A 1 723 ? 30.396 48.186 21.001 1.00 21.53 723 SER A O 1
ATOM 5611 N N . GLY A 1 724 ? 31.189 47.309 19.086 1.00 21.84 724 GLY A N 1
ATOM 5612 C CA . GLY A 1 724 ? 32.287 46.507 19.674 1.00 21.84 724 GLY A CA 1
ATOM 5613 C C . GLY A 1 724 ? 31.946 45.022 19.857 1.00 21.84 724 GLY A C 1
ATOM 5614 O O . GLY A 1 724 ? 31.121 44.692 20.694 1.00 21.84 724 GLY A O 1
ATOM 5615 N N . ALA A 1 725 ? 32.397 44.127 18.962 1.00 21.62 725 ALA A N 1
ATOM 5616 C CA . ALA A 1 725 ? 33.686 43.394 19.017 1.00 21.62 725 ALA A CA 1
ATOM 5617 C C . ALA A 1 725 ? 33.690 42.326 20.139 1.00 21.62 725 ALA A C 1
ATOM 5619 O O . ALA A 1 725 ? 33.290 42.627 21.249 1.00 21.62 725 ALA A O 1
ATOM 5620 N N . SER A 1 726 ? 34.106 41.066 19.997 1.00 21.47 726 SER A N 1
ATOM 5621 C CA . SER A 1 726 ? 34.918 40.311 19.031 1.00 21.47 726 SER A CA 1
ATOM 5622 C C . SER A 1 726 ? 34.708 38.806 19.327 1.00 21.47 726 SER A C 1
ATOM 5624 O O . SER A 1 726 ? 34.539 38.454 20.487 1.00 21.47 726 SER A O 1
ATOM 5626 N N . ALA A 1 727 ? 34.590 37.941 18.316 1.00 21.56 727 ALA A N 1
ATOM 5627 C CA . ALA A 1 727 ? 35.541 36.879 17.925 1.00 21.56 727 ALA A CA 1
ATOM 5628 C C . ALA A 1 727 ? 35.973 35.794 18.954 1.00 21.56 727 ALA A C 1
ATOM 5630 O O . ALA A 1 727 ? 36.310 36.097 20.091 1.00 21.56 727 ALA A O 1
ATOM 5631 N N . ALA A 1 728 ? 36.121 34.572 18.405 1.00 21.89 728 ALA A N 1
ATOM 5632 C CA . ALA A 1 728 ? 36.777 33.337 18.889 1.00 21.89 728 ALA A CA 1
ATOM 5633 C C . ALA A 1 728 ? 35.854 32.294 19.570 1.00 21.89 728 ALA A C 1
ATOM 5635 O O . ALA A 1 728 ? 35.405 32.487 20.690 1.00 21.89 728 ALA A O 1
ATOM 5636 N N . THR A 1 729 ? 35.334 31.280 18.861 1.00 22.47 729 THR A N 1
ATOM 5637 C CA . THR A 1 729 ? 35.933 30.001 18.382 1.00 22.47 729 THR A CA 1
ATOM 5638 C C . THR A 1 729 ? 36.243 28.950 19.456 1.00 22.47 729 THR A C 1
ATOM 5640 O O . THR A 1 729 ? 37.174 29.119 20.230 1.00 22.47 729 THR A O 1
ATOM 5643 N N . ALA A 1 730 ? 35.516 27.827 19.333 1.00 22.98 730 ALA A N 1
ATOM 5644 C CA . ALA A 1 730 ? 35.911 26.419 19.501 1.00 22.98 730 ALA A CA 1
ATOM 5645 C C . ALA A 1 730 ? 36.555 25.948 20.822 1.00 22.98 730 ALA A C 1
ATOM 5647 O O . ALA A 1 730 ? 37.691 26.296 21.115 1.00 22.98 730 ALA A O 1
ATOM 5648 N N . ALA A 1 731 ? 35.902 24.996 21.508 1.00 21.89 731 ALA A N 1
ATOM 5649 C CA . ALA A 1 731 ? 36.338 23.588 21.571 1.00 21.89 731 ALA A CA 1
ATOM 5650 C C . ALA A 1 731 ? 35.724 22.804 22.757 1.00 21.89 731 ALA A C 1
ATOM 5652 O O . ALA A 1 731 ? 35.649 23.287 23.881 1.00 21.89 731 ALA A O 1
ATOM 5653 N N . THR A 1 732 ? 35.425 21.535 22.458 1.00 22.09 732 THR A N 1
ATOM 5654 C CA . THR A 1 732 ? 35.458 20.328 23.313 1.00 22.09 732 THR A CA 1
ATOM 5655 C C . THR A 1 732 ? 34.375 20.041 24.364 1.00 22.09 732 THR A C 1
ATOM 5657 O O . THR A 1 732 ? 34.234 20.695 25.388 1.00 22.09 732 THR A O 1
ATOM 5660 N N . ALA A 1 733 ? 33.701 18.922 24.078 1.00 27.84 733 ALA A N 1
ATOM 5661 C CA . ALA A 1 733 ? 32.951 17.997 24.918 1.00 27.84 733 ALA A CA 1
ATOM 5662 C C . ALA A 1 733 ? 33.405 17.840 26.382 1.00 27.84 733 ALA A C 1
ATOM 5664 O O . ALA A 1 733 ? 34.583 17.634 26.654 1.00 27.84 733 ALA A O 1
ATOM 5665 N N . SER A 1 734 ? 32.432 17.717 27.290 1.00 22.77 734 SER A N 1
ATOM 5666 C CA . SER A 1 734 ? 32.282 16.503 28.107 1.00 22.77 734 SER A CA 1
ATOM 5667 C C . SER A 1 734 ? 30.875 16.436 28.702 1.00 22.77 734 SER A C 1
ATOM 5669 O O . SER A 1 734 ? 30.320 17.434 29.156 1.00 22.77 734 SER A O 1
ATOM 5671 N N . ALA A 1 735 ? 30.293 15.245 28.621 1.00 28.61 735 ALA A N 1
ATOM 5672 C CA . ALA A 1 735 ? 29.018 14.887 29.202 1.00 28.61 735 ALA A CA 1
ATOM 5673 C C . ALA A 1 735 ? 29.098 14.918 30.734 1.00 28.61 735 ALA A C 1
ATOM 5675 O O . ALA A 1 735 ? 29.957 14.270 31.330 1.00 28.61 735 ALA A O 1
ATOM 5676 N N . GLY A 1 736 ? 28.159 15.630 31.347 1.00 23.70 736 GLY A N 1
ATOM 5677 C CA . GLY A 1 736 ? 27.776 15.494 32.743 1.00 23.70 736 GLY A CA 1
ATOM 5678 C C . GLY A 1 736 ? 26.257 15.497 32.785 1.00 23.70 736 GLY A C 1
ATOM 5679 O O . GLY A 1 736 ? 25.635 16.504 32.462 1.00 23.70 736 GLY A O 1
ATOM 5680 N N . GLN A 1 737 ? 25.677 14.337 33.083 1.00 29.50 737 GLN A N 1
ATOM 5681 C CA . GLN A 1 737 ? 24.254 14.170 33.342 1.00 29.50 737 GLN A CA 1
ATOM 5682 C C . GLN A 1 737 ? 23.863 15.012 34.562 1.00 29.50 737 GLN A C 1
ATOM 5684 O O . GLN A 1 737 ? 24.307 14.722 35.669 1.00 29.50 737 GLN A O 1
ATOM 5689 N N . GLU A 1 738 ? 22.998 16.001 34.372 1.00 24.12 738 GLU A N 1
ATOM 5690 C CA . GLU A 1 738 ? 22.086 16.462 35.416 1.00 24.12 738 GLU A CA 1
ATOM 5691 C C . GLU A 1 738 ? 20.669 16.369 34.846 1.00 24.12 738 GLU A C 1
ATOM 5693 O O . GLU A 1 738 ? 20.273 17.135 33.967 1.00 24.12 738 GLU A O 1
ATOM 5698 N N . GLU A 1 739 ? 19.929 15.360 35.310 1.00 27.84 739 GLU A N 1
ATOM 5699 C CA . GLU A 1 739 ? 18.487 15.234 35.117 1.00 27.84 739 GLU A CA 1
ATOM 5700 C C . GLU A 1 739 ? 17.803 16.468 35.717 1.00 27.84 739 GLU A C 1
ATOM 5702 O O . GLU A 1 739 ? 17.666 16.614 36.932 1.00 27.84 739 GLU A O 1
ATOM 5707 N N . SER A 1 740 ? 17.364 17.383 34.860 1.00 28.30 740 SER A N 1
ATOM 5708 C CA . SER A 1 740 ? 16.437 18.438 35.244 1.00 28.30 740 SER A CA 1
ATOM 5709 C C . SER A 1 740 ? 15.096 17.802 35.625 1.00 28.30 740 SER A C 1
ATOM 5711 O O . SER A 1 740 ? 14.387 17.291 34.760 1.00 28.30 740 SER A O 1
ATOM 5713 N N . ALA A 1 741 ? 14.750 17.832 36.913 1.00 31.20 741 ALA A N 1
ATOM 5714 C CA . ALA A 1 741 ? 13.445 17.414 37.414 1.00 31.20 741 ALA A CA 1
ATOM 5715 C C . ALA A 1 741 ? 12.320 18.205 36.715 1.00 31.20 741 ALA A C 1
ATOM 5717 O O . ALA A 1 741 ? 12.206 19.420 36.889 1.00 31.20 741 ALA A O 1
ATOM 5718 N N . GLU A 1 742 ? 11.499 17.520 35.915 1.00 37.59 742 GLU A N 1
ATOM 5719 C CA . GLU A 1 742 ? 10.325 18.095 35.252 1.00 37.59 742 GLU A CA 1
ATOM 5720 C C . GLU A 1 742 ? 9.355 18.693 36.285 1.00 37.59 742 GLU A C 1
ATOM 5722 O O . GLU A 1 742 ? 8.836 18.005 37.169 1.00 37.59 742 GLU A O 1
ATOM 5727 N N . VAL A 1 743 ? 9.080 19.994 36.172 1.00 53.22 743 VAL A N 1
ATOM 5728 C CA . VAL A 1 743 ? 8.048 20.668 36.967 1.00 53.22 743 VAL A CA 1
ATOM 5729 C C . VAL A 1 743 ? 6.679 20.270 36.411 1.00 53.22 743 VAL A C 1
ATOM 5731 O O . VAL A 1 743 ? 6.224 20.824 35.416 1.00 53.22 743 VAL A O 1
ATOM 5734 N N . LEU A 1 744 ? 6.016 19.314 37.065 1.00 59.22 744 LEU A N 1
ATOM 5735 C CA . LEU A 1 744 ? 4.701 18.810 36.655 1.00 59.22 744 LEU A CA 1
ATOM 5736 C C . LEU A 1 744 ? 3.623 19.908 36.673 1.00 59.22 744 LEU A C 1
ATOM 5738 O O . LEU A 1 744 ? 3.532 20.696 37.631 1.00 59.22 744 LEU A O 1
ATOM 5742 N N . SER A 1 745 ? 2.758 19.917 35.657 1.00 71.81 745 SER A N 1
ATOM 5743 C CA . SER A 1 745 ? 1.595 20.811 35.574 1.00 71.81 745 SER A CA 1
ATOM 5744 C C . SER A 1 745 ? 0.558 20.522 36.683 1.00 71.81 745 SER A C 1
ATOM 5746 O O . SER A 1 745 ? 0.615 19.471 37.332 1.00 71.81 745 SER A O 1
ATOM 5748 N N . PRO A 1 746 ? -0.422 21.416 36.933 1.00 70.88 746 PRO A N 1
ATOM 5749 C CA . PRO A 1 746 ? -1.533 21.139 37.848 1.00 70.88 746 PRO A CA 1
ATOM 5750 C C . PRO A 1 746 ? -2.329 19.880 37.473 1.00 70.88 746 PRO A C 1
ATOM 5752 O O . PRO A 1 746 ? -2.695 19.111 38.360 1.00 70.88 746 PRO A O 1
ATOM 5755 N N . LEU A 1 747 ? -2.540 19.638 36.173 1.00 70.56 747 LEU A N 1
ATOM 5756 C CA . LEU A 1 747 ? -3.253 18.463 35.671 1.00 70.56 747 LEU A CA 1
ATOM 5757 C C . LEU A 1 747 ? -2.429 17.184 35.865 1.00 70.56 747 LEU A C 1
ATOM 5759 O O . LEU A 1 747 ? -2.945 16.194 36.376 1.00 70.56 747 LEU A O 1
ATOM 5763 N N . GLN A 1 748 ? -1.137 17.209 35.533 1.00 66.88 748 GLN A N 1
ATOM 5764 C CA . GLN A 1 748 ? -0.220 16.097 35.795 1.00 66.88 748 GLN A CA 1
ATOM 5765 C C . GLN A 1 748 ? -0.111 15.785 37.286 1.00 66.88 748 GLN A C 1
ATOM 5767 O O . GLN A 1 748 ? -0.129 14.617 37.662 1.00 66.88 748 GLN A O 1
ATOM 5772 N N . ARG A 1 749 ? -0.053 16.808 38.148 1.00 73.81 749 ARG A N 1
ATOM 5773 C CA . ARG A 1 749 ? -0.076 16.622 39.604 1.00 73.81 749 ARG A CA 1
ATOM 5774 C C . ARG A 1 749 ? -1.385 16.018 40.077 1.00 73.81 749 ARG A C 1
ATOM 5776 O O . ARG A 1 749 ? -1.332 15.116 40.901 1.00 73.81 749 ARG A O 1
ATOM 5783 N N . GLN A 1 750 ? -2.529 16.467 39.567 1.00 74.56 750 GLN A N 1
ATOM 5784 C CA . GLN A 1 750 ? -3.819 15.878 39.918 1.00 74.56 750 GLN A CA 1
ATOM 5785 C C . GLN A 1 750 ? -3.889 14.411 39.480 1.00 74.56 750 GLN A C 1
ATOM 5787 O O . GLN A 1 750 ? -4.237 13.558 40.286 1.00 74.56 750 GLN A O 1
ATOM 5792 N N . LEU A 1 751 ? -3.494 14.088 38.247 1.00 65.44 751 LEU A N 1
ATOM 5793 C CA . LEU A 1 751 ? -3.480 12.706 37.757 1.00 65.44 751 LEU A CA 1
ATOM 5794 C C . LEU A 1 751 ? -2.487 11.833 38.521 1.00 65.44 751 LEU A C 1
ATOM 5796 O O . LEU A 1 751 ? -2.789 10.683 38.821 1.00 65.44 751 LEU A O 1
ATOM 5800 N N . GLN A 1 752 ? -1.325 12.376 38.884 1.00 66.19 752 GLN A N 1
ATOM 5801 C CA . GLN A 1 752 ? -0.349 11.676 39.710 1.00 66.19 752 GLN A CA 1
ATOM 5802 C C . GLN A 1 752 ? -0.848 11.505 41.147 1.00 66.19 752 GLN A C 1
ATOM 5804 O O . GLN A 1 752 ? -0.596 10.465 41.738 1.00 66.19 752 GLN A O 1
ATOM 5809 N N . GLN A 1 753 ? -1.571 12.477 41.709 1.00 67.44 753 GLN A N 1
ATOM 5810 C CA . GLN A 1 753 ? -2.205 12.377 43.025 1.00 67.44 753 GLN A CA 1
ATOM 5811 C C . GLN A 1 753 ? -3.362 11.383 43.025 1.00 67.44 753 GLN A C 1
ATOM 5813 O O . GLN A 1 753 ? -3.475 10.627 43.977 1.00 67.44 753 GLN A O 1
ATOM 5818 N N . GLU A 1 754 ? -4.184 11.339 41.977 1.00 64.94 754 GLU A N 1
ATOM 5819 C CA . GLU A 1 754 ? -5.248 10.346 41.805 1.00 64.94 754 GLU A CA 1
ATOM 5820 C C . GLU A 1 754 ? -4.649 8.941 41.624 1.00 64.94 754 GLU A C 1
ATOM 5822 O O . GLU A 1 754 ? -5.039 8.015 42.329 1.00 64.94 754 GLU A O 1
ATOM 5827 N N . ALA A 1 755 ? -3.613 8.794 40.791 1.00 56.06 755 ALA A N 1
ATOM 5828 C CA . ALA A 1 755 ? -2.883 7.534 40.634 1.00 56.06 755 ALA A CA 1
ATOM 5829 C C . ALA A 1 755 ? -2.146 7.115 41.921 1.00 56.06 755 ALA A C 1
ATOM 5831 O O . ALA A 1 755 ? -2.089 5.932 42.255 1.00 56.06 755 ALA A O 1
ATOM 5832 N N . ALA A 1 756 ? -1.595 8.073 42.671 1.00 55.47 756 ALA A N 1
ATOM 5833 C CA . ALA A 1 756 ? -0.964 7.840 43.966 1.00 55.47 756 ALA A CA 1
ATOM 5834 C C . ALA A 1 756 ? -1.990 7.591 45.075 1.00 55.47 756 ALA A C 1
ATOM 5836 O O . ALA A 1 756 ? -1.667 6.887 46.021 1.00 55.47 756 ALA A O 1
ATOM 5837 N N . ALA A 1 757 ? -3.207 8.131 44.985 1.00 57.16 757 ALA A N 1
ATOM 5838 C CA . ALA A 1 757 ? -4.313 7.848 45.892 1.00 57.16 757 ALA A CA 1
ATOM 5839 C C . ALA A 1 757 ? -4.852 6.437 45.653 1.00 57.16 757 ALA A C 1
ATOM 5841 O O . ALA A 1 757 ? -5.062 5.717 46.624 1.00 57.16 757 ALA A O 1
ATOM 5842 N N . ASP A 1 758 ? -4.962 6.006 44.395 1.00 50.97 758 ASP A N 1
ATOM 5843 C CA . ASP A 1 758 ? -5.250 4.614 44.039 1.00 50.97 758 ASP A CA 1
ATOM 5844 C C . ASP A 1 758 ? -4.136 3.681 44.550 1.00 50.97 758 ASP A C 1
ATOM 5846 O O . ASP A 1 758 ? -4.411 2.674 45.207 1.00 50.97 758 ASP A O 1
ATOM 5850 N N . ALA A 1 759 ? -2.864 4.059 44.364 1.00 50.25 759 ALA A N 1
ATOM 5851 C CA . ALA A 1 759 ? -1.722 3.301 44.880 1.00 50.25 759 ALA A CA 1
ATOM 5852 C C . ALA A 1 759 ? -1.620 3.313 46.421 1.00 50.25 759 ALA A C 1
ATOM 5854 O O . ALA A 1 759 ? -1.237 2.308 47.017 1.00 50.25 759 ALA A O 1
ATOM 5855 N N . ASN A 1 760 ? -1.971 4.417 47.090 1.00 55.75 760 ASN A N 1
ATOM 5856 C CA . ASN A 1 760 ? -1.959 4.554 48.552 1.00 55.75 760 ASN A CA 1
ATOM 5857 C C . ASN A 1 760 ? -3.152 3.862 49.206 1.00 55.75 760 ASN A C 1
ATOM 5859 O O . ASN A 1 760 ? -2.995 3.295 50.286 1.00 55.75 760 ASN A O 1
ATOM 5863 N N . ALA A 1 761 ? -4.323 3.873 48.567 1.00 58.94 761 ALA A N 1
ATOM 5864 C CA . ALA A 1 761 ? -5.465 3.074 48.984 1.00 58.94 761 ALA A CA 1
ATOM 5865 C C . ALA A 1 761 ? -5.085 1.591 48.974 1.00 58.94 761 ALA A C 1
ATOM 5867 O O . ALA A 1 761 ? -5.348 0.887 49.945 1.00 58.94 761 ALA A O 1
ATOM 5868 N N . GLU A 1 762 ? -4.372 1.139 47.942 1.00 64.12 762 GLU A N 1
ATOM 5869 C CA . GLU A 1 762 ? -3.875 -0.230 47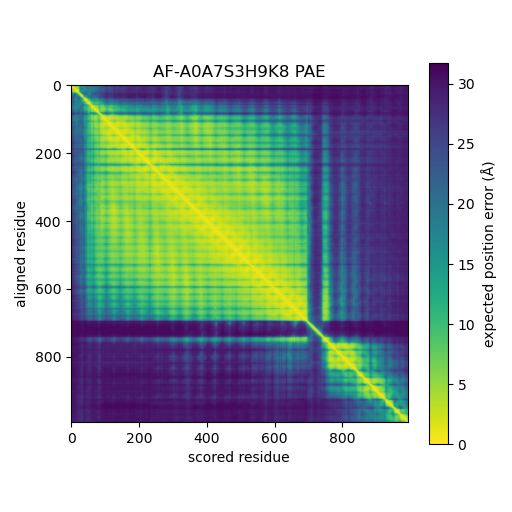.878 1.00 64.12 762 GLU A CA 1
ATOM 5870 C C . GLU A 1 762 ? -2.754 -0.521 48.893 1.00 64.12 762 GLU A C 1
ATOM 5872 O O . GLU A 1 762 ? -2.786 -1.547 49.571 1.00 64.12 762 GLU A O 1
ATOM 5877 N N . ASN A 1 763 ? -1.806 0.397 49.101 1.00 64.56 763 ASN A N 1
ATOM 5878 C CA . ASN A 1 763 ? -0.769 0.241 50.130 1.00 64.56 763 ASN A CA 1
ATOM 5879 C C . ASN A 1 763 ? -1.359 0.209 51.558 1.00 64.56 763 ASN A C 1
ATOM 5881 O O . ASN A 1 763 ? -0.850 -0.501 52.427 1.00 64.56 763 ASN A O 1
ATOM 5885 N N . LEU A 1 764 ? -2.456 0.932 51.811 1.00 69.44 764 LEU A N 1
ATOM 5886 C CA . LEU A 1 764 ? -3.191 0.875 53.076 1.00 69.44 764 LEU A CA 1
ATOM 5887 C C . LEU A 1 764 ? -3.868 -0.490 53.264 1.00 69.44 764 LEU A C 1
ATOM 5889 O O . LEU A 1 764 ? -3.895 -1.011 54.379 1.00 69.44 764 LEU A O 1
ATOM 5893 N N . ILE A 1 765 ? -4.373 -1.093 52.184 1.00 70.94 765 ILE A N 1
ATOM 5894 C CA . ILE A 1 765 ? -4.886 -2.469 52.196 1.00 70.94 765 ILE A CA 1
ATOM 5895 C C . ILE A 1 765 ? -3.756 -3.442 52.536 1.00 70.94 765 ILE A C 1
ATOM 5897 O O . ILE A 1 765 ? -3.921 -4.256 53.440 1.00 70.94 765 ILE A O 1
ATOM 5901 N N . VAL A 1 766 ? -2.589 -3.315 51.896 1.00 72.69 766 VAL A N 1
ATOM 5902 C CA . VAL A 1 766 ? -1.397 -4.130 52.194 1.00 72.69 766 VAL A CA 1
ATOM 5903 C C . VAL A 1 766 ? -1.013 -4.039 53.675 1.00 72.69 766 VAL A C 1
ATOM 5905 O O . VAL A 1 766 ? -0.860 -5.071 54.330 1.00 72.69 766 VAL A O 1
ATOM 5908 N N . ALA A 1 767 ? -0.934 -2.827 54.233 1.00 74.38 767 ALA A N 1
ATOM 5909 C CA . ALA A 1 767 ? -0.598 -2.613 55.641 1.00 74.38 767 ALA A CA 1
ATOM 5910 C C . ALA A 1 767 ? -1.644 -3.219 56.596 1.00 74.38 767 ALA A C 1
ATOM 5912 O O . ALA A 1 767 ? -1.283 -3.915 57.549 1.00 74.38 767 ALA A O 1
ATOM 5913 N N . LYS A 1 768 ? -2.944 -3.023 56.314 1.00 77.56 768 LYS A N 1
ATOM 5914 C CA . LYS A 1 768 ? -4.040 -3.643 57.079 1.00 77.56 768 LYS A CA 1
ATOM 5915 C C . LYS A 1 768 ? -3.949 -5.172 57.040 1.00 77.56 768 LYS A C 1
ATOM 5917 O O . LYS A 1 768 ? -4.070 -5.817 58.078 1.00 77.56 768 LYS A O 1
ATOM 5922 N N . VAL A 1 769 ? -3.714 -5.761 55.866 1.00 78.56 769 VAL A N 1
ATOM 5923 C CA . VAL A 1 769 ? -3.609 -7.218 55.686 1.00 78.56 769 VAL A CA 1
ATOM 5924 C C . VAL A 1 769 ? -2.390 -7.777 56.429 1.00 78.56 769 VAL A C 1
ATOM 5926 O O . VAL A 1 769 ? -2.518 -8.789 57.115 1.00 78.56 769 VAL A O 1
ATOM 5929 N N . GLN A 1 770 ? -1.233 -7.109 56.377 1.00 79.38 770 GLN A N 1
ATOM 5930 C CA . GLN A 1 770 ? -0.034 -7.508 57.130 1.00 79.38 770 GLN A CA 1
ATOM 5931 C C . GLN A 1 770 ? -0.245 -7.448 58.648 1.00 79.38 770 GLN A C 1
ATOM 5933 O O . GLN A 1 770 ? 0.117 -8.391 59.355 1.00 79.38 770 GLN A O 1
ATOM 5938 N N . GLN A 1 771 ? -0.876 -6.383 59.150 1.00 79.81 771 GLN A N 1
ATOM 5939 C CA . GLN A 1 771 ? -1.210 -6.246 60.569 1.00 79.81 771 GLN A CA 1
ATOM 5940 C C . GLN A 1 771 ? -2.160 -7.360 61.028 1.00 79.81 771 GLN A C 1
ATOM 5942 O O . GLN A 1 771 ? -1.937 -7.984 62.066 1.00 79.81 771 GLN A O 1
ATOM 5947 N N . VAL A 1 772 ? -3.186 -7.653 60.225 1.00 80.12 772 VAL A N 1
ATOM 5948 C CA . VAL A 1 772 ? -4.117 -8.755 60.480 1.00 80.12 772 VAL A CA 1
ATOM 5949 C C . VAL A 1 772 ? -3.381 -10.096 60.506 1.00 80.12 772 VAL A C 1
ATOM 5951 O O . VAL A 1 772 ? -3.570 -10.861 61.447 1.00 80.12 772 VAL A O 1
ATOM 5954 N N . MET A 1 773 ? -2.513 -10.384 59.531 1.00 76.06 773 MET A N 1
ATOM 5955 C CA . MET A 1 773 ? -1.740 -11.633 59.508 1.00 76.06 773 MET A CA 1
ATOM 5956 C C . MET A 1 773 ? -0.852 -11.794 60.750 1.00 76.06 773 MET A C 1
ATOM 5958 O O . MET A 1 773 ? -0.797 -12.888 61.313 1.00 76.06 773 MET A O 1
ATOM 5962 N N . ALA A 1 774 ? -0.213 -10.717 61.222 1.00 77.19 774 ALA A N 1
ATOM 5963 C CA . ALA A 1 774 ? 0.590 -10.737 62.445 1.00 77.19 774 ALA A CA 1
ATOM 5964 C C . ALA A 1 774 ? -0.256 -11.041 63.697 1.00 77.19 774 ALA A C 1
ATOM 5966 O O . ALA A 1 774 ? 0.151 -11.839 64.540 1.00 77.19 774 ALA A O 1
ATOM 5967 N N . MET A 1 775 ? -1.458 -10.464 63.797 1.00 75.88 775 MET A N 1
ATOM 5968 C CA . MET A 1 775 ? -2.385 -10.737 64.903 1.00 75.88 775 MET A CA 1
ATOM 5969 C C . MET A 1 775 ? -2.947 -12.164 64.862 1.00 75.88 775 MET A C 1
ATOM 5971 O O . MET A 1 775 ? -3.081 -12.803 65.908 1.00 7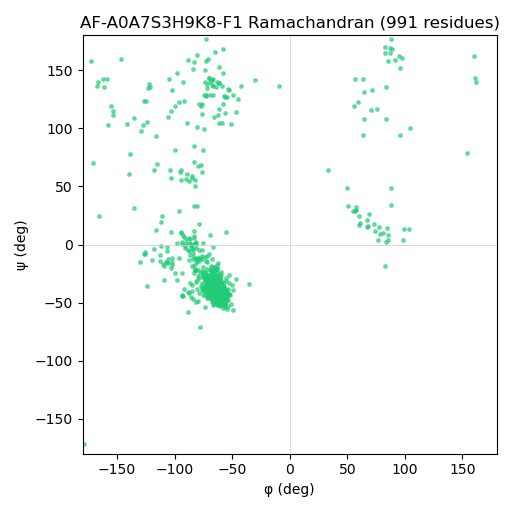5.88 775 MET A O 1
ATOM 5975 N N . VAL A 1 776 ? -3.236 -12.696 63.668 1.00 73.50 776 VAL A N 1
ATOM 5976 C CA . VAL A 1 776 ? -3.661 -14.095 63.494 1.00 73.50 776 VAL A CA 1
ATOM 5977 C C . VAL A 1 776 ? -2.539 -15.054 63.908 1.00 73.50 776 VAL A C 1
ATOM 5979 O O . VAL A 1 776 ? -2.810 -16.028 64.606 1.00 73.50 776 VAL A O 1
ATOM 5982 N N . ALA A 1 777 ? -1.279 -14.750 63.575 1.00 68.00 777 ALA A N 1
ATOM 5983 C CA . ALA A 1 777 ? -0.118 -15.545 63.989 1.00 68.00 777 ALA A CA 1
ATOM 5984 C C . ALA A 1 777 ? 0.115 -15.547 65.516 1.00 68.00 777 ALA A C 1
ATOM 5986 O O . ALA A 1 777 ? 0.651 -16.511 66.053 1.00 68.00 777 ALA A O 1
ATOM 5987 N N . GLN A 1 778 ? -0.327 -14.501 66.223 1.00 74.38 778 GLN A N 1
ATOM 5988 C CA . GLN A 1 778 ? -0.281 -14.397 67.690 1.00 74.38 778 GLN A CA 1
ATOM 5989 C C . GLN A 1 778 ? -1.514 -15.008 68.391 1.00 74.38 778 GLN A C 1
ATOM 5991 O O . GLN A 1 778 ? -1.653 -14.890 69.606 1.00 74.38 778 GLN A O 1
ATOM 5996 N N . GLY A 1 779 ? -2.419 -15.659 67.649 1.00 64.38 779 GLY A N 1
ATOM 5997 C CA . GLY A 1 779 ? -3.607 -16.330 68.194 1.00 64.38 779 GLY A CA 1
ATOM 5998 C C . GLY A 1 779 ? -4.835 -15.430 68.395 1.00 64.38 779 GLY A C 1
ATOM 5999 O O . GLY A 1 779 ? -5.867 -15.905 68.865 1.00 64.38 779 GLY A O 1
ATOM 6000 N N . GLY A 1 780 ? -4.777 -14.153 68.003 1.00 71.00 780 GLY A N 1
ATOM 6001 C CA . GLY A 1 780 ? -5.843 -13.159 68.200 1.00 71.00 780 GLY A CA 1
ATOM 6002 C C . GLY A 1 780 ? -6.966 -13.182 67.155 1.00 71.00 780 GLY A C 1
ATOM 6003 O O . GLY A 1 780 ? -7.490 -12.128 66.812 1.00 71.00 780 GLY A O 1
ATOM 6004 N N . VAL A 1 781 ? -7.334 -14.345 66.609 1.00 61.75 781 VAL A N 1
ATOM 6005 C CA . VAL A 1 781 ? -8.180 -14.445 65.396 1.00 61.75 781 VAL A CA 1
ATOM 6006 C C . VAL A 1 781 ? -9.578 -13.832 65.569 1.00 61.75 781 VAL A C 1
ATOM 6008 O O . VAL A 1 781 ? -10.083 -13.182 64.654 1.00 61.75 781 VAL A O 1
ATOM 6011 N N . ASP A 1 782 ? -10.179 -13.963 66.755 1.00 66.00 782 ASP A N 1
ATOM 6012 C CA . ASP A 1 782 ? -11.517 -13.423 67.039 1.00 66.00 782 ASP A CA 1
ATOM 6013 C C . ASP A 1 782 ? -11.539 -11.878 67.095 1.00 66.00 782 ASP A C 1
ATOM 6015 O O . ASP A 1 782 ? -12.579 -11.268 66.856 1.00 66.00 782 ASP A O 1
ATOM 6019 N N . GLN A 1 783 ? -10.391 -11.225 67.332 1.00 65.38 783 GLN A N 1
ATOM 6020 C CA . GLN A 1 783 ? -10.273 -9.758 67.361 1.00 65.38 783 GLN A CA 1
ATOM 6021 C C . GLN A 1 783 ? -10.139 -9.137 65.960 1.00 65.38 783 GLN A C 1
ATOM 6023 O O . GLN A 1 783 ? -10.453 -7.963 65.779 1.00 65.38 783 GLN A O 1
ATOM 6028 N N . VAL A 1 784 ? -9.701 -9.911 64.959 1.00 71.62 784 VAL A N 1
ATOM 6029 C CA . VAL A 1 784 ? -9.430 -9.425 63.590 1.00 71.62 784 VAL A CA 1
ATOM 6030 C C . VAL A 1 784 ? -10.464 -9.856 62.549 1.00 71.62 784 VAL A C 1
ATOM 6032 O O . VAL A 1 784 ? -10.431 -9.365 61.421 1.00 71.62 784 VAL A O 1
ATOM 6035 N N . GLN A 1 785 ? -11.434 -10.703 62.902 1.00 75.81 785 GLN A N 1
ATOM 6036 C CA . GLN A 1 785 ? -12.471 -11.162 61.970 1.00 75.81 785 GLN A CA 1
ATOM 6037 C C . GLN A 1 785 ? -13.341 -10.020 61.407 1.00 75.81 785 GLN A C 1
ATOM 6039 O O . GLN A 1 785 ? -13.694 -10.040 60.223 1.00 75.81 785 GLN A O 1
ATOM 6044 N N . ALA A 1 786 ? -13.640 -8.997 62.214 1.00 74.00 786 ALA A N 1
ATOM 6045 C CA . ALA A 1 786 ? -14.339 -7.796 61.751 1.00 74.00 786 ALA A CA 1
ATOM 6046 C C . ALA A 1 786 ? -13.506 -7.026 60.710 1.00 74.00 786 ALA A C 1
ATOM 6048 O O . ALA A 1 786 ? -14.027 -6.645 59.665 1.00 74.00 786 ALA A O 1
ATOM 6049 N N . THR A 1 787 ? -12.201 -6.886 60.949 1.00 75.44 787 THR A N 1
ATOM 6050 C CA . THR A 1 787 ? -11.256 -6.216 60.045 1.00 75.44 787 THR A CA 1
ATOM 6051 C C . THR A 1 787 ? -11.075 -6.983 58.735 1.00 75.44 787 THR A C 1
ATOM 6053 O O . THR A 1 787 ? -11.096 -6.383 57.666 1.00 75.44 787 THR A O 1
ATOM 6056 N N . ILE A 1 788 ? -10.973 -8.316 58.789 1.00 74.62 788 ILE A N 1
ATOM 6057 C CA . ILE A 1 788 ? -10.931 -9.183 57.598 1.00 74.62 788 ILE A CA 1
ATOM 6058 C C . ILE A 1 788 ? -12.206 -9.005 56.770 1.00 74.62 788 ILE A C 1
ATOM 6060 O O . ILE A 1 788 ? -12.146 -8.833 55.555 1.00 74.62 788 ILE A O 1
ATOM 6064 N N . THR A 1 789 ? -13.366 -9.000 57.426 1.00 74.00 789 THR A N 1
ATOM 6065 C CA . THR A 1 789 ? -14.657 -8.827 56.749 1.00 74.00 789 THR A CA 1
ATOM 6066 C C . THR A 1 789 ? -14.792 -7.435 56.121 1.00 74.00 789 THR A C 1
ATOM 6068 O O . THR A 1 789 ? -15.362 -7.310 55.038 1.00 74.00 789 THR A O 1
ATOM 6071 N N . ASP A 1 790 ? -14.244 -6.397 56.758 1.00 74.62 790 ASP A N 1
ATOM 6072 C CA . ASP A 1 790 ? -14.219 -5.028 56.229 1.00 74.62 790 ASP A CA 1
ATOM 6073 C C . ASP A 1 790 ? -13.328 -4.918 54.978 1.00 74.62 790 ASP A C 1
ATOM 6075 O O . ASP A 1 790 ? -13.782 -4.411 53.950 1.00 74.62 790 ASP A O 1
ATOM 6079 N N . ILE A 1 791 ? -12.119 -5.501 55.011 1.00 74.81 791 ILE A N 1
ATOM 6080 C CA . ILE A 1 791 ? -11.195 -5.556 53.861 1.00 74.81 791 ILE A CA 1
ATOM 6081 C C . ILE A 1 791 ? -11.859 -6.253 52.661 1.00 74.81 791 ILE A C 1
ATOM 6083 O O . ILE A 1 791 ? -11.854 -5.730 51.547 1.00 74.81 791 ILE A O 1
ATOM 6087 N N . LEU A 1 792 ? -12.489 -7.411 52.885 1.00 69.00 792 LEU A N 1
ATOM 6088 C CA . LEU A 1 792 ? -13.115 -8.202 51.819 1.00 69.00 792 LEU A CA 1
ATOM 6089 C C . LEU A 1 792 ? -14.350 -7.543 51.195 1.00 69.00 792 LEU A C 1
ATOM 6091 O O . LEU A 1 792 ? -14.673 -7.834 50.045 1.00 69.00 792 LEU A O 1
ATOM 6095 N N . ASN A 1 793 ? -15.074 -6.708 51.943 1.00 66.75 793 ASN A N 1
ATOM 6096 C CA . ASN A 1 793 ? -16.325 -6.117 51.467 1.00 66.75 793 ASN A CA 1
ATOM 6097 C C . ASN A 1 793 ? -16.165 -4.696 50.913 1.00 66.75 793 ASN A C 1
ATOM 6099 O O . ASN A 1 793 ? -16.932 -4.329 50.028 1.00 66.75 793 ASN A O 1
ATOM 6103 N N . LYS A 1 794 ? -15.214 -3.897 51.417 1.00 64.75 794 LYS A N 1
ATOM 6104 C CA . LYS A 1 794 ? -15.057 -2.484 51.016 1.00 64.75 794 LYS A CA 1
ATOM 6105 C C . LYS A 1 794 ? -13.828 -2.204 50.162 1.00 64.75 794 LYS A C 1
ATOM 6107 O O . LYS A 1 794 ? -13.845 -1.279 49.353 1.00 64.75 794 LYS A O 1
ATOM 6112 N N . ASP A 1 795 ? -12.768 -2.974 50.363 1.00 67.38 795 ASP A N 1
ATOM 6113 C CA . ASP A 1 795 ? -11.443 -2.635 49.850 1.00 67.38 795 ASP A CA 1
ATOM 6114 C C . ASP A 1 795 ? -10.991 -3.577 48.715 1.00 67.38 795 ASP A C 1
ATOM 6116 O O . ASP A 1 795 ? -10.122 -3.226 47.922 1.00 67.38 795 ASP A O 1
ATOM 6120 N N . LEU A 1 796 ? -11.640 -4.735 48.558 1.00 62.28 796 LEU A N 1
ATOM 6121 C CA . LEU A 1 796 ? -11.250 -5.783 47.609 1.00 62.28 796 LEU A CA 1
ATOM 6122 C C . LEU A 1 796 ? -11.289 -5.365 46.128 1.00 62.28 796 LEU A C 1
ATOM 6124 O O . LEU A 1 796 ? -10.449 -5.801 45.347 1.00 62.28 796 LEU A O 1
ATOM 6128 N N . LEU A 1 797 ? -12.234 -4.501 45.742 1.00 57.81 797 LEU A N 1
ATOM 6129 C CA . LEU A 1 797 ? -12.365 -3.990 44.367 1.00 57.81 797 LEU A CA 1
ATOM 6130 C C . LEU A 1 797 ? -11.271 -2.974 43.996 1.00 57.81 797 LEU A C 1
ATOM 6132 O O . LEU A 1 797 ? -11.088 -2.670 42.821 1.00 57.81 797 LEU A O 1
ATOM 6136 N N . LYS A 1 798 ? -10.534 -2.459 44.989 1.00 59.47 798 LYS A N 1
ATOM 6137 C CA . LYS A 1 798 ? -9.463 -1.467 44.807 1.00 59.47 798 LYS A CA 1
ATOM 6138 C C . LYS A 1 798 ? -8.084 -2.108 44.608 1.00 59.47 798 LYS A C 1
ATOM 6140 O O . LYS A 1 798 ? -7.112 -1.393 44.397 1.00 59.47 798 LYS A O 1
ATOM 6145 N N . VAL A 1 799 ? -7.986 -3.438 44.686 1.00 60.62 799 VAL A N 1
ATOM 6146 C CA . VAL A 1 799 ? -6.728 -4.193 44.570 1.00 60.62 799 VAL A CA 1
ATOM 6147 C C . VAL A 1 799 ? -6.320 -4.332 43.096 1.00 60.62 799 VAL A C 1
ATOM 6149 O O . VAL A 1 799 ? -7.066 -4.894 42.294 1.00 60.62 799 VAL A O 1
ATOM 6152 N N . GLN A 1 800 ? -5.133 -3.833 42.729 1.00 56.47 800 GLN A N 1
ATOM 6153 C CA . GLN A 1 800 ? -4.626 -3.779 41.350 1.00 56.47 800 GLN A CA 1
ATOM 6154 C C . GLN A 1 800 ? -3.232 -4.399 41.145 1.00 56.47 800 GLN A C 1
ATOM 6156 O O . GLN A 1 800 ? -2.812 -4.528 39.992 1.00 56.47 800 GLN A O 1
ATOM 6161 N N . LYS A 1 801 ? -2.516 -4.776 42.212 1.00 62.91 801 LYS A N 1
ATOM 6162 C CA . LYS A 1 801 ? -1.198 -5.427 42.167 1.00 62.91 801 LYS A CA 1
ATOM 6163 C C . LYS A 1 801 ? -1.293 -6.917 42.489 1.00 62.91 801 LYS A C 1
ATOM 6165 O O . LYS A 1 801 ? -1.980 -7.334 43.424 1.00 62.91 801 LYS A O 1
ATOM 6170 N N . THR A 1 802 ? -0.487 -7.711 41.782 1.00 58.72 802 THR A N 1
ATOM 6171 C CA . THR A 1 802 ? -0.345 -9.161 41.997 1.00 58.72 802 THR A CA 1
ATOM 6172 C C . THR A 1 802 ? 0.077 -9.477 43.429 1.00 58.72 802 THR A C 1
ATOM 6174 O O . THR A 1 802 ? -0.431 -10.409 44.041 1.00 58.72 802 THR A O 1
ATOM 6177 N N . GLU A 1 803 ? 0.980 -8.666 43.980 1.00 63.94 803 GLU A N 1
ATOM 6178 C CA . GLU A 1 803 ? 1.548 -8.823 45.322 1.00 63.94 803 GLU A CA 1
ATOM 6179 C C . GLU A 1 803 ? 0.489 -8.671 46.422 1.00 63.94 803 GLU A C 1
ATOM 6181 O O . GLU A 1 803 ? 0.451 -9.468 47.358 1.00 63.94 803 GLU A O 1
ATOM 6186 N N . THR A 1 804 ? -0.418 -7.697 46.288 1.00 70.19 804 THR A N 1
ATOM 6187 C CA . THR A 1 804 ? -1.529 -7.464 47.225 1.00 70.19 804 THR A CA 1
ATOM 6188 C C . THR A 1 804 ? -2.521 -8.628 47.216 1.00 70.19 804 THR A C 1
ATOM 6190 O O . THR A 1 804 ? -3.004 -9.065 48.261 1.00 70.19 804 THR A O 1
ATOM 6193 N N . LEU A 1 805 ? -2.802 -9.169 46.030 1.00 68.62 805 LEU A N 1
ATOM 6194 C CA . LEU A 1 805 ? -3.632 -10.357 45.845 1.00 68.62 805 LEU A CA 1
ATOM 6195 C C . LEU A 1 805 ? -2.991 -11.599 46.476 1.00 68.62 805 LEU A C 1
ATOM 6197 O O . LEU A 1 805 ? -3.655 -12.333 47.208 1.00 68.62 805 LEU A O 1
ATOM 6201 N N . LEU A 1 806 ? -1.687 -11.789 46.266 1.00 65.44 806 LEU A N 1
ATOM 6202 C CA . LEU A 1 806 ? -0.920 -12.873 46.878 1.00 65.44 806 LEU A CA 1
ATOM 6203 C C . LEU A 1 806 ? -0.918 -12.775 48.409 1.00 65.44 806 LEU A C 1
ATOM 6205 O O . LEU A 1 806 ? -1.043 -13.776 49.111 1.00 65.44 806 LEU A O 1
ATOM 6209 N N . LEU A 1 807 ? -0.838 -11.557 48.937 1.00 74.25 807 LEU A N 1
ATOM 6210 C CA . LEU A 1 807 ? -0.898 -11.273 50.365 1.00 74.25 807 LEU A CA 1
ATOM 6211 C C . LEU A 1 807 ? -2.263 -11.635 50.980 1.00 74.25 807 LEU A C 1
ATOM 6213 O O . LEU A 1 807 ? -2.320 -12.195 52.073 1.00 74.25 807 LEU A O 1
ATOM 6217 N N . LEU A 1 808 ? -3.362 -11.364 50.271 1.00 75.50 808 LEU A N 1
ATOM 6218 C CA . LEU A 1 808 ? -4.717 -11.752 50.682 1.00 75.50 808 LEU A CA 1
ATOM 6219 C C . LEU A 1 808 ? -4.932 -13.275 50.620 1.00 75.50 808 LEU A C 1
ATOM 6221 O O . LEU A 1 808 ? -5.607 -13.838 51.484 1.00 75.50 808 LEU A O 1
ATOM 6225 N N . ILE A 1 809 ? -4.308 -13.953 49.654 1.00 70.25 809 ILE A N 1
ATOM 6226 C CA . ILE A 1 809 ? -4.262 -15.422 49.591 1.00 70.25 809 ILE A CA 1
ATOM 6227 C C . ILE A 1 809 ? -3.449 -15.982 50.769 1.00 70.25 809 ILE A C 1
ATOM 6229 O O . ILE A 1 809 ? -3.896 -16.907 51.445 1.00 70.25 809 ILE A O 1
ATOM 6233 N N . ASN A 1 810 ? -2.309 -15.375 51.106 1.00 71.06 810 ASN A N 1
ATOM 6234 C CA . ASN A 1 810 ? -1.518 -15.756 52.280 1.00 71.06 810 ASN A CA 1
ATOM 6235 C C . ASN A 1 810 ? -2.288 -15.552 53.594 1.00 71.06 810 ASN A C 1
ATOM 6237 O O . ASN A 1 810 ? -2.208 -16.393 54.488 1.00 71.06 810 ASN A O 1
ATOM 6241 N N . LEU A 1 811 ? -3.104 -14.501 53.703 1.00 78.69 811 LEU A N 1
ATOM 6242 C CA . LEU A 1 811 ? -4.007 -14.311 54.840 1.00 78.69 811 LEU A CA 1
ATOM 6243 C C . LEU A 1 811 ? -5.022 -15.467 54.969 1.00 78.69 811 LEU A C 1
ATOM 6245 O O . LEU A 1 811 ? -5.295 -15.929 56.083 1.00 78.69 811 LEU A O 1
ATOM 6249 N N . ALA A 1 812 ? -5.543 -15.989 53.853 1.00 72.81 812 ALA A N 1
ATOM 6250 C CA . ALA A 1 812 ? -6.390 -17.185 53.864 1.00 72.81 812 ALA A CA 1
ATOM 6251 C C . ALA A 1 812 ? -5.624 -18.429 54.364 1.00 72.81 812 ALA A C 1
ATOM 6253 O O . ALA A 1 812 ? -6.165 -19.216 55.139 1.00 72.81 812 ALA A O 1
ATOM 6254 N N . ALA A 1 813 ? -4.348 -18.586 53.995 1.00 67.06 813 ALA A N 1
ATOM 6255 C CA . ALA A 1 813 ? -3.508 -19.691 54.470 1.00 67.06 813 ALA A CA 1
ATOM 6256 C C . ALA A 1 813 ? -3.209 -19.591 55.977 1.00 67.06 813 ALA A C 1
ATOM 6258 O O . ALA A 1 813 ? -3.322 -20.572 56.711 1.00 67.06 813 ALA A O 1
ATOM 6259 N N . VAL A 1 814 ? -2.871 -18.395 56.464 1.00 71.62 814 VAL A N 1
ATOM 6260 C CA . VAL A 1 814 ? -2.556 -18.148 57.880 1.00 71.62 814 VAL A CA 1
ATOM 6261 C C . VAL A 1 814 ? -3.789 -18.365 58.770 1.00 71.62 814 VAL A C 1
ATOM 6263 O O . VAL A 1 814 ? -3.684 -18.975 59.833 1.00 71.62 814 VAL A O 1
ATOM 6266 N N . THR A 1 815 ? -4.979 -17.952 58.319 1.00 72.12 815 THR A N 1
ATOM 6267 C CA . THR A 1 815 ? -6.244 -18.215 59.039 1.00 72.12 815 THR A CA 1
ATOM 6268 C C . THR A 1 815 ? -6.634 -19.696 59.045 1.00 72.12 815 THR A C 1
ATOM 6270 O O . THR A 1 815 ? -7.201 -20.179 60.029 1.00 72.12 815 THR A O 1
ATOM 6273 N N . LEU A 1 816 ? -6.287 -20.440 57.991 1.00 68.31 816 LEU A N 1
ATOM 6274 C CA . LEU A 1 816 ? -6.454 -21.890 57.943 1.00 68.31 816 LEU A CA 1
ATOM 6275 C C . LEU A 1 816 ? -5.511 -22.606 58.927 1.00 68.31 816 LEU A C 1
ATOM 6277 O O . LEU A 1 816 ? -5.972 -23.453 59.692 1.00 68.31 816 LEU A O 1
ATOM 6281 N N . ASN A 1 817 ? -4.233 -22.211 58.977 1.00 67.44 817 ASN A N 1
ATOM 6282 C CA . ASN A 1 817 ? -3.248 -22.738 59.934 1.00 67.44 817 ASN A CA 1
ATOM 6283 C C . ASN A 1 817 ? -3.632 -22.456 61.397 1.00 67.44 817 ASN A C 1
ATOM 6285 O O . ASN A 1 817 ? -3.362 -23.272 62.274 1.00 67.44 817 ASN A O 1
ATOM 6289 N N . ALA A 1 818 ? -4.333 -21.351 61.658 1.00 69.62 818 ALA A N 1
ATOM 6290 C CA . ALA A 1 818 ? -4.910 -21.029 62.964 1.00 69.62 818 ALA A CA 1
ATOM 6291 C C . ALA A 1 818 ? -6.225 -21.790 63.280 1.00 69.62 818 ALA A C 1
ATOM 6293 O O . ALA A 1 818 ? -6.986 -21.381 64.156 1.00 69.62 818 ALA A O 1
ATOM 6294 N N . GLN A 1 819 ? -6.522 -22.880 62.560 1.00 72.69 819 GLN A N 1
ATOM 6295 C CA . GLN A 1 819 ? -7.713 -23.730 62.714 1.00 72.69 819 GLN A CA 1
ATOM 6296 C C . GLN A 1 819 ? -9.068 -23.007 62.564 1.00 72.69 819 GLN A C 1
ATOM 6298 O O . GLN A 1 819 ? -10.071 -23.409 63.159 1.00 72.69 819 GLN A O 1
ATOM 6303 N N . ARG A 1 820 ? -9.158 -21.961 61.726 1.00 69.25 820 ARG A N 1
ATOM 6304 C CA . ARG A 1 820 ? -10.425 -21.259 61.418 1.00 69.25 820 ARG A CA 1
ATOM 6305 C C . ARG A 1 820 ? -10.826 -21.406 59.939 1.00 69.25 820 ARG A C 1
ATOM 6307 O O . ARG A 1 820 ? -10.883 -20.427 59.195 1.00 69.25 820 ARG A O 1
ATOM 6314 N N . PRO A 1 821 ? -11.220 -22.618 59.501 1.00 63.19 821 PRO A N 1
ATOM 6315 C CA . PRO A 1 821 ? -11.501 -22.920 58.095 1.00 63.19 821 PRO A CA 1
ATOM 6316 C C . PRO A 1 821 ? -12.745 -22.213 57.531 1.00 63.19 821 PRO A C 1
ATOM 6318 O O . PRO A 1 821 ? -12.898 -22.109 56.321 1.00 63.19 821 PRO A O 1
ATOM 6321 N N . ALA A 1 822 ? -13.670 -21.734 58.373 1.00 64.31 822 ALA A N 1
ATOM 6322 C CA . ALA A 1 822 ? -14.820 -20.943 57.911 1.00 64.31 822 ALA A CA 1
ATOM 6323 C C . ALA A 1 822 ? -14.415 -19.541 57.421 1.00 64.31 822 ALA A C 1
ATOM 6325 O O . ALA A 1 822 ? -14.950 -19.063 56.425 1.00 64.31 822 ALA A O 1
ATOM 6326 N N . LEU A 1 823 ? -13.452 -18.909 58.097 1.00 69.81 823 LEU A N 1
ATOM 6327 C CA . LEU A 1 823 ? -12.977 -17.568 57.762 1.00 69.81 823 LEU A CA 1
ATOM 6328 C C . LEU A 1 823 ? -12.062 -17.593 56.531 1.00 69.81 823 LEU A C 1
ATOM 6330 O O . LEU A 1 823 ? -12.206 -16.752 55.647 1.00 69.81 823 LEU A O 1
ATOM 6334 N N . ALA A 1 824 ? -11.203 -18.612 56.421 1.00 68.50 824 ALA A N 1
ATOM 6335 C CA . ALA A 1 824 ? -10.415 -18.871 55.214 1.00 68.50 824 ALA A CA 1
ATOM 6336 C C . ALA A 1 824 ? -11.316 -19.063 53.977 1.00 68.50 824 ALA A C 1
ATOM 6338 O O . ALA A 1 824 ? -11.071 -18.467 52.929 1.00 68.50 824 ALA A O 1
ATOM 6339 N N . LEU A 1 825 ? -12.417 -19.815 54.116 1.00 65.00 825 LEU A N 1
ATOM 6340 C CA . LEU A 1 825 ? -13.392 -20.015 53.040 1.00 65.00 825 LEU A CA 1
ATOM 6341 C C . LEU A 1 825 ? -14.101 -18.708 52.646 1.00 65.00 825 LEU A C 1
ATOM 6343 O O . LEU A 1 825 ? -14.308 -18.445 51.463 1.00 65.00 825 LEU A O 1
ATOM 6347 N N . GLN A 1 826 ? -14.436 -17.865 53.624 1.00 70.38 826 GLN A N 1
ATOM 6348 C CA . GLN A 1 826 ? -15.035 -16.554 53.377 1.00 70.38 826 GLN A CA 1
ATOM 6349 C C . GLN A 1 826 ? -14.088 -15.640 52.579 1.00 70.38 826 GLN A C 1
ATOM 6351 O O . GLN A 1 826 ? -14.522 -15.047 51.591 1.00 70.38 826 GLN A O 1
ATOM 6356 N N . ILE A 1 827 ? -12.802 -15.580 52.954 1.00 72.06 827 ILE A N 1
ATOM 6357 C CA . ILE A 1 827 ? -11.756 -14.841 52.222 1.00 72.06 827 ILE A CA 1
ATOM 6358 C C . ILE A 1 827 ? -11.666 -15.335 50.770 1.00 72.06 827 ILE A C 1
ATOM 6360 O O . ILE A 1 827 ? -11.753 -14.540 49.833 1.00 72.06 827 ILE A O 1
ATOM 6364 N N . MET A 1 828 ? -11.582 -16.653 50.579 1.00 63.72 828 MET A N 1
ATOM 6365 C CA . MET A 1 828 ? -11.447 -17.275 49.258 1.00 63.72 828 MET A CA 1
ATOM 6366 C C . MET A 1 828 ? -12.666 -17.039 48.359 1.00 63.72 828 MET A C 1
ATOM 6368 O O . MET A 1 828 ? -12.510 -16.670 47.197 1.00 63.72 828 MET A O 1
ATOM 6372 N N . SER A 1 829 ? -13.883 -17.180 48.896 1.00 62.53 829 SER A N 1
ATOM 6373 C CA . SER A 1 829 ? -15.125 -16.967 48.135 1.00 62.53 829 SER A CA 1
ATOM 6374 C C . SER A 1 829 ? -15.260 -15.542 47.588 1.00 62.53 829 SER A C 1
ATOM 6376 O O . SER A 1 829 ? -15.848 -15.333 46.531 1.00 62.53 829 SER A O 1
ATOM 6378 N N . LYS A 1 830 ? -14.690 -14.561 48.298 1.00 65.50 830 LYS A N 1
ATOM 6379 C CA . LYS A 1 830 ? -14.714 -13.143 47.930 1.00 65.50 830 LYS A CA 1
ATOM 6380 C C . LYS A 1 830 ? -13.593 -12.777 46.956 1.00 65.50 830 LYS A C 1
ATOM 6382 O O . LYS A 1 830 ? -13.821 -11.955 46.077 1.00 65.50 830 LYS A O 1
ATOM 6387 N N . LEU A 1 831 ? -12.415 -13.394 47.079 1.00 66.50 831 LEU A N 1
ATOM 6388 C CA . LEU A 1 831 ? -11.284 -13.197 46.161 1.00 66.50 831 LEU A CA 1
ATOM 6389 C C . LEU A 1 831 ? -11.514 -13.831 44.786 1.00 66.50 831 LEU A C 1
ATOM 6391 O O . LEU A 1 831 ? -11.078 -13.280 43.777 1.00 66.50 831 LEU A O 1
ATOM 6395 N N . HIS A 1 832 ? -12.209 -14.969 44.742 1.00 58.19 832 HIS A N 1
ATOM 6396 C CA . HIS A 1 832 ? -12.370 -15.775 43.533 1.00 58.19 832 HIS A CA 1
ATOM 6397 C C . HIS A 1 832 ? -12.921 -14.990 42.317 1.00 58.19 832 HIS A C 1
ATOM 6399 O O . HIS A 1 832 ? -12.270 -15.028 41.271 1.00 58.19 832 HIS A O 1
ATOM 6405 N N . PRO A 1 833 ? -13.999 -14.184 42.424 1.00 54.09 833 PRO A N 1
ATOM 6406 C CA . PRO A 1 833 ? -14.503 -13.388 41.298 1.00 54.09 833 PRO A CA 1
ATOM 6407 C C . PRO A 1 833 ? -13.546 -12.267 40.853 1.00 54.09 833 PRO A C 1
ATOM 6409 O O . PRO A 1 833 ? -13.493 -11.922 39.675 1.00 54.09 833 PRO A O 1
ATOM 6412 N N . VAL A 1 834 ? -12.766 -11.697 41.779 1.00 57.31 834 VAL A N 1
ATOM 6413 C CA . VAL A 1 834 ? -11.825 -10.592 41.501 1.00 57.31 834 VAL A CA 1
ATOM 6414 C C . VAL A 1 834 ? -10.590 -11.091 40.748 1.00 57.31 834 VAL A C 1
ATOM 6416 O O . VAL A 1 834 ? -10.126 -10.438 39.811 1.00 57.31 834 VAL A O 1
ATOM 6419 N N . VAL A 1 835 ? -10.094 -12.276 41.120 1.00 56.53 835 VAL A N 1
ATOM 6420 C CA . VAL A 1 835 ? -9.052 -13.005 40.378 1.00 56.53 835 VAL A CA 1
ATOM 6421 C C . VAL A 1 835 ? -9.565 -13.392 38.987 1.00 56.53 835 VAL A C 1
ATOM 6423 O O . VAL A 1 835 ? -8.851 -13.237 38.000 1.00 56.53 835 VAL A O 1
ATOM 6426 N N . GLN A 1 836 ? -10.824 -13.836 38.895 1.00 50.84 836 GLN A N 1
ATOM 6427 C CA . GLN A 1 836 ? -11.462 -14.246 37.641 1.00 50.84 836 GLN A CA 1
ATOM 6428 C C . GLN A 1 836 ? -11.636 -13.081 36.647 1.00 50.84 836 GLN A C 1
ATOM 6430 O O . GLN A 1 836 ? -11.432 -13.273 35.449 1.00 50.84 836 GLN A O 1
ATOM 6435 N N . ALA A 1 837 ? -11.972 -11.878 37.128 1.00 48.97 837 ALA A N 1
ATOM 6436 C CA . ALA A 1 837 ? -12.175 -10.687 36.296 1.00 48.97 837 ALA A CA 1
ATOM 6437 C C . ALA A 1 837 ? -10.868 -10.049 35.780 1.00 48.97 837 ALA A C 1
ATOM 6439 O O . ALA A 1 837 ? -10.872 -9.409 34.732 1.00 48.97 837 ALA A O 1
ATOM 6440 N N . ASN A 1 838 ? -9.744 -10.240 36.481 1.00 48.56 838 ASN A N 1
ATOM 6441 C CA . ASN A 1 838 ? -8.441 -9.635 36.152 1.00 48.56 838 ASN A CA 1
ATOM 6442 C C . ASN A 1 838 ? -7.398 -10.660 35.664 1.00 48.56 838 ASN A C 1
ATOM 6444 O O . ASN A 1 838 ? -6.192 -10.440 35.779 1.00 48.56 838 ASN A O 1
ATOM 6448 N N . PHE A 1 839 ? -7.874 -11.779 35.119 1.00 47.00 839 PHE A N 1
ATOM 6449 C CA . PHE A 1 839 ? -7.102 -12.984 34.809 1.00 47.00 839 PHE A CA 1
ATOM 6450 C C . PHE A 1 839 ? -5.846 -12.730 33.951 1.00 47.00 839 PHE A C 1
ATOM 6452 O O . PHE A 1 839 ? -4.769 -13.187 34.309 1.00 47.00 839 PHE A O 1
ATOM 6459 N N . SER A 1 840 ? -5.927 -11.889 32.910 1.00 47.62 840 SER A N 1
ATOM 6460 C CA . SER A 1 840 ? -4.811 -11.629 31.977 1.00 47.62 840 SER A CA 1
ATOM 6461 C C . SER A 1 840 ? -3.593 -10.906 32.579 1.00 47.62 840 SER A C 1
ATOM 6463 O O . SER A 1 840 ? -2.642 -10.614 31.858 1.00 47.62 840 SER A O 1
ATOM 6465 N N . LYS A 1 841 ? -3.634 -10.535 33.866 1.00 48.09 841 LYS A N 1
ATOM 6466 C CA . LYS A 1 841 ? -2.526 -9.892 34.591 1.00 48.09 841 LYS A CA 1
ATOM 6467 C C . LYS A 1 841 ? -1.797 -10.825 35.573 1.00 48.09 841 LYS A C 1
ATOM 6469 O O . LYS A 1 841 ? -0.745 -10.423 36.065 1.00 48.09 841 LYS A O 1
ATOM 6474 N N . TYR A 1 842 ? -2.320 -12.016 35.900 1.00 53.94 842 TYR A N 1
ATOM 6475 C CA . TYR A 1 842 ? -1.950 -12.730 37.142 1.00 53.94 842 TYR A CA 1
ATOM 6476 C C . TYR A 1 842 ? -1.665 -14.240 37.007 1.00 53.94 842 TYR A C 1
ATOM 6478 O O . TYR A 1 842 ? -1.892 -14.998 37.953 1.00 53.94 842 TYR A O 1
ATOM 6486 N N . ASP A 1 843 ? -1.140 -14.689 35.868 1.00 52.62 843 ASP A N 1
ATOM 6487 C CA . ASP A 1 843 ? -1.168 -16.116 35.513 1.00 52.62 843 ASP A CA 1
ATOM 6488 C C . ASP A 1 843 ? -0.100 -17.026 36.167 1.00 52.62 843 ASP A C 1
ATOM 6490 O O . ASP A 1 843 ? -0.353 -18.220 36.312 1.00 52.62 843 ASP A O 1
ATOM 6494 N N . GLU A 1 844 ? 1.049 -16.532 36.651 1.00 51.00 844 GLU A N 1
ATOM 6495 C CA . GLU A 1 844 ? 2.137 -17.444 37.085 1.00 51.00 844 GLU A CA 1
ATOM 6496 C C . GLU A 1 844 ? 2.156 -17.828 38.579 1.00 51.00 844 GLU A C 1
ATOM 6498 O O . GLU A 1 844 ? 2.682 -18.883 38.928 1.00 51.00 844 GLU A O 1
ATOM 6503 N N . ILE A 1 845 ? 1.583 -17.024 39.484 1.00 49.62 845 ILE A N 1
ATOM 6504 C CA . ILE A 1 845 ? 1.792 -17.207 40.943 1.00 49.62 845 ILE A CA 1
ATOM 6505 C C . ILE A 1 845 ? 0.473 -17.370 41.714 1.00 49.62 845 ILE A C 1
ATOM 6507 O O . ILE A 1 845 ? 0.380 -18.156 42.654 1.00 49.62 845 ILE A O 1
ATOM 6511 N N . VAL A 1 846 ? -0.588 -16.676 41.297 1.00 53.16 846 VAL A N 1
ATOM 6512 C CA . VAL A 1 846 ? -1.854 -16.580 42.049 1.00 53.16 846 VAL A CA 1
ATOM 6513 C C . VAL A 1 846 ? -2.671 -17.877 41.969 1.00 53.16 846 VAL A C 1
ATOM 6515 O O . VAL A 1 846 ? -3.278 -18.308 42.953 1.00 53.16 846 VAL A O 1
ATOM 6518 N N . LEU A 1 847 ? -2.656 -18.536 40.809 1.00 54.28 847 LEU A N 1
ATOM 6519 C CA . LEU A 1 847 ? -3.443 -19.738 40.529 1.00 54.28 847 LEU A CA 1
ATOM 6520 C C . LEU A 1 847 ? -2.931 -20.994 41.279 1.00 54.28 847 LEU A C 1
ATOM 6522 O O . LEU A 1 847 ? -3.745 -21.672 41.916 1.00 54.28 847 LEU A O 1
ATOM 6526 N N . PRO A 1 848 ? -1.611 -21.284 41.307 1.00 53.19 848 PRO A N 1
ATOM 6527 C CA . PRO A 1 848 ? -1.043 -22.350 42.139 1.00 53.19 848 PRO A CA 1
ATOM 6528 C C . PRO A 1 848 ? -1.293 -22.143 43.640 1.00 53.19 848 PRO A C 1
ATOM 6530 O O . PRO A 1 848 ? -1.611 -23.100 44.348 1.00 53.19 848 PRO A O 1
ATOM 6533 N N . SER A 1 849 ? -1.225 -20.899 44.130 1.00 56.16 849 SER A N 1
ATOM 6534 C CA . SER A 1 849 ? -1.489 -20.585 45.540 1.00 56.16 849 SER A CA 1
ATOM 6535 C C . SER A 1 849 ? -2.957 -20.790 45.931 1.00 56.16 849 SER A C 1
ATOM 6537 O O . SER A 1 849 ? -3.226 -21.307 47.015 1.00 56.16 849 SER A O 1
ATOM 6539 N N . MET A 1 850 ? -3.915 -20.469 45.048 1.00 58.31 850 MET A N 1
ATOM 6540 C CA . MET A 1 850 ? -5.332 -20.793 45.273 1.00 58.31 850 MET A CA 1
ATOM 6541 C C . MET A 1 850 ? -5.605 -22.302 45.234 1.00 58.31 850 MET A C 1
ATOM 6543 O O . MET A 1 850 ? -6.408 -22.788 46.033 1.00 58.31 850 MET A O 1
ATOM 6547 N N . SER A 1 851 ? -4.916 -23.047 44.361 1.00 57.12 851 SER A N 1
ATOM 6548 C CA . SER A 1 851 ? -4.997 -24.512 44.328 1.00 57.12 851 SER A CA 1
ATOM 6549 C C . SER A 1 851 ? -4.451 -25.137 45.618 1.00 57.12 851 SER A C 1
ATOM 6551 O O . SER A 1 851 ? -5.150 -25.917 46.261 1.00 57.12 851 SER A O 1
ATOM 6553 N N . MET A 1 852 ? -3.266 -24.722 46.085 1.00 56.72 852 MET A N 1
ATOM 6554 C CA . MET A 1 852 ? -2.687 -25.175 47.359 1.00 56.72 852 MET A CA 1
ATOM 6555 C C . MET A 1 852 ? -3.604 -24.930 48.564 1.00 56.72 852 MET A C 1
ATOM 6557 O O . MET A 1 852 ? -3.708 -25.779 49.450 1.00 56.72 852 MET A O 1
ATOM 6561 N N . LEU A 1 853 ? -4.312 -23.799 48.588 1.00 57.72 853 LEU A N 1
ATOM 6562 C CA . LEU A 1 853 ? -5.292 -23.488 49.630 1.00 57.72 853 LEU A CA 1
ATOM 6563 C C . LEU A 1 853 ? -6.564 -24.339 49.514 1.00 57.72 853 LEU A C 1
ATOM 6565 O O . LEU A 1 853 ? -7.090 -24.794 50.530 1.00 57.72 853 LEU A O 1
ATOM 6569 N N . GLY A 1 854 ? -7.029 -24.602 48.289 1.00 62.38 854 GLY A N 1
ATOM 6570 C CA . GLY A 1 854 ? -8.089 -25.573 48.005 1.00 62.38 854 GLY A CA 1
ATOM 6571 C C . GLY A 1 854 ? -7.733 -26.981 48.495 1.00 62.38 854 GLY A C 1
ATOM 6572 O O . GLY A 1 854 ? -8.546 -27.622 49.163 1.00 62.38 854 GLY A O 1
ATOM 6573 N N . MET A 1 855 ? -6.492 -27.423 48.258 1.00 56.59 855 MET A N 1
ATOM 6574 C CA . MET A 1 855 ? -5.965 -28.694 48.762 1.00 56.59 855 MET A CA 1
ATOM 6575 C C . MET A 1 855 ? -5.933 -28.726 50.298 1.00 56.59 855 MET A C 1
ATOM 6577 O O . MET A 1 855 ? -6.405 -29.684 50.909 1.00 56.59 855 MET A O 1
ATOM 6581 N N . ALA A 1 856 ? -5.466 -27.657 50.949 1.00 56.47 856 ALA A N 1
ATOM 6582 C CA . ALA A 1 856 ? -5.426 -27.568 52.409 1.00 56.47 856 ALA A CA 1
ATOM 6583 C C . ALA A 1 856 ? -6.833 -27.567 53.056 1.00 56.47 856 ALA A C 1
ATOM 6585 O O . ALA A 1 856 ? -7.035 -28.179 54.106 1.00 56.47 856 ALA A O 1
ATOM 6586 N N . MET A 1 857 ? -7.837 -26.952 52.414 1.00 58.12 857 MET A N 1
ATOM 6587 C CA . MET A 1 857 ? -9.242 -27.010 52.854 1.00 58.12 857 MET A CA 1
ATOM 6588 C C . MET A 1 857 ? -9.862 -28.410 52.707 1.00 58.12 857 MET A C 1
ATOM 6590 O O . MET A 1 857 ? -10.685 -28.806 53.540 1.00 58.12 857 MET A O 1
ATOM 6594 N N . ALA A 1 858 ? -9.450 -29.170 51.687 1.00 59.06 858 ALA A N 1
ATOM 6595 C CA . ALA A 1 858 ? -9.868 -30.556 51.489 1.00 59.06 858 ALA A CA 1
ATOM 6596 C C . ALA A 1 858 ? -9.296 -31.488 52.574 1.00 59.06 858 ALA A C 1
ATOM 6598 O O . ALA A 1 858 ? -10.045 -32.277 53.150 1.00 59.06 858 ALA A O 1
ATOM 6599 N N . TYR A 1 859 ? -8.017 -31.326 52.937 1.00 51.69 859 TYR A N 1
ATOM 6600 C CA . TYR A 1 859 ? -7.405 -32.041 54.067 1.00 51.69 859 TYR A CA 1
ATOM 6601 C C . TYR A 1 859 ? -8.024 -31.664 55.427 1.00 51.69 859 TYR A C 1
ATOM 6603 O O . TYR A 1 859 ? -8.067 -32.492 56.334 1.00 51.69 859 TYR A O 1
ATOM 6611 N N . GLY A 1 860 ? -8.561 -30.445 55.561 1.00 54.22 860 GLY A N 1
ATOM 6612 C CA . GLY A 1 860 ? -9.294 -29.968 56.742 1.00 54.22 860 GLY A CA 1
ATOM 6613 C C . GLY A 1 860 ? -10.783 -30.353 56.810 1.00 54.22 860 GLY A C 1
ATOM 6614 O O . GLY A 1 860 ? -11.486 -29.878 57.703 1.00 54.22 860 GLY A O 1
ATOM 6615 N N . GLY A 1 861 ? -11.292 -31.171 55.877 1.00 53.97 861 GLY A N 1
ATOM 6616 C CA . GLY A 1 861 ? -12.641 -31.756 55.936 1.00 53.97 861 GLY A CA 1
ATOM 6617 C C . GLY A 1 861 ? -13.796 -30.909 55.380 1.00 53.97 861 GLY A C 1
ATOM 6618 O O . GLY A 1 861 ? -14.950 -31.311 55.514 1.00 53.97 861 GLY A O 1
ATOM 6619 N N . LYS A 1 862 ? -13.543 -29.763 54.726 1.00 58.56 862 LYS A N 1
ATOM 6620 C CA . LYS A 1 862 ? -14.594 -28.932 54.089 1.00 58.56 862 LYS A CA 1
ATOM 6621 C C . LYS A 1 862 ? -14.608 -29.087 52.566 1.00 58.56 862 LYS A C 1
ATOM 6623 O O . LYS A 1 862 ? -14.366 -28.143 51.818 1.00 58.56 862 LYS A O 1
ATOM 6628 N N . VAL A 1 863 ? -14.920 -30.304 52.125 1.00 57.12 863 VAL A N 1
ATOM 6629 C CA . VAL A 1 863 ? -14.807 -30.768 50.730 1.00 57.12 863 VAL A CA 1
ATOM 6630 C C . VAL A 1 863 ? -15.683 -29.980 49.743 1.00 57.12 863 VAL A C 1
ATOM 6632 O O . VAL A 1 863 ? -15.231 -29.662 48.646 1.00 57.12 863 VAL A O 1
ATOM 6635 N N . GLU A 1 864 ? -16.908 -29.600 50.116 1.00 57.97 864 GLU A N 1
ATOM 6636 C CA . GLU A 1 864 ? -17.852 -28.956 49.183 1.00 57.97 864 GLU A CA 1
ATOM 6637 C C . GLU A 1 864 ? -17.431 -27.547 48.731 1.00 57.97 864 GLU A C 1
ATOM 6639 O O . GLU A 1 864 ? -17.750 -27.150 47.613 1.00 57.97 864 GLU A O 1
ATOM 6644 N N . GLY A 1 865 ? -16.685 -26.807 49.560 1.00 57.84 865 GLY A N 1
ATOM 6645 C CA . GLY A 1 865 ? -16.204 -25.460 49.227 1.00 57.84 865 GLY A CA 1
ATOM 6646 C C . GLY A 1 865 ? -14.938 -25.439 48.362 1.00 57.84 865 GLY A C 1
ATOM 6647 O O . GLY A 1 865 ? -14.686 -24.453 47.676 1.00 57.84 865 GLY A O 1
ATOM 6648 N N . ALA A 1 866 ? -14.152 -26.521 48.372 1.00 60.94 866 ALA A N 1
ATOM 6649 C CA . ALA A 1 866 ? -12.914 -26.638 47.597 1.00 60.94 866 ALA A CA 1
ATOM 6650 C C . ALA A 1 866 ? -13.159 -27.079 46.140 1.00 60.94 866 ALA A C 1
ATOM 6652 O O . ALA A 1 866 ? -12.353 -26.771 45.263 1.00 60.94 866 ALA A O 1
ATOM 6653 N N . LEU A 1 867 ? -14.280 -27.766 45.881 1.00 64.12 867 LEU A N 1
ATOM 6654 C CA . LEU A 1 867 ? -14.627 -28.333 44.572 1.00 64.12 867 LEU A CA 1
ATOM 6655 C C . LEU A 1 867 ? -14.616 -27.303 43.423 1.00 64.12 867 LEU A C 1
ATOM 6657 O O . LEU A 1 867 ? -13.875 -27.522 42.468 1.00 64.12 867 LEU A O 1
ATOM 6661 N N . PRO A 1 868 ? -15.356 -26.175 43.492 1.00 62.75 868 PRO A N 1
ATOM 6662 C CA . PRO A 1 868 ? -15.460 -25.241 42.363 1.00 62.75 868 PRO A CA 1
ATOM 6663 C C . PRO A 1 868 ? -14.115 -24.599 41.994 1.00 62.75 868 PRO A C 1
ATOM 6665 O O . PRO A 1 868 ? -13.825 -24.354 40.826 1.00 62.75 868 PRO A O 1
ATOM 6668 N N . ILE A 1 869 ? -13.269 -24.366 43.002 1.00 61.19 869 ILE A N 1
ATOM 6669 C CA . ILE A 1 869 ? -11.952 -23.738 42.851 1.00 61.19 869 ILE A CA 1
ATOM 6670 C C . ILE A 1 869 ? -10.986 -24.694 42.137 1.00 61.19 869 ILE A C 1
ATOM 6672 O O . ILE A 1 869 ? -10.272 -24.283 41.221 1.00 61.19 869 ILE A O 1
ATOM 6676 N N . LEU A 1 870 ? -10.986 -25.974 42.529 1.00 65.12 870 LEU A N 1
ATOM 6677 C CA . LEU A 1 870 ? -10.161 -27.007 41.899 1.00 65.12 870 LEU A CA 1
ATOM 6678 C C . LEU A 1 870 ? -10.641 -27.332 40.471 1.00 65.12 870 LEU A C 1
ATOM 6680 O O . LEU A 1 870 ? -9.805 -27.525 39.588 1.00 65.12 870 LEU A O 1
ATOM 6684 N N . GLU A 1 871 ? -11.957 -27.343 40.216 1.00 67.31 871 GLU A N 1
ATOM 6685 C CA . GLU A 1 871 ? -12.525 -27.546 38.871 1.00 67.31 871 GLU A CA 1
ATOM 6686 C C . GLU A 1 871 ? -12.099 -26.455 37.881 1.00 67.31 871 GLU A C 1
ATOM 6688 O O . GLU A 1 871 ? -11.655 -26.763 36.770 1.00 67.31 871 GLU A O 1
ATOM 6693 N N . GLU A 1 872 ? -12.219 -25.180 38.266 1.00 62.81 872 GLU A N 1
ATOM 6694 C CA . GLU A 1 872 ? -11.895 -24.064 37.373 1.00 62.81 872 GLU A CA 1
ATOM 6695 C C . GLU A 1 872 ? -10.383 -23.945 37.128 1.00 62.81 872 GLU A C 1
ATOM 6697 O O . GLU A 1 872 ? -9.978 -23.716 35.984 1.00 62.81 872 GLU A O 1
ATOM 6702 N N . TYR A 1 873 ? -9.550 -24.199 38.151 1.00 64.50 873 TYR A N 1
ATOM 6703 C CA . TYR A 1 873 ? -8.092 -24.290 37.993 1.00 64.50 873 TYR A CA 1
ATOM 6704 C C . TYR A 1 873 ? -7.717 -25.340 36.950 1.00 64.50 873 TYR A C 1
ATOM 6706 O O . TYR A 1 873 ? -7.034 -25.022 35.977 1.00 64.50 873 TYR A O 1
ATOM 6714 N N . CYS A 1 874 ? -8.209 -26.573 37.116 1.00 62.91 874 CYS A N 1
ATOM 6715 C CA . CYS A 1 874 ? -7.871 -27.651 36.197 1.00 62.91 874 CYS A CA 1
ATOM 6716 C C . CYS A 1 874 ? -8.368 -27.334 34.778 1.00 62.91 874 CYS A C 1
ATOM 6718 O O . CYS A 1 874 ? -7.620 -27.498 33.820 1.00 62.91 874 CYS A O 1
ATOM 6720 N N . THR A 1 875 ? -9.593 -26.815 34.636 1.00 62.09 875 THR A N 1
ATOM 6721 C CA . THR A 1 875 ? -10.194 -26.482 33.331 1.00 62.09 875 THR A CA 1
ATOM 6722 C C . THR A 1 875 ? -9.403 -25.420 32.563 1.00 62.09 875 THR A C 1
ATOM 6724 O O . THR A 1 875 ? -9.225 -25.547 31.352 1.00 62.09 875 THR A O 1
ATOM 6727 N N . ARG A 1 876 ? -8.928 -24.360 33.231 1.00 56.97 876 ARG A N 1
ATOM 6728 C CA . ARG A 1 876 ? -8.202 -23.265 32.563 1.00 56.97 876 ARG A CA 1
ATOM 6729 C C . ARG A 1 876 ? -6.703 -23.519 32.428 1.00 56.97 876 ARG A C 1
ATOM 6731 O O . ARG A 1 876 ? -6.152 -23.139 31.401 1.00 56.97 876 ARG A O 1
ATOM 6738 N N . ALA A 1 877 ? -6.071 -24.215 33.379 1.00 58.28 877 ALA A N 1
ATOM 6739 C CA . ALA A 1 877 ? -4.685 -24.670 33.239 1.00 58.28 877 ALA A CA 1
ATOM 6740 C C . ALA A 1 877 ? -4.520 -25.534 31.980 1.00 58.28 877 ALA A C 1
ATOM 6742 O O . ALA A 1 877 ? -3.579 -25.342 31.220 1.00 58.28 877 ALA A O 1
ATOM 6743 N N . MET A 1 878 ? -5.497 -26.396 31.686 1.00 58.56 878 MET A N 1
ATOM 6744 C CA . MET A 1 878 ? -5.503 -27.186 30.451 1.00 58.56 878 MET A CA 1
ATOM 6745 C C . MET A 1 878 ? -5.627 -26.348 29.171 1.00 58.56 878 MET A C 1
ATOM 6747 O O . MET A 1 878 ? -5.039 -26.722 28.166 1.00 58.56 878 MET A O 1
ATOM 6751 N N . LYS A 1 879 ? -6.336 -25.209 29.197 1.00 54.91 879 LYS A N 1
ATOM 6752 C CA . LYS A 1 879 ? -6.440 -24.291 28.042 1.00 54.91 879 LYS A CA 1
ATOM 6753 C C . LYS A 1 879 ? -5.173 -23.463 27.807 1.00 54.91 879 LYS A C 1
ATOM 6755 O O . LYS A 1 879 ? -4.983 -22.958 26.706 1.00 54.91 879 LYS A O 1
ATOM 6760 N N . ALA A 1 880 ? -4.358 -23.274 28.845 1.00 49.12 880 ALA A N 1
ATOM 6761 C CA . ALA A 1 880 ? -3.143 -22.459 28.814 1.00 49.12 880 ALA A CA 1
ATOM 6762 C C . ALA A 1 880 ? -1.863 -23.279 28.565 1.00 49.12 880 ALA A C 1
ATOM 6764 O O . ALA A 1 880 ? -0.803 -22.704 28.327 1.00 49.12 880 ALA A O 1
ATOM 6765 N N . LEU A 1 881 ? -1.939 -24.610 28.637 1.00 50.88 881 LEU A N 1
ATOM 6766 C CA . LEU A 1 881 ? -0.786 -25.488 28.475 1.00 50.88 881 LEU A CA 1
ATOM 6767 C C . LEU A 1 881 ? -0.354 -25.589 27.004 1.00 50.88 881 LEU A C 1
ATOM 6769 O O . LEU A 1 881 ? -1.152 -25.923 26.129 1.00 50.88 881 LEU A O 1
ATOM 6773 N N . VAL A 1 882 ? 0.939 -25.372 26.745 1.00 42.72 882 VAL A N 1
ATOM 6774 C CA . VAL A 1 882 ? 1.569 -25.776 25.479 1.00 42.72 882 VAL A CA 1
ATOM 6775 C C . VAL A 1 882 ? 1.632 -27.312 25.458 1.00 42.72 882 VAL A C 1
ATOM 6777 O O . VAL A 1 882 ? 2.119 -27.896 26.438 1.00 42.72 882 VAL A O 1
ATOM 6780 N N . PRO A 1 883 ? 1.158 -27.986 24.391 1.00 41.94 883 PRO A N 1
ATOM 6781 C CA . PRO A 1 883 ? 1.115 -29.447 24.337 1.00 41.94 883 PRO A CA 1
ATOM 6782 C C . PRO A 1 883 ? 2.492 -30.072 24.619 1.00 41.94 883 PRO A C 1
ATOM 6784 O O . PRO A 1 883 ? 3.472 -29.715 23.972 1.00 41.94 883 PRO A O 1
ATOM 6787 N N . GLY A 1 884 ? 2.565 -30.999 25.585 1.00 43.56 884 GLY A N 1
ATOM 6788 C CA . GLY A 1 884 ? 3.783 -31.765 25.907 1.00 43.56 884 GLY A CA 1
ATOM 6789 C C . GLY A 1 884 ? 4.625 -31.260 27.089 1.00 43.56 884 GLY A C 1
ATOM 6790 O O . GLY A 1 884 ? 5.674 -31.837 27.365 1.00 43.56 884 GLY A O 1
ATOM 6791 N N . THR A 1 885 ? 4.191 -30.224 27.815 1.00 40.69 885 THR A N 1
ATOM 6792 C CA . THR A 1 885 ? 4.897 -29.748 29.020 1.00 40.69 885 THR A CA 1
ATOM 6793 C C . THR A 1 885 ? 4.291 -30.338 30.308 1.00 40.69 885 THR A C 1
ATOM 6795 O O . THR A 1 885 ? 3.100 -30.164 30.549 1.00 40.69 885 THR A O 1
ATOM 6798 N N . PRO A 1 886 ? 5.055 -31.052 31.158 1.00 44.78 886 PRO A N 1
ATOM 6799 C CA . PRO A 1 886 ? 4.526 -31.592 32.412 1.00 44.78 886 PRO A CA 1
ATOM 6800 C C . PRO A 1 886 ? 4.297 -30.478 33.448 1.00 44.78 886 PRO A C 1
ATOM 6802 O O . PRO A 1 886 ? 5.210 -29.707 33.745 1.00 44.78 886 PRO A O 1
ATOM 6805 N N . ASN A 1 887 ? 3.091 -30.408 34.029 1.00 53.53 887 ASN A N 1
ATOM 6806 C CA . ASN A 1 887 ? 2.754 -29.490 35.123 1.00 53.53 887 ASN A CA 1
ATOM 6807 C C . ASN A 1 887 ? 2.394 -30.290 36.394 1.00 53.53 887 ASN A C 1
ATOM 6809 O O . ASN A 1 887 ? 1.229 -30.637 36.594 1.00 53.53 887 ASN A O 1
ATOM 6813 N N . PRO A 1 888 ? 3.360 -30.542 37.295 1.00 50.66 888 PRO A N 1
ATOM 6814 C CA . PRO A 1 888 ? 3.156 -31.405 38.464 1.00 50.66 888 PRO A CA 1
ATOM 6815 C C . PRO A 1 888 ? 2.093 -30.870 39.443 1.00 50.66 888 PRO A C 1
ATOM 6817 O O . PRO A 1 888 ? 1.458 -31.635 40.169 1.00 50.66 888 PRO A O 1
ATOM 6820 N N . THR A 1 889 ? 1.857 -29.556 39.449 1.00 50.62 889 THR A N 1
ATOM 6821 C CA . THR A 1 889 ? 0.800 -28.901 40.237 1.00 50.62 889 THR A CA 1
ATOM 6822 C C . THR A 1 889 ? -0.596 -29.170 39.679 1.00 50.62 889 THR A C 1
ATOM 6824 O O . THR A 1 889 ? -1.546 -29.331 40.451 1.00 50.62 889 THR A O 1
ATOM 6827 N N . LEU A 1 890 ? -0.729 -29.243 38.352 1.00 59.97 890 LEU A N 1
ATOM 6828 C CA . LEU A 1 890 ? -1.971 -29.636 37.689 1.00 59.97 890 LEU A CA 1
ATOM 6829 C C . LEU A 1 890 ? -2.283 -31.106 37.973 1.00 59.97 890 LEU A C 1
ATOM 6831 O O . LEU A 1 890 ? -3.396 -31.404 38.401 1.00 59.97 890 LEU A O 1
ATOM 6835 N N . ASP A 1 891 ? -1.290 -31.986 37.849 1.00 56.38 891 ASP A N 1
ATOM 6836 C CA . ASP A 1 891 ? -1.446 -33.423 38.104 1.00 56.38 891 ASP A CA 1
ATOM 6837 C C . ASP A 1 891 ? -1.880 -33.696 39.553 1.00 56.38 891 ASP A C 1
ATOM 6839 O O . ASP A 1 891 ? -2.806 -34.469 39.811 1.00 56.38 891 ASP A O 1
ATOM 6843 N N . ALA A 1 892 ? -1.271 -33.006 40.524 1.00 54.19 892 ALA A N 1
ATOM 6844 C CA . ALA A 1 892 ? -1.666 -33.092 41.931 1.00 54.19 892 ALA A CA 1
ATOM 6845 C C . ALA A 1 892 ? -3.105 -32.591 42.171 1.00 54.19 892 ALA A C 1
ATOM 6847 O O . ALA A 1 892 ? -3.877 -33.230 42.891 1.00 54.19 892 ALA A O 1
ATOM 6848 N N . SER A 1 893 ? -3.486 -31.478 41.534 1.00 57.75 893 SER A N 1
ATOM 6849 C CA . SER A 1 893 ? -4.827 -30.885 41.657 1.00 57.75 893 SER A CA 1
ATOM 6850 C C . SER A 1 893 ? -5.909 -31.771 41.027 1.00 57.75 893 SER A C 1
ATOM 6852 O O . SER A 1 893 ? -6.978 -31.945 41.612 1.00 57.75 893 SER A O 1
ATOM 6854 N N . GLN A 1 894 ? -5.620 -32.377 39.872 1.00 62.75 894 GLN A N 1
ATOM 6855 C CA . GLN A 1 894 ? -6.499 -33.329 39.189 1.00 62.75 894 GLN A CA 1
ATOM 6856 C C . GLN A 1 894 ? -6.685 -34.604 40.017 1.00 62.75 894 GLN A C 1
ATOM 6858 O O . GLN A 1 894 ? -7.817 -35.041 40.228 1.00 62.75 894 GLN A O 1
ATOM 6863 N N . ASN A 1 895 ? -5.597 -35.162 40.557 1.00 58.81 895 ASN A N 1
ATOM 6864 C CA . ASN A 1 895 ? -5.645 -36.338 41.426 1.00 58.81 895 ASN A CA 1
ATOM 6865 C C . ASN A 1 895 ? -6.501 -36.106 42.676 1.00 58.81 895 ASN A C 1
ATOM 6867 O O . ASN A 1 895 ? -7.318 -36.958 43.034 1.00 58.81 895 ASN A O 1
ATOM 6871 N N . LEU A 1 896 ? -6.378 -34.937 43.309 1.00 57.41 896 LEU A N 1
ATOM 6872 C CA . LEU A 1 896 ? -7.201 -34.595 44.465 1.00 57.41 896 LEU A CA 1
ATOM 6873 C C . LEU A 1 896 ? -8.666 -34.341 44.080 1.00 57.41 896 LEU A C 1
ATOM 6875 O O . LEU A 1 896 ? -9.562 -34.839 44.760 1.00 57.41 896 LEU A O 1
ATOM 6879 N N . LEU A 1 897 ? -8.934 -33.628 42.978 1.00 62.41 897 LEU A N 1
ATOM 6880 C CA . LEU A 1 897 ? -10.295 -33.414 42.467 1.00 62.41 897 LEU A CA 1
ATOM 6881 C C . LEU A 1 897 ? -11.011 -34.757 42.232 1.00 62.41 897 LEU A C 1
ATOM 6883 O O . LEU A 1 897 ? -12.172 -34.919 42.609 1.00 62.41 897 LEU A O 1
ATOM 6887 N N . MET A 1 898 ? -10.296 -35.745 41.688 1.00 60.56 898 MET A N 1
ATOM 6888 C CA . MET A 1 898 ? -10.795 -37.105 41.485 1.00 60.56 898 MET A CA 1
ATOM 6889 C C . MET A 1 898 ? -11.106 -37.828 42.805 1.00 60.56 898 MET A C 1
ATOM 6891 O O . MET A 1 898 ? -12.182 -38.412 42.949 1.00 60.56 898 MET A O 1
ATOM 6895 N N . GLN A 1 899 ? -10.212 -37.755 43.796 1.00 57.03 899 GLN A N 1
ATOM 6896 C CA . GLN A 1 899 ? -10.446 -38.335 45.127 1.00 57.03 899 GLN A CA 1
ATOM 6897 C C . GLN A 1 899 ? -11.662 -37.704 45.825 1.00 57.03 899 GLN A C 1
ATOM 6899 O O . GLN A 1 899 ? -12.490 -38.408 46.413 1.00 57.03 899 GLN A O 1
ATOM 6904 N N . LEU A 1 900 ? -11.817 -36.381 45.718 1.00 58.16 900 LEU A N 1
ATOM 6905 C CA . LEU A 1 900 ? -12.946 -35.656 46.299 1.00 58.16 900 LEU A CA 1
ATOM 6906 C C . LEU A 1 900 ? -14.257 -35.992 45.578 1.00 58.16 900 LEU A C 1
ATOM 6908 O O . LEU A 1 900 ? -15.267 -36.233 46.239 1.00 58.16 900 LEU A O 1
ATOM 6912 N N . TYR A 1 901 ? -14.251 -36.111 44.248 1.00 62.03 901 TYR A N 1
ATOM 6913 C CA . TYR A 1 901 ? -15.443 -36.521 43.511 1.00 62.03 901 TYR A CA 1
ATOM 6914 C C . TYR A 1 901 ? -15.889 -37.954 43.793 1.00 62.03 901 TYR A C 1
ATOM 6916 O O . TYR A 1 901 ? -17.092 -38.197 43.945 1.00 62.03 901 TYR A O 1
ATOM 6924 N N . GLY A 1 902 ? -14.931 -38.874 43.929 1.00 53.56 902 GLY A N 1
ATOM 6925 C CA . GLY A 1 902 ? -15.190 -40.251 44.340 1.00 53.56 902 GLY A CA 1
ATOM 6926 C C . GLY A 1 902 ? -15.779 -40.335 45.750 1.00 53.56 902 GLY A C 1
ATOM 6927 O O . GLY A 1 902 ? -16.786 -41.012 45.956 1.00 53.56 902 GLY A O 1
ATOM 6928 N N . SER A 1 903 ? -15.223 -39.587 46.713 1.00 53.94 903 SER A N 1
ATOM 6929 C CA . SER A 1 903 ? -15.744 -39.557 48.092 1.00 53.94 903 SER A CA 1
ATOM 6930 C C . SER A 1 903 ? -17.156 -38.959 48.202 1.00 53.94 903 SER A C 1
ATOM 6932 O O . SER A 1 903 ? -17.952 -39.417 49.021 1.00 53.94 903 SER A O 1
ATOM 6934 N N . LEU A 1 904 ? -17.507 -38.002 47.333 1.00 55.50 904 LEU A N 1
ATOM 6935 C CA . LEU A 1 904 ? -18.841 -37.391 47.258 1.00 55.50 904 LEU A CA 1
ATOM 6936 C C . LEU A 1 904 ? -19.851 -38.164 46.387 1.00 55.50 904 LEU A C 1
ATOM 6938 O O . LEU A 1 904 ? -20.991 -37.718 46.255 1.00 55.50 904 LEU A O 1
ATOM 6942 N N . LYS A 1 905 ? -19.462 -39.295 45.781 1.00 54.94 905 LYS A N 1
ATOM 6943 C CA . LYS A 1 905 ? -20.297 -40.101 44.866 1.00 54.94 905 LYS A CA 1
ATOM 6944 C C . LYS A 1 905 ? -20.883 -39.317 43.671 1.00 54.94 905 LYS A C 1
ATOM 6946 O O . LYS A 1 905 ? -21.946 -39.671 43.169 1.00 54.94 905 LYS A O 1
ATOM 6951 N N . LYS A 1 906 ? -20.210 -38.263 43.189 1.00 56.78 906 LYS A N 1
ATOM 6952 C CA . LYS A 1 906 ? -20.663 -37.432 42.047 1.00 56.78 906 LYS A CA 1
ATOM 6953 C C . LYS A 1 906 ? -20.022 -37.895 40.730 1.00 56.78 906 LYS A C 1
ATOM 6955 O O . LYS A 1 906 ? -19.266 -37.154 40.105 1.00 56.78 906 LYS A O 1
ATOM 6960 N N . PHE A 1 907 ? -20.308 -39.131 40.323 1.00 51.72 907 PHE A N 1
ATOM 6961 C CA . PHE A 1 907 ? -19.658 -39.788 39.177 1.00 51.72 907 PHE A CA 1
ATOM 6962 C C . PHE A 1 907 ? -19.966 -39.129 37.823 1.00 51.72 907 PHE A C 1
ATOM 6964 O O . PHE A 1 907 ? -19.069 -39.011 36.989 1.00 51.72 907 PHE A O 1
ATOM 6971 N N . ASP A 1 908 ? -21.168 -38.582 37.643 1.00 49.84 908 ASP A N 1
ATOM 6972 C CA . ASP A 1 908 ? -21.566 -37.886 36.409 1.00 49.84 908 ASP A CA 1
ATOM 6973 C C . ASP A 1 908 ? -20.684 -36.662 36.114 1.00 49.84 908 ASP A C 1
ATOM 6975 O O . ASP A 1 908 ? -20.388 -36.350 34.961 1.00 49.84 908 ASP A O 1
ATOM 6979 N N . LYS A 1 909 ? -20.199 -35.986 37.164 1.00 57.56 909 LYS A N 1
ATOM 6980 C CA . LYS A 1 909 ? -19.302 -34.831 37.032 1.00 57.56 909 LYS A CA 1
ATOM 6981 C C . LYS A 1 909 ? -17.890 -35.220 36.608 1.00 57.56 909 LYS A C 1
ATOM 6983 O O . LYS A 1 909 ? -17.277 -34.491 35.833 1.00 57.56 909 LYS A O 1
ATOM 6988 N N . ILE A 1 910 ? -17.400 -36.376 37.061 1.00 54.31 910 ILE A N 1
ATOM 6989 C CA . ILE A 1 910 ? -16.122 -36.938 36.600 1.00 54.31 910 ILE A CA 1
ATOM 6990 C C . ILE A 1 910 ? -16.215 -37.213 35.094 1.00 54.31 910 ILE A C 1
ATOM 6992 O O . ILE A 1 910 ? -15.340 -36.812 34.328 1.00 54.31 910 ILE A O 1
ATOM 6996 N N . ILE A 1 911 ? -17.314 -37.839 34.664 1.00 51.03 911 ILE A N 1
ATOM 6997 C CA . ILE A 1 911 ? -17.560 -38.173 33.257 1.00 51.03 911 ILE A CA 1
ATOM 6998 C C . ILE A 1 911 ? -17.655 -36.901 32.403 1.00 51.03 911 ILE A C 1
ATOM 7000 O O . ILE A 1 911 ? -16.990 -36.815 31.369 1.00 51.03 911 ILE A O 1
ATOM 7004 N N . ALA A 1 912 ? -18.412 -35.891 32.842 1.00 55.41 912 ALA A N 1
ATOM 7005 C CA . ALA A 1 912 ? -18.549 -34.623 32.126 1.00 55.41 912 ALA A CA 1
ATOM 7006 C C . ALA A 1 912 ? -17.210 -33.875 31.983 1.00 55.41 912 ALA A C 1
ATOM 7008 O O . ALA A 1 912 ? -16.881 -33.403 30.894 1.00 55.41 912 ALA A O 1
ATOM 7009 N N . PHE A 1 913 ? -16.406 -33.828 33.050 1.00 57.19 913 PHE A N 1
ATOM 7010 C CA . PHE A 1 913 ? -15.101 -33.164 33.052 1.00 57.19 913 PHE A CA 1
ATOM 7011 C C . PHE A 1 913 ? -14.127 -33.792 32.041 1.00 57.19 913 PHE A C 1
ATOM 7013 O O . PHE A 1 913 ? -13.544 -33.081 31.224 1.00 57.19 913 PHE A O 1
ATOM 7020 N N . PHE A 1 914 ? -14.009 -35.125 32.013 1.00 53.28 914 PHE A N 1
ATOM 7021 C CA . PHE A 1 914 ? -13.142 -35.824 31.053 1.00 53.28 914 PHE A CA 1
ATOM 7022 C C . PHE A 1 914 ? -13.690 -35.848 29.618 1.00 53.28 914 PHE A C 1
ATOM 7024 O O . PHE A 1 914 ? -12.922 -36.004 28.668 1.00 53.28 914 PHE A O 1
ATOM 7031 N N . THR A 1 915 ? -15.004 -35.709 29.433 1.00 51.75 915 THR A N 1
ATOM 7032 C CA . THR A 1 915 ? -15.612 -35.593 28.096 1.00 51.75 915 THR A CA 1
ATOM 7033 C C . THR A 1 915 ? -15.286 -34.234 27.472 1.00 51.75 915 THR A C 1
ATOM 7035 O O . THR A 1 915 ? -14.830 -34.184 26.334 1.00 51.75 915 THR A O 1
ATOM 7038 N N . ALA A 1 916 ? -15.377 -33.151 28.252 1.00 55.97 916 ALA A N 1
ATOM 7039 C CA . ALA A 1 916 ? -14.998 -31.809 27.808 1.00 55.97 916 ALA A CA 1
ATOM 7040 C C . ALA A 1 916 ? -13.493 -31.680 27.493 1.00 55.97 916 ALA A C 1
ATOM 7042 O O . ALA A 1 916 ? -13.110 -30.978 26.558 1.00 55.97 916 ALA A O 1
ATOM 7043 N N . GLN A 1 917 ? -12.630 -32.381 28.241 1.00 55.16 917 GLN A N 1
ATOM 7044 C CA . GLN A 1 917 ? -11.198 -32.464 27.926 1.00 55.16 917 GLN A CA 1
ATOM 7045 C C . GLN A 1 917 ? -10.946 -33.122 26.566 1.00 55.16 917 GLN A C 1
ATOM 7047 O O . GLN A 1 917 ? -10.154 -32.621 25.772 1.00 55.16 917 GLN A O 1
ATOM 7052 N N . PHE A 1 918 ? -11.627 -34.236 26.293 1.00 50.72 918 PHE A N 1
ATOM 7053 C CA . PHE A 1 918 ? -11.467 -34.981 25.048 1.00 50.72 918 PHE A CA 1
ATOM 7054 C C . PHE A 1 918 ? -11.902 -34.162 23.826 1.00 50.72 918 PHE A C 1
ATOM 7056 O O . PHE A 1 918 ? -11.188 -34.128 22.829 1.00 50.72 918 PHE A O 1
ATOM 7063 N N . GLU A 1 919 ? -13.031 -33.457 23.918 1.00 51.72 919 GLU A N 1
ATOM 7064 C CA . GLU A 1 919 ? -13.500 -32.562 22.854 1.00 51.72 919 GLU A CA 1
ATOM 7065 C C . GLU A 1 919 ? -12.505 -31.424 22.595 1.00 51.72 919 GLU A C 1
ATOM 7067 O O . GLU A 1 919 ? -12.163 -31.157 21.446 1.00 51.72 919 GLU A O 1
ATOM 7072 N N . HIS A 1 920 ? -11.944 -30.828 23.652 1.00 53.78 920 HIS A N 1
ATOM 7073 C CA . HIS A 1 920 ? -10.949 -29.765 23.518 1.00 53.78 920 HIS A CA 1
ATOM 7074 C C . HIS A 1 920 ? -9.657 -30.226 22.819 1.00 53.78 920 HIS A C 1
ATOM 7076 O O . HIS A 1 920 ? -9.140 -29.510 21.959 1.00 53.78 920 HIS A O 1
ATOM 7082 N N . PHE A 1 921 ? -9.147 -31.419 23.147 1.00 52.31 921 PHE A N 1
ATOM 7083 C CA . PHE A 1 921 ? -7.950 -31.980 22.505 1.00 52.31 921 PHE A CA 1
ATOM 7084 C C . PHE A 1 921 ? -8.213 -32.456 21.071 1.00 52.31 921 PHE A C 1
ATOM 7086 O O . PHE A 1 921 ? -7.362 -32.278 20.202 1.00 52.31 921 PHE A O 1
ATOM 7093 N N . ARG A 1 922 ? -9.403 -33.003 20.794 1.00 45.44 922 ARG A N 1
ATOM 7094 C CA . ARG A 1 922 ? -9.814 -33.401 19.441 1.00 45.44 922 ARG A CA 1
ATOM 7095 C C . ARG A 1 922 ? -9.943 -32.199 18.502 1.00 45.44 922 ARG A C 1
ATOM 7097 O O . ARG A 1 922 ? -9.532 -32.284 17.351 1.00 45.44 922 ARG A O 1
ATOM 7104 N N . ASP A 1 923 ? -10.491 -31.089 18.990 1.00 50.78 923 ASP A N 1
ATOM 7105 C CA . ASP A 1 923 ? -10.751 -29.898 18.174 1.00 50.78 923 ASP A CA 1
ATOM 7106 C C . ASP A 1 923 ? -9.481 -29.050 17.924 1.00 50.78 923 ASP A C 1
ATOM 7108 O O . ASP A 1 923 ? -9.474 -28.189 17.046 1.00 50.78 923 ASP A O 1
ATOM 7112 N N . THR A 1 924 ? -8.391 -29.294 18.666 1.00 51.88 924 THR A N 1
ATOM 7113 C CA . THR A 1 924 ? -7.117 -28.553 18.547 1.00 51.88 924 THR A CA 1
ATOM 7114 C C . THR A 1 924 ? -6.006 -29.293 17.794 1.00 51.88 924 THR A C 1
ATOM 7116 O O . THR A 1 924 ? -5.082 -28.638 17.313 1.00 51.88 924 THR A O 1
ATOM 7119 N N . GLN A 1 925 ? -6.061 -30.622 17.665 1.00 52.66 925 GLN A N 1
ATOM 7120 C CA . GLN A 1 925 ? -4.973 -31.451 17.119 1.00 52.66 925 GLN A CA 1
ATOM 7121 C C . GLN A 1 925 ? -5.535 -32.547 16.201 1.00 52.66 925 GLN A C 1
ATOM 7123 O O . GLN A 1 925 ? -5.651 -33.693 16.618 1.00 52.66 925 GLN A O 1
ATOM 7128 N N . GLY A 1 926 ? -5.916 -32.223 14.962 1.00 47.09 926 GLY A N 1
ATOM 7129 C CA . GLY A 1 926 ? -6.286 -33.258 13.985 1.00 47.09 926 GLY A CA 1
ATOM 7130 C C . GLY A 1 926 ? -5.281 -34.428 13.984 1.00 47.09 926 GLY A C 1
ATOM 7131 O O . GLY A 1 926 ? -4.089 -34.199 13.826 1.00 47.09 926 GLY A O 1
ATOM 7132 N N . GLU A 1 927 ? -5.810 -35.643 14.178 1.00 42.72 927 GLU A N 1
ATOM 7133 C CA . GLU A 1 927 ? -5.140 -36.942 14.404 1.00 42.72 927 GLU A CA 1
ATOM 7134 C C . GLU A 1 927 ? -4.297 -37.103 15.694 1.00 42.72 927 GLU A C 1
ATOM 7136 O O . GLU A 1 927 ? -3.484 -36.275 16.090 1.00 42.72 927 GLU A O 1
ATOM 7141 N N . ALA A 1 928 ? -4.563 -38.217 16.389 1.00 45.94 928 ALA A N 1
ATOM 7142 C CA . ALA A 1 928 ? -4.232 -38.481 17.788 1.00 45.94 928 ALA A CA 1
ATOM 7143 C C . ALA A 1 928 ? -2.722 -38.485 18.086 1.00 45.94 928 ALA A C 1
ATOM 7145 O O . ALA A 1 928 ? -2.005 -39.410 17.711 1.00 45.94 928 ALA A O 1
ATOM 7146 N N . SER A 1 929 ? -2.256 -37.487 18.841 1.00 49.41 929 SER A N 1
ATOM 7147 C CA . SER A 1 929 ? -0.884 -37.437 19.349 1.00 49.41 929 SER A CA 1
ATOM 7148 C C . SER A 1 929 ? -0.697 -38.260 20.634 1.00 49.41 929 SER A C 1
ATOM 7150 O O . SER A 1 929 ? -1.631 -38.513 21.398 1.00 49.41 929 SER A O 1
ATOM 7152 N N . GLU A 1 930 ? 0.550 -38.652 20.888 1.00 43.38 930 GLU A N 1
ATOM 7153 C CA . GLU A 1 930 ? 1.068 -39.440 22.022 1.00 43.38 930 GLU A CA 1
ATOM 7154 C C . GLU A 1 930 ? 0.563 -38.966 23.409 1.00 43.38 930 GLU A C 1
ATOM 7156 O O . GLU A 1 930 ? 0.338 -39.763 24.325 1.00 43.38 930 GLU A O 1
ATOM 7161 N N . ALA A 1 931 ? 0.271 -37.667 23.548 1.00 46.38 931 ALA A N 1
ATOM 7162 C CA . ALA A 1 931 ? -0.309 -37.067 24.751 1.00 46.38 931 ALA A CA 1
ATOM 7163 C C . ALA A 1 931 ? -1.794 -37.434 24.963 1.00 46.38 931 ALA A C 1
ATOM 7165 O O . ALA A 1 931 ? -2.211 -37.679 26.098 1.00 46.38 931 ALA A O 1
ATOM 7166 N N . ALA A 1 932 ? -2.586 -37.537 23.889 1.00 46.84 932 ALA A N 1
ATOM 7167 C CA . ALA A 1 932 ? -3.967 -38.016 23.956 1.00 46.84 932 ALA A CA 1
ATOM 7168 C C . ALA A 1 932 ? -4.007 -39.500 24.356 1.00 46.84 932 ALA A C 1
ATOM 7170 O O . ALA A 1 932 ? -4.829 -39.898 25.179 1.00 46.84 932 ALA A O 1
ATOM 7171 N N . ILE A 1 933 ? -3.062 -40.297 23.848 1.00 47.25 933 ILE A N 1
ATOM 7172 C CA . ILE A 1 933 ? -2.901 -41.719 24.184 1.00 47.25 933 ILE A CA 1
ATOM 7173 C C . ILE A 1 933 ? -2.498 -41.892 25.656 1.00 47.25 933 ILE A C 1
ATOM 7175 O O . ILE A 1 933 ? -3.056 -42.740 26.347 1.00 47.25 933 ILE A O 1
ATOM 7179 N N . THR A 1 934 ? -1.622 -41.030 26.181 1.00 45.50 934 THR A N 1
ATOM 7180 C CA . THR A 1 934 ? -1.218 -41.036 27.600 1.00 45.50 934 THR A CA 1
ATOM 7181 C C . THR A 1 934 ? -2.381 -40.657 28.532 1.00 45.50 934 THR A C 1
ATOM 7183 O O . THR A 1 934 ? -2.609 -41.311 29.552 1.00 45.50 934 THR A O 1
ATOM 7186 N N . ALA A 1 935 ? -3.193 -39.661 28.158 1.00 46.03 935 ALA A N 1
ATOM 7187 C CA . ALA A 1 935 ? -4.409 -39.296 28.893 1.00 46.03 935 ALA A CA 1
ATOM 7188 C C . ALA A 1 935 ? -5.474 -40.413 28.861 1.00 46.03 935 ALA A C 1
ATOM 7190 O O . ALA A 1 935 ? -6.157 -40.662 29.859 1.00 46.03 935 ALA A O 1
ATOM 7191 N N . ILE A 1 936 ? -5.579 -41.137 27.741 1.00 47.53 936 ILE A N 1
ATOM 7192 C CA . ILE A 1 936 ? -6.422 -42.331 27.599 1.00 47.53 936 ILE A CA 1
ATOM 7193 C C . ILE A 1 936 ? -5.900 -43.491 28.471 1.00 47.53 936 ILE A C 1
ATOM 7195 O O . ILE A 1 936 ? -6.700 -44.156 29.135 1.00 47.53 936 ILE A O 1
ATOM 7199 N N . ASN A 1 937 ? -4.580 -43.690 28.549 1.00 45.12 937 ASN A N 1
ATOM 7200 C CA . ASN A 1 937 ? -3.938 -44.696 29.405 1.00 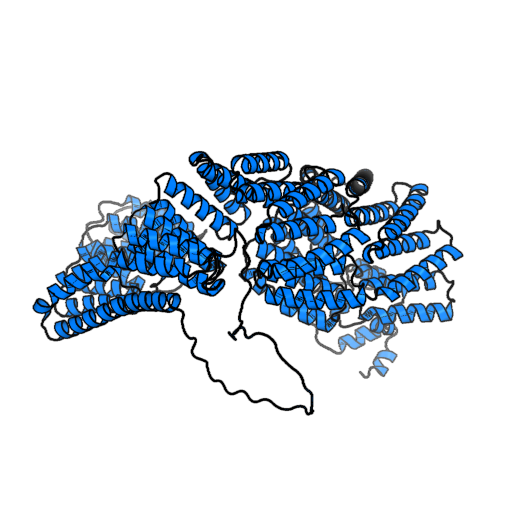45.12 937 ASN A CA 1
ATOM 7201 C C . ASN A 1 937 ? -4.235 -44.441 30.894 1.00 45.12 937 ASN A C 1
ATOM 7203 O O . ASN A 1 937 ? -4.632 -45.354 31.621 1.00 45.12 937 ASN A O 1
ATOM 7207 N N . ASN A 1 938 ? -4.173 -43.179 31.328 1.00 45.47 938 ASN A N 1
ATOM 7208 C CA . ASN A 1 938 ? -4.528 -42.783 32.694 1.00 45.47 938 ASN A CA 1
ATOM 7209 C C . ASN A 1 938 ? -6.023 -43.012 32.995 1.00 45.47 938 ASN A C 1
ATOM 7211 O O . ASN A 1 938 ? -6.382 -43.429 34.098 1.00 45.47 938 ASN A O 1
ATOM 7215 N N . ARG A 1 939 ? -6.906 -42.830 32.001 1.00 50.06 939 ARG A N 1
ATOM 7216 C CA . ARG A 1 939 ? -8.350 -43.106 32.107 1.00 50.06 939 ARG A CA 1
ATOM 7217 C C . ARG A 1 939 ? -8.648 -44.608 32.227 1.00 50.06 939 ARG A C 1
ATOM 7219 O O . ARG A 1 939 ? -9.495 -44.997 33.031 1.00 50.06 939 ARG A O 1
ATOM 7226 N N . ALA A 1 940 ? -7.931 -45.456 31.489 1.00 46.34 940 ALA A N 1
ATOM 7227 C CA . ALA A 1 940 ? -8.055 -46.914 31.566 1.00 46.34 940 ALA A CA 1
ATOM 7228 C C . ALA A 1 940 ? -7.529 -47.477 32.901 1.00 46.34 940 ALA A C 1
ATOM 7230 O O . ALA A 1 940 ? -8.198 -48.301 33.530 1.00 46.34 940 ALA A O 1
ATOM 7231 N N . GLN A 1 941 ? -6.390 -46.971 33.388 1.00 44.16 941 GLN A N 1
ATOM 7232 C CA . GLN A 1 941 ? -5.825 -47.338 34.694 1.00 44.16 941 GLN A CA 1
ATOM 7233 C C .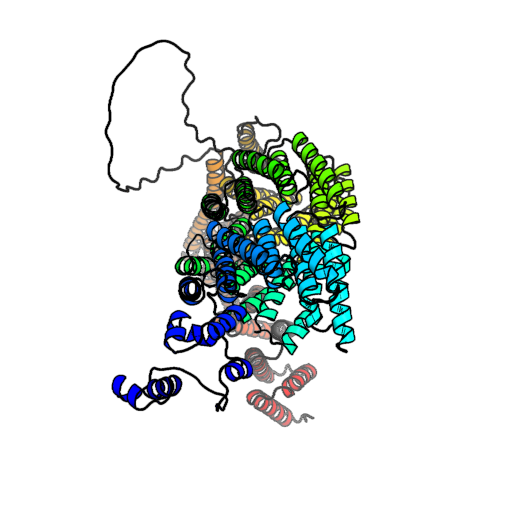 GLN A 1 941 ? -6.719 -46.897 35.869 1.00 44.16 941 GLN A C 1
ATOM 7235 O O . GLN A 1 941 ? -6.846 -47.609 36.866 1.00 44.16 941 GLN A O 1
ATOM 7240 N N . TYR A 1 942 ? -7.416 -45.765 35.739 1.00 46.81 942 TYR A N 1
ATOM 7241 C CA . TYR A 1 942 ? -8.366 -45.293 36.750 1.00 46.81 942 TYR A CA 1
ATOM 7242 C C . TYR A 1 942 ? -9.677 -46.105 36.764 1.00 46.81 942 TYR A C 1
ATOM 7244 O O . TYR A 1 942 ? -10.203 -46.427 37.832 1.00 46.81 942 TYR A O 1
ATOM 7252 N N . HIS A 1 943 ? -10.179 -46.536 35.599 1.00 48.38 943 HIS A N 1
ATOM 7253 C CA . HIS A 1 943 ? -11.302 -47.483 35.522 1.00 48.38 943 HIS A CA 1
ATOM 7254 C C . HIS A 1 943 ? -10.936 -48.881 36.050 1.00 48.38 943 HIS A C 1
ATOM 7256 O O . HIS A 1 943 ? -11.773 -49.530 36.681 1.00 48.38 943 HIS A O 1
ATOM 7262 N N . PHE A 1 944 ? -9.683 -49.314 35.874 1.00 41.78 944 PHE A N 1
ATOM 7263 C CA . PHE A 1 944 ? -9.145 -50.522 36.504 1.00 41.78 944 PHE A CA 1
ATOM 7264 C C . PHE A 1 944 ? -9.179 -50.416 38.040 1.00 41.78 944 PHE A C 1
ATOM 7266 O O . PHE A 1 944 ? -9.651 -51.340 38.704 1.00 41.78 944 PHE A O 1
ATOM 7273 N N . ALA A 1 945 ? -8.811 -49.259 38.606 1.00 41.44 945 ALA A N 1
ATOM 7274 C CA . ALA A 1 945 ? -8.909 -48.999 40.046 1.00 41.44 945 ALA A CA 1
ATOM 7275 C C . ALA A 1 945 ? -10.365 -48.947 40.565 1.00 41.44 945 ALA A C 1
ATOM 7277 O O . ALA A 1 945 ? -10.652 -49.451 41.651 1.00 41.44 945 ALA A O 1
ATOM 7278 N N . LEU A 1 946 ? -11.304 -48.409 39.776 1.00 41.62 946 LEU A N 1
ATOM 7279 C CA . LEU A 1 946 ? -12.743 -48.380 40.091 1.00 41.62 946 LEU A CA 1
ATOM 7280 C C . LEU A 1 946 ? -13.432 -49.752 39.984 1.00 41.62 946 LEU A C 1
ATOM 7282 O O . LEU A 1 946 ? -14.466 -49.961 40.617 1.00 41.62 946 LEU A O 1
ATOM 7286 N N . SER A 1 947 ? -12.861 -50.710 39.245 1.00 44.38 947 SER A N 1
ATOM 7287 C CA . SER A 1 947 ? -13.408 -52.073 39.116 1.00 44.38 947 SER A CA 1
ATOM 7288 C C . SER A 1 947 ? -13.302 -52.927 40.394 1.00 44.38 947 SER A C 1
ATOM 7290 O O . SER A 1 947 ? -13.907 -54.000 40.469 1.00 44.38 947 SER A O 1
ATOM 7292 N N . ASN A 1 948 ? -12.595 -52.420 41.413 1.00 44.72 948 ASN A N 1
ATOM 7293 C CA . ASN A 1 948 ? -12.480 -53.012 42.749 1.00 44.72 948 ASN A CA 1
ATOM 7294 C C . ASN A 1 948 ? -13.521 -52.496 43.760 1.00 44.72 948 ASN A C 1
ATOM 7296 O O . ASN A 1 948 ? -13.439 -52.828 44.940 1.00 44.72 948 ASN A O 1
ATOM 7300 N N . ILE A 1 949 ? -14.512 -51.707 43.329 1.00 37.72 949 ILE A N 1
ATOM 7301 C CA . ILE A 1 949 ? -15.627 -51.282 44.183 1.00 37.72 949 ILE A CA 1
ATOM 7302 C C . ILE A 1 949 ? -16.936 -51.686 43.500 1.00 37.72 949 ILE A C 1
ATOM 7304 O O . ILE A 1 949 ? -17.208 -51.288 42.369 1.00 37.72 949 ILE A O 1
ATOM 7308 N N . ASP A 1 950 ? -17.758 -52.463 44.208 1.00 41.69 950 ASP A N 1
ATOM 7309 C CA . ASP A 1 950 ? -19.015 -53.114 43.787 1.00 41.69 950 ASP A CA 1
ATOM 7310 C C . ASP A 1 950 ? -20.126 -52.199 43.203 1.00 41.69 950 ASP A C 1
ATOM 7312 O O . ASP A 1 950 ? -21.257 -52.634 42.991 1.00 41.69 950 ASP A O 1
ATOM 7316 N N . ALA A 1 951 ? -19.837 -50.932 42.899 1.00 41.31 951 ALA A N 1
ATOM 7317 C CA . ALA A 1 951 ? -20.777 -49.972 42.323 1.00 41.31 951 ALA A CA 1
ATOM 7318 C C . ALA A 1 951 ? -20.846 -49.995 40.779 1.00 41.31 951 ALA A C 1
ATOM 7320 O O . ALA A 1 951 ? -21.799 -49.468 40.208 1.00 41.31 951 ALA A O 1
ATOM 7321 N N . ALA A 1 952 ? -19.907 -50.640 40.078 1.00 40.12 952 ALA A N 1
ATOM 7322 C CA . ALA A 1 952 ? -19.865 -50.672 38.607 1.00 40.12 952 ALA A CA 1
ATOM 7323 C C . ALA A 1 952 ? -20.824 -51.698 37.956 1.00 40.12 952 ALA A C 1
ATOM 7325 O O . ALA A 1 952 ? -20.522 -52.264 36.909 1.00 40.12 952 ALA A O 1
ATOM 7326 N N . ARG A 1 953 ? -21.996 -51.953 38.554 1.00 42.97 953 ARG A N 1
ATOM 7327 C CA . ARG A 1 953 ? -23.063 -52.767 37.934 1.00 42.97 953 ARG A CA 1
ATOM 7328 C C . ARG A 1 953 ? -23.984 -51.970 36.997 1.00 42.97 953 ARG A C 1
ATOM 7330 O O . ARG A 1 953 ? -24.851 -52.578 36.380 1.00 42.97 953 ARG A O 1
ATOM 7337 N N . ALA A 1 954 ? -23.816 -50.648 36.880 1.00 43.09 954 ALA A N 1
ATOM 7338 C CA . ALA A 1 954 ? -24.792 -49.790 36.201 1.00 43.09 954 ALA A CA 1
ATOM 7339 C C . ALA A 1 954 ? -24.459 -49.385 34.748 1.00 43.09 954 ALA A C 1
ATOM 7341 O O . ALA A 1 954 ? -25.401 -49.158 34.003 1.00 43.09 954 ALA A O 1
ATOM 7342 N N . ASP A 1 955 ? -23.194 -49.356 34.297 1.00 52.84 955 ASP A N 1
ATOM 7343 C CA . ASP A 1 955 ? -22.865 -48.767 32.977 1.00 52.84 955 ASP A CA 1
ATOM 7344 C C . ASP A 1 955 ? -21.822 -49.545 32.156 1.00 52.84 955 ASP A C 1
ATOM 7346 O O . ASP A 1 955 ? -20.771 -49.047 31.755 1.00 52.84 955 ASP A O 1
ATOM 7350 N N . HIS A 1 956 ? -22.147 -50.796 31.824 1.00 51.31 956 HIS A N 1
ATOM 7351 C CA . HIS A 1 956 ? -21.369 -51.603 30.872 1.00 51.31 956 HIS A CA 1
ATOM 7352 C C . HIS A 1 956 ? -21.293 -50.987 29.457 1.00 51.31 956 HIS A C 1
ATOM 7354 O O . HIS A 1 956 ? -20.344 -51.254 28.724 1.00 51.31 956 HIS A O 1
ATOM 7360 N N . LYS A 1 957 ? -22.266 -50.153 29.058 1.00 47.62 957 LYS A N 1
ATOM 7361 C CA . LYS A 1 957 ? -22.354 -49.587 27.699 1.00 47.62 957 LYS A CA 1
ATOM 7362 C C . LYS A 1 957 ? -21.236 -48.596 27.371 1.00 47.62 957 LYS A C 1
ATOM 7364 O O . LYS A 1 957 ? -20.674 -48.690 26.282 1.00 47.62 957 LYS A O 1
ATOM 7369 N N . GLU A 1 958 ? -20.861 -47.720 28.303 1.00 48.16 958 GLU A N 1
ATOM 7370 C CA . GLU A 1 958 ? -19.824 -46.716 28.014 1.00 48.16 958 GLU A CA 1
ATOM 7371 C C . GLU A 1 958 ? -18.412 -47.273 28.106 1.00 48.16 958 GLU A C 1
ATOM 7373 O O . GLU A 1 958 ? -17.540 -46.831 27.361 1.00 48.16 958 GLU A O 1
ATOM 7378 N N . VAL A 1 959 ? -18.203 -48.317 28.911 1.00 49.12 959 VAL A N 1
ATOM 7379 C CA . VAL A 1 959 ? -16.953 -49.090 28.895 1.00 49.12 959 VAL A CA 1
ATOM 7380 C C . VAL A 1 959 ? -16.768 -49.781 27.538 1.00 49.12 959 VAL A C 1
ATOM 7382 O O . VAL A 1 959 ? -15.680 -49.731 26.971 1.00 49.12 959 VAL A O 1
ATOM 7385 N N . ILE A 1 960 ? -17.838 -50.350 26.967 1.00 50.53 960 ILE A N 1
ATOM 7386 C CA . ILE A 1 960 ? -17.815 -50.976 25.634 1.00 50.53 960 ILE A CA 1
ATOM 7387 C C . ILE A 1 960 ? -17.576 -49.933 24.530 1.00 50.53 960 ILE A C 1
ATOM 7389 O O . ILE A 1 960 ? -16.757 -50.170 23.645 1.00 50.53 960 ILE A O 1
ATOM 7393 N N . ARG A 1 961 ? -18.207 -48.749 24.588 1.00 48.50 961 ARG A N 1
ATOM 7394 C CA . ARG A 1 961 ? -17.942 -47.668 23.616 1.00 48.50 961 ARG A CA 1
ATOM 7395 C C . ARG A 1 961 ? -16.489 -47.194 23.639 1.00 48.50 961 ARG A C 1
ATOM 7397 O O . ARG A 1 961 ? -15.919 -46.964 22.577 1.00 48.50 961 ARG A O 1
ATOM 7404 N N . LEU A 1 962 ? -15.884 -47.075 24.822 1.00 47.94 962 LEU A N 1
ATOM 7405 C CA . LEU A 1 962 ? -14.485 -46.663 24.965 1.00 47.94 962 LEU A CA 1
ATOM 7406 C C . LEU A 1 962 ? -13.519 -47.724 24.411 1.00 47.94 962 LEU A C 1
ATOM 7408 O O . LEU A 1 962 ? -12.550 -47.379 23.742 1.00 47.94 962 LEU A O 1
ATOM 7412 N N . LEU A 1 963 ? -13.812 -49.011 24.629 1.00 49.34 963 LEU A N 1
ATOM 7413 C CA . LEU A 1 963 ? -13.015 -50.130 24.108 1.00 49.34 963 LEU A CA 1
ATOM 7414 C C . LEU A 1 963 ? -13.100 -50.265 22.576 1.00 49.34 963 LEU A C 1
ATOM 7416 O O . LEU A 1 963 ? -12.089 -50.559 21.942 1.00 49.34 963 LEU A O 1
ATOM 7420 N N . VAL A 1 964 ? -14.262 -49.987 21.973 1.00 49.41 964 VAL A N 1
ATOM 7421 C CA . VAL A 1 964 ? -14.441 -49.958 20.505 1.00 49.41 964 VAL A CA 1
ATOM 7422 C C . VAL A 1 964 ? -13.642 -48.818 19.860 1.00 49.41 964 VAL A C 1
ATOM 7424 O O . VAL A 1 964 ? -13.075 -48.999 18.786 1.00 49.41 964 VAL A O 1
ATOM 7427 N N . VAL A 1 965 ? -13.539 -47.662 20.523 1.00 47.81 965 VAL A N 1
ATOM 7428 C CA . VAL A 1 965 ? -12.698 -46.539 20.063 1.00 47.81 965 VAL A CA 1
ATOM 7429 C C . VAL A 1 965 ? -11.203 -46.872 20.179 1.00 47.81 965 VAL A C 1
ATOM 7431 O O . VAL A 1 965 ? -10.416 -46.481 19.322 1.00 47.81 965 VAL A O 1
ATOM 7434 N N . LEU A 1 966 ? -10.811 -47.638 21.202 1.00 46.53 966 LEU A N 1
ATOM 7435 C CA . LEU A 1 966 ? -9.425 -48.052 21.446 1.00 46.53 966 LEU A CA 1
ATOM 7436 C C . LEU A 1 966 ? -8.910 -49.131 20.479 1.00 46.53 966 LEU A C 1
ATOM 7438 O O . LEU A 1 966 ? -7.712 -49.177 20.213 1.00 46.53 966 LEU A O 1
ATOM 7442 N N . GLN A 1 967 ? -9.788 -49.970 19.919 1.00 47.94 967 GLN A N 1
ATOM 7443 C CA . GLN A 1 967 ? -9.420 -51.008 18.942 1.00 47.94 967 GLN A CA 1
ATOM 7444 C C . GLN A 1 967 ? -8.933 -50.463 17.586 1.00 47.94 967 GLN A C 1
ATOM 7446 O O . GLN A 1 967 ? -8.376 -51.227 16.805 1.00 47.94 967 GLN A O 1
ATOM 7451 N N . GLY A 1 968 ? -9.119 -49.169 17.306 1.00 45.28 968 GLY A N 1
ATOM 7452 C CA . GLY A 1 968 ? -8.593 -48.512 16.103 1.00 45.28 968 GLY A CA 1
ATOM 7453 C C . GLY A 1 968 ? -7.150 -48.003 16.223 1.00 45.28 968 GLY A C 1
ATOM 7454 O O . GLY A 1 968 ? -6.641 -47.439 15.260 1.00 45.28 968 GLY A O 1
ATOM 7455 N N . ALA A 1 969 ? -6.502 -48.156 17.386 1.00 45.97 969 ALA A N 1
ATOM 7456 C CA . ALA A 1 969 ? -5.147 -47.667 17.639 1.00 45.97 969 ALA A CA 1
ATOM 7457 C C . ALA A 1 969 ? -4.126 -48.823 17.663 1.00 45.97 969 ALA A C 1
ATOM 7459 O O . ALA A 1 969 ? -4.089 -49.604 18.615 1.00 45.97 969 ALA A O 1
ATOM 7460 N N . ASP A 1 970 ? -3.258 -48.900 16.649 1.00 44.25 970 ASP A N 1
ATOM 7461 C CA . ASP A 1 970 ? -2.170 -49.891 16.528 1.00 44.25 970 ASP A CA 1
ATOM 7462 C C . ASP A 1 970 ? -0.977 -49.558 17.455 1.00 44.25 970 ASP A C 1
ATOM 7464 O O . ASP A 1 970 ? 0.136 -49.292 17.000 1.00 44.25 970 ASP A O 1
ATOM 7468 N N . HIS A 1 971 ? -1.193 -49.542 18.778 1.00 46.78 971 HIS A N 1
ATOM 7469 C CA . HIS A 1 971 ? -0.138 -49.273 19.766 1.00 46.78 971 HIS A CA 1
ATOM 7470 C C . HIS A 1 971 ? 0.016 -50.415 20.800 1.00 46.78 971 HIS A C 1
ATOM 7472 O O . HIS A 1 971 ? -0.990 -50.873 21.354 1.00 46.78 971 HIS A O 1
ATOM 7478 N N . PRO A 1 972 ? 1.248 -50.870 21.127 1.00 41.47 972 PRO A N 1
ATOM 7479 C CA . PRO A 1 972 ? 1.491 -52.063 21.957 1.00 41.47 972 PRO A CA 1
ATOM 7480 C C . PRO A 1 972 ? 0.865 -52.033 23.363 1.00 41.47 972 PRO A C 1
ATOM 7482 O O . PRO A 1 972 ? 0.361 -53.046 23.845 1.00 41.47 972 PRO A O 1
ATOM 7485 N N . GLU A 1 973 ? 0.858 -50.872 24.020 1.00 46.44 973 GLU A N 1
ATOM 7486 C CA . GLU A 1 973 ? 0.305 -50.714 25.379 1.00 46.44 973 GLU A CA 1
ATOM 7487 C C . GLU A 1 973 ? -1.233 -50.738 25.409 1.00 46.44 973 GLU A C 1
ATOM 7489 O O . GLU A 1 973 ? -1.847 -51.220 26.368 1.00 46.44 973 GLU A O 1
ATOM 7494 N N . THR A 1 974 ? -1.867 -50.283 24.324 1.00 49.69 974 THR A N 1
ATOM 7495 C CA . THR A 1 974 ? -3.322 -50.347 24.130 1.00 49.69 974 THR A CA 1
ATOM 7496 C C . THR A 1 974 ? -3.774 -51.802 24.011 1.00 49.69 974 THR A C 1
ATOM 7498 O O . THR A 1 974 ? -4.757 -52.205 24.634 1.00 49.69 974 THR A O 1
ATOM 7501 N N . ILE A 1 975 ? -3.001 -52.626 23.294 1.00 52.03 975 ILE A N 1
ATOM 7502 C CA . ILE A 1 975 ? -3.239 -54.069 23.140 1.00 52.03 975 ILE A CA 1
ATOM 7503 C C . ILE A 1 975 ? -3.132 -54.786 24.495 1.00 52.03 975 ILE A C 1
ATOM 7505 O O . ILE A 1 975 ? -4.004 -55.584 24.843 1.00 52.03 975 ILE A O 1
ATOM 7509 N N . GLN A 1 976 ? -2.119 -54.456 25.303 1.00 50.00 976 GLN A N 1
ATOM 7510 C CA . GLN A 1 976 ? -1.916 -55.057 26.627 1.00 50.00 976 GLN A CA 1
ATOM 7511 C C . GLN A 1 976 ? -3.048 -54.714 27.614 1.00 50.00 976 GLN A C 1
ATOM 7513 O O . GLN A 1 976 ? -3.482 -55.564 28.396 1.00 50.00 976 GLN A O 1
ATOM 7518 N N . SER A 1 977 ? -3.576 -53.490 27.544 1.00 51.28 977 SER A N 1
ATOM 7519 C CA . SER A 1 977 ? -4.712 -53.051 28.363 1.00 51.28 977 SER A CA 1
ATOM 7520 C C . SER A 1 977 ? -6.020 -53.753 27.969 1.00 51.28 977 SER A C 1
ATOM 7522 O O . SER A 1 977 ? -6.786 -54.169 28.841 1.00 51.28 977 SER A O 1
ATOM 7524 N N . VAL A 1 978 ? -6.261 -53.957 26.667 1.00 55.09 978 VAL A N 1
ATOM 7525 C CA . VAL A 1 978 ? -7.430 -54.698 26.152 1.00 55.09 978 VAL A CA 1
ATOM 7526 C C . VAL A 1 978 ? -7.383 -56.181 26.551 1.00 55.09 978 VAL A C 1
ATOM 7528 O O . VAL A 1 978 ? -8.401 -56.736 26.971 1.00 55.09 978 VAL A O 1
ATOM 7531 N N . GLU A 1 979 ? -6.212 -56.821 26.491 1.00 56.81 979 GLU A N 1
ATOM 7532 C CA . GLU A 1 979 ? -5.995 -58.199 26.969 1.00 56.81 979 GLU A CA 1
ATOM 7533 C C . GLU A 1 979 ? -6.293 -58.341 28.476 1.00 56.81 979 GLU A C 1
ATOM 7535 O O . GLU A 1 979 ? -6.970 -59.285 28.897 1.00 56.81 979 GLU A O 1
ATOM 7540 N N . GLY A 1 980 ? -5.884 -57.358 29.291 1.00 58.41 980 GLY A N 1
ATOM 7541 C CA . GLY A 1 980 ? -6.203 -57.307 30.723 1.00 58.41 980 GLY A CA 1
ATOM 7542 C C . GLY A 1 980 ? -7.708 -57.214 31.011 1.00 58.41 980 GLY A C 1
ATOM 7543 O O . GLY A 1 980 ? -8.217 -57.898 31.903 1.00 58.41 980 GLY A O 1
ATOM 7544 N N . PHE A 1 981 ? -8.448 -56.431 30.218 1.00 55.28 981 PHE A N 1
ATOM 7545 C CA . PHE A 1 981 ? -9.910 -56.343 30.315 1.00 55.28 981 PHE A CA 1
ATOM 7546 C C . PHE A 1 981 ? -10.606 -57.659 29.932 1.00 55.28 981 PHE A C 1
ATOM 7548 O O . PHE A 1 981 ? -11.529 -58.085 30.633 1.00 55.28 981 PHE A O 1
ATOM 7555 N N . LYS A 1 982 ? -10.146 -58.342 28.874 1.00 56.75 982 LYS A N 1
ATOM 7556 C CA . LYS A 1 982 ? -10.684 -59.652 28.456 1.00 56.75 982 LYS A CA 1
ATOM 7557 C C . LYS A 1 982 ? -10.494 -60.723 29.535 1.00 56.75 982 LYS A C 1
ATOM 7559 O O . LYS A 1 982 ? -11.437 -61.453 29.842 1.00 56.75 982 LYS A O 1
ATOM 7564 N N . ALA A 1 983 ? -9.317 -60.775 30.164 1.00 56.59 983 ALA A N 1
ATOM 7565 C CA . ALA A 1 983 ? -9.034 -61.705 31.259 1.00 56.59 983 ALA A CA 1
ATOM 7566 C C . ALA A 1 983 ? -9.943 -61.471 32.484 1.00 56.59 983 ALA A C 1
ATOM 7568 O O . ALA A 1 983 ? -10.413 -62.424 33.112 1.00 56.59 983 ALA A O 1
ATOM 7569 N N . LEU A 1 984 ? -10.253 -60.207 32.795 1.00 54.16 984 LEU A N 1
ATOM 7570 C CA . LEU A 1 984 ? -11.135 -59.836 33.903 1.00 54.16 984 LEU A CA 1
ATOM 7571 C C . LEU A 1 984 ? -12.599 -60.244 33.651 1.00 54.16 984 LEU A C 1
ATOM 7573 O O . LEU A 1 984 ? -13.233 -60.805 34.546 1.00 54.16 984 LEU A O 1
ATOM 7577 N N . TYR A 1 985 ? -13.131 -60.013 32.445 1.00 56.16 985 TYR A N 1
ATOM 7578 C CA . TYR A 1 985 ? -14.487 -60.450 32.072 1.00 56.16 985 TYR A CA 1
ATOM 7579 C C . TYR A 1 985 ? -14.617 -61.978 32.106 1.00 56.16 985 TYR A C 1
ATOM 7581 O O . TYR A 1 985 ? -15.573 -62.498 32.690 1.00 56.16 985 TYR A O 1
ATOM 7589 N N . ALA A 1 986 ? -13.600 -62.688 31.604 1.00 55.28 986 ALA A N 1
ATOM 7590 C CA . ALA A 1 986 ? -13.529 -64.145 31.669 1.00 55.28 986 ALA A CA 1
ATOM 7591 C C . ALA A 1 986 ? -13.517 -64.662 33.121 1.00 55.28 986 ALA A C 1
ATOM 7593 O O . ALA A 1 986 ? -14.240 -65.604 33.448 1.00 55.28 986 ALA A O 1
ATOM 7594 N N . SER A 1 987 ? -12.781 -64.002 34.027 1.00 52.78 987 SER A N 1
ATOM 7595 C CA . SER A 1 987 ? -12.748 -64.361 35.458 1.00 52.78 987 SER A CA 1
ATOM 7596 C C . SER A 1 987 ? -14.090 -64.176 36.184 1.00 52.78 987 SER A C 1
ATOM 7598 O O . SER A 1 987 ? -14.320 -64.793 37.223 1.00 52.78 987 SER A O 1
ATOM 7600 N N . LYS A 1 988 ? -14.995 -63.356 35.628 1.00 50.62 988 LYS A N 1
ATOM 7601 C CA . LYS A 1 988 ? -16.344 -63.097 36.156 1.00 50.62 988 LYS A CA 1
ATOM 7602 C C . LYS A 1 988 ? -17.452 -63.833 35.384 1.00 50.62 988 LYS A C 1
ATOM 7604 O O . LYS A 1 988 ? -18.628 -63.564 35.621 1.00 50.62 988 LYS A O 1
ATOM 7609 N N . GLY A 1 989 ? -17.098 -64.769 34.497 1.00 47.41 989 GLY A N 1
ATOM 7610 C CA . GLY A 1 989 ? -18.049 -65.604 33.750 1.00 47.41 989 GLY A CA 1
ATOM 7611 C C . GLY A 1 989 ? -18.808 -64.877 32.634 1.00 47.41 989 GLY A C 1
ATOM 7612 O O . GLY A 1 989 ? -19.844 -65.366 32.189 1.00 47.41 989 GLY A O 1
ATOM 7613 N N . LEU A 1 990 ? -18.319 -63.714 32.195 1.00 50.78 990 LEU A N 1
ATOM 7614 C CA . LEU A 1 990 ? -18.893 -62.929 31.102 1.00 50.78 990 LEU A CA 1
ATOM 7615 C C . LEU A 1 990 ? -18.059 -63.140 29.830 1.00 50.78 990 LEU A C 1
ATOM 7617 O O . LEU A 1 990 ? -16.832 -63.059 29.871 1.00 50.78 990 LEU A O 1
ATOM 7621 N N . VAL A 1 991 ? -18.719 -63.403 28.700 1.00 49.53 991 VAL A N 1
ATOM 7622 C CA . VAL A 1 991 ? -18.064 -63.572 27.392 1.00 49.53 991 VAL A CA 1
ATOM 7623 C C . VAL A 1 991 ? -18.020 -62.216 26.686 1.00 49.53 991 VAL A C 1
ATOM 7625 O O . VAL A 1 991 ? -19.053 -61.570 26.529 1.00 49.53 991 VAL A O 1
ATOM 7628 N N . TYR A 1 992 ? -16.818 -61.777 26.312 1.00 48.91 992 TYR A N 1
ATOM 7629 C CA . TYR A 1 992 ? -16.588 -60.596 25.478 1.00 48.91 992 TYR A CA 1
ATOM 7630 C C . TYR A 1 992 ? -16.595 -61.060 24.012 1.00 48.91 992 TYR A C 1
ATOM 7632 O O . TYR A 1 992 ? -15.647 -61.734 23.609 1.00 48.91 992 TYR A O 1
ATOM 7640 N N . GLU A 1 993 ? -17.670 -60.783 23.264 1.00 42.47 993 GLU A N 1
ATOM 7641 C CA . GLU A 1 993 ? -17.721 -60.971 21.797 1.00 42.47 993 GLU A CA 1
ATOM 7642 C C . GLU A 1 993 ? -17.132 -59.764 21.066 1.00 42.47 993 GLU A C 1
ATOM 7644 O O . GLU A 1 993 ? -17.572 -58.625 21.357 1.00 42.47 993 GLU A O 1
#